Protein AF-0000000080401631 (afdb_homodimer)

InterPro domains:
  IPR004776 Membrane transport PIN-like [PF03547] (102-457)
  IPR045033 Protein PIN-LIKES 1/3/4/5/7 [PTHR31651] (100-464)

Solvent-accessible surface area (backbone atoms only — not comparable to full-atom values): 50718 Å² total; per-residue (Å²): 145,78,77,87,82,88,86,91,80,89,75,91,77,88,78,87,75,86,78,81,83,80,87,86,82,84,80,80,82,79,80,74,80,77,81,73,79,79,80,78,76,77,78,74,76,72,81,73,67,78,61,61,68,62,54,60,57,55,54,57,58,60,57,64,66,72,64,90,80,75,83,70,50,71,69,45,53,62,56,50,59,50,64,52,51,63,83,63,61,87,82,68,71,56,63,68,46,44,49,50,26,46,43,33,46,44,21,52,51,46,37,28,49,53,26,24,52,37,21,73,69,52,71,36,29,72,66,37,36,52,39,49,45,47,45,37,48,64,44,16,43,13,27,36,26,18,46,35,38,15,56,42,43,56,78,37,65,60,78,71,48,49,59,38,20,51,48,32,38,50,49,38,56,53,28,37,51,49,24,51,50,53,39,44,73,67,59,32,54,59,84,38,73,66,31,23,45,48,30,44,45,25,25,37,38,24,65,52,44,56,45,48,50,41,46,45,61,72,31,69,80,41,90,57,77,63,54,42,61,48,50,50,28,49,40,44,39,21,38,64,28,39,48,44,43,44,50,37,58,45,36,53,50,66,51,64,75,70,71,73,48,72,64,56,49,51,53,55,63,61,44,75,47,72,69,47,43,48,50,40,36,70,74,48,44,50,71,60,52,56,30,46,59,29,49,46,43,46,17,33,52,49,8,45,51,43,19,72,35,90,63,23,57,43,40,44,65,98,78,19,85,43,23,42,55,47,50,23,37,40,48,41,13,63,20,29,48,31,50,43,40,38,36,47,15,19,53,44,46,52,82,65,76,73,76,53,70,65,73,70,53,68,58,86,68,59,71,68,64,53,68,67,56,53,51,50,51,31,48,44,35,23,64,44,50,35,37,50,49,48,50,52,50,52,53,51,35,59,71,69,58,83,46,81,71,54,72,66,54,52,49,51,54,50,50,47,30,44,26,52,50,32,62,60,57,32,52,53,33,43,75,68,68,37,56,70,61,19,46,51,47,19,50,53,46,37,53,48,57,64,60,38,50,58,53,40,28,51,51,46,25,55,48,36,63,38,52,74,99,143,79,86,71,80,87,85,89,87,83,89,81,74,82,67,81,70,80,71,80,76,80,84,71,84,78,84,79,81,78,79,77,79,78,85,75,80,82,76,77,74,78,78,76,76,71,82,73,68,75,60,61,70,60,51,60,55,53,54,57,59,61,60,65,66,70,67,91,72,78,83,67,44,70,68,44,53,61,54,51,60,48,62,53,50,64,82,63,62,87,83,68,71,54,65,67,47,44,50,49,26,45,44,34,46,44,22,52,51,45,37,29,48,52,24,26,52,37,20,74,70,52,72,38,28,72,66,36,36,52,40,50,46,46,44,39,47,64,45,17,45,13,28,34,27,19,45,37,39,14,56,44,42,57,77,36,64,59,79,72,51,48,58,38,21,51,48,32,38,49,50,37,54,53,28,38,50,49,24,50,51,53,40,45,74,67,58,33,54,59,83,39,74,66,30,23,44,48,31,44,45,25,26,38,38,25,64,51,44,56,46,49,51,39,46,44,61,72,31,69,80,41,91,57,77,64,52,43,61,48,49,50,28,50,41,44,38,22,38,64,28,39,48,43,44,44,50,38,59,44,36,53,50,66,50,63,74,70,71,74,48,74,63,56,51,50,53,55,66,64,42,77,48,72,68,46,43,49,50,40,34,70,75,48,44,50,71,60,51,55,29,46,59,29,48,46,44,47,17,34,53,49,8,45,51,44,19,71,35,90,63,22,58,44,40,44,64,96,80,19,84,43,23,39,56,47,50,23,37,39,47,43,13,63,20,29,48,30,52,43,42,37,37,48,15,20,52,43,47,51,82,66,76,72,76,54,71,65,74,71,54,67,58,86,68,60,70,67,64,53,68,66,56,52,54,49,51,30,46,43,35,23,64,45,51,35,37,50,49,46,51,51,51,52,52,50,35,59,70,69,59,82,46,82,72,52,72,66,55,51,49,49,54,52,50,46,30,45,26,53,52,32,62,61,56,31,51,54,33,42,75,70,68,38,56,71,61,18,46,53,47,21,51,53,45,38,53,48,56,65,60,39,49,59,54,40,28,50,50,45,24,55,47,35,64,38,51,73,100

Structure (mmCIF, N/CA/C/O backbone):
data_AF-0000000080401631-model_v1
#
loop_
_entity.id
_entity.type
_entity.pdbx_description
1 polymer 'Auxin efflux carrier-like protein'
#
loop_
_atom_site.group_PDB
_atom_site.id
_atom_site.type_symbol
_atom_site.label_atom_id
_atom_site.label_alt_id
_atom_site.label_comp_id
_atom_site.label_asym_id
_atom_site.label_entity_id
_atom_site.label_seq_id
_atom_site.pdbx_PDB_ins_code
_atom_site.Cartn_x
_atom_site.Cartn_y
_atom_site.Cartn_z
_atom_site.occupancy
_atom_site.B_iso_or_equiv
_atom_site.auth_seq_id
_atom_site.auth_comp_id
_atom_site.auth_asym_id
_atom_site.auth_atom_id
_atom_site.pdbx_PDB_model_num
ATOM 1 N N . MET A 1 1 ? 54.406 -2.9 -3.012 1 14.17 1 MET A N 1
ATOM 2 C CA . MET A 1 1 ? 55.781 -2.402 -3.121 1 14.17 1 MET A CA 1
ATOM 3 C C . MET A 1 1 ? 55.938 -1.081 -2.377 1 14.17 1 MET A C 1
ATOM 5 O O . MET A 1 1 ? 54.938 -0.374 -2.141 1 14.17 1 MET A O 1
ATOM 9 N N . LEU A 1 2 ? 57.156 -0.406 -2.473 1 14.88 2 LEU A N 1
ATOM 10 C CA . LEU A 1 2 ? 58.25 0.467 -2.033 1 14.88 2 LEU A CA 1
ATOM 11 C C . LEU A 1 2 ? 57.812 1.933 -2.117 1 14.88 2 LEU A C 1
ATOM 13 O O . LEU A 1 2 ? 58.156 2.727 -1.235 1 14.88 2 LEU A O 1
ATOM 17 N N . LEU A 1 3 ? 57.75 2.568 -3.15 1 13.89 3 LEU A N 1
ATOM 18 C CA . LEU A 1 3 ? 58.75 3.604 -3.303 1 13.89 3 LEU A CA 1
ATOM 19 C C . LEU A 1 3 ? 58.406 4.84 -2.48 1 13.89 3 LEU A C 1
ATOM 21 O O . LEU A 1 3 ? 59.219 5.348 -1.727 1 13.89 3 LEU A O 1
ATOM 25 N N . PHE A 1 4 ? 58.062 5.984 -2.967 1 14.6 4 PHE A N 1
ATOM 26 C CA . PHE A 1 4 ? 58.969 7.121 -3.102 1 14.6 4 PHE A CA 1
ATOM 27 C C . PHE A 1 4 ? 58.812 8.078 -1.924 1 14.6 4 PHE A C 1
ATOM 29 O O . PHE A 1 4 ? 57.812 8.016 -1.189 1 14.6 4 PHE A O 1
ATOM 36 N N . TYR A 1 5 ? 58.719 9.422 -2.035 1 14.96 5 TYR A N 1
ATOM 37 C CA . TYR A 1 5 ? 59.812 10.383 -1.811 1 14.96 5 TYR A CA 1
ATOM 38 C C . TYR A 1 5 ? 59.656 11.062 -0.458 1 14.96 5 TYR A C 1
ATOM 40 O O . TYR A 1 5 ? 60.594 11.078 0.347 1 14.96 5 TYR A O 1
ATOM 48 N N . GLY A 1 6 ? 59.281 12.344 -0.439 1 15.34 6 GLY A N 1
ATOM 49 C CA . GLY A 1 6 ? 60.156 13.469 -0.134 1 15.34 6 GLY A CA 1
ATOM 50 C C . GLY A 1 6 ? 60.156 13.828 1.339 1 15.34 6 GLY A C 1
ATOM 51 O O . GLY A 1 6 ? 59.25 13.477 2.08 1 15.34 6 GLY A O 1
ATOM 52 N N . ILE A 1 7 ? 60.906 14.867 1.783 1 15.36 7 ILE A N 1
ATOM 53 C CA . ILE A 1 7 ? 62.031 15.227 2.666 1 15.36 7 ILE A CA 1
ATOM 54 C C . ILE A 1 7 ? 61.469 15.781 3.979 1 15.36 7 ILE A C 1
ATOM 56 O O . ILE A 1 7 ? 61.844 15.305 5.059 1 15.36 7 ILE A O 1
ATOM 60 N N . PHE A 1 8 ? 61.562 17.172 4.148 1 15.45 8 PHE A N 1
ATOM 61 C CA . PHE A 1 8 ? 62.469 17.922 5.008 1 15.45 8 PHE A CA 1
ATOM 62 C C . PHE A 1 8 ? 61.844 18.141 6.387 1 15.45 8 PHE A C 1
ATOM 64 O O . PHE A 1 8 ? 60.625 18.156 6.535 1 15.45 8 PHE A O 1
ATOM 71 N N . GLU A 1 9 ? 62.688 18.547 7.492 1 14.97 9 GLU A N 1
ATOM 72 C CA . GLU A 1 9 ? 63.062 18.328 8.883 1 14.97 9 GLU A CA 1
ATOM 73 C C . GLU A 1 9 ? 62.438 19.375 9.797 1 14.97 9 GLU A C 1
ATOM 75 O O . GLU A 1 9 ? 61.938 19.031 10.875 1 14.97 9 GLU A O 1
ATOM 80 N N . GLN A 1 10 ? 62.562 20.734 9.562 1 15.2 10 GLN A N 1
ATOM 81 C CA . GLN A 1 10 ? 63.281 21.453 10.594 1 15.2 10 GLN A CA 1
ATOM 82 C C . GLN A 1 10 ? 62.438 21.641 11.844 1 15.2 10 GLN A C 1
ATOM 84 O O . GLN A 1 10 ? 61.219 21.703 11.758 1 15.2 10 GLN A O 1
ATOM 89 N N . GLN A 1 11 ? 63.094 21.828 13.195 1 15.52 11 GLN A N 1
ATOM 90 C CA . GLN A 1 11 ? 63.062 21.609 14.641 1 15.52 11 GLN A CA 1
ATOM 91 C C . GLN A 1 11 ? 62.5 22.828 15.375 1 15.52 11 GLN A C 1
ATOM 93 O O . GLN A 1 11 ? 62.188 22.734 16.562 1 15.52 11 GLN A O 1
ATOM 98 N N . GLY A 1 12 ? 62.219 24 14.852 1 15.14 12 GLY A N 1
ATOM 99 C CA . GLY A 1 12 ? 62.688 25.078 15.711 1 15.14 12 GLY A CA 1
ATOM 100 C C . GLY A 1 12 ? 61.969 25.094 17.062 1 15.14 12 GLY A C 1
ATOM 101 O O . GLY A 1 12 ? 60.781 24.844 17.141 1 15.14 12 GLY A O 1
ATOM 102 N N . ARG A 1 13 ? 62.688 25.109 18.266 1 15.82 13 ARG A N 1
ATOM 103 C CA . ARG A 1 13 ? 62.656 24.859 19.703 1 15.82 13 ARG A CA 1
ATOM 104 C C . ARG A 1 13 ? 61.938 25.984 20.438 1 15.82 13 ARG A C 1
ATOM 106 O O . ARG A 1 13 ? 61.219 25.719 21.422 1 15.82 13 ARG A O 1
ATOM 113 N N . GLN A 1 14 ? 62.031 27.328 20.109 1 14.84 14 GLN A N 1
ATOM 114 C CA . GLN A 1 14 ? 62.5 28.172 21.203 1 14.84 14 GLN A CA 1
ATOM 115 C C . GLN A 1 14 ? 61.469 28.281 22.312 1 14.84 14 GLN A C 1
ATOM 117 O O . GLN A 1 14 ? 60.281 28.047 22.078 1 14.84 14 GLN A O 1
ATOM 122 N N . ASP A 1 15 ? 61.875 29 23.562 1 15.49 15 ASP A N 1
ATOM 123 C CA . ASP A 1 15 ? 62 29.031 25.016 1 15.49 15 ASP A CA 1
ATOM 124 C C . ASP A 1 15 ? 60.906 29.891 25.656 1 15.49 15 ASP A C 1
ATOM 126 O O . ASP A 1 15 ? 60.406 29.547 26.719 1 15.49 15 ASP A O 1
ATOM 130 N N . ALA A 1 16 ? 60.5 31.109 25.172 1 16.42 16 ALA A N 1
ATOM 131 C CA . ALA A 1 16 ? 60.656 32.219 26.109 1 16.42 16 ALA A CA 1
ATOM 132 C C . ALA A 1 16 ? 59.656 32.125 27.266 1 16.42 16 ALA A C 1
ATOM 134 O O . ALA A 1 16 ? 58.531 31.656 27.078 1 16.42 16 ALA A O 1
ATOM 135 N N . PRO A 1 17 ? 60.094 32.438 28.547 1 17.16 17 PRO A N 1
ATOM 136 C CA . PRO A 1 17 ? 59.812 32.219 29.953 1 17.16 17 PRO A CA 1
ATOM 137 C C . PRO A 1 17 ? 58.625 33.062 30.469 1 17.16 17 PRO A C 1
ATOM 139 O O . PRO A 1 17 ? 58.219 32.906 31.609 1 17.16 17 PRO A O 1
ATOM 142 N N . VAL A 1 18 ? 57.844 33.688 29.672 1 17.05 18 VAL A N 1
ATOM 143 C CA . VAL A 1 18 ? 57.344 34.938 30.188 1 17.05 18 VAL A CA 1
ATOM 144 C C . VAL A 1 18 ? 56.625 34.719 31.531 1 17.05 18 VAL A C 1
ATOM 146 O O . VAL A 1 18 ? 55.781 33.812 31.656 1 17.05 18 VAL A O 1
ATOM 149 N N . SER A 1 19 ? 57.125 35.438 32.562 1 15.94 19 SER A N 1
ATOM 150 C CA . SER A 1 19 ? 57.188 35.625 34 1 15.94 19 SER A CA 1
ATOM 151 C C . SER A 1 19 ? 55.812 35.938 34.562 1 15.94 19 SER A C 1
ATOM 153 O O . SER A 1 19 ? 54.938 36.5 33.875 1 15.94 19 SER A O 1
ATOM 155 N N . MET A 1 20 ? 55.469 35.469 35.844 1 16.62 20 MET A N 1
ATOM 156 C CA . MET A 1 20 ? 54.406 35.125 36.781 1 16.62 20 MET A CA 1
ATOM 157 C C . MET A 1 20 ? 53.938 36.375 37.531 1 16.62 20 MET A C 1
ATOM 159 O O . MET A 1 20 ? 53.062 36.281 38.406 1 16.62 20 MET A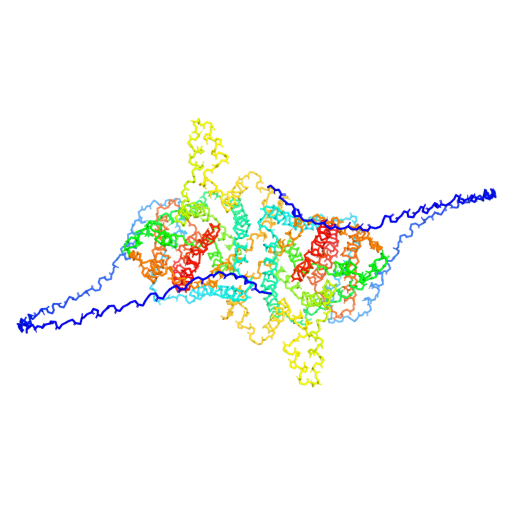 O 1
ATOM 163 N N . SER A 1 21 ? 54.375 37.656 37.125 1 15.45 21 SER A N 1
ATOM 164 C CA . SER A 1 21 ? 54.5 38.438 38.375 1 15.45 21 SER A CA 1
ATOM 165 C C . SER A 1 21 ? 53.188 38.469 39.125 1 15.45 21 SER A C 1
ATOM 167 O O . SER A 1 21 ? 52.125 38.25 38.562 1 15.45 21 SER A O 1
ATOM 169 N N . SER A 1 22 ? 53.219 39.125 40.469 1 16.55 22 SER A N 1
ATOM 170 C CA . SER A 1 22 ? 52.906 39.062 41.906 1 16.55 22 SER A CA 1
ATOM 171 C C . SER A 1 22 ? 51.625 39.844 42.25 1 16.55 22 SER A C 1
ATOM 173 O O . SER A 1 22 ? 51.031 39.594 43.281 1 16.55 22 SER A O 1
ATOM 175 N N . PHE A 1 23 ? 51.156 40.938 41.469 1 16.81 23 PHE A N 1
ATOM 176 C CA . PHE A 1 23 ? 50.875 42.094 42.281 1 16.81 23 PHE A CA 1
ATOM 177 C C . PHE A 1 23 ? 49.719 41.844 43.219 1 16.81 23 PHE A C 1
ATOM 179 O O . PHE A 1 23 ? 48.812 41.062 42.906 1 16.81 23 PHE A O 1
ATOM 186 N N . VAL A 1 24 ? 49.625 42.75 44.312 1 17.12 24 VAL A N 1
ATOM 187 C CA . VAL A 1 24 ? 49.406 42.875 45.75 1 17.12 24 VAL A CA 1
ATOM 188 C C . VAL A 1 24 ? 47.906 42.969 46.031 1 17.12 24 VAL A C 1
ATOM 190 O O . VAL A 1 24 ? 47.094 43.156 45.094 1 17.12 24 VAL A O 1
ATOM 193 N N . PRO A 1 25 ? 47.469 44.219 46.719 1 16.47 25 PRO A N 1
ATOM 194 C CA . PRO A 1 25 ? 47.062 44.219 48.125 1 16.47 25 PRO A CA 1
ATOM 195 C C . PRO A 1 25 ? 45.562 44.188 48.312 1 16.47 25 PRO A C 1
ATOM 197 O O . PRO A 1 25 ? 45.031 43.344 49.031 1 16.47 25 PRO A O 1
ATOM 200 N N . SER A 1 26 ? 44.75 45.438 48.031 1 17.72 26 SER A N 1
ATOM 201 C CA . SER A 1 26 ? 44.281 46.156 49.219 1 17.72 26 SER A CA 1
ATOM 202 C C . SER A 1 26 ? 42.875 45.656 49.625 1 17.72 26 SER A C 1
ATOM 204 O O . SER A 1 26 ? 42.156 45.094 48.812 1 17.72 26 SER A O 1
ATOM 206 N N . PRO A 1 27 ? 42.438 45.906 51 1 19.14 27 PRO A N 1
ATOM 207 C CA . PRO A 1 27 ? 41.531 45.312 51.969 1 19.14 27 PRO A CA 1
ATOM 208 C C . PRO A 1 27 ? 40.094 45.781 51.75 1 19.14 27 PRO A C 1
ATOM 210 O O . PRO A 1 27 ? 39.188 45.406 52.531 1 19.14 27 PRO A O 1
ATOM 213 N N . ALA A 1 28 ? 39.656 46.25 50.562 1 18.14 28 ALA A N 1
ATOM 214 C CA . ALA A 1 28 ? 38.656 47.281 50.75 1 18.14 28 ALA A CA 1
ATOM 215 C C . ALA A 1 28 ? 37.531 46.75 51.656 1 18.14 28 ALA A C 1
ATOM 217 O O . ALA A 1 28 ? 37.281 45.562 51.719 1 18.14 28 ALA A O 1
ATOM 218 N N . HIS A 1 29 ? 36.781 47.812 52.25 1 18.92 29 HIS A N 1
ATOM 219 C CA . HIS A 1 29 ? 35.969 48.188 53.406 1 18.92 29 HIS A CA 1
ATOM 220 C C . HIS A 1 29 ? 34.594 47.5 53.344 1 18.92 29 HIS A C 1
ATOM 222 O O . HIS A 1 29 ? 34.125 47.125 52.25 1 18.92 29 HIS A O 1
ATOM 228 N N . GLN A 1 30 ? 34.031 47.156 54.531 1 18.62 30 GLN A N 1
ATOM 229 C CA . GLN A 1 30 ? 33.094 46.281 55.188 1 18.62 30 GLN A CA 1
ATOM 230 C C . GLN A 1 30 ? 31.656 46.719 54.906 1 18.62 30 GLN A C 1
ATOM 232 O O . GLN A 1 30 ? 30.703 46 55.25 1 18.62 30 GLN A O 1
ATOM 237 N N . GLN A 1 31 ? 31.422 47.906 54.188 1 18.88 31 GLN A N 1
ATOM 238 C CA . GLN A 1 31 ? 30.312 48.625 54.844 1 18.88 31 GLN A CA 1
ATOM 239 C C . GLN A 1 31 ? 29.031 47.781 54.781 1 18.88 31 GLN A C 1
ATOM 241 O O . GLN A 1 31 ? 28.812 47.031 53.844 1 18.88 31 GLN A O 1
ATOM 246 N N . ARG A 1 32 ? 28.281 47.781 55.938 1 19.86 32 ARG A N 1
ATOM 247 C CA . ARG A 1 32 ? 27.234 47.062 56.656 1 19.86 32 ARG A CA 1
ATOM 248 C C . ARG A 1 32 ? 25.875 47.281 55.969 1 19.86 32 ARG A C 1
ATOM 250 O O . ARG A 1 32 ? 24.875 46.688 56.406 1 19.86 32 ARG A O 1
ATOM 257 N N . ILE A 1 33 ? 25.688 47.719 54.688 1 20.47 33 ILE A N 1
ATOM 258 C CA . ILE A 1 33 ? 24.453 48.469 54.625 1 20.47 33 ILE A CA 1
ATOM 259 C C . ILE A 1 33 ? 23.281 47.625 55.062 1 20.47 33 ILE A C 1
ATOM 261 O O . ILE A 1 33 ? 23.219 46.438 54.75 1 20.47 33 ILE A O 1
ATOM 265 N N . PRO A 1 34 ? 22.328 48.281 55.781 1 22.64 34 PRO A N 1
ATOM 266 C CA . PRO A 1 34 ? 21.188 47.938 56.625 1 22.64 34 PRO A CA 1
ATOM 267 C C . PRO A 1 34 ? 20.078 47.219 55.844 1 22.64 34 PRO A C 1
ATOM 269 O O . PRO A 1 34 ? 19.922 47.438 54.656 1 22.64 34 PRO A O 1
ATOM 272 N N . ARG A 1 35 ? 19.641 46.031 56.25 1 20.86 35 ARG A N 1
ATOM 273 C CA . ARG A 1 35 ? 18.703 45.031 55.719 1 20.86 35 ARG A CA 1
ATOM 274 C C . ARG A 1 35 ? 17.297 45.594 55.656 1 20.86 35 ARG A C 1
ATOM 276 O O . ARG A 1 35 ? 16.703 45.938 56.656 1 20.86 35 ARG A O 1
ATOM 283 N N . SER A 1 36 ? 17.125 46.656 54.719 1 19.95 36 SER A N 1
ATOM 284 C CA . SER A 1 36 ? 15.773 47.219 54.781 1 19.95 36 SER A CA 1
ATOM 285 C C . SER A 1 36 ? 14.711 46.125 54.719 1 19.95 36 SER A C 1
ATOM 287 O O . SER A 1 36 ? 14.898 45.094 54.094 1 19.95 36 SER A O 1
ATOM 289 N N . PRO A 1 37 ? 13.758 46.094 55.719 1 22.34 37 PRO A N 1
ATOM 290 C CA . PRO A 1 37 ? 12.711 45.125 56.031 1 22.34 37 PRO A CA 1
ATOM 291 C C . PRO A 1 37 ? 11.703 44.938 54.906 1 22.34 37 PRO A C 1
ATOM 293 O O . PRO A 1 37 ? 10.961 45.875 54.562 1 22.34 37 PRO A O 1
ATOM 296 N N . LEU A 1 38 ? 12.086 44.688 53.594 1 19.66 38 LEU A N 1
ATOM 297 C CA . LEU A 1 38 ? 11.047 44.844 52.594 1 19.66 38 LEU A CA 1
ATOM 298 C C . LEU A 1 38 ? 9.812 44.031 52.969 1 19.66 38 LEU A C 1
ATOM 300 O O . LEU A 1 38 ? 9.93 42.906 53.5 1 19.66 38 LEU A O 1
ATOM 304 N N . CYS A 1 39 ? 8.562 44.719 53 1 20.92 39 CYS A N 1
ATOM 305 C CA . CYS A 1 39 ? 7.137 44.562 53.25 1 20.92 39 CYS A CA 1
ATOM 306 C C . CYS A 1 39 ? 6.559 43.375 52.469 1 20.92 39 CYS A C 1
ATOM 308 O O . CYS A 1 39 ? 6.812 43.25 51.281 1 20.92 39 CYS A O 1
ATOM 310 N N . ARG A 1 40 ? 6.184 42.281 53.156 1 19.97 40 ARG A N 1
ATOM 311 C CA . ARG A 1 40 ? 5.602 40.969 52.844 1 19.97 40 ARG A CA 1
ATOM 312 C C . ARG A 1 40 ? 4.312 41.125 52.062 1 19.97 40 ARG A C 1
ATOM 314 O O . ARG A 1 40 ? 3.219 41 52.594 1 19.97 40 ARG A O 1
ATOM 321 N N . ASP A 1 41 ? 4.07 42.25 51.281 1 20.44 41 ASP A N 1
ATOM 322 C CA . ASP A 1 41 ? 2.67 42.344 50.875 1 20.44 41 ASP A CA 1
ATOM 323 C C . ASP A 1 41 ? 2.24 41.062 50.125 1 20.44 41 ASP A C 1
ATOM 325 O O . ASP A 1 41 ? 2.93 40.625 49.188 1 20.44 41 ASP A O 1
ATOM 329 N N . ARG A 1 42 ? 1.456 40.219 50.75 1 20.5 42 ARG A N 1
ATOM 330 C CA . ARG A 1 42 ? 0.794 38.969 50.406 1 20.5 42 ARG A CA 1
ATOM 331 C C . ARG A 1 42 ? -0.04 39.125 49.125 1 20.5 42 ARG A C 1
ATOM 333 O O . ARG A 1 42 ? -1.073 39.781 49.156 1 20.5 42 ARG A O 1
ATOM 340 N N . PHE A 1 43 ? 0.553 39.406 47.906 1 20.48 43 PHE A N 1
ATOM 341 C CA . PHE A 1 43 ? -0.297 39.469 46.719 1 20.48 43 PHE A CA 1
ATOM 342 C C . PHE A 1 43 ? -1.111 38.188 46.562 1 20.48 43 PHE A C 1
ATOM 344 O O . PHE A 1 43 ? -0.55 37.094 46.406 1 20.48 43 PHE A O 1
ATOM 351 N N . VAL A 1 44 ? -2.242 38.062 47.25 1 21.5 44 VAL A N 1
ATOM 352 C CA . VAL A 1 44 ? -3.289 37.062 47.062 1 21.5 44 VAL A CA 1
ATOM 353 C C . VAL A 1 44 ? -3.66 36.969 45.594 1 21.5 44 VAL A C 1
ATOM 355 O O . VAL A 1 44 ? -4.176 37.938 45.031 1 21.5 44 VAL A O 1
ATOM 358 N N . VAL A 1 45 ? -2.814 36.469 44.75 1 20.91 45 VAL A N 1
ATOM 359 C CA . VAL A 1 45 ? -3.178 36.25 43.344 1 20.91 45 VAL A CA 1
ATOM 360 C C . VAL A 1 45 ? -4.473 35.438 43.25 1 20.91 45 VAL A C 1
ATOM 362 O O . VAL A 1 45 ? -4.516 34.281 43.656 1 20.91 45 VAL A O 1
ATOM 365 N N . GLU A 1 46 ? -5.625 36.094 43.469 1 22.88 46 GLU A N 1
ATOM 366 C CA . GLU A 1 46 ? -6.945 35.562 43.125 1 22.88 46 GLU A CA 1
ATOM 367 C C . GLU A 1 46 ? -6.938 34.875 41.75 1 22.88 46 GLU A C 1
ATOM 369 O O . GLU A 1 46 ? -6.387 35.438 40.812 1 22.88 46 GLU A O 1
ATOM 374 N N . ASN A 1 47 ? -7.051 33.594 41.75 1 21.14 47 ASN A N 1
ATOM 375 C CA . ASN A 1 47 ? -7.16 32.625 40.688 1 21.14 47 ASN A CA 1
ATOM 376 C C . ASN A 1 47 ? -8.188 33.031 39.625 1 21.14 47 ASN A C 1
ATOM 378 O O . ASN A 1 47 ? -9.383 32.781 39.781 1 21.14 47 ASN A O 1
ATOM 382 N N . LYS A 1 48 ? -8.164 34.25 39.156 1 26.78 48 LYS A N 1
ATOM 383 C CA . LYS A 1 48 ? -9.062 34.688 38.062 1 26.78 48 LYS A CA 1
ATOM 384 C C . LYS A 1 48 ? -8.977 33.719 36.875 1 26.78 48 LYS A C 1
ATOM 386 O O . LYS A 1 48 ? -8.016 33.781 36.094 1 26.78 48 LYS A O 1
ATOM 391 N N . VAL A 1 49 ? -9.352 32.562 37.156 1 24.48 49 VAL A N 1
ATOM 392 C CA . VAL A 1 49 ? -9.586 31.641 36.062 1 24.48 49 VAL A CA 1
ATOM 393 C C . VAL A 1 49 ? -10.32 32.344 34.938 1 24.48 49 VAL A C 1
ATOM 395 O O . VAL A 1 49 ? -11.195 33.188 35.188 1 24.48 49 VAL A O 1
ATOM 398 N N . MET A 1 50 ? -9.789 32.375 33.812 1 25.67 50 MET A N 1
ATOM 399 C CA . MET A 1 50 ? -10.133 33.094 32.594 1 25.67 50 MET A CA 1
ATOM 400 C C . MET A 1 50 ? -11.594 32.875 32.219 1 25.67 50 MET A C 1
ATOM 402 O O . MET A 1 50 ? -12.031 31.734 32.062 1 25.67 50 MET A O 1
ATOM 406 N N . PRO A 1 51 ? -12.562 33.781 32.531 1 28.67 51 PRO A N 1
ATOM 407 C CA . PRO A 1 51 ? -13.977 33.906 32.188 1 28.67 51 PRO A CA 1
ATOM 408 C C . PRO A 1 51 ? -14.211 33.688 30.688 1 28.67 51 PRO A C 1
ATOM 410 O O . PRO A 1 51 ? -15.344 33.844 30.203 1 28.67 51 PRO A O 1
ATOM 413 N N . PHE A 1 52 ? -13.172 33.625 29.938 1 26.41 52 PHE A N 1
ATOM 414 C CA . PHE A 1 52 ? -13.438 33.781 28.516 1 26.41 52 PHE A CA 1
ATOM 415 C C . PHE A 1 52 ? -14.273 32.594 28 1 26.41 52 PHE A C 1
ATOM 417 O O . PHE A 1 52 ? -15.094 32.781 27.094 1 26.41 52 PHE A O 1
ATOM 424 N N . ALA A 1 53 ? -14.117 31.406 28.547 1 28.98 53 ALA A N 1
ATOM 425 C CA . ALA A 1 53 ? -14.883 30.297 27.938 1 28.98 53 ALA A CA 1
ATOM 426 C C . ALA A 1 53 ? -16.375 30.453 28.234 1 28.98 53 ALA A C 1
ATOM 428 O O . ALA A 1 53 ? -17.203 30.062 27.406 1 28.98 53 ALA A O 1
ATOM 429 N N . LYS A 1 54 ? -16.781 31 29.406 1 32.12 54 LYS A N 1
ATOM 430 C CA . LYS A 1 54 ? -18.188 31.172 29.75 1 32.12 54 LYS A CA 1
ATOM 431 C C . LYS A 1 54 ? -18.828 32.25 28.875 1 32.12 54 LYS A C 1
ATOM 433 O O . LYS A 1 54 ? -19.984 32.125 28.469 1 32.12 54 LYS A O 1
ATOM 438 N N . PHE A 1 55 ? -18.109 33.312 28.625 1 29.97 55 PHE A N 1
ATOM 439 C CA . PHE A 1 55 ? -18.703 34.438 27.922 1 29.97 55 PHE A CA 1
ATOM 440 C C . PHE A 1 55 ? -19.016 34.062 26.484 1 29.97 55 PHE A C 1
ATOM 442 O O . PHE A 1 55 ? -20.094 34.406 25.969 1 29.97 55 PHE A O 1
ATOM 449 N N . ALA A 1 56 ? -18.188 33.344 25.812 1 29.23 56 ALA A N 1
ATOM 450 C CA . ALA A 1 56 ? -18.453 33.031 24.422 1 29.23 56 ALA A CA 1
ATOM 451 C C . ALA A 1 56 ? -19.625 32.062 24.281 1 29.23 56 ALA A C 1
ATOM 453 O O . ALA A 1 56 ? -20.453 32.188 23.375 1 29.23 56 ALA A O 1
ATOM 454 N N . ALA A 1 57 ? -19.906 31.234 25.234 1 31.36 57 ALA A N 1
ATOM 455 C CA . ALA A 1 57 ? -21.062 30.328 25.172 1 31.36 57 ALA A CA 1
ATOM 456 C C . ALA A 1 57 ? -22.375 31.109 25.359 1 31.36 57 ALA A C 1
ATOM 458 O O . ALA A 1 57 ? -23.359 30.844 24.656 1 31.36 57 ALA A O 1
ATOM 459 N N . GLN A 1 58 ? -22.438 32.094 26.266 1 32.59 58 GLN A N 1
ATOM 460 C CA . GLN A 1 58 ? -23.703 32.781 26.531 1 32.59 58 GLN A CA 1
ATOM 461 C C . GLN A 1 58 ? -24.125 33.625 25.344 1 32.59 58 GLN A C 1
ATOM 463 O O . GLN A 1 58 ? -25.328 33.719 25.031 1 32.59 58 GLN A O 1
ATOM 468 N N . ARG A 1 59 ? -23.234 34.25 24.672 1 30.59 59 ARG A N 1
ATOM 469 C CA . ARG A 1 59 ? -23.672 35.156 23.609 1 30.59 59 ARG A CA 1
ATOM 470 C C . ARG A 1 59 ? -24.172 34.375 22.406 1 30.59 59 ARG A C 1
ATOM 472 O O . ARG A 1 59 ? -25 34.875 21.641 1 30.59 59 ARG A O 1
ATOM 479 N N . ILE A 1 60 ? -23.672 33.25 22.172 1 31.11 60 ILE A N 1
ATOM 480 C CA . ILE A 1 60 ? -24.156 32.5 21.016 1 31.11 60 ILE A CA 1
ATOM 481 C C . ILE A 1 60 ? -25.594 32.031 21.266 1 31.11 60 ILE A C 1
ATOM 483 O O . ILE A 1 60 ? -26.422 32.031 20.359 1 31.11 60 ILE A O 1
ATOM 487 N N . ILE A 1 61 ? -26 31.781 22.484 1 31.8 61 ILE A N 1
ATOM 488 C CA . ILE A 1 61 ? -27.375 31.406 22.766 1 31.8 61 ILE A CA 1
ATOM 489 C C . ILE A 1 61 ? -28.297 32.594 22.5 1 31.8 61 ILE A C 1
ATOM 491 O O . ILE A 1 61 ? -29.391 32.438 21.938 1 31.8 61 ILE A O 1
ATOM 495 N N . ASP A 1 62 ? -27.859 33.75 22.859 1 31.2 62 ASP A N 1
ATOM 496 C CA . ASP A 1 62 ? -28.797 34.875 22.797 1 31.2 62 ASP A CA 1
ATOM 497 C C . ASP A 1 62 ? -29.031 35.281 21.344 1 31.2 62 ASP A C 1
ATOM 499 O O . ASP A 1 62 ? -30.109 35.781 21.016 1 31.2 62 ASP A O 1
ATOM 503 N N . VAL A 1 63 ? -27.984 35.188 20.531 1 30.12 63 VAL A N 1
ATOM 504 C CA . VAL A 1 63 ? -28.219 35.75 19.203 1 30.12 63 VAL A CA 1
ATOM 505 C C . VAL A 1 63 ? -29.141 34.812 18.406 1 30.12 63 VAL A C 1
ATOM 507 O O . VAL A 1 63 ? -29.891 35.281 17.531 1 30.12 63 VAL A O 1
ATOM 510 N N . HIS A 1 64 ? -29.016 33.5 18.625 1 31.47 64 HIS A N 1
ATOM 511 C CA . HIS A 1 64 ? -29.828 32.656 17.766 1 31.47 64 HIS A CA 1
ATOM 512 C C . HIS A 1 64 ? -31.312 32.812 18.062 1 31.47 64 HIS A C 1
ATOM 514 O O . HIS A 1 64 ? -32.156 32.188 17.406 1 31.47 64 HIS A O 1
ATOM 520 N N . ALA A 1 65 ? -31.641 33.344 19.172 1 29.3 65 ALA A N 1
ATOM 521 C CA . ALA A 1 65 ? -33.094 33.406 19.422 1 29.3 65 ALA A CA 1
ATOM 522 C C . ALA A 1 65 ? -33.781 34.25 18.359 1 29.3 65 ALA A C 1
ATOM 524 O O . ALA A 1 65 ? -34.969 34.062 18.094 1 29.3 65 ALA A O 1
ATOM 525 N N . ARG A 1 66 ? -33.188 35.344 17.922 1 27.62 66 ARG A N 1
ATOM 526 C CA . ARG A 1 66 ? -34.094 36.281 17.234 1 27.62 66 ARG A CA 1
ATOM 527 C C . ARG A 1 66 ? -34.281 35.875 15.766 1 27.62 66 ARG A C 1
ATOM 529 O O . ARG A 1 66 ? -35.031 36.531 15.031 1 27.62 66 ARG A O 1
ATOM 536 N N . THR A 1 67 ? -33.281 35.156 15.148 1 27.38 67 THR A N 1
ATOM 537 C CA . THR A 1 67 ? -33.531 35.25 13.711 1 27.38 67 THR A CA 1
ATOM 538 C C . THR A 1 67 ? -34.719 34.375 13.305 1 27.38 67 THR A C 1
ATOM 540 O O . THR A 1 67 ? -35.125 33.469 14.039 1 27.38 67 THR A O 1
ATOM 543 N N . HIS A 1 68 ? -35.219 34.438 11.867 1 29.61 68 HIS A N 1
ATOM 544 C CA . HIS A 1 68 ? -36.469 34.25 11.141 1 29.61 68 HIS A CA 1
ATOM 545 C C . HIS A 1 68 ? -36.906 32.781 11.188 1 29.61 68 HIS A C 1
ATOM 547 O O . HIS A 1 68 ? -36.062 31.875 11.133 1 29.61 68 HIS A O 1
ATOM 553 N N . LEU A 1 69 ? -38.188 32.344 11.539 1 25.94 69 LEU A N 1
ATOM 554 C CA . LEU A 1 69 ? -39.094 31.25 11.789 1 25.94 69 LEU A CA 1
ATOM 555 C C . LEU A 1 69 ? -39.156 30.297 10.602 1 25.94 69 LEU A C 1
ATOM 557 O O . LEU A 1 69 ? -39.438 29.109 10.766 1 25.94 69 LEU A O 1
ATOM 561 N N . LYS A 1 70 ? -39.406 30.844 9.352 1 27.47 70 LYS A N 1
ATOM 562 C CA . LYS A 1 70 ? -40.25 30.047 8.477 1 27.47 70 LYS A CA 1
ATOM 563 C C . LYS A 1 70 ? -39.562 28.75 8.062 1 27.47 70 LYS A C 1
ATOM 565 O O . LYS A 1 70 ? -40.156 27.672 8.203 1 27.47 70 LYS A O 1
ATOM 570 N N . SER A 1 71 ? -39.219 28.609 6.73 1 30.25 71 SER A N 1
ATOM 571 C CA . SER A 1 71 ? -39.094 27.391 5.949 1 30.25 71 SER A CA 1
ATOM 572 C C . SER A 1 71 ? -37.844 26.594 6.379 1 30.25 71 SER A C 1
ATOM 574 O O . SER A 1 71 ? -37.688 25.438 5.973 1 30.25 71 SER A O 1
ATOM 576 N N . GLY A 1 72 ? -36.781 27.266 6.707 1 28.75 72 GLY A N 1
ATOM 577 C CA . GLY A 1 72 ? -35.469 26.703 6.879 1 28.75 72 GLY A CA 1
ATOM 578 C C . GLY A 1 72 ? -35.344 25.828 8.117 1 28.75 72 GLY A C 1
ATOM 579 O O . GLY A 1 72 ? -34.25 25.75 8.719 1 28.75 72 GLY A O 1
ATOM 580 N N . ILE A 1 73 ? -36.438 25.344 8.625 1 30.52 73 ILE A N 1
ATOM 581 C CA . ILE A 1 73 ? -36.531 24.672 9.922 1 30.52 73 ILE A CA 1
ATOM 582 C C . ILE A 1 73 ? -35.688 23.391 9.906 1 30.52 73 ILE A C 1
ATOM 584 O O . ILE A 1 73 ? -35 23.078 10.867 1 30.52 73 ILE A O 1
ATOM 588 N N . MET A 1 74 ? -35.906 22.641 8.75 1 31.3 74 MET A N 1
ATOM 589 C CA . MET A 1 74 ? -35.469 21.25 8.891 1 31.3 74 MET A CA 1
ATOM 590 C C . MET A 1 74 ? -33.938 21.172 8.977 1 31.3 74 MET A C 1
ATOM 592 O O . MET A 1 74 ? -33.406 20.328 9.68 1 31.3 74 MET A O 1
ATOM 596 N N . TYR A 1 75 ? -33.281 21.938 8.109 1 31.75 75 TYR A N 1
ATOM 597 C CA . TYR A 1 75 ? -31.812 21.828 8.102 1 31.75 75 TYR A CA 1
ATOM 598 C C . TYR A 1 75 ? -31.219 22.453 9.359 1 31.75 75 TYR A C 1
ATOM 600 O O . TYR A 1 75 ? -30.094 22.141 9.742 1 31.75 75 TYR A O 1
ATOM 608 N N . ALA A 1 76 ? -31.938 23.406 10.07 1 32.56 76 ALA A N 1
ATOM 609 C CA . ALA A 1 76 ? -31.484 24.109 11.266 1 32.56 76 ALA A CA 1
ATOM 610 C C . ALA A 1 76 ? -31.422 23.172 12.469 1 32.56 76 ALA A C 1
ATOM 612 O O . ALA A 1 76 ? -30.547 23.297 13.32 1 32.56 76 ALA A O 1
ATOM 613 N N . GLU A 1 77 ? -32.344 22.203 12.5 1 35.91 77 GLU A N 1
ATOM 614 C CA . GLU A 1 77 ? -32.375 21.297 13.648 1 35.91 77 GLU A CA 1
ATOM 615 C C . GLU A 1 77 ? -31.109 20.422 13.664 1 35.91 77 GLU A C 1
ATOM 617 O O . GLU A 1 77 ? -30.562 20.141 14.734 1 35.91 77 GLU A O 1
ATOM 622 N N . GLN A 1 78 ? -30.688 19.969 12.461 1 36.28 78 GLN A N 1
ATOM 623 C CA . GLN A 1 78 ? -29.516 19.094 12.453 1 36.28 78 GLN A CA 1
ATOM 624 C C . GLN A 1 78 ? -28.25 19.859 12.812 1 36.28 78 GLN A C 1
ATOM 626 O O . GLN A 1 78 ? -27.359 19.328 13.484 1 36.28 78 GLN A O 1
ATOM 631 N N . SER A 1 79 ? -28.172 21.109 12.375 1 37.22 79 SER A N 1
ATOM 632 C CA . SER A 1 79 ? -27.031 21.953 12.727 1 37.22 79 SER A CA 1
ATOM 633 C C . SER A 1 79 ? -27.047 22.312 14.211 1 37.22 79 SER A C 1
ATOM 635 O O . SER A 1 79 ? -26 22.406 14.844 1 37.22 79 SER A O 1
ATOM 637 N N . SER A 1 80 ? -28.297 22.594 14.758 1 37.94 80 SER A N 1
ATOM 638 C CA . SER A 1 80 ? -28.422 22.984 16.156 1 37.94 80 SER A CA 1
ATOM 639 C C . SER A 1 80 ? -28 21.844 17.094 1 37.94 80 SER A C 1
ATOM 641 O O . SER A 1 80 ? -27.453 22.094 18.172 1 37.94 80 SER A O 1
ATOM 643 N N . ALA A 1 81 ? -28.297 20.625 16.672 1 38.56 81 ALA A N 1
ATOM 644 C CA . ALA A 1 81 ? -27.938 19.5 17.531 1 38.56 81 ALA A CA 1
ATOM 645 C C . ALA A 1 81 ? -26.422 19.375 17.656 1 38.56 81 ALA A C 1
ATOM 647 O O . ALA A 1 81 ? -25.906 18.953 18.688 1 38.56 81 ALA A O 1
ATOM 648 N N . LEU A 1 82 ? -25.703 19.703 16.609 1 39.59 82 LEU A N 1
ATOM 649 C CA . LEU A 1 82 ? -24.25 19.656 16.656 1 39.59 82 LEU A CA 1
ATOM 650 C C . LEU A 1 82 ? -23.719 20.672 17.672 1 39.59 82 LEU A C 1
ATOM 652 O O . LEU A 1 82 ? -22.688 20.422 18.312 1 39.59 82 LEU A O 1
ATOM 656 N N . LEU A 1 83 ? -24.438 21.859 17.766 1 37.62 83 LEU A N 1
ATOM 657 C CA . LEU A 1 83 ? -23.938 22.906 18.641 1 37.62 83 LEU A CA 1
ATOM 658 C C . LEU A 1 83 ? -24.266 22.578 20.109 1 37.62 83 LEU A C 1
ATOM 660 O O . LEU A 1 83 ? -23.984 23.391 21 1 37.62 83 LEU A O 1
ATOM 664 N N . SER A 1 84 ? -25.156 21.641 20.359 1 37.28 84 SER A N 1
ATOM 665 C CA . SER A 1 84 ? -25.25 21.375 21.797 1 37.28 84 SER A CA 1
ATOM 666 C C . SER A 1 84 ? -23.922 20.891 22.359 1 37.28 84 SER A C 1
ATOM 668 O O . SER A 1 84 ? -23.656 19.688 22.375 1 37.28 84 SER A O 1
ATOM 670 N N . VAL A 1 85 ? -22.875 21.625 22.109 1 38.84 85 VAL A N 1
ATOM 671 C CA . VAL A 1 85 ? -21.672 21.391 22.906 1 38.84 85 VAL A CA 1
ATOM 672 C C . VAL A 1 85 ? -22.062 21.141 24.359 1 38.84 85 VAL A C 1
ATOM 674 O O . VAL A 1 85 ? -22.578 22.031 25.031 1 38.84 85 VAL A O 1
ATOM 677 N N . ARG A 1 86 ? -22.625 20.078 24.781 1 37.78 86 ARG A N 1
ATOM 678 C CA . ARG A 1 86 ? -22.766 19.859 26.219 1 37.78 86 ARG A CA 1
ATOM 679 C C . ARG A 1 86 ? -21.484 20.266 26.953 1 37.78 86 ARG A C 1
ATOM 681 O O . ARG A 1 86 ? -20.406 19.766 26.641 1 37.78 86 ARG A O 1
ATOM 688 N N . GLY A 1 87 ? -21.234 21.469 27.297 1 37.97 87 GLY A N 1
ATOM 689 C CA . GLY A 1 87 ? -20.234 21.812 28.297 1 37.97 87 GLY A CA 1
ATOM 690 C C . GLY A 1 87 ? -19.938 20.672 29.266 1 37.97 87 GLY A C 1
ATOM 691 O O . GLY A 1 87 ? -20.344 20.703 30.422 1 37.97 87 GLY A O 1
ATOM 692 N N . GLY A 1 88 ? -20.078 19.516 28.875 1 40.16 88 GLY A N 1
ATOM 693 C CA . GLY A 1 88 ? -19.797 18.484 29.875 1 40.16 88 GLY A CA 1
ATOM 694 C C . GLY A 1 88 ? -18.438 18.625 30.5 1 40.16 88 GLY A C 1
ATOM 695 O O . GLY A 1 88 ? -17.5 19.125 29.875 1 40.16 88 GLY A O 1
ATOM 696 N N . SER A 1 89 ? -18.266 18.844 31.812 1 41 89 SER A N 1
ATOM 697 C CA . SER A 1 89 ? -17.094 18.812 32.688 1 41 89 SER A CA 1
ATOM 698 C C . SER A 1 89 ? -16.047 17.828 32.156 1 41 89 SER A C 1
ATOM 700 O O . SER A 1 89 ? -16.391 16.734 31.703 1 41 89 SER A O 1
ATOM 702 N N . VAL A 1 90 ? -14.875 18.328 31.625 1 50.03 90 VAL A N 1
ATOM 703 C CA . VAL A 1 90 ? -13.648 17.562 31.469 1 50.03 90 VAL A CA 1
ATOM 704 C C . VAL A 1 90 ? -13.695 16.328 32.375 1 50.03 90 VAL A C 1
ATOM 706 O O . VAL A 1 90 ? -12.938 15.375 32.156 1 50.03 90 VAL A O 1
ATOM 709 N N . ALA A 1 91 ? -14.469 16.406 33.5 1 53.88 91 ALA A N 1
ATOM 710 C CA . ALA A 1 91 ? -14.391 15.398 34.562 1 53.88 91 ALA A CA 1
ATOM 711 C C . ALA A 1 91 ? -15.008 14.078 34.094 1 53.88 91 ALA A C 1
ATOM 713 O O . ALA A 1 91 ? -14.641 13.008 34.594 1 53.88 91 ALA A O 1
ATOM 714 N N . ASN A 1 92 ? -15.898 13.984 33.031 1 67 92 ASN A N 1
ATOM 715 C CA . ASN A 1 92 ? -16.484 12.672 32.781 1 67 92 ASN A CA 1
ATOM 716 C C . ASN A 1 92 ? -16.156 12.188 31.359 1 67 92 ASN A C 1
ATOM 718 O O . ASN A 1 92 ? -16.984 12.328 30.453 1 67 92 ASN A O 1
ATOM 722 N N . LEU A 1 93 ? -14.945 11.898 31.078 1 78.88 93 LEU A N 1
ATOM 723 C CA . LEU A 1 93 ? -14.531 11.352 29.781 1 78.88 93 LEU A CA 1
ATOM 724 C C . LEU A 1 93 ? -15.203 10.008 29.516 1 78.88 93 LEU A C 1
ATOM 726 O O . LEU A 1 93 ? -15.234 9.141 30.391 1 78.88 93 LEU A O 1
ATOM 730 N N . ASP A 1 94 ? -15.938 9.93 28.375 1 84.69 94 ASP A N 1
ATOM 731 C CA . ASP A 1 94 ? -16.5 8.656 27.922 1 84.69 94 ASP A CA 1
ATOM 732 C C . ASP A 1 94 ? -15.391 7.641 27.641 1 84.69 94 ASP A C 1
ATOM 734 O O . ASP A 1 94 ? -14.57 7.848 26.734 1 84.69 94 ASP A O 1
ATOM 738 N N . PRO A 1 95 ? -15.359 6.617 28.391 1 85.88 95 PRO A N 1
ATOM 739 C CA . PRO A 1 95 ? -14.281 5.629 28.25 1 85.88 95 PRO A CA 1
ATOM 740 C C . PRO A 1 95 ? -14.211 5.031 26.844 1 85.88 95 PRO A C 1
ATOM 742 O O . PRO A 1 95 ? -13.133 4.641 26.391 1 85.88 95 PRO A O 1
ATOM 745 N N . VAL A 1 96 ? -15.328 4.953 26.188 1 84.19 96 VAL A N 1
ATOM 746 C CA . VAL A 1 96 ? -15.367 4.387 24.844 1 84.19 96 VAL A CA 1
ATOM 747 C C . VAL A 1 96 ? -14.625 5.305 23.875 1 84.19 96 VAL A C 1
ATOM 749 O O . VAL A 1 96 ? -13.867 4.836 23.031 1 84.19 96 VAL A O 1
ATOM 752 N N . VAL A 1 97 ? -14.812 6.566 24.141 1 86.19 97 VAL A N 1
ATOM 753 C CA . VAL A 1 97 ? -14.195 7.547 23.25 1 86.19 97 VAL A CA 1
ATOM 754 C C . VAL A 1 97 ? -12.695 7.625 23.531 1 86.19 97 VAL A C 1
ATOM 756 O O . VAL A 1 97 ? -11.883 7.723 22.609 1 86.19 97 VAL A O 1
ATOM 759 N N . VAL A 1 98 ? -12.375 7.531 24.781 1 87.88 98 VAL A N 1
ATOM 760 C CA . VAL A 1 98 ? -10.977 7.543 25.172 1 87.88 98 VAL A CA 1
ATOM 761 C C . VAL A 1 98 ? -10.258 6.34 24.578 1 87.88 98 VAL A C 1
ATOM 763 O O . VAL A 1 98 ? -9.164 6.477 24.016 1 87.88 98 VAL A O 1
ATOM 766 N N . LYS A 1 99 ? -10.883 5.242 24.672 1 87.94 99 LYS A N 1
ATOM 767 C CA . LYS A 1 99 ? -10.289 4.023 24.141 1 87.94 99 LYS A CA 1
ATOM 768 C C . LYS A 1 99 ? -10.094 4.125 22.625 1 87.94 99 LYS A C 1
ATOM 770 O O . LYS A 1 99 ? -9.07 3.691 22.094 1 87.94 99 LYS A O 1
ATOM 775 N N . ALA A 1 100 ? -11.047 4.66 21.969 1 86.62 100 ALA A N 1
ATOM 776 C CA . ALA A 1 100 ? -10.953 4.824 20.531 1 86.62 100 ALA A CA 1
ATOM 777 C C . ALA A 1 100 ? -9.781 5.719 20.141 1 86.62 100 ALA A C 1
ATOM 779 O O . ALA A 1 100 ? -9.031 5.41 19.219 1 86.62 100 ALA A O 1
ATOM 780 N N . SER A 1 101 ? -9.633 6.797 20.875 1 88.31 101 SER A N 1
ATOM 781 C CA . SER A 1 101 ? -8.547 7.734 20.609 1 88.31 101 SER A CA 1
ATOM 782 C C . SER A 1 101 ? -7.188 7.105 20.875 1 88.31 101 SER A C 1
ATOM 784 O O . SER A 1 101 ? -6.246 7.273 20.109 1 88.31 101 SER A O 1
ATOM 786 N N . LEU A 1 102 ? -7.152 6.402 21.891 1 89.62 102 LEU A N 1
ATOM 787 C CA . LEU A 1 102 ? -5.91 5.73 22.25 1 89.62 102 LEU A CA 1
ATOM 788 C C . LEU A 1 102 ? -5.562 4.641 21.234 1 89.62 102 LEU A C 1
ATOM 790 O O . LEU A 1 102 ? -4.391 4.418 20.938 1 89.62 102 LEU A O 1
ATOM 794 N N . THR A 1 103 ? -6.551 4.004 20.75 1 90.38 103 THR A N 1
ATOM 795 C CA . THR A 1 103 ? -6.348 2.975 19.75 1 90.38 103 THR A CA 1
ATOM 796 C C . THR A 1 103 ? -5.773 3.576 18.469 1 90.38 103 THR A C 1
ATOM 798 O O . THR A 1 103 ? -4.844 3.023 17.875 1 90.38 103 THR A O 1
ATOM 801 N N . ALA A 1 104 ? -6.297 4.676 18.141 1 89.69 104 ALA A N 1
ATOM 802 C CA . ALA A 1 104 ? -5.832 5.336 16.922 1 89.69 104 ALA A CA 1
ATOM 803 C C . ALA A 1 104 ? -4.367 5.746 17.047 1 89.69 104 ALA A C 1
ATOM 805 O O . ALA A 1 104 ? -3.559 5.461 16.156 1 89.69 104 ALA A O 1
ATOM 806 N N . VAL A 1 105 ? -4.078 6.328 18.109 1 90.88 105 VAL A N 1
ATOM 807 C CA . VAL A 1 105 ? -2.707 6.762 18.359 1 90.88 105 VAL A CA 1
ATOM 808 C C . VAL A 1 105 ? -1.801 5.543 18.516 1 90.88 105 VAL A C 1
ATOM 810 O O . VAL A 1 105 ? -0.665 5.539 18.031 1 90.88 105 VAL A O 1
ATOM 813 N N . GLY A 1 106 ? -2.271 4.582 19.188 1 92.12 106 GLY A N 1
ATOM 814 C CA . GLY A 1 106 ? -1.511 3.357 19.391 1 92.12 106 GLY A CA 1
ATOM 815 C C . GLY A 1 106 ? -1.147 2.67 18.078 1 92.12 106 GLY A C 1
ATOM 816 O O . GLY A 1 106 ? -0.02 2.199 17.922 1 92.12 106 GLY A O 1
ATOM 817 N N . GLU A 1 107 ? -2.057 2.596 17.188 1 92.81 107 GLU A N 1
ATOM 818 C CA . GLU A 1 107 ? -1.794 1.952 15.906 1 92.81 107 GLU A CA 1
ATOM 819 C C . GLU A 1 107 ? -0.745 2.721 15.102 1 92.81 107 GLU A C 1
ATOM 821 O O . GLU A 1 107 ? 0.078 2.119 14.414 1 92.81 107 GLU A O 1
ATOM 826 N N . LEU A 1 108 ? -0.818 3.988 15.203 1 91.5 108 LEU A N 1
ATOM 827 C CA . LEU A 1 108 ? 0.214 4.797 14.562 1 91.5 108 LEU A CA 1
ATOM 828 C C . LEU A 1 108 ? 1.587 4.496 15.156 1 91.5 108 LEU A C 1
ATOM 830 O O . LEU A 1 108 ? 2.557 4.301 14.414 1 91.5 108 LEU A O 1
ATOM 834 N N . LEU A 1 109 ? 1.654 4.441 16.469 1 91.5 109 LEU A N 1
ATOM 835 C CA . LEU A 1 109 ? 2.918 4.203 17.156 1 91.5 109 LEU A CA 1
ATOM 836 C C . LEU A 1 109 ? 3.467 2.82 16.828 1 91.5 109 LEU A C 1
ATOM 838 O O . LEU A 1 109 ? 4.668 2.662 16.594 1 91.5 109 LEU A O 1
ATOM 842 N N . VAL A 1 110 ? 2.604 1.845 16.812 1 93.5 110 VAL A N 1
ATOM 843 C CA . VAL A 1 110 ? 3.031 0.484 16.5 1 93.5 110 VAL A CA 1
ATOM 844 C C . VAL A 1 110 ? 3.551 0.418 15.062 1 93.5 110 VAL A C 1
ATOM 846 O O . VAL A 1 110 ? 4.598 -0.181 14.805 1 93.5 110 VAL A O 1
ATOM 849 N N . ALA A 1 111 ? 2.83 0.998 14.172 1 93.38 111 ALA A N 1
ATOM 850 C CA . ALA A 1 111 ? 3.27 1.013 12.781 1 93.38 111 ALA A CA 1
ATOM 851 C C . ALA A 1 111 ? 4.633 1.684 12.641 1 93.38 111 ALA A C 1
ATOM 853 O O . ALA A 1 111 ? 5.5 1.195 11.914 1 93.38 111 ALA A O 1
ATOM 854 N N . CYS A 1 112 ? 4.781 2.783 13.344 1 91.38 112 CYS A N 1
ATOM 855 C CA . CYS A 1 112 ? 6.066 3.471 13.32 1 91.38 112 CYS A CA 1
ATOM 856 C C . CYS A 1 112 ? 7.16 2.602 13.938 1 91.38 112 CYS A C 1
ATOM 858 O O . CYS A 1 112 ? 8.297 2.605 13.469 1 91.38 112 CYS A O 1
ATOM 860 N N . GLY A 1 113 ? 6.812 1.915 14.984 1 93.69 113 GLY A N 1
ATOM 861 C CA . GLY A 1 113 ? 7.758 0.996 15.594 1 93.69 113 GLY A CA 1
ATOM 862 C C . GLY A 1 113 ? 8.219 -0.099 14.648 1 93.69 113 GLY A C 1
ATOM 863 O O . GLY A 1 113 ? 9.406 -0.42 14.594 1 93.69 113 GLY A O 1
ATOM 864 N N . ILE A 1 114 ? 7.301 -0.635 13.906 1 94.75 114 ILE A N 1
ATOM 865 C CA . ILE A 1 114 ? 7.617 -1.669 12.93 1 94.75 114 ILE A CA 1
ATOM 866 C C . ILE A 1 114 ? 8.539 -1.098 11.852 1 94.75 114 ILE A C 1
ATOM 868 O O . ILE A 1 114 ? 9.562 -1.705 11.516 1 94.75 114 ILE A O 1
ATOM 872 N N . GLY A 1 115 ? 8.188 0.044 11.32 1 93.88 115 GLY A N 1
ATOM 873 C CA . GLY A 1 115 ? 9.055 0.691 10.352 1 93.88 115 GLY A CA 1
ATOM 874 C C . GLY A 1 115 ? 10.445 0.979 10.883 1 93.88 115 GLY A C 1
ATOM 875 O O . GLY A 1 115 ? 11.438 0.779 10.188 1 93.88 115 GLY A O 1
ATOM 876 N N . ALA A 1 116 ? 10.484 1.429 12.125 1 92.44 116 ALA A N 1
ATOM 877 C CA . ALA A 1 116 ? 11.773 1.723 12.758 1 92.44 116 ALA A CA 1
ATOM 878 C C . ALA A 1 116 ? 12.617 0.459 12.898 1 92.44 116 ALA A C 1
ATOM 880 O O . ALA A 1 116 ? 13.828 0.492 12.695 1 92.44 116 ALA A O 1
ATOM 881 N N . TRP A 1 117 ? 11.992 -0.574 13.242 1 95.06 117 TRP A N 1
ATOM 882 C CA . TRP A 1 117 ? 12.688 -1.85 13.391 1 95.06 117 TRP A CA 1
ATOM 883 C C . TRP A 1 117 ? 13.344 -2.266 12.078 1 95.06 117 TRP A C 1
ATOM 885 O O . TRP A 1 117 ? 14.508 -2.674 12.062 1 95.06 117 TRP A O 1
ATOM 895 N N . PHE A 1 118 ? 12.688 -2.141 11.023 1 95.69 118 PHE A N 1
ATOM 896 C CA . PHE A 1 118 ? 13.219 -2.559 9.734 1 95.69 118 PHE A CA 1
ATOM 897 C C . PHE A 1 118 ? 14.242 -1.555 9.219 1 95.69 118 PHE A C 1
ATOM 899 O O . PHE A 1 118 ? 15.07 -1.887 8.367 1 95.69 118 PHE A O 1
ATOM 906 N N . THR A 1 119 ? 14.102 -0.33 9.641 1 92.31 119 THR A N 1
ATOM 907 C CA . THR A 1 119 ? 15.133 0.646 9.328 1 92.31 119 THR A CA 1
ATOM 908 C C . THR A 1 119 ? 16.453 0.273 10.008 1 92.31 119 THR A C 1
ATOM 910 O O . THR A 1 119 ? 17.516 0.328 9.383 1 92.31 119 THR A O 1
ATOM 913 N N . ARG A 1 120 ? 16.375 -0.146 11.203 1 91.38 120 ARG A N 1
ATOM 914 C CA . ARG A 1 120 ? 17.562 -0.533 11.961 1 91.38 120 ARG A CA 1
ATOM 915 C C . ARG A 1 120 ? 18.188 -1.803 11.398 1 91.38 120 ARG A C 1
ATOM 917 O O . ARG A 1 120 ? 19.391 -1.998 11.492 1 91.38 120 ARG A O 1
ATOM 924 N N . ARG A 1 121 ? 17.406 -2.596 10.75 1 92.62 121 ARG A N 1
ATOM 925 C CA . ARG A 1 121 ? 17.891 -3.84 10.156 1 92.62 121 ARG A CA 1
ATOM 926 C C . ARG A 1 121 ? 18.438 -3.607 8.75 1 92.62 121 ARG A C 1
ATOM 928 O O . ARG A 1 121 ? 18.875 -4.547 8.086 1 92.62 121 ARG A O 1
ATOM 935 N N . GLY A 1 122 ? 18.219 -2.443 8.273 1 91.5 122 GLY A N 1
ATOM 936 C CA . GLY A 1 122 ? 18.844 -2.078 7.016 1 91.5 122 GLY A CA 1
ATOM 937 C C . GLY A 1 122 ? 17.938 -2.273 5.816 1 91.5 122 GLY A C 1
ATOM 938 O O . GLY A 1 122 ? 18.297 -1.905 4.695 1 91.5 122 GLY A O 1
ATOM 939 N N . ILE A 1 123 ? 16.828 -2.809 6.035 1 91.94 123 ILE A N 1
ATOM 940 C CA . ILE A 1 123 ? 15.891 -3.021 4.938 1 91.94 123 ILE A CA 1
ATOM 941 C C . ILE A 1 123 ? 15.344 -1.681 4.453 1 91.94 123 ILE A C 1
ATOM 943 O O . ILE A 1 123 ? 15.227 -1.449 3.248 1 91.94 123 ILE A O 1
ATOM 947 N N . LEU A 1 124 ? 15.031 -0.813 5.402 1 93.31 124 LEU A N 1
ATOM 948 C CA . LEU A 1 124 ? 14.602 0.547 5.105 1 93.31 124 LEU A CA 1
ATOM 949 C C . LEU A 1 124 ? 15.734 1.541 5.324 1 93.31 124 LEU A C 1
ATOM 951 O O . LEU A 1 124 ? 15.609 2.467 6.129 1 93.31 124 LEU A O 1
ATOM 955 N N . GLY A 1 125 ? 16.75 1.352 4.562 1 90.19 125 GLY A N 1
ATOM 956 C CA . GLY A 1 125 ? 17.859 2.289 4.633 1 90.19 125 GLY A CA 1
ATOM 957 C C . GLY A 1 125 ? 17.562 3.607 3.939 1 90.19 125 GLY A C 1
ATOM 958 O O . GLY A 1 125 ? 16.469 3.82 3.436 1 90.19 125 GLY A O 1
ATOM 959 N N . ARG A 1 126 ? 18.562 4.438 3.906 1 85.94 126 ARG A N 1
ATOM 960 C CA . ARG A 1 126 ? 18.406 5.785 3.371 1 85.94 126 ARG A CA 1
ATOM 961 C C . ARG A 1 126 ? 17.953 5.75 1.918 1 85.94 126 ARG A C 1
ATOM 963 O O . ARG A 1 126 ? 17.047 6.496 1.53 1 85.94 126 ARG A O 1
ATOM 970 N N . GLU A 1 127 ? 18.562 4.879 1.185 1 88.19 127 GLU A N 1
ATOM 971 C CA . GLU A 1 127 ? 18.203 4.773 -0.227 1 88.19 127 GLU A CA 1
ATOM 972 C C . GLU A 1 127 ? 16.781 4.219 -0.4 1 88.19 127 GLU A C 1
ATOM 974 O O . GLU A 1 127 ? 16.031 4.688 -1.253 1 88.19 127 GLU A O 1
ATOM 979 N N . ALA A 1 128 ? 16.484 3.24 0.357 1 92.25 128 ALA A N 1
ATOM 980 C CA . ALA A 1 128 ? 15.141 2.648 0.294 1 92.25 128 ALA A CA 1
ATOM 981 C C . ALA A 1 128 ? 14.07 3.676 0.646 1 92.25 128 ALA A C 1
ATOM 983 O O . ALA A 1 128 ? 13.039 3.754 -0.02 1 92.25 128 ALA A O 1
ATOM 984 N N . ILE A 1 129 ? 14.32 4.449 1.646 1 89.38 129 ILE A N 1
ATOM 985 C CA . ILE A 1 129 ? 13.367 5.457 2.09 1 89.38 129 ILE A CA 1
ATOM 986 C C . ILE A 1 129 ? 13.234 6.547 1.03 1 89.38 129 ILE A C 1
ATOM 988 O O . ILE A 1 129 ? 12.133 7.02 0.75 1 89.38 129 ILE A O 1
ATOM 992 N N . ALA A 1 130 ? 14.336 6.957 0.481 1 87.06 130 ALA A N 1
ATOM 993 C CA . ALA A 1 130 ? 14.297 7.969 -0.574 1 87.06 130 ALA A CA 1
ATOM 994 C C . ALA A 1 130 ? 13.477 7.48 -1.769 1 87.06 130 ALA A C 1
ATOM 996 O O . ALA A 1 130 ? 12.648 8.219 -2.303 1 87.06 130 ALA A O 1
ATOM 997 N N . ASN A 1 131 ? 13.727 6.262 -2.162 1 90.81 131 ASN A N 1
ATOM 998 C CA . ASN A 1 131 ? 12.984 5.684 -3.277 1 90.81 131 ASN A CA 1
ATOM 999 C C . ASN A 1 131 ? 11.5 5.527 -2.945 1 90.81 131 ASN A C 1
ATOM 1001 O O . ASN A 1 131 ? 10.641 5.82 -3.773 1 90.81 131 ASN A O 1
ATOM 1005 N N . LEU A 1 132 ? 11.297 5.035 -1.788 1 92.75 132 LEU A N 1
ATOM 1006 C CA . LEU A 1 132 ? 9.914 4.863 -1.355 1 92.75 132 LEU A CA 1
ATOM 1007 C C . LEU A 1 132 ? 9.188 6.203 -1.303 1 92.75 132 LEU A C 1
ATOM 1009 O O . LEU A 1 132 ? 8.023 6.297 -1.69 1 92.75 132 LEU A O 1
ATOM 1013 N N . SER A 1 133 ? 9.867 7.246 -0.826 1 88.5 133 SER A N 1
ATOM 1014 C CA . SER A 1 133 ? 9.297 8.586 -0.775 1 88.5 133 SER A CA 1
ATOM 1015 C C . SER A 1 133 ? 8.953 9.094 -2.17 1 88.5 133 SER A C 1
ATOM 1017 O O . SER A 1 133 ? 7.914 9.734 -2.367 1 88.5 133 SER A O 1
ATOM 1019 N N . SER A 1 134 ? 9.797 8.797 -3.025 1 90.75 134 SER A N 1
ATOM 1020 C CA . SER A 1 134 ? 9.57 9.18 -4.414 1 90.75 134 SER A CA 1
ATOM 1021 C C . SER A 1 134 ? 8.344 8.477 -4.984 1 90.75 134 SER A C 1
ATOM 1023 O O . SER A 1 134 ? 7.531 9.094 -5.68 1 90.75 134 SER A O 1
ATOM 1025 N N . ILE A 1 135 ? 8.203 7.262 -4.711 1 94.44 135 ILE A N 1
ATOM 1026 C CA . ILE A 1 135 ? 7.074 6.473 -5.188 1 94.44 135 ILE A CA 1
ATOM 1027 C C . ILE A 1 135 ? 5.781 7 -4.574 1 94.44 135 ILE A C 1
ATOM 1029 O O . ILE A 1 135 ? 4.777 7.168 -5.27 1 94.44 135 ILE A O 1
ATOM 1033 N N . VAL A 1 136 ? 5.844 7.27 -3.303 1 93 136 VAL A N 1
ATOM 1034 C CA . VAL A 1 136 ? 4.68 7.793 -2.596 1 93 136 VAL A CA 1
ATOM 1035 C C . VAL A 1 136 ? 4.273 9.141 -3.191 1 93 136 VAL A C 1
ATOM 1037 O O . VAL A 1 136 ? 3.092 9.375 -3.451 1 93 136 VAL A O 1
ATOM 1040 N N . TYR A 1 137 ? 5.219 9.961 -3.482 1 87.88 137 TYR A N 1
ATOM 1041 C CA . TYR A 1 137 ? 4.977 11.32 -3.941 1 87.88 137 TYR A CA 1
ATOM 1042 C C . TYR A 1 137 ? 4.523 11.336 -5.398 1 87.88 137 TYR A C 1
ATOM 1044 O O . TYR A 1 137 ? 3.588 12.055 -5.754 1 87.88 137 TYR A O 1
ATOM 1052 N N . HIS A 1 138 ? 5.102 10.523 -6.219 1 92.62 138 HIS A N 1
ATOM 1053 C CA . HIS A 1 138 ? 4.883 10.625 -7.66 1 92.62 138 HIS A CA 1
ATOM 1054 C C . HIS A 1 138 ? 3.762 9.695 -8.109 1 92.62 138 HIS A C 1
ATOM 1056 O O . HIS A 1 138 ? 3.148 9.914 -9.156 1 92.62 138 HIS A O 1
ATOM 1062 N N . ILE A 1 139 ? 3.533 8.695 -7.316 1 96.44 139 ILE A N 1
ATOM 1063 C CA . ILE A 1 139 ? 2.639 7.672 -7.852 1 96.44 139 ILE A CA 1
ATOM 1064 C C . ILE A 1 139 ? 1.446 7.488 -6.914 1 96.44 139 ILE A C 1
ATOM 1066 O O . ILE A 1 139 ? 0.299 7.711 -7.309 1 96.44 139 ILE A O 1
ATOM 1070 N N . LEU A 1 140 ? 1.656 7.168 -5.66 1 96.06 140 LEU A N 1
ATOM 1071 C CA . LEU A 1 140 ? 0.602 6.703 -4.766 1 96.06 140 LEU A CA 1
ATOM 1072 C C . LEU A 1 140 ? -0.328 7.852 -4.379 1 96.06 140 LEU A C 1
ATOM 1074 O O . LEU A 1 140 ? -1.552 7.715 -4.461 1 96.06 140 LEU A O 1
ATOM 1078 N N . LEU A 1 141 ? 0.278 8.969 -3.977 1 92.81 141 LEU A N 1
ATOM 1079 C CA . LEU A 1 141 ? -0.533 10.094 -3.529 1 92.81 141 LEU A CA 1
ATOM 1080 C C . LEU A 1 141 ? -1.37 10.648 -4.676 1 92.81 141 LEU A C 1
ATOM 1082 O O . LEU A 1 141 ? -2.586 10.812 -4.539 1 92.81 141 LEU A O 1
ATOM 1086 N N . PRO A 1 142 ? -0.808 10.914 -5.828 1 94.31 142 PRO A N 1
ATOM 1087 C CA . PRO A 1 142 ? -1.642 11.375 -6.941 1 94.31 142 PRO A CA 1
ATOM 1088 C C . PRO A 1 142 ? -2.729 10.367 -7.32 1 94.31 142 PRO A C 1
ATOM 1090 O O . PRO A 1 142 ? -3.838 10.766 -7.688 1 94.31 142 PRO A O 1
ATOM 1093 N N . SER A 1 143 ? -2.404 9.078 -7.285 1 96.56 143 SER A N 1
ATOM 1094 C CA . SER A 1 143 ? -3.385 8.039 -7.605 1 96.56 143 SER A CA 1
ATOM 1095 C C . SER A 1 143 ? -4.551 8.062 -6.621 1 96.56 143 SER A C 1
ATOM 1097 O O . SER A 1 143 ? -5.707 7.93 -7.02 1 96.56 143 SER A O 1
ATOM 1099 N N . LEU A 1 144 ? -4.223 8.219 -5.395 1 94.06 144 LEU A N 1
ATOM 1100 C CA . LEU A 1 144 ? -5.254 8.305 -4.367 1 94.06 144 LEU A CA 1
ATOM 1101 C C . LEU A 1 144 ? -6.137 9.531 -4.586 1 94.06 144 LEU A C 1
ATOM 1103 O O . LEU A 1 144 ? -7.363 9.438 -4.523 1 94.06 144 LEU A O 1
ATOM 1107 N N . LEU A 1 145 ? -5.52 10.672 -4.82 1 93.12 145 LEU A N 1
ATOM 1108 C CA . LEU A 1 145 ? -6.23 11.945 -4.93 1 93.12 145 LEU A CA 1
ATOM 1109 C C . LEU A 1 145 ? -7.113 11.969 -6.172 1 93.12 145 LEU A C 1
ATOM 1111 O O . LEU A 1 145 ? -8.273 12.375 -6.105 1 93.12 145 LEU A O 1
ATOM 1115 N N . VAL A 1 146 ? -6.625 11.523 -7.32 1 96.06 146 VAL A N 1
ATOM 1116 C CA . VAL A 1 146 ? -7.387 11.594 -8.562 1 96.06 146 VAL A CA 1
ATOM 1117 C C . VAL A 1 146 ? -8.664 10.766 -8.43 1 96.06 146 VAL A C 1
ATOM 1119 O O . VAL A 1 146 ? -9.75 11.227 -8.805 1 96.06 146 VAL A O 1
ATOM 1122 N N . VAL A 1 147 ? -8.555 9.602 -7.855 1 95.56 147 VAL A N 1
ATOM 1123 C CA . VAL A 1 147 ? -9.703 8.703 -7.785 1 95.56 147 VAL A CA 1
ATOM 1124 C C . VAL A 1 147 ? -10.703 9.219 -6.762 1 95.56 147 VAL A C 1
ATOM 1126 O O . VAL A 1 147 ? -11.906 9.305 -7.047 1 95.56 147 VAL A O 1
ATOM 1129 N N . ASN A 1 148 ? -10.234 9.594 -5.586 1 92.44 148 ASN A N 1
ATOM 1130 C CA . ASN A 1 148 ? -11.141 10.039 -4.527 1 92.44 148 ASN A CA 1
ATOM 1131 C C . ASN A 1 148 ? -11.852 11.328 -4.902 1 92.44 148 ASN A C 1
ATOM 1133 O O . ASN A 1 148 ? -13.055 11.469 -4.668 1 92.44 148 ASN A O 1
ATOM 1137 N N . VAL A 1 149 ? -11.133 12.234 -5.465 1 92.44 149 VAL A N 1
ATOM 1138 C CA . VAL A 1 149 ? -11.734 13.5 -5.867 1 92.44 149 VAL A CA 1
ATOM 1139 C C . VAL A 1 149 ? -12.742 13.266 -6.992 1 92.44 149 VAL A C 1
ATOM 1141 O O . VAL A 1 149 ? -13.867 13.758 -6.938 1 92.44 149 VAL A O 1
ATOM 1144 N N . ALA A 1 150 ? -12.375 12.469 -7.969 1 95.38 150 ALA A N 1
ATOM 1145 C CA . ALA A 1 150 ? -13.258 12.188 -9.094 1 95.38 150 ALA A CA 1
ATOM 1146 C C . ALA A 1 150 ? -14.547 11.516 -8.625 1 95.38 150 ALA A C 1
ATOM 1148 O O . ALA A 1 150 ? -15.648 11.953 -8.977 1 95.38 150 ALA A O 1
ATOM 1149 N N . LYS A 1 151 ? -14.422 10.516 -7.832 1 93.19 151 LYS A N 1
ATOM 1150 C CA . LYS A 1 151 ? -15.586 9.766 -7.371 1 93.19 151 LYS A CA 1
ATOM 1151 C C . LYS A 1 151 ? -16.5 10.633 -6.52 1 93.19 151 LYS A C 1
ATOM 1153 O O . LYS A 1 151 ? -17.734 10.547 -6.625 1 93.19 151 LYS A O 1
ATOM 1158 N N . THR A 1 152 ? -15.914 11.477 -5.762 1 90.12 152 THR A N 1
ATOM 1159 C CA . THR A 1 152 ? -16.703 12.289 -4.836 1 90.12 152 THR A CA 1
ATOM 1160 C C . THR A 1 152 ? -17.453 13.383 -5.586 1 90.12 152 THR A C 1
ATOM 1162 O O . THR A 1 152 ? -18.656 13.586 -5.359 1 90.12 152 THR A O 1
ATOM 1165 N N . VAL A 1 153 ? -16.828 14.008 -6.469 1 92.44 153 VAL A N 1
ATOM 1166 C CA . VAL A 1 153 ? -17.484 15.086 -7.191 1 92.44 153 VAL A CA 1
ATOM 1167 C C . VAL A 1 153 ? -18.531 14.516 -8.148 1 92.44 153 VAL A C 1
ATOM 1169 O O . VAL A 1 153 ? -19.484 15.203 -8.516 1 92.44 153 VAL A O 1
ATOM 1172 N N . TYR A 1 154 ? -18.25 13.289 -8.539 1 92.31 154 TYR A N 1
ATOM 1173 C CA . TYR A 1 154 ? -19.203 12.609 -9.406 1 92.31 154 TYR A CA 1
ATOM 1174 C C . TYR A 1 154 ? -20.516 12.359 -8.688 1 92.31 154 TYR A C 1
ATOM 1176 O O . TYR A 1 154 ? -21.594 12.406 -9.297 1 92.31 154 TYR A O 1
ATOM 1184 N N . THR A 1 155 ? -20.516 12.141 -7.387 1 90 155 THR A N 1
ATOM 1185 C CA . THR A 1 155 ? -21.719 11.742 -6.648 1 90 155 THR A CA 1
ATOM 1186 C C . THR A 1 155 ? -22.203 12.883 -5.758 1 90 155 THR A C 1
ATOM 1188 O O . THR A 1 155 ? -23.344 12.852 -5.277 1 90 155 THR A O 1
ATOM 1191 N N . THR A 1 156 ? -21.344 13.875 -5.457 1 89.94 156 THR A N 1
ATOM 1192 C CA . THR A 1 156 ? -21.656 14.977 -4.547 1 89.94 156 THR A CA 1
ATOM 1193 C C . THR A 1 156 ? -21.422 16.328 -5.223 1 89.94 156 THR A C 1
ATOM 1195 O O . THR A 1 156 ? -20.375 16.547 -5.828 1 89.94 156 THR A O 1
ATOM 1198 N N . PRO A 1 157 ? -22.406 17.203 -5.066 1 90.56 157 PRO A N 1
ATOM 1199 C CA . PRO A 1 157 ? -22.219 18.531 -5.684 1 90.56 157 PRO A CA 1
ATOM 1200 C C . PRO A 1 157 ? -20.969 19.234 -5.188 1 90.56 157 PRO A C 1
ATOM 1202 O O . PRO A 1 157 ? -20.703 19.266 -3.982 1 90.56 157 PRO A O 1
ATOM 1205 N N . LEU A 1 158 ? -20.281 19.797 -6.129 1 89.75 158 LEU A N 1
ATOM 1206 C CA . LEU A 1 158 ? -19 20.453 -5.859 1 89.75 158 LEU A CA 1
ATOM 1207 C C . LEU A 1 158 ? -19.156 21.562 -4.82 1 89.75 158 LEU A C 1
ATOM 1209 O O . LEU A 1 158 ? -18.281 21.75 -3.979 1 89.75 158 LEU A O 1
ATOM 1213 N N . ARG A 1 159 ? -20.281 22.234 -4.812 1 88.94 159 ARG A N 1
ATOM 1214 C CA . ARG A 1 159 ? -20.531 23.344 -3.908 1 88.94 159 ARG A CA 1
ATOM 1215 C C . ARG A 1 159 ? -20.5 22.891 -2.453 1 88.94 159 ARG A C 1
ATOM 1217 O O . ARG A 1 159 ? -20.094 23.641 -1.568 1 88.94 159 ARG A O 1
ATOM 1224 N N . THR A 1 160 ? -20.891 21.672 -2.238 1 90.5 160 THR A N 1
ATOM 1225 C CA . THR A 1 160 ? -20.938 21.141 -0.877 1 90.5 160 THR A CA 1
ATOM 1226 C C . THR A 1 160 ? -19.547 20.719 -0.415 1 90.5 160 THR A C 1
ATOM 1228 O O . THR A 1 160 ? -19.312 20.562 0.784 1 90.5 160 THR A O 1
ATOM 1231 N N . LEU A 1 161 ? -18.641 20.609 -1.356 1 93.31 161 LEU A N 1
ATOM 1232 C CA . LEU A 1 161 ? -17.312 20.094 -1.034 1 93.31 161 LEU A CA 1
ATOM 1233 C C . LEU A 1 161 ? -16.297 21.234 -0.929 1 93.31 161 LEU A C 1
ATOM 1235 O O . LEU A 1 161 ? -15.211 21.062 -0.386 1 93.31 161 LEU A O 1
ATOM 1239 N N . LEU A 1 162 ? -16.625 22.406 -1.31 1 91.25 162 LEU A N 1
ATOM 1240 C CA . LEU A 1 162 ? -15.727 23.547 -1.447 1 91.25 162 LEU A CA 1
ATOM 1241 C C . LEU A 1 162 ? -15.227 24.016 -0.084 1 91.25 162 LEU A C 1
ATOM 1243 O O . LEU A 1 162 ? -14.117 24.531 0.03 1 91.25 162 LEU A O 1
ATOM 1247 N N . PRO A 1 163 ? -16.016 23.844 0.937 1 92.19 163 PRO A N 1
ATOM 1248 C CA . PRO A 1 163 ? -15.523 24.281 2.246 1 92.19 163 PRO A CA 1
ATOM 1249 C C . PRO A 1 163 ? -14.25 23.547 2.666 1 92.19 163 PRO A C 1
ATOM 1251 O O . PRO A 1 163 ? -13.414 24.109 3.383 1 92.19 163 PRO A O 1
ATOM 1254 N N . LEU A 1 164 ? -14.031 22.391 2.252 1 94.31 164 LEU A N 1
ATOM 1255 C CA . LEU A 1 164 ? -12.906 21.578 2.705 1 94.31 164 LEU A CA 1
ATOM 1256 C C . LEU A 1 164 ? -11.586 22.188 2.238 1 94.31 164 LEU A C 1
ATOM 1258 O O . LEU A 1 164 ? -10.727 22.516 3.057 1 94.31 164 LEU A O 1
ATOM 1262 N N . PRO A 1 165 ? -11.391 22.391 0.944 1 93.5 165 PRO A N 1
ATOM 1263 C CA . PRO A 1 165 ? -10.133 23.031 0.537 1 93.5 165 PRO A CA 1
ATOM 1264 C C . PRO A 1 165 ? -10.023 24.469 1.021 1 93.5 165 PRO A C 1
ATOM 1266 O O . PRO A 1 165 ? -8.922 24.953 1.297 1 93.5 165 PRO A O 1
ATOM 1269 N N . LEU A 1 166 ? -11.102 25.156 1.157 1 92.75 166 LEU A N 1
ATOM 1270 C CA . LEU A 1 166 ? -11.086 26.531 1.635 1 92.75 166 LEU A CA 1
ATOM 1271 C C . LEU A 1 166 ? -10.656 26.594 3.096 1 92.75 166 LEU A C 1
ATOM 1273 O O . LEU A 1 166 ? -9.828 27.438 3.465 1 92.75 166 LEU A O 1
ATOM 1277 N N . PHE A 1 167 ? -11.234 25.75 3.863 1 93.12 167 PHE A N 1
ATOM 1278 C CA . PHE A 1 167 ? -10.844 25.688 5.266 1 93.12 167 PHE A CA 1
ATOM 1279 C C . PHE A 1 167 ? -9.391 25.25 5.406 1 93.12 167 PHE A C 1
ATOM 1281 O O . PHE A 1 167 ? -8.672 25.75 6.273 1 93.12 167 PHE A O 1
ATOM 1288 N N . GLY A 1 168 ? -8.984 24.281 4.582 1 93.06 168 GLY A N 1
ATOM 1289 C CA . GLY A 1 168 ? -7.586 23.891 4.578 1 93.06 168 GLY A CA 1
ATOM 1290 C C . GLY A 1 168 ? -6.645 25.047 4.305 1 93.06 168 GLY A C 1
ATOM 1291 O O . GLY A 1 168 ? -5.656 25.234 5.016 1 93.06 168 GLY A O 1
ATOM 1292 N N . THR A 1 169 ? -6.988 25.812 3.326 1 93.75 169 THR A N 1
ATOM 1293 C CA . THR A 1 169 ? -6.191 26.984 2.961 1 93.75 169 THR A CA 1
ATOM 1294 C C . THR A 1 169 ? -6.176 28 4.098 1 93.75 169 THR A C 1
ATOM 1296 O O . THR A 1 169 ? -5.113 28.516 4.465 1 93.75 169 THR A O 1
ATOM 1299 N N . MET A 1 170 ? -7.301 28.25 4.652 1 93.31 170 MET A N 1
ATOM 1300 C CA . MET A 1 170 ? -7.422 29.219 5.734 1 93.31 170 MET A CA 1
ATOM 1301 C C . MET A 1 170 ? -6.625 28.766 6.957 1 93.31 170 MET A C 1
ATOM 1303 O O . MET A 1 170 ? -5.953 29.578 7.598 1 93.31 170 MET A O 1
ATOM 1307 N N . GLN A 1 171 ? -6.766 27.531 7.25 1 93.69 171 GLN A N 1
ATOM 1308 C CA . GLN A 1 171 ? -6.035 26.969 8.391 1 93.69 171 GLN A CA 1
ATOM 1309 C C . GLN A 1 171 ? -4.531 27.141 8.211 1 93.69 171 GLN A C 1
ATOM 1311 O O . GLN A 1 171 ? -3.83 27.531 9.148 1 93.69 171 GLN A O 1
ATOM 1316 N N . ILE A 1 172 ? -4.023 26.875 7.055 1 95.12 172 ILE A N 1
ATOM 1317 C CA . ILE A 1 172 ? -2.594 26.969 6.789 1 95.12 172 ILE A CA 1
ATOM 1318 C C . ILE A 1 172 ? -2.148 28.438 6.891 1 95.12 172 ILE A C 1
ATOM 1320 O O . ILE A 1 172 ? -1.115 28.734 7.492 1 95.12 172 ILE A O 1
ATOM 1324 N N . LEU A 1 173 ? -2.895 29.312 6.305 1 94.19 173 LEU A N 1
ATOM 1325 C CA . LEU A 1 173 ? -2.543 30.734 6.309 1 94.19 173 LEU A CA 1
ATOM 1326 C C . LEU A 1 173 ? -2.527 31.281 7.73 1 94.19 173 LEU A C 1
ATOM 1328 O O . LEU A 1 173 ? -1.578 31.969 8.125 1 94.19 173 LEU A O 1
ATOM 1332 N N . LEU A 1 174 ? -3.543 30.984 8.461 1 95 174 LEU A N 1
ATOM 1333 C CA . LEU A 1 174 ? -3.637 31.469 9.828 1 95 174 LEU A CA 1
ATOM 1334 C C . LEU A 1 174 ? -2.576 30.828 10.719 1 95 174 LEU A C 1
ATOM 1336 O O . LEU A 1 174 ? -1.967 31.5 11.555 1 95 174 LEU A O 1
ATOM 1340 N N . CYS A 1 175 ? -2.369 29.531 10.531 1 95.81 175 CYS A N 1
ATOM 1341 C CA . CYS A 1 175 ? -1.337 28.844 11.297 1 95.81 175 CYS A CA 1
ATOM 1342 C C . CYS A 1 175 ? 0.047 29.391 10.953 1 95.81 175 CYS A C 1
ATOM 1344 O O . CYS A 1 175 ? 0.928 29.438 11.812 1 95.81 175 CYS A O 1
ATOM 1346 N N . SER A 1 176 ? 0.236 29.703 9.703 1 96.56 176 SER A N 1
ATOM 1347 C CA . SER A 1 176 ? 1.503 30.312 9.297 1 96.56 176 SER A CA 1
ATOM 1348 C C . SER A 1 176 ? 1.748 31.625 10.016 1 96.56 176 SER A C 1
ATOM 1350 O O . SER A 1 176 ? 2.877 31.922 10.414 1 96.56 176 SER A O 1
ATOM 1352 N N . CYS A 1 177 ? 0.738 32.406 10.148 1 96.75 177 CYS A N 1
ATOM 1353 C CA . CYS A 1 177 ? 0.845 33.656 10.891 1 96.75 177 CYS A CA 1
ATOM 1354 C C . CYS A 1 177 ? 1.172 33.406 12.359 1 96.75 177 CYS A C 1
ATOM 1356 O O . CYS A 1 177 ? 2.049 34.062 12.93 1 96.75 177 CYS A O 1
ATOM 1358 N N . ILE A 1 178 ? 0.51 32.5 12.914 1 97.12 178 ILE A N 1
ATOM 1359 C CA . ILE A 1 178 ? 0.749 32.125 14.305 1 97.12 178 ILE A CA 1
ATOM 1360 C C . ILE A 1 178 ? 2.178 31.609 14.469 1 97.12 178 ILE A C 1
ATOM 1362 O O . ILE A 1 178 ? 2.863 31.953 15.43 1 97.12 178 ILE A O 1
ATOM 1366 N N . ALA A 1 179 ? 2.551 30.766 13.531 1 97.12 179 ALA A N 1
ATOM 1367 C CA . ALA A 1 179 ? 3.906 30.219 13.555 1 97.12 179 ALA A CA 1
ATOM 1368 C C . ALA A 1 179 ? 4.945 31.328 13.523 1 97.12 179 ALA A C 1
ATOM 1370 O O . ALA A 1 179 ? 5.945 31.281 14.242 1 97.12 179 ALA A O 1
ATOM 1371 N N . TRP A 1 180 ? 4.703 32.344 12.703 1 95.69 180 TRP A N 1
ATOM 1372 C CA . TRP A 1 180 ? 5.602 33.5 12.617 1 95.69 180 TRP A CA 1
ATOM 1373 C C . TRP A 1 180 ? 5.68 34.219 13.945 1 95.69 180 TRP A C 1
ATOM 1375 O O . TRP A 1 180 ? 6.77 34.562 14.422 1 95.69 180 TRP A O 1
ATOM 1385 N N . VAL A 1 181 ? 4.578 34.469 14.555 1 96.44 181 VAL A N 1
ATOM 1386 C CA . VAL A 1 181 ? 4.492 35.219 15.812 1 96.44 181 VAL A CA 1
ATOM 1387 C C . VAL A 1 181 ? 5.172 34.438 16.922 1 96.44 181 VAL A C 1
ATOM 1389 O O . VAL A 1 181 ? 5.949 34.969 17.703 1 96.44 181 VAL A O 1
ATOM 1392 N N . VAL A 1 182 ? 4.863 33.094 17.016 1 96.25 182 VAL A N 1
ATOM 1393 C CA . VAL A 1 182 ? 5.414 32.25 18.062 1 96.25 182 VAL A CA 1
ATOM 1394 C C . VAL A 1 182 ? 6.934 32.188 17.922 1 96.25 182 VAL A C 1
ATOM 1396 O O . VAL A 1 182 ? 7.668 32.25 18.906 1 96.25 182 VAL A O 1
ATOM 1399 N N . THR A 1 183 ? 7.395 31.984 16.719 1 94.31 183 THR A N 1
ATOM 1400 C CA . THR A 1 183 ? 8.828 31.906 16.453 1 94.31 183 THR A CA 1
ATOM 1401 C C . THR A 1 183 ? 9.5 33.25 16.812 1 94.31 183 THR A C 1
ATOM 1403 O O . THR A 1 183 ? 10.594 33.25 17.391 1 94.31 183 THR A O 1
ATOM 1406 N N . PHE A 1 184 ? 8.867 34.344 16.531 1 93 184 PHE A N 1
ATOM 1407 C CA . PHE A 1 184 ? 9.367 35.656 16.859 1 93 184 PHE A CA 1
ATOM 1408 C C . PHE A 1 184 ? 9.422 35.875 18.375 1 93 184 PHE A C 1
ATOM 1410 O O . PHE A 1 184 ? 10.422 36.375 18.906 1 93 184 PHE A O 1
ATOM 1417 N N . LEU A 1 185 ? 8.414 35.5 19.047 1 93.5 185 LEU A N 1
ATOM 1418 C CA . LEU A 1 185 ? 8.305 35.688 20.484 1 93.5 185 LEU A CA 1
ATOM 1419 C C . LEU A 1 185 ? 9.328 34.844 21.219 1 93.5 185 LEU A C 1
ATOM 1421 O O . LEU A 1 185 ? 9.742 35.188 22.328 1 93.5 185 LEU A O 1
ATOM 1425 N N . MET A 1 186 ? 9.703 33.75 20.625 1 90.56 186 MET A N 1
ATOM 1426 C CA . MET A 1 186 ? 10.695 32.875 21.234 1 90.56 186 MET A CA 1
ATOM 1427 C C . MET A 1 186 ? 12.102 33.438 21.078 1 90.56 186 MET A C 1
ATOM 1429 O O . MET A 1 186 ? 13.062 32.875 21.625 1 90.56 186 MET A O 1
ATOM 1433 N N . GLY A 1 187 ? 12.305 34.469 20.312 1 86.25 187 GLY A N 1
ATOM 1434 C CA . GLY A 1 187 ? 13.586 35.125 20.125 1 86.25 187 GLY A CA 1
ATOM 1435 C C . GLY A 1 187 ? 14.398 34.531 19 1 86.25 187 GLY A C 1
ATOM 1436 O O . GLY A 1 187 ? 15.602 34.781 18.891 1 86.25 187 GLY A O 1
ATOM 1437 N N . ALA A 1 188 ? 13.766 33.719 18.25 1 85.31 188 ALA A N 1
ATOM 1438 C CA . ALA A 1 188 ? 14.469 33.156 17.109 1 85.31 188 ALA A CA 1
ATOM 1439 C C . ALA A 1 188 ? 14.406 34.062 15.891 1 85.31 188 ALA A C 1
ATOM 1441 O O . ALA A 1 188 ? 13.453 34.812 15.727 1 85.31 188 ALA A O 1
ATOM 1442 N N . ASP A 1 189 ? 15.453 34 15.102 1 89.06 189 ASP A N 1
ATOM 1443 C CA . ASP A 1 189 ? 15.422 34.688 13.812 1 89.06 189 ASP A CA 1
ATOM 1444 C C . ASP A 1 189 ? 14.477 33.969 12.844 1 89.06 189 ASP A C 1
ATOM 1446 O O . ASP A 1 189 ? 14.797 32.906 12.328 1 89.06 189 ASP A O 1
ATOM 1450 N N . VAL A 1 190 ? 13.406 34.594 12.562 1 90.19 190 VAL A N 1
ATOM 1451 C CA . VAL A 1 190 ? 12.336 34.031 11.766 1 90.19 190 VAL A CA 1
ATOM 1452 C C . VAL A 1 190 ? 12.828 33.75 10.344 1 90.19 190 VAL A C 1
ATOM 1454 O O . VAL A 1 190 ? 12.273 32.906 9.641 1 90.19 190 VAL A O 1
ATOM 1457 N N . ASN A 1 191 ? 13.922 34.438 9.969 1 87.44 191 ASN A N 1
ATOM 1458 C CA . ASN A 1 191 ? 14.398 34.312 8.594 1 87.44 191 ASN A CA 1
ATOM 1459 C C . ASN A 1 191 ? 15.609 33.375 8.5 1 87.44 191 ASN A C 1
ATOM 1461 O O . ASN A 1 191 ? 16.062 33.062 7.402 1 87.44 191 ASN A O 1
ATOM 1465 N N . SER A 1 192 ? 16.078 32.969 9.617 1 86.75 192 SER A N 1
ATOM 1466 C CA . SER A 1 192 ? 17.172 32 9.617 1 86.75 192 SER A CA 1
ATOM 1467 C C . SER A 1 192 ? 16.703 30.625 9.117 1 86.75 192 SER A C 1
ATOM 1469 O O . SER A 1 192 ? 15.508 30.375 9.047 1 86.75 192 SER A O 1
ATOM 1471 N N . ALA A 1 193 ? 17.609 29.812 8.75 1 84.31 193 ALA A N 1
ATOM 1472 C CA . ALA A 1 193 ? 17.297 28.453 8.297 1 84.31 193 ALA A CA 1
ATOM 1473 C C . ALA A 1 193 ? 16.516 27.688 9.359 1 84.31 193 ALA A C 1
ATOM 1475 O O . ALA A 1 193 ? 15.523 27.016 9.055 1 84.31 193 ALA A O 1
ATOM 1476 N N . LYS A 1 194 ? 16.953 27.828 10.555 1 87.19 194 LYS A N 1
ATOM 1477 C CA . LYS A 1 194 ? 16.281 27.156 11.664 1 87.19 194 LYS A CA 1
ATOM 1478 C C . LYS A 1 194 ? 14.891 27.734 11.898 1 87.19 194 LYS A C 1
ATOM 1480 O O . LYS A 1 194 ? 13.938 27 12.164 1 87.19 194 LYS A O 1
ATOM 1485 N N . GLY A 1 195 ? 14.859 29.062 11.875 1 90.44 195 GLY A N 1
ATOM 1486 C CA . GLY A 1 195 ? 13.578 29.719 12.031 1 90.44 195 GLY A CA 1
ATOM 1487 C C . GLY A 1 195 ? 12.562 29.312 10.977 1 90.44 195 GLY A C 1
ATOM 1488 O O . GLY A 1 195 ? 11.391 29.094 11.281 1 90.44 195 GLY A O 1
ATOM 1489 N N . ARG A 1 196 ? 12.961 29.219 9.742 1 92.31 196 ARG A N 1
ATOM 1490 C CA . ARG A 1 196 ? 12.094 28.812 8.633 1 92.31 196 ARG A CA 1
ATOM 1491 C C . ARG A 1 196 ? 11.641 27.359 8.789 1 92.31 196 ARG A C 1
ATOM 1493 O O . ARG A 1 196 ? 10.492 27.031 8.492 1 92.31 196 ARG A O 1
ATOM 1500 N N . GLN A 1 197 ? 12.547 26.547 9.234 1 92.12 197 GLN A N 1
ATOM 1501 C CA . GLN A 1 197 ? 12.195 25.141 9.484 1 92.12 197 GLN A CA 1
ATOM 1502 C C . GLN A 1 197 ? 11.133 25.031 10.578 1 92.12 197 GLN A C 1
ATOM 1504 O O . GLN A 1 197 ? 10.18 24.266 10.438 1 92.12 197 GLN A O 1
ATOM 1509 N N . LEU A 1 198 ? 11.359 25.797 11.602 1 93.88 198 LEU A N 1
ATOM 1510 C CA . LEU A 1 198 ? 10.406 25.797 12.703 1 93.88 198 LEU A CA 1
ATOM 1511 C C . LEU A 1 198 ? 9.023 26.25 12.234 1 93.88 198 LEU A C 1
ATOM 1513 O O . LEU A 1 198 ? 8.016 25.641 12.594 1 93.88 198 LEU A O 1
ATOM 1517 N N . ARG A 1 199 ? 9.031 27.234 11.477 1 95.88 199 ARG A N 1
ATOM 1518 C CA . ARG A 1 199 ? 7.777 27.781 10.961 1 95.88 199 ARG A CA 1
ATOM 1519 C C . ARG A 1 199 ? 7.051 26.75 10.102 1 95.88 199 ARG A C 1
ATOM 1521 O O . ARG A 1 199 ? 5.824 26.625 10.164 1 95.88 199 ARG A O 1
ATOM 1528 N N . VAL A 1 200 ? 7.773 26.016 9.328 1 95.94 200 VAL A N 1
ATOM 1529 C CA . VAL A 1 200 ? 7.164 25 8.477 1 95.94 200 VAL A CA 1
ATOM 1530 C C . VAL A 1 200 ? 6.586 23.875 9.344 1 95.94 200 VAL A C 1
ATOM 1532 O O . VAL A 1 200 ? 5.469 23.422 9.102 1 95.94 200 VAL A O 1
ATOM 1535 N N . LEU A 1 201 ? 7.32 23.484 10.367 1 96.38 201 LEU A N 1
ATOM 1536 C CA . LEU A 1 201 ? 6.867 22.422 11.25 1 96.38 201 LEU A CA 1
ATOM 1537 C C . LEU A 1 201 ? 5.633 22.844 12.031 1 96.38 201 LEU A C 1
ATOM 1539 O O . LEU A 1 201 ? 4.781 22.016 12.367 1 96.38 201 LEU A O 1
ATOM 1543 N N . GLN A 1 202 ? 5.57 24.109 12.297 1 97.25 202 GLN A N 1
ATOM 1544 C CA . GLN A 1 202 ? 4.438 24.672 13.023 1 97.25 202 GLN A CA 1
ATOM 1545 C C . GLN A 1 202 ? 3.227 24.844 12.109 1 97.25 202 GLN A C 1
ATOM 1547 O O . GLN A 1 202 ? 2.09 24.609 12.523 1 97.25 202 GLN A O 1
ATOM 1552 N N . THR A 1 203 ? 3.439 25.219 10.938 1 97.38 203 THR A N 1
ATOM 1553 C CA . THR A 1 203 ? 2.395 25.641 10.008 1 97.38 203 THR A CA 1
ATOM 1554 C C . THR A 1 203 ? 1.705 24.422 9.391 1 97.38 203 THR A C 1
ATOM 1556 O O . THR A 1 203 ? 0.477 24.391 9.289 1 97.38 203 THR A O 1
ATOM 1559 N N . PHE A 1 204 ? 2.506 23.469 8.992 1 97.19 204 PHE A N 1
ATOM 1560 C CA . PHE A 1 204 ? 1.976 22.359 8.188 1 97.19 204 PHE A CA 1
ATOM 1561 C C . PHE A 1 204 ? 1.896 21.078 9.008 1 97.19 204 PHE A C 1
ATOM 1563 O O . PHE A 1 204 ? 2.918 20.562 9.461 1 97.19 204 PHE A O 1
ATOM 1570 N N . GLY A 1 205 ? 0.699 20.625 9.219 1 96.62 205 GLY A N 1
ATOM 1571 C CA . GLY A 1 205 ? 0.497 19.297 9.797 1 96.62 205 GLY A CA 1
ATOM 1572 C C . GLY A 1 205 ? 0.465 18.203 8.766 1 96.62 205 GLY A C 1
ATOM 1573 O O . GLY A 1 205 ? 0.323 18.453 7.57 1 96.62 205 GLY A O 1
ATOM 1574 N N . ASN A 1 206 ? 0.725 17 9.219 1 94.56 206 ASN A N 1
ATOM 1575 C CA . ASN A 1 206 ? 0.516 15.867 8.328 1 94.56 206 ASN A CA 1
ATOM 1576 C C . ASN A 1 206 ? -0.909 15.836 7.785 1 94.56 206 ASN A C 1
ATOM 1578 O O . ASN A 1 206 ? -1.865 15.672 8.547 1 94.56 206 ASN A O 1
ATOM 1582 N N . GLY A 1 207 ? -1.048 16 6.539 1 94.12 207 GLY A N 1
ATOM 1583 C CA . GLY A 1 207 ? -2.373 16.172 5.961 1 94.12 207 GLY A CA 1
ATOM 1584 C C . GLY A 1 207 ? -2.879 14.914 5.266 1 94.12 207 GLY A C 1
ATOM 1585 O O . GLY A 1 207 ? -4.047 14.844 4.879 1 94.12 207 GLY A O 1
ATOM 1586 N N . GLY A 1 208 ? -2.055 13.93 5.133 1 93.69 208 GLY A N 1
ATOM 1587 C CA . GLY A 1 208 ? -2.432 12.773 4.336 1 93.69 208 GLY A CA 1
ATOM 1588 C C . GLY A 1 208 ? -2.365 11.469 5.109 1 93.69 208 GLY A C 1
ATOM 1589 O O . GLY A 1 208 ? -3.379 11.008 5.637 1 93.69 208 GLY A O 1
ATOM 1590 N N . VAL A 1 209 ? -1.217 11.047 5.434 1 93.62 209 VAL A N 1
ATOM 1591 C CA . VAL A 1 209 ? -0.971 9.711 5.965 1 93.62 209 VAL A CA 1
ATOM 1592 C C . VAL A 1 209 ? -1.606 9.578 7.348 1 93.62 209 VAL A C 1
ATOM 1594 O O . VAL A 1 209 ? -2.4 8.664 7.59 1 93.62 209 VAL A O 1
ATOM 1597 N N . ALA A 1 210 ? -1.398 10.484 8.227 1 94.75 210 ALA A N 1
ATOM 1598 C CA . ALA A 1 210 ? -1.853 10.367 9.609 1 94.75 210 ALA A CA 1
ATOM 1599 C C . ALA A 1 210 ? -3.369 10.508 9.703 1 94.75 210 ALA A C 1
ATOM 1601 O O . ALA A 1 210 ? -4.043 9.664 10.289 1 94.75 210 ALA A O 1
ATOM 1602 N N . PRO A 1 211 ? -3.93 11.531 9.141 1 96.12 211 PRO A N 1
ATOM 1603 C CA . PRO A 1 211 ? -5.387 11.641 9.242 1 96.12 211 PRO A CA 1
ATOM 1604 C C . PRO A 1 211 ? -6.117 10.469 8.602 1 96.12 211 PRO A C 1
ATOM 1606 O O . PRO A 1 211 ? -7.18 10.055 9.078 1 96.12 211 PRO A O 1
ATOM 1609 N N . ILE A 1 212 ? -5.602 9.961 7.496 1 95.75 212 ILE A N 1
ATOM 1610 C CA . ILE A 1 212 ? -6.246 8.812 6.863 1 95.75 212 ILE A CA 1
ATOM 1611 C C . ILE A 1 212 ? -6.16 7.602 7.785 1 95.75 212 ILE A C 1
ATOM 1613 O O . ILE A 1 212 ? -7.129 6.852 7.93 1 95.75 212 ILE A O 1
ATOM 1617 N N . LEU A 1 213 ? -5.016 7.41 8.375 1 94.44 213 LEU A N 1
ATOM 1618 C CA . LEU A 1 213 ? -4.887 6.324 9.344 1 94.44 213 LEU A CA 1
ATOM 1619 C C . LEU A 1 213 ? -5.879 6.492 10.484 1 94.44 213 LEU A C 1
ATOM 1621 O O . LEU A 1 213 ? -6.578 5.547 10.852 1 94.44 213 LEU A O 1
ATOM 1625 N N . PHE A 1 214 ? -6 7.664 11.039 1 95.25 214 PHE A N 1
ATOM 1626 C CA . PHE A 1 214 ? -6.898 7.91 12.164 1 95.25 214 PHE A CA 1
ATOM 1627 C C . PHE A 1 214 ? -8.352 7.715 11.75 1 95.25 214 PHE A C 1
ATOM 1629 O O . PHE A 1 214 ? -9.133 7.109 12.484 1 95.25 214 PHE A O 1
ATOM 1636 N N . ALA A 1 215 ? -8.672 8.258 10.609 1 95.62 215 ALA A N 1
ATOM 1637 C CA . ALA A 1 215 ? -10.031 8.047 10.102 1 95.62 215 ALA A CA 1
ATOM 1638 C C . ALA A 1 215 ? -10.328 6.562 9.945 1 95.62 215 ALA A C 1
ATOM 1640 O O . ALA A 1 215 ? -11.422 6.109 10.297 1 95.62 215 ALA A O 1
ATOM 1641 N N . THR A 1 216 ? -9.359 5.848 9.438 1 93.19 216 THR A N 1
ATOM 1642 C CA . THR A 1 216 ? -9.539 4.414 9.234 1 93.19 216 THR A CA 1
ATOM 1643 C C . THR A 1 216 ? -9.758 3.703 10.562 1 93.19 216 THR A C 1
ATOM 1645 O O . THR A 1 216 ? -10.68 2.898 10.703 1 93.19 216 THR A O 1
ATOM 1648 N N . VAL A 1 217 ? -8.969 4.043 11.516 1 91.81 217 VAL A N 1
ATOM 1649 C CA . VAL A 1 217 ? -9.039 3.377 12.812 1 91.81 217 VAL A CA 1
ATOM 1650 C C . VAL A 1 217 ? -10.359 3.723 13.5 1 91.81 217 VAL A C 1
ATOM 1652 O O . VAL A 1 217 ? -11 2.854 14.094 1 91.81 217 VAL A O 1
ATOM 1655 N N . LEU A 1 218 ? -10.836 4.891 13.383 1 92.44 218 LEU A N 1
ATOM 1656 C CA . LEU A 1 218 ? -12 5.371 14.125 1 92.44 218 LEU A CA 1
ATOM 1657 C C . LEU A 1 218 ? -13.297 4.977 13.43 1 92.44 218 LEU A C 1
ATOM 1659 O O . LEU A 1 218 ? -14.328 4.812 14.078 1 92.44 218 LEU A O 1
ATOM 1663 N N . LEU A 1 219 ? -13.195 4.742 12.094 1 92.69 219 LEU A N 1
ATOM 1664 C CA . LEU A 1 219 ? -14.445 4.586 11.359 1 92.69 219 LEU A CA 1
ATOM 1665 C C . LEU A 1 219 ? -14.531 3.207 10.711 1 92.69 219 LEU A C 1
ATOM 1667 O O . LEU A 1 219 ? -15.531 2.877 10.07 1 92.69 219 LEU A O 1
ATOM 1671 N N . ARG A 1 220 ? -13.5 2.361 10.805 1 88.12 220 ARG A N 1
ATOM 1672 C CA . ARG A 1 220 ? -13.484 1.066 10.133 1 88.12 220 ARG A CA 1
ATOM 1673 C C . ARG A 1 220 ? -14.672 0.208 10.57 1 88.12 220 ARG A C 1
ATOM 1675 O O . ARG A 1 220 ? -15.172 -0.603 9.789 1 88.12 220 ARG A O 1
ATOM 1682 N N . ASN A 1 221 ? -15.18 0.364 11.781 1 84.94 221 ASN A N 1
ATOM 1683 C CA . ASN A 1 221 ? -16.281 -0.446 12.289 1 84.94 221 ASN A CA 1
ATOM 1684 C C . ASN A 1 221 ? -17.594 0.344 12.32 1 84.94 221 ASN A C 1
ATOM 1686 O O . ASN A 1 221 ? -18.531 -0.032 13.031 1 84.94 221 ASN A O 1
ATOM 1690 N N . HIS A 1 222 ? -17.609 1.422 11.586 1 89 222 HIS A N 1
ATOM 1691 C CA . HIS A 1 222 ? -18.859 2.168 11.5 1 89 222 HIS A CA 1
ATOM 1692 C C . HIS A 1 222 ? -19.953 1.328 10.859 1 89 222 HIS A C 1
ATOM 1694 O O . HIS A 1 222 ? -19.719 0.604 9.891 1 89 222 HIS A O 1
ATOM 1700 N N . PRO A 1 223 ? -21.156 1.358 11.367 1 86.75 223 PRO A N 1
ATOM 1701 C CA . PRO A 1 223 ? -22.25 0.549 10.82 1 86.75 223 PRO A CA 1
ATOM 1702 C C . PRO A 1 223 ? -22.516 0.829 9.344 1 86.75 223 PRO A C 1
ATOM 1704 O O . PRO A 1 223 ? -22.859 -0.084 8.586 1 86.75 223 PRO A O 1
ATOM 1707 N N . ASP A 1 224 ? -22.375 2.092 8.984 1 89.44 224 ASP A N 1
ATOM 1708 C CA . ASP A 1 224 ? -22.484 2.473 7.582 1 89.44 224 ASP A CA 1
ATOM 1709 C C . ASP A 1 224 ? -21.125 2.393 6.891 1 89.44 224 ASP A C 1
ATOM 1711 O O . ASP A 1 224 ? -20.25 3.225 7.137 1 89.44 224 ASP A O 1
ATOM 1715 N N . PRO A 1 225 ? -20.953 1.429 5.969 1 86 225 PRO A N 1
ATOM 1716 C CA . PRO A 1 225 ? -19.641 1.211 5.336 1 86 225 PRO A CA 1
ATOM 1717 C C . PRO A 1 225 ? -19.25 2.346 4.395 1 86 225 PRO A C 1
ATOM 1719 O O . PRO A 1 225 ? -18.094 2.428 3.971 1 86 225 PRO A O 1
ATOM 1722 N N . SER A 1 226 ? -20.172 3.27 4.129 1 86.5 226 SER A N 1
ATOM 1723 C CA . SER A 1 226 ? -19.875 4.348 3.189 1 86.5 226 SER A CA 1
ATOM 1724 C C . SER A 1 226 ? -19.203 5.523 3.885 1 86.5 226 SER A C 1
ATOM 1726 O O . SER A 1 226 ? -18.641 6.406 3.225 1 86.5 226 SER A O 1
ATOM 1728 N N . VAL A 1 227 ? -19.172 5.527 5.18 1 91.12 227 VAL A N 1
ATOM 1729 C CA . VAL A 1 227 ? -18.703 6.684 5.938 1 91.12 227 VAL A CA 1
ATOM 1730 C C . VAL A 1 227 ? -17.172 6.789 5.828 1 91.12 227 VAL A C 1
ATOM 1732 O O . VAL A 1 227 ? -16.641 7.879 5.641 1 91.12 227 VAL A O 1
ATOM 1735 N N . LEU A 1 228 ? -16.453 5.676 5.902 1 92.12 228 LEU A N 1
ATOM 1736 C CA . LEU A 1 228 ? -15 5.711 5.863 1 92.12 228 LEU A CA 1
ATOM 1737 C C . LEU A 1 228 ? -14.508 6.18 4.496 1 92.12 228 LEU A C 1
ATOM 1739 O O . LEU A 1 228 ? -13.703 7.109 4.41 1 92.12 228 LEU A O 1
ATOM 1743 N N . PRO A 1 229 ? -15.039 5.664 3.398 1 88.12 229 PRO A N 1
ATOM 1744 C CA . PRO A 1 229 ? -14.602 6.191 2.102 1 88.12 229 PRO A CA 1
ATOM 1745 C C . PRO A 1 229 ? -14.914 7.676 1.934 1 88.12 229 PRO A C 1
ATOM 1747 O O . PRO A 1 229 ? -14.133 8.406 1.323 1 88.12 229 PRO A O 1
ATOM 1750 N N . LEU A 1 230 ? -15.992 8.039 2.465 1 91.56 230 LEU A N 1
ATOM 1751 C CA . LEU A 1 230 ? -16.359 9.453 2.379 1 91.56 230 LEU A CA 1
ATOM 1752 C C . LEU A 1 230 ? -15.398 10.312 3.191 1 91.56 230 LEU A C 1
ATOM 1754 O O . LEU A 1 230 ? -15.023 11.406 2.762 1 91.56 230 LEU A O 1
ATOM 1758 N N . ALA A 1 231 ? -15.008 9.875 4.332 1 94.75 231 ALA A N 1
ATOM 1759 C CA . ALA A 1 231 ? -14.031 10.594 5.152 1 94.75 231 ALA A CA 1
ATOM 1760 C C . ALA A 1 231 ? -12.703 10.742 4.418 1 94.75 231 ALA A C 1
ATOM 1762 O O . ALA A 1 231 ? -12.094 11.812 4.441 1 94.75 231 ALA A O 1
ATOM 1763 N N . ILE A 1 232 ? -12.289 9.719 3.797 1 92.81 232 ILE A N 1
ATOM 1764 C CA . ILE A 1 232 ? -11.047 9.75 3.035 1 92.81 232 ILE A CA 1
ATOM 1765 C C . ILE A 1 232 ? -11.18 10.734 1.875 1 92.81 232 ILE A C 1
ATOM 1767 O O . ILE A 1 232 ? -10.234 11.469 1.565 1 92.81 232 ILE A O 1
ATOM 1771 N N . SER A 1 233 ? -12.328 10.742 1.31 1 92.19 233 SER A N 1
ATOM 1772 C CA . SER A 1 233 ? -12.594 11.711 0.25 1 92.19 233 SER A CA 1
ATOM 1773 C C . SER A 1 233 ? -12.508 13.141 0.772 1 92.19 233 SER A C 1
ATOM 1775 O O . SER A 1 233 ? -11.945 14.016 0.116 1 92.19 233 SER A O 1
ATOM 1777 N N . TYR A 1 234 ? -13.086 13.375 1.897 1 94.88 234 TYR A N 1
ATOM 1778 C CA . TYR A 1 234 ? -13.031 14.703 2.496 1 94.88 234 TYR A CA 1
ATOM 1779 C C . TYR A 1 234 ? -11.594 15.109 2.793 1 94.88 234 TYR A C 1
ATOM 1781 O O . TYR A 1 234 ? -11.211 16.266 2.586 1 94.88 234 TYR A O 1
ATOM 1789 N N . ILE A 1 235 ? -10.828 14.18 3.252 1 95.62 235 ILE A N 1
ATOM 1790 C CA . ILE A 1 235 ? -9.414 14.438 3.488 1 95.62 235 ILE A CA 1
ATOM 1791 C C . ILE A 1 235 ? -8.727 14.789 2.17 1 95.62 235 ILE A C 1
ATOM 1793 O O . ILE A 1 235 ? -7.918 15.719 2.111 1 95.62 235 ILE A O 1
ATOM 1797 N N . SER A 1 236 ? -9.07 14.078 1.128 1 92.56 236 SER A N 1
ATOM 1798 C CA . SER A 1 236 ? -8.508 14.328 -0.195 1 92.56 236 SER A CA 1
ATOM 1799 C C . SER A 1 236 ? -8.852 15.734 -0.681 1 92.56 236 SER A C 1
ATOM 1801 O O . SER A 1 236 ? -8.023 16.406 -1.294 1 92.56 236 SER A O 1
ATOM 1803 N N . PHE A 1 237 ? -10.039 16.172 -0.387 1 93.31 237 PHE A N 1
ATOM 1804 C CA . PHE A 1 237 ? -10.438 17.516 -0.781 1 93.31 237 PHE A CA 1
ATOM 1805 C C . PHE A 1 237 ? -9.703 18.562 0.044 1 93.31 237 PHE A C 1
ATOM 1807 O O . PHE A 1 237 ? -9.352 19.625 -0.467 1 93.31 237 PHE A O 1
ATOM 1814 N N . TYR A 1 238 ? -9.602 18.281 1.342 1 95.06 238 TYR A N 1
ATOM 1815 C CA . TYR A 1 238 ? -8.781 19.141 2.178 1 95.06 238 TYR A CA 1
ATOM 1816 C C . TYR A 1 238 ? -7.383 19.312 1.586 1 95.06 238 TYR A C 1
ATOM 1818 O O . TYR A 1 238 ? -6.832 20.406 1.572 1 95.06 238 TYR A O 1
ATOM 1826 N N . LEU A 1 239 ? -6.824 18.266 1.028 1 92.94 239 LEU A N 1
ATOM 1827 C CA . LEU A 1 239 ? -5.477 18.25 0.473 1 92.94 239 LEU A CA 1
ATOM 1828 C C . LEU A 1 239 ? -5.402 19.094 -0.794 1 92.94 239 LEU A C 1
ATOM 1830 O O . LEU A 1 239 ? -4.32 19.531 -1.191 1 92.94 239 LEU A O 1
ATOM 1834 N N . LEU A 1 240 ? -6.52 19.344 -1.386 1 89.25 240 LEU A N 1
ATOM 1835 C CA . LEU A 1 240 ? -6.551 20.219 -2.551 1 89.25 240 LEU A CA 1
ATOM 1836 C C . LEU A 1 240 ? -6.129 21.625 -2.18 1 89.25 240 LEU A C 1
ATOM 1838 O O . LEU A 1 240 ? -5.57 22.359 -3.008 1 89.25 240 LEU A O 1
ATOM 1842 N N . GLY A 1 241 ? -6.469 22 -1.031 1 90.69 241 GLY A N 1
ATOM 1843 C CA . GLY A 1 241 ? -6.016 23.297 -0.538 1 90.69 241 GLY A CA 1
ATOM 1844 C C . GLY A 1 241 ? -4.637 23.25 0.093 1 90.69 241 GLY A C 1
ATOM 1845 O O . GLY A 1 241 ? -3.82 24.141 -0.118 1 90.69 241 GLY A O 1
ATOM 1846 N N . TRP A 1 242 ? -4.375 22.188 0.753 1 93.62 242 TRP A N 1
ATOM 1847 C CA . TRP A 1 242 ? -3.176 22.016 1.564 1 93.62 242 TRP A CA 1
ATOM 1848 C C . TRP A 1 242 ? -1.951 21.797 0.685 1 93.62 242 TRP A C 1
ATOM 1850 O O . TRP A 1 242 ? -0.921 22.453 0.865 1 93.62 242 TRP A O 1
ATOM 1860 N N . THR A 1 243 ? -1.995 20.969 -0.346 1 88.44 243 THR A N 1
ATOM 1861 C CA . THR A 1 243 ? -0.858 20.453 -1.094 1 88.44 243 THR A CA 1
ATOM 1862 C C . THR A 1 243 ? -0.191 21.547 -1.909 1 88.44 243 THR A C 1
ATOM 1864 O O . THR A 1 243 ? 1.031 21.703 -1.867 1 88.44 243 THR A O 1
ATOM 1867 N N . PRO A 1 244 ? -0.969 22.359 -2.658 1 86.12 244 PRO A N 1
ATOM 1868 C CA . PRO A 1 244 ? -0.303 23.406 -3.432 1 86.12 244 PRO A CA 1
ATOM 1869 C C . PRO A 1 244 ? 0.449 24.406 -2.553 1 86.12 244 PRO A C 1
ATOM 1871 O O . PRO A 1 244 ? 1.524 24.875 -2.93 1 86.12 244 PRO A O 1
ATOM 1874 N N . ILE A 1 245 ? -0.054 24.672 -1.406 1 90.88 245 ILE A N 1
ATOM 1875 C CA . ILE A 1 245 ? 0.587 25.641 -0.519 1 90.88 245 ILE A CA 1
ATOM 1876 C C . ILE A 1 245 ? 1.844 25.016 0.092 1 90.88 245 ILE A C 1
ATOM 1878 O O . ILE A 1 245 ? 2.865 25.688 0.237 1 90.88 245 ILE A O 1
ATOM 1882 N N . PHE A 1 246 ? 1.796 23.797 0.412 1 91.19 246 PHE A N 1
ATOM 1883 C CA . PHE A 1 246 ? 2.945 23.109 0.988 1 91.19 246 PHE A CA 1
ATOM 1884 C C . PHE A 1 246 ? 4.102 23.062 -0.004 1 91.19 246 PHE A C 1
ATOM 1886 O O . PHE A 1 246 ? 5.242 23.375 0.347 1 91.19 246 PHE A O 1
ATOM 1893 N N . TRP A 1 247 ? 3.82 22.781 -1.203 1 81.44 247 TRP A N 1
ATOM 1894 C CA . TRP A 1 247 ? 4.875 22.547 -2.186 1 81.44 247 TRP A CA 1
ATOM 1895 C C . TRP A 1 247 ? 5.293 23.859 -2.854 1 81.44 247 TRP A C 1
ATOM 1897 O O . TRP A 1 247 ? 6.211 23.875 -3.676 1 81.44 247 TRP A O 1
ATOM 1907 N N . THR A 1 248 ? 4.621 24.938 -2.586 1 83.62 248 THR A N 1
ATOM 1908 C CA . THR A 1 248 ? 5.059 26.25 -3.039 1 83.62 248 THR A CA 1
ATOM 1909 C C . THR A 1 248 ? 5.59 27.078 -1.87 1 83.62 248 THR A C 1
ATOM 1911 O O . THR A 1 248 ? 6.801 27.141 -1.647 1 83.62 248 THR A O 1
ATOM 1914 N N . TYR A 1 249 ? 4.656 27.406 -1.006 1 88 249 TYR A N 1
ATOM 1915 C CA . TYR A 1 249 ? 5.02 28.219 0.14 1 88 249 TYR A CA 1
ATOM 1916 C C . TYR A 1 249 ? 5.922 27.469 1.102 1 88 249 TYR A C 1
ATOM 1918 O O . TYR A 1 249 ? 6.953 27.984 1.536 1 88 249 TYR A O 1
ATOM 1926 N N . GLY A 1 250 ? 5.582 26.25 1.47 1 90.25 250 GLY A N 1
ATOM 1927 C CA . GLY A 1 250 ? 6.422 25.438 2.332 1 90.25 250 GLY A CA 1
ATOM 1928 C C . GLY A 1 250 ? 7.805 25.188 1.761 1 90.25 250 GLY A C 1
ATOM 1929 O O . GLY A 1 250 ? 8.805 25.281 2.479 1 90.25 250 GLY A O 1
ATOM 1930 N N . TYR A 1 251 ? 7.809 24.938 0.511 1 84.94 251 TYR A N 1
ATOM 1931 C CA . TYR A 1 251 ? 9.078 24.719 -0.175 1 84.94 251 TYR A CA 1
ATOM 1932 C C . TYR A 1 251 ? 9.953 25.969 -0.123 1 84.94 251 TYR A C 1
ATOM 1934 O O . TYR A 1 251 ? 11.156 25.875 0.117 1 84.94 251 TYR A O 1
ATOM 1942 N N . SER A 1 252 ? 9.422 27.094 -0.404 1 85.5 252 SER A N 1
ATOM 1943 C CA . SER A 1 252 ? 10.164 28.359 -0.413 1 85.5 252 SER A CA 1
ATOM 1944 C C . SER A 1 252 ? 10.781 28.641 0.953 1 85.5 252 SER A C 1
ATOM 1946 O O . SER A 1 252 ? 11.844 29.25 1.045 1 85.5 252 SER A O 1
ATOM 1948 N N . LEU A 1 253 ? 10.148 28.234 1.966 1 89.06 253 LEU A N 1
ATOM 1949 C CA . LEU A 1 253 ? 10.656 28.438 3.316 1 89.06 253 LEU A CA 1
ATOM 1950 C C . LEU A 1 253 ? 11.805 27.469 3.609 1 89.06 253 LEU A C 1
ATOM 1952 O O . LEU A 1 253 ? 12.805 27.859 4.211 1 89.06 253 LEU A O 1
ATOM 1956 N N . LEU A 1 254 ? 11.695 26.266 3.166 1 88.62 254 LEU A N 1
ATOM 1957 C CA . LEU A 1 254 ? 12.641 25.219 3.543 1 88.62 254 LEU A CA 1
ATOM 1958 C C . LEU A 1 254 ? 13.859 25.234 2.625 1 88.62 254 LEU A C 1
ATOM 1960 O O . LEU A 1 254 ? 14.961 24.891 3.047 1 88.62 254 LEU A O 1
ATOM 1964 N N . VAL A 1 255 ? 13.578 25.406 1.346 1 81.06 255 VAL A N 1
ATOM 1965 C CA . VAL A 1 255 ? 14.641 25.359 0.347 1 81.06 255 VAL A CA 1
ATOM 1966 C C . VAL A 1 255 ? 14.875 26.75 -0.236 1 81.06 255 VAL A C 1
ATOM 1968 O O . VAL A 1 255 ? 14.156 27.172 -1.145 1 81.06 255 VAL A O 1
ATOM 1971 N N . PRO A 1 256 ? 15.727 27.469 0.442 1 68.56 256 PRO A N 1
ATOM 1972 C CA . PRO A 1 256 ? 15.969 28.828 -0.052 1 68.56 256 PRO A CA 1
ATOM 1973 C C . PRO A 1 256 ? 16.438 28.859 -1.503 1 68.56 256 PRO A C 1
ATOM 1975 O O . PRO A 1 256 ? 17.109 27.922 -1.955 1 68.56 256 PRO A O 1
ATOM 1978 N N . ALA A 1 257 ? 15.758 29.656 -2.252 1 60.16 257 ALA A N 1
ATOM 1979 C CA . ALA A 1 257 ? 16.031 29.844 -3.674 1 60.16 257 ALA A CA 1
ATOM 1980 C C . ALA A 1 257 ? 17.531 29.953 -3.938 1 60.16 257 ALA A C 1
ATOM 1982 O O . ALA A 1 257 ? 18.266 30.562 -3.158 1 60.16 257 ALA A O 1
ATOM 1983 N N . GLU A 1 258 ? 18.047 28.859 -4.457 1 54.16 258 GLU A N 1
ATOM 1984 C CA . GLU A 1 258 ? 19.422 29.031 -4.906 1 54.16 258 GLU A CA 1
ATOM 1985 C C . GLU A 1 258 ? 19.609 30.359 -5.629 1 54.16 258 GLU A C 1
ATOM 1987 O O . GLU A 1 258 ? 18.688 30.859 -6.281 1 54.16 258 GLU A O 1
ATOM 1992 N N . ALA A 1 259 ? 20.516 31.172 -5.188 1 49.5 259 ALA A N 1
ATOM 1993 C CA . ALA A 1 259 ? 20.922 32.375 -5.922 1 49.5 259 ALA A CA 1
ATOM 1994 C C . ALA A 1 259 ? 20.844 32.125 -7.43 1 49.5 259 ALA A C 1
ATOM 1996 O O . ALA A 1 259 ? 21.234 31.062 -7.918 1 49.5 259 ALA A O 1
ATOM 1997 N N . PRO A 1 260 ? 19.922 32.875 -8.047 1 49.66 260 PRO A N 1
ATOM 1998 C CA . PRO A 1 260 ? 19.922 32.719 -9.5 1 49.66 260 PRO A CA 1
ATOM 1999 C C . PRO A 1 260 ? 21.344 32.562 -10.07 1 49.66 260 PRO A C 1
ATOM 2001 O O . PRO A 1 260 ? 22.281 33.156 -9.547 1 49.66 260 PRO A O 1
ATOM 2004 N N . THR A 1 261 ? 21.5 31.391 -10.633 1 48.81 261 THR A N 1
ATOM 2005 C CA . THR A 1 261 ? 22.781 31.266 -11.305 1 48.81 261 THR A CA 1
ATOM 2006 C C . THR A 1 261 ? 22.984 32.375 -12.328 1 48.81 261 THR A C 1
ATOM 2008 O O . THR A 1 261 ? 22 32.938 -12.828 1 48.81 261 THR A O 1
ATOM 2011 N N . ALA A 1 262 ? 24.234 32.844 -12.578 1 51.62 262 ALA A N 1
ATOM 2012 C CA . ALA A 1 262 ? 24.609 33.812 -13.594 1 51.62 262 ALA A CA 1
ATOM 2013 C C . ALA A 1 262 ? 23.875 33.562 -14.906 1 51.62 262 ALA A C 1
ATOM 2015 O O . ALA A 1 262 ? 23.469 34.5 -15.594 1 51.62 262 ALA A O 1
ATOM 2016 N N . GLN A 1 263 ? 23.672 32.312 -15.141 1 51.59 263 GLN A N 1
ATOM 2017 C CA . GLN A 1 263 ? 23.047 31.938 -16.406 1 51.59 263 GLN A CA 1
ATOM 2018 C C . GLN A 1 263 ? 21.547 32.25 -16.406 1 51.59 263 GLN A C 1
ATOM 2020 O O . GLN A 1 263 ? 21 32.719 -17.391 1 51.59 263 GLN A O 1
ATOM 2025 N N . SER A 1 264 ? 20.891 32.031 -15.305 1 54.53 264 SER A N 1
ATOM 2026 C CA . SER A 1 264 ? 19.469 32.312 -15.219 1 54.53 264 SER A CA 1
ATOM 2027 C C . SER A 1 264 ? 19.203 33.812 -15.211 1 54.53 264 SER A C 1
ATOM 2029 O O . SER A 1 264 ? 18.203 34.281 -15.773 1 54.53 264 SER A O 1
ATOM 2031 N N . ILE A 1 265 ? 20.094 34.531 -14.586 1 52.59 265 ILE A N 1
ATOM 2032 C CA . ILE A 1 265 ? 20.047 35.969 -14.609 1 52.59 265 ILE A CA 1
ATOM 2033 C C . ILE A 1 265 ? 20.234 36.469 -16.047 1 52.59 265 ILE A C 1
ATOM 2035 O O . ILE A 1 265 ? 19.531 37.375 -16.484 1 52.59 265 ILE A O 1
ATOM 2039 N N . ALA A 1 266 ? 21.234 35.938 -16.703 1 56.66 266 ALA A N 1
ATOM 2040 C CA . ALA A 1 266 ? 21.531 36.312 -18.078 1 56.66 266 ALA A CA 1
ATOM 2041 C C . ALA A 1 266 ? 20.359 36 -19 1 56.66 266 ALA A C 1
ATOM 2043 O O . ALA A 1 266 ? 20.031 36.781 -19.906 1 56.66 266 ALA A O 1
ATOM 2044 N N . GLU A 1 267 ? 19.734 34.844 -18.797 1 57.28 267 GLU A N 1
ATOM 2045 C CA . GLU A 1 267 ? 18.625 34.438 -19.656 1 57.28 267 GLU A CA 1
ATOM 2046 C C . GLU A 1 267 ? 17.391 35.312 -19.422 1 57.28 267 GLU A C 1
ATOM 2048 O O . GLU A 1 267 ? 16.656 35.625 -20.344 1 57.28 267 GLU A O 1
ATOM 2053 N N . LYS A 1 268 ? 17.172 35.719 -18.156 1 57.22 268 LYS A N 1
ATOM 2054 C CA . LYS A 1 268 ? 16.094 36.656 -17.828 1 57.22 268 LYS A CA 1
ATOM 2055 C C . LYS A 1 268 ? 16.328 38.031 -18.422 1 57.22 268 LYS A C 1
ATOM 2057 O O . LYS A 1 268 ? 15.383 38.719 -18.844 1 57.22 268 LYS A O 1
ATOM 2062 N N . GLU A 1 269 ? 17.562 38.312 -18.344 1 57.12 269 GLU A N 1
ATOM 2063 C CA . GLU A 1 269 ? 17.922 39.625 -18.891 1 57.12 269 GLU A CA 1
ATOM 2064 C C . GLU A 1 269 ? 17.766 39.656 -20.406 1 57.12 269 GLU A C 1
ATOM 2066 O O . GLU A 1 269 ? 17.547 40.719 -21 1 57.12 269 GLU A O 1
ATOM 2071 N N . SER A 1 270 ? 17.859 38.406 -20.922 1 55.19 270 SER A N 1
ATOM 2072 C CA . SER A 1 270 ? 17.75 38.406 -22.375 1 55.19 270 SER A CA 1
ATOM 2073 C C . SER A 1 270 ? 16.281 38.406 -22.812 1 55.19 270 SER A C 1
ATOM 2075 O O . SER A 1 270 ? 15.992 38.406 -24.016 1 55.19 270 SER A O 1
ATOM 2077 N N . VAL A 1 271 ? 15.43 38.156 -21.891 1 54.75 271 VAL A N 1
ATOM 2078 C CA . VAL A 1 271 ? 14 38.156 -22.203 1 54.75 271 VAL A CA 1
ATOM 2079 C C . VAL A 1 271 ? 13.531 39.594 -22.422 1 54.75 271 VAL A C 1
ATOM 2081 O O . VAL A 1 271 ? 13.336 40.344 -21.453 1 54.75 271 VAL A O 1
ATOM 2084 N N . VAL A 1 272 ? 13.703 40.188 -23.594 1 55.62 272 VAL A N 1
ATOM 2085 C CA . VAL A 1 272 ? 13.445 41.594 -23.984 1 55.62 272 VAL A CA 1
ATOM 2086 C C . VAL A 1 272 ? 11.984 41.719 -24.406 1 55.62 272 VAL A C 1
ATOM 2088 O O . VAL A 1 272 ? 11.32 42.719 -24.047 1 55.62 272 VAL A O 1
ATOM 2091 N N . THR A 1 273 ? 11.516 40.781 -25.188 1 58.69 273 THR A N 1
ATOM 2092 C CA . THR A 1 273 ? 10.18 41.031 -25.719 1 58.69 273 THR A CA 1
ATOM 2093 C C . THR A 1 273 ? 9.133 40.219 -24.953 1 58.69 273 THR A C 1
ATOM 2095 O O . THR A 1 273 ? 9.469 39.219 -24.297 1 58.69 273 THR A O 1
ATOM 2098 N N . LEU A 1 274 ? 7.953 40.688 -24.875 1 59.47 274 LEU A N 1
ATOM 2099 C CA . LEU A 1 274 ? 6.82 40.031 -24.219 1 59.47 274 LEU A CA 1
ATOM 2100 C C . LEU A 1 274 ? 6.664 38.594 -24.688 1 59.47 274 LEU A C 1
ATOM 2102 O O . LEU A 1 274 ? 6.379 37.688 -23.891 1 59.47 274 LEU A O 1
ATOM 2106 N N . ALA A 1 275 ? 6.797 38.375 -25.984 1 60.5 275 ALA A N 1
ATOM 2107 C CA . ALA A 1 275 ? 6.691 37.062 -26.578 1 60.5 275 ALA A CA 1
ATOM 2108 C C . ALA A 1 275 ? 7.77 36.125 -26.047 1 60.5 275 ALA A C 1
ATOM 2110 O O . ALA A 1 275 ? 7.504 34.938 -25.766 1 60.5 275 ALA A O 1
ATOM 2111 N N . ASP A 1 276 ? 8.891 36.594 -25.844 1 58.38 276 ASP A N 1
ATOM 2112 C CA . ASP A 1 276 ? 10.008 35.812 -25.312 1 58.38 276 ASP A CA 1
ATOM 2113 C C . ASP A 1 276 ? 9.766 35.406 -23.859 1 58.38 276 ASP A C 1
ATOM 2115 O O . ASP A 1 276 ? 10.141 34.312 -23.438 1 58.38 276 ASP A O 1
ATOM 2119 N N . ARG A 1 277 ? 9.109 36.344 -23.219 1 58.94 277 ARG A N 1
ATOM 2120 C CA . ARG A 1 277 ? 8.797 36.094 -21.812 1 58.94 277 ARG A CA 1
ATOM 2121 C C . ARG A 1 277 ? 7.797 34.969 -21.656 1 58.94 277 ARG A C 1
ATOM 2123 O O . ARG A 1 277 ? 7.938 34.125 -20.766 1 58.94 277 ARG A O 1
ATOM 2130 N N . ILE A 1 278 ? 6.871 35.062 -22.578 1 58.62 278 ILE A N 1
ATOM 2131 C CA . ILE A 1 278 ? 5.844 34.031 -22.531 1 58.62 278 ILE A CA 1
ATOM 2132 C C . ILE A 1 278 ? 6.457 32.656 -22.906 1 58.62 278 ILE A C 1
ATOM 2134 O O . ILE A 1 278 ? 6.195 31.672 -22.234 1 58.62 278 ILE A O 1
ATOM 2138 N N . LYS A 1 279 ? 7.176 32.719 -23.969 1 58.28 279 LYS A N 1
ATOM 2139 C CA . LYS A 1 279 ? 7.852 31.5 -24.406 1 58.28 279 LYS A CA 1
ATOM 2140 C C . LYS A 1 279 ? 8.781 30.984 -23.312 1 58.28 279 LYS A C 1
ATOM 2142 O O . LYS A 1 279 ? 8.867 29.766 -23.094 1 58.28 279 LYS A O 1
ATOM 2147 N N . TYR A 1 280 ? 9.43 31.891 -22.75 1 56.28 280 TYR A N 1
ATOM 2148 C CA . TYR A 1 280 ? 10.32 31.516 -21.656 1 56.28 280 TYR A CA 1
ATOM 2149 C C . TYR A 1 280 ? 9.539 30.938 -20.484 1 56.28 280 TYR A C 1
ATOM 2151 O O . TYR A 1 280 ? 9.938 29.938 -19.891 1 56.28 280 TYR A O 1
ATOM 2159 N N . PHE A 1 281 ? 8.477 31.594 -20.281 1 56.88 281 PHE A N 1
ATOM 2160 C CA . PHE A 1 281 ? 7.621 31.156 -19.188 1 56.88 281 PHE A CA 1
ATOM 2161 C C . PHE A 1 281 ? 7.059 29.766 -19.453 1 56.88 281 PHE A C 1
ATOM 2163 O O . PHE A 1 281 ? 6.961 28.953 -18.531 1 56.88 281 PHE A O 1
ATOM 2170 N N . ILE A 1 282 ? 6.664 29.625 -20.703 1 55.56 282 ILE A N 1
ATOM 2171 C CA . ILE A 1 282 ? 6.102 28.328 -21.094 1 55.56 282 ILE A CA 1
ATOM 2172 C C . ILE A 1 282 ? 7.188 27.266 -21.062 1 55.56 282 ILE A C 1
ATOM 2174 O O . ILE A 1 282 ? 6.949 26.141 -20.625 1 55.56 282 ILE A O 1
ATOM 2178 N N . ARG A 1 283 ? 8.367 27.75 -21.609 1 54.62 283 ARG A N 1
ATOM 2179 C CA . ARG A 1 283 ? 9.461 26.797 -21.734 1 54.62 283 ARG A CA 1
ATOM 2180 C C . ARG A 1 283 ? 10.148 26.562 -20.391 1 54.62 283 ARG A C 1
ATOM 2182 O O . ARG A 1 283 ? 10.695 25.5 -20.156 1 54.62 283 ARG A O 1
ATOM 2189 N N . HIS A 1 284 ? 10.102 27.688 -19.734 1 53.94 284 HIS A N 1
ATOM 2190 C CA . HIS A 1 284 ? 10.727 27.641 -18.406 1 53.94 284 HIS A CA 1
ATOM 2191 C C . HIS A 1 284 ? 9.766 28.109 -17.328 1 53.94 284 HIS A C 1
ATOM 2193 O O . HIS A 1 284 ? 9.945 29.172 -16.75 1 53.94 284 HIS A O 1
ATOM 2199 N N . PRO A 1 285 ? 8.719 27.422 -17.359 1 54.78 285 PRO A N 1
ATOM 2200 C CA . PRO A 1 285 ? 7.793 27.891 -16.328 1 54.78 285 PRO A CA 1
ATOM 2201 C C . PRO A 1 285 ? 8.492 28.156 -14.992 1 54.78 285 PRO A C 1
ATOM 2203 O O . PRO A 1 285 ? 9.438 27.453 -14.633 1 54.78 285 PRO A O 1
ATOM 2206 N N . PRO A 1 286 ? 8.195 29.391 -14.461 1 57.53 286 PRO A N 1
ATOM 2207 C CA . PRO A 1 286 ? 8.797 29.703 -13.156 1 57.53 286 PRO A CA 1
ATOM 2208 C C . PRO A 1 286 ? 8.75 28.516 -12.195 1 57.53 286 PRO A C 1
ATOM 2210 O O . PRO A 1 286 ? 7.836 27.688 -12.273 1 57.53 286 PRO A O 1
ATOM 2213 N N . ALA A 1 287 ? 9.883 28.297 -11.609 1 60.91 287 ALA A N 1
ATOM 2214 C CA . ALA A 1 287 ? 10.016 27.25 -10.609 1 60.91 287 ALA A CA 1
ATOM 2215 C C . ALA A 1 287 ? 8.75 27.125 -9.766 1 60.91 287 ALA A C 1
ATOM 2217 O O . ALA A 1 287 ? 8.391 26.031 -9.336 1 60.91 287 ALA A O 1
ATOM 2218 N N . THR A 1 288 ? 8.07 28.25 -9.781 1 61.38 288 THR A N 1
ATOM 2219 C CA . THR A 1 288 ? 6.855 28.297 -8.984 1 61.38 288 THR A CA 1
ATOM 2220 C C . THR A 1 288 ? 5.738 27.5 -9.656 1 61.38 288 THR A C 1
ATOM 2222 O O . THR A 1 288 ? 5.008 26.766 -8.984 1 61.38 288 THR A O 1
ATOM 2225 N N . ILE A 1 289 ? 5.672 27.609 -10.906 1 62.38 289 ILE A N 1
ATOM 2226 C CA . ILE A 1 289 ? 4.613 26.922 -11.633 1 62.38 289 ILE A CA 1
ATOM 2227 C C . ILE A 1 289 ? 4.887 25.422 -11.625 1 62.38 289 ILE A C 1
ATOM 2229 O O . ILE A 1 289 ? 3.969 24.609 -11.469 1 62.38 289 ILE A O 1
ATOM 2233 N N . LYS A 1 290 ? 6.086 25.125 -11.805 1 64.25 290 LYS A N 1
ATOM 2234 C CA . LYS A 1 290 ? 6.461 23.703 -11.758 1 64.25 290 LYS A CA 1
ATOM 2235 C C . LYS A 1 290 ? 6.148 23.094 -10.398 1 64.25 290 LYS A C 1
ATOM 2237 O O . LYS A 1 290 ? 5.73 21.938 -10.312 1 64.25 290 LYS A O 1
ATOM 2242 N N . ARG A 1 291 ? 6.281 23.984 -9.508 1 66.62 291 ARG A N 1
ATOM 2243 C CA . ARG A 1 291 ? 6.008 23.516 -8.156 1 66.62 291 ARG A CA 1
ATOM 2244 C C . ARG A 1 291 ? 4.508 23.422 -7.902 1 66.62 291 ARG A C 1
ATOM 2246 O O . ARG A 1 291 ? 4.043 22.531 -7.191 1 66.62 291 ARG A O 1
ATOM 2253 N N . ILE A 1 292 ? 3.842 24.312 -8.531 1 67.38 292 ILE A N 1
ATOM 2254 C CA . ILE A 1 292 ? 2.391 24.297 -8.398 1 67.38 292 ILE A CA 1
ATOM 2255 C C . ILE A 1 292 ? 1.825 23.062 -9.094 1 67.38 292 ILE A C 1
ATOM 2257 O O . ILE A 1 292 ? 0.865 22.453 -8.617 1 67.38 292 ILE A O 1
ATOM 2261 N N . LEU A 1 293 ? 2.514 22.656 -10.133 1 79.56 293 LEU A N 1
ATOM 2262 C CA . LEU A 1 293 ? 2.029 21.469 -10.844 1 79.56 293 LEU A CA 1
ATOM 2263 C C . LEU A 1 293 ? 2.701 20.203 -10.32 1 79.56 293 LEU A C 1
ATOM 2265 O O . LEU A 1 293 ? 3.113 19.359 -11.102 1 79.56 293 LEU A O 1
ATOM 2269 N N . SER A 1 294 ? 2.789 20.203 -9.055 1 80.56 294 SER A N 1
ATOM 2270 C CA . SER A 1 294 ? 3.32 19.016 -8.406 1 80.56 294 SER A CA 1
ATOM 2271 C C . SER A 1 294 ? 2.416 17.812 -8.648 1 80.56 294 SER A C 1
ATOM 2273 O O . SER A 1 294 ? 1.228 17.969 -8.938 1 80.56 294 SER A O 1
ATOM 2275 N N . PRO A 1 295 ? 2.961 16.578 -8.602 1 87.75 295 PRO A N 1
ATOM 2276 C CA . PRO A 1 295 ? 2.191 15.375 -8.898 1 87.75 295 PRO A CA 1
ATOM 2277 C C . PRO A 1 295 ? 0.897 15.289 -8.086 1 87.75 295 PRO A C 1
ATOM 2279 O O . PRO A 1 295 ? -0.165 15.008 -8.648 1 87.75 295 PRO A O 1
ATOM 2282 N N . PRO A 1 296 ? 0.925 15.586 -6.805 1 84.12 296 PRO A N 1
ATOM 2283 C CA . PRO A 1 296 ? -0.335 15.531 -6.062 1 84.12 296 PRO A CA 1
ATOM 2284 C C . PRO A 1 296 ? -1.369 16.531 -6.578 1 84.12 296 PRO A C 1
ATOM 2286 O O . PRO A 1 296 ? -2.564 16.219 -6.605 1 84.12 296 PRO A O 1
ATOM 2289 N N . ILE A 1 297 ? -0.937 17.703 -6.938 1 84.31 297 ILE A N 1
ATOM 2290 C CA . ILE A 1 297 ? -1.851 18.719 -7.461 1 84.31 297 ILE A CA 1
ATOM 2291 C C . ILE A 1 297 ? -2.42 18.25 -8.797 1 84.31 297 ILE A C 1
ATOM 2293 O O . ILE A 1 297 ? -3.623 18.375 -9.047 1 84.31 297 ILE A O 1
ATOM 2297 N N . VAL A 1 298 ? -1.574 17.719 -9.609 1 90.25 298 VAL A N 1
ATOM 2298 C CA . VAL A 1 298 ? -2.012 17.188 -10.898 1 90.25 298 VAL A CA 1
ATOM 2299 C C . VAL A 1 298 ? -3.023 16.062 -10.68 1 90.25 298 VAL A C 1
ATOM 2301 O O . VAL A 1 298 ? -4.012 15.961 -11.414 1 90.25 298 VAL A O 1
ATOM 2304 N N . GLY A 1 299 ? -2.75 15.211 -9.727 1 91.81 299 GLY A N 1
ATOM 2305 C CA . GLY A 1 299 ? -3.699 14.164 -9.391 1 91.81 299 GLY A CA 1
ATOM 2306 C C . GLY A 1 299 ? -5.059 14.695 -8.977 1 91.81 299 GLY A C 1
ATOM 2307 O O . GLY A 1 299 ? -6.09 14.258 -9.484 1 91.81 299 GLY A O 1
ATOM 2308 N N . SER A 1 300 ? -5.051 15.688 -8.148 1 88.19 300 SER A N 1
ATOM 2309 C CA . SER A 1 300 ? -6.293 16.266 -7.637 1 88.19 300 SER A CA 1
ATOM 2310 C C . SER A 1 300 ? -7.055 17 -8.734 1 88.19 300 SER A C 1
ATOM 2312 O O . SER A 1 300 ? -8.266 16.844 -8.867 1 88.19 300 SER A O 1
ATOM 2314 N N . LEU A 1 301 ? -6.34 17.812 -9.422 1 88.12 301 LEU A N 1
ATOM 2315 C CA . LEU A 1 301 ? -6.973 18.562 -10.508 1 88.12 301 LEU A CA 1
ATOM 2316 C C . LEU A 1 301 ? -7.48 17.609 -11.586 1 88.12 301 LEU A C 1
ATOM 2318 O O . LEU A 1 301 ? -8.547 17.828 -12.164 1 88.12 301 LEU A O 1
ATOM 2322 N N . GLY A 1 302 ? -6.668 16.594 -11.883 1 93.62 302 GLY A N 1
ATOM 2323 C CA . GLY A 1 302 ? -7.141 15.578 -12.805 1 93.62 302 GLY A CA 1
ATOM 2324 C C . GLY A 1 302 ? -8.422 14.914 -12.359 1 93.62 302 GLY A C 1
ATOM 2325 O O . GLY A 1 302 ? -9.336 14.703 -13.164 1 93.62 302 GLY A O 1
ATOM 2326 N N . GLY A 1 303 ? -8.453 14.539 -11.07 1 94.75 303 GLY A N 1
ATOM 2327 C CA . GLY A 1 303 ? -9.68 13.977 -10.516 1 94.75 303 GLY A CA 1
ATOM 2328 C C . GLY A 1 303 ? -10.867 14.906 -10.633 1 94.75 303 GLY A C 1
ATOM 2329 O O . GLY A 1 303 ? -11.969 14.477 -10.977 1 94.75 303 GLY A O 1
ATOM 2330 N N . LEU A 1 304 ? -10.625 16.203 -10.375 1 91.94 304 LEU A N 1
ATOM 2331 C CA . LEU A 1 304 ? -11.68 17.203 -10.492 1 91.94 304 LEU A CA 1
ATOM 2332 C C . LEU A 1 304 ? -12.18 17.297 -11.93 1 91.94 304 LEU A C 1
ATOM 2334 O O . LEU A 1 304 ? -13.391 17.328 -12.172 1 91.94 304 LEU A O 1
ATOM 2338 N N . CYS A 1 305 ? -11.312 17.297 -12.852 1 94.75 305 CYS A N 1
ATOM 2339 C CA . CYS A 1 305 ? -11.656 17.391 -14.266 1 94.75 305 CYS A CA 1
ATOM 2340 C C . CYS A 1 305 ? -12.477 16.188 -14.711 1 94.75 305 CYS A C 1
ATOM 2342 O O . CYS A 1 305 ? -13.5 16.328 -15.383 1 94.75 305 CYS A O 1
ATOM 2344 N N . VAL A 1 306 ? -12.07 15.047 -14.32 1 95.31 306 VAL A N 1
ATOM 2345 C CA . VAL A 1 306 ? -12.758 13.82 -14.703 1 95.31 306 VAL A CA 1
ATOM 2346 C C . VAL A 1 306 ? -14.141 13.773 -14.055 1 95.31 306 VAL A C 1
ATOM 2348 O O . VAL A 1 306 ? -15.133 13.461 -14.711 1 95.31 306 VAL A O 1
ATOM 2351 N N . GLY A 1 307 ? -14.18 14.094 -12.805 1 94.12 307 GLY A N 1
ATOM 2352 C CA . GLY A 1 307 ? -15.406 13.977 -12.039 1 94.12 307 GLY A CA 1
ATOM 2353 C C . GLY A 1 307 ? -16.484 14.953 -12.477 1 94.12 307 GLY A C 1
ATOM 2354 O O . GLY A 1 307 ? -17.672 14.633 -12.445 1 94.12 307 GLY A O 1
ATOM 2355 N N . VAL A 1 308 ? -16.078 16.172 -12.93 1 92.94 308 VAL A N 1
ATOM 2356 C CA . VAL A 1 308 ? -17.047 17.203 -13.297 1 92.94 308 VAL A CA 1
ATOM 2357 C C . VAL A 1 308 ? -17.344 17.109 -14.789 1 92.94 308 VAL A C 1
ATOM 2359 O O . VAL A 1 308 ? -18.328 17.688 -15.266 1 92.94 308 VAL A O 1
ATOM 2362 N N . SER A 1 309 ? -16.578 16.406 -15.523 1 93.19 309 SER A N 1
ATOM 2363 C CA . SER A 1 309 ? -16.734 16.312 -16.969 1 93.19 309 SER A CA 1
ATOM 2364 C C . SER A 1 309 ? -17.922 15.453 -17.359 1 93.19 309 SER A C 1
ATOM 2366 O O . SER A 1 309 ? -18.312 14.547 -16.609 1 93.19 309 SER A O 1
ATOM 2368 N N . PRO A 1 310 ? -18.516 15.758 -18.5 1 91.12 310 PRO A N 1
ATOM 2369 C CA . PRO A 1 310 ? -19.594 14.906 -19.016 1 91.12 310 PRO A CA 1
ATOM 2370 C C . PRO A 1 310 ? -19.125 13.492 -19.328 1 91.12 310 PRO A C 1
ATOM 2372 O O . PRO A 1 310 ? -19.938 12.57 -19.422 1 91.12 310 PRO A O 1
ATOM 2375 N N . LEU A 1 311 ? -17.844 13.344 -19.406 1 92.56 311 LEU A N 1
ATOM 2376 C CA . LEU A 1 311 ? -17.281 12.039 -19.719 1 92.56 311 LEU A CA 1
ATOM 2377 C C . LEU A 1 311 ? -17.078 11.211 -18.453 1 92.56 311 LEU A C 1
ATOM 2379 O O . LEU A 1 311 ? -16.578 10.086 -18.5 1 92.56 311 LEU A O 1
ATOM 2383 N N . ALA A 1 312 ? -17.516 11.688 -17.391 1 94.25 312 ALA A N 1
ATOM 2384 C CA . ALA A 1 312 ? -17.312 11.031 -16.094 1 94.25 312 ALA A CA 1
ATOM 2385 C C . ALA A 1 312 ? -17.938 9.633 -16.094 1 94.25 312 ALA A C 1
ATOM 2387 O O . ALA A 1 312 ? -17.391 8.711 -15.484 1 94.25 312 ALA A O 1
ATOM 2388 N N . LYS A 1 313 ? -18.969 9.469 -16.812 1 92.69 313 LYS A N 1
ATOM 2389 C CA . LYS A 1 313 ? -19.703 8.203 -16.828 1 92.69 313 LYS A CA 1
ATOM 2390 C C . LYS A 1 313 ? -18.875 7.105 -17.5 1 92.69 313 LYS A C 1
ATOM 2392 O O . LYS A 1 313 ? -19.125 5.918 -17.266 1 92.69 313 LYS A O 1
ATOM 2397 N N . LEU A 1 314 ? -17.953 7.543 -18.281 1 94.06 314 LEU A N 1
ATOM 2398 C CA . LEU A 1 314 ? -17.094 6.574 -18.953 1 94.06 314 LEU A CA 1
ATOM 2399 C C . LEU A 1 314 ? -16.109 5.961 -17.969 1 94.06 314 LEU A C 1
ATOM 2401 O O . LEU A 1 314 ? -15.656 4.824 -18.141 1 94.06 314 LEU A O 1
ATOM 2405 N N . PHE A 1 315 ? -15.797 6.672 -16.891 1 95.25 315 PHE A N 1
ATOM 2406 C CA . PHE A 1 315 ? -14.703 6.277 -16 1 95.25 315 PHE A CA 1
ATOM 2407 C C . PHE A 1 315 ? -15.234 5.906 -14.625 1 95.25 315 PHE A C 1
ATOM 2409 O O . PHE A 1 315 ? -14.586 5.156 -13.891 1 95.25 315 PHE A O 1
ATOM 2416 N N . LEU A 1 316 ? -16.328 6.492 -14.375 1 93.88 316 LEU A N 1
ATOM 2417 C CA . LEU A 1 316 ? -16.828 6.391 -13 1 93.88 316 LEU A CA 1
ATOM 2418 C C . LEU A 1 316 ? -18.172 5.68 -12.961 1 93.88 316 LEU A C 1
ATOM 2420 O O . LEU A 1 316 ? -18.969 5.809 -13.891 1 93.88 316 LEU A O 1
ATOM 2424 N N . GLY A 1 317 ? -18.406 4.82 -11.914 1 87.25 317 GLY A N 1
ATOM 2425 C CA . GLY A 1 317 ? -19.641 4.086 -11.766 1 87.25 317 GLY A CA 1
ATOM 2426 C C . GLY A 1 317 ? -19.469 2.58 -11.828 1 87.25 317 GLY A C 1
ATOM 2427 O O . GLY A 1 317 ? -18.406 2.094 -12.234 1 87.25 317 GLY A O 1
ATOM 2428 N N . PRO A 1 318 ? -20.469 1.824 -11.438 1 78.38 318 PRO A N 1
ATOM 2429 C CA . PRO A 1 318 ? -20.359 0.365 -11.359 1 78.38 318 PRO A CA 1
ATOM 2430 C C . PRO A 1 318 ? -20.281 -0.3 -12.727 1 78.38 318 PRO A C 1
ATOM 2432 O O . PRO A 1 318 ? -19.719 -1.388 -12.859 1 78.38 318 PRO A O 1
ATOM 2435 N N . ARG A 1 319 ? -20.781 0.361 -13.805 1 82.12 319 ARG A N 1
ATOM 2436 C CA . ARG A 1 319 ? -20.797 -0.241 -15.141 1 82.12 319 ARG A CA 1
ATOM 2437 C C . ARG A 1 319 ? -20.031 0.61 -16.141 1 82.12 319 ARG A C 1
ATOM 2439 O O . ARG A 1 319 ? -20.297 0.571 -17.344 1 82.12 319 ARG A O 1
ATOM 2446 N N . ALA A 1 320 ? -19.156 1.371 -15.617 1 91.19 320 ALA A N 1
ATOM 2447 C CA . ALA A 1 320 ? -18.391 2.252 -16.5 1 91.19 320 ALA A CA 1
ATOM 2448 C C . ALA A 1 320 ? -17.516 1.446 -17.453 1 91.19 320 ALA A C 1
ATOM 2450 O O . ALA A 1 320 ? -16.75 0.578 -17.031 1 91.19 320 ALA A O 1
ATOM 2451 N N . PRO A 1 321 ? -17.609 1.717 -18.75 1 90.12 321 PRO A N 1
ATOM 2452 C CA . PRO A 1 321 ? -16.828 0.96 -19.734 1 90.12 321 PRO A CA 1
ATOM 2453 C C . PRO A 1 321 ? -15.328 1.081 -19.516 1 90.12 321 PRO A C 1
ATOM 2455 O O . PRO A 1 321 ? -14.578 0.136 -19.797 1 90.12 321 PRO A O 1
ATOM 2458 N N . LEU A 1 322 ? -14.898 2.217 -19.031 1 93.81 322 LEU A N 1
ATOM 2459 C CA . LEU A 1 322 ? -13.477 2.412 -18.781 1 93.81 322 LEU A CA 1
ATOM 2460 C C . LEU A 1 322 ? -13.18 2.385 -17.281 1 93.81 322 LEU A C 1
ATOM 2462 O O . LEU A 1 322 ? -12.211 2.994 -16.828 1 93.81 322 LEU A O 1
ATOM 2466 N N . GLY A 1 323 ? -14.062 1.673 -16.578 1 94.12 323 GLY A N 1
ATOM 2467 C CA . GLY A 1 323 ? -13.898 1.54 -15.148 1 94.12 323 GLY A CA 1
ATOM 2468 C C . GLY A 1 323 ? -12.609 0.841 -14.75 1 94.12 323 GLY A C 1
ATOM 2469 O O . GLY A 1 323 ? -12.102 1.045 -13.648 1 94.12 323 GLY A O 1
ATOM 2470 N N . ILE A 1 324 ? -12.039 0.086 -15.695 1 93.94 324 ILE A N 1
ATOM 2471 C CA . ILE A 1 324 ? -10.812 -0.661 -15.438 1 93.94 324 ILE A CA 1
ATOM 2472 C C . ILE A 1 324 ? -9.68 0.309 -15.125 1 93.94 324 ILE A C 1
ATOM 2474 O O . ILE A 1 324 ? -8.797 0.004 -14.32 1 93.94 324 ILE A O 1
ATOM 2478 N N . LEU A 1 325 ? -9.688 1.46 -15.727 1 95.69 325 LEU A N 1
ATOM 2479 C CA . LEU A 1 325 ? -8.656 2.465 -15.484 1 95.69 325 LEU A CA 1
ATOM 2480 C C . LEU A 1 325 ? -8.766 3.031 -14.07 1 95.69 325 LEU A C 1
ATOM 2482 O O . LEU A 1 325 ? -7.777 3.088 -13.336 1 95.69 325 LEU A O 1
ATOM 2486 N N . THR A 1 326 ? -10.016 3.408 -13.711 1 95.81 326 THR A N 1
ATOM 2487 C CA . THR A 1 326 ? -10.266 3.973 -12.391 1 95.81 326 THR A CA 1
ATOM 2488 C C . THR A 1 326 ? -9.938 2.961 -11.297 1 95.81 326 THR A C 1
ATOM 2490 O O . THR A 1 326 ? -9.297 3.301 -10.297 1 95.81 326 THR A O 1
ATOM 2493 N N . ASN A 1 327 ? -10.312 1.755 -11.539 1 95.25 327 ASN A N 1
ATOM 2494 C CA . ASN A 1 327 ? -10.109 0.713 -10.539 1 95.25 327 ASN A CA 1
ATOM 2495 C C . ASN A 1 327 ? -8.625 0.371 -10.383 1 95.25 327 ASN A C 1
ATOM 2497 O O . ASN A 1 327 ? -8.156 0.11 -9.273 1 95.25 327 ASN A O 1
ATOM 2501 N N . ALA A 1 328 ? -7.926 0.335 -11.438 1 95.5 328 ALA A N 1
ATOM 2502 C CA . ALA A 1 328 ? -6.492 0.07 -11.383 1 95.5 328 ALA A CA 1
ATOM 2503 C C . ALA A 1 328 ? -5.762 1.17 -10.617 1 95.5 328 ALA A C 1
ATOM 2505 O O . ALA A 1 328 ? -4.914 0.887 -9.766 1 95.5 328 ALA A O 1
ATOM 2506 N N . VAL A 1 329 ? -6.098 2.412 -10.898 1 96.88 329 VAL A N 1
ATOM 2507 C CA . VAL A 1 329 ? -5.477 3.547 -10.219 1 96.88 329 VAL A CA 1
ATOM 2508 C C . VAL A 1 329 ? -5.848 3.533 -8.742 1 96.88 329 VAL A C 1
ATOM 2510 O O . VAL A 1 329 ? -5.023 3.861 -7.883 1 96.88 329 VAL A O 1
ATOM 2513 N N . GLN A 1 330 ? -7.062 3.148 -8.5 1 95.31 330 GLN A N 1
ATOM 2514 C CA . GLN A 1 330 ? -7.512 3.027 -7.117 1 95.31 330 GLN A CA 1
ATOM 2515 C C . GLN A 1 330 ? -6.703 1.973 -6.367 1 95.31 330 GLN A C 1
ATOM 2517 O O . GLN A 1 330 ? -6.324 2.178 -5.211 1 95.31 330 GLN A O 1
ATOM 2522 N N . THR A 1 331 ? -6.469 0.905 -7.023 1 94.44 331 THR A N 1
ATOM 2523 C CA . THR A 1 331 ? -5.676 -0.161 -6.422 1 94.44 331 THR A CA 1
ATOM 2524 C C . THR A 1 331 ? -4.27 0.331 -6.098 1 94.44 331 THR A C 1
ATOM 2526 O O . THR A 1 331 ? -3.764 0.103 -4.996 1 94.44 331 THR A O 1
ATOM 2529 N N . ILE A 1 332 ? -3.703 0.996 -6.969 1 96.81 332 ILE A N 1
ATOM 2530 C CA . ILE A 1 332 ? -2.357 1.523 -6.77 1 96.81 332 ILE A CA 1
ATOM 2531 C C . ILE A 1 332 ? -2.367 2.537 -5.625 1 96.81 332 ILE A C 1
ATOM 2533 O O . ILE A 1 332 ? -1.533 2.469 -4.719 1 96.81 332 ILE A O 1
ATOM 2537 N N . GLY A 1 333 ? -3.295 3.434 -5.598 1 96.25 333 GLY A N 1
ATOM 2538 C CA . GLY A 1 333 ? -3.375 4.492 -4.602 1 96.25 333 GLY A CA 1
ATOM 2539 C C . GLY A 1 333 ? -3.674 3.977 -3.207 1 96.25 333 GLY A C 1
ATOM 2540 O O . GLY A 1 333 ? -3.422 4.668 -2.217 1 96.25 333 GLY A O 1
ATOM 2541 N N . SER A 1 334 ? -4.211 2.781 -3.125 1 94.94 334 SER A N 1
ATOM 2542 C CA . SER A 1 334 ? -4.617 2.229 -1.838 1 94.94 334 SER A CA 1
ATOM 2543 C C . SER A 1 334 ? -3.412 1.956 -0.946 1 94.94 334 SER A C 1
ATOM 2545 O O . SER A 1 334 ? -3.557 1.768 0.263 1 94.94 334 SER A O 1
ATOM 2547 N N . ALA A 1 335 ? -2.25 1.953 -1.533 1 97.19 335 ALA A N 1
ATOM 2548 C CA . ALA A 1 335 ? -1.034 1.684 -0.771 1 97.19 335 ALA A CA 1
ATOM 2549 C C . ALA A 1 335 ? -0.493 2.959 -0.131 1 97.19 335 ALA A C 1
ATOM 2551 O O . ALA A 1 335 ? 0.465 2.914 0.644 1 97.19 335 ALA A O 1
ATOM 2552 N N . TYR A 1 336 ? -1.064 4.051 -0.39 1 95.38 336 TYR A N 1
ATOM 2553 C CA . TYR A 1 336 ? -0.544 5.344 0.038 1 95.38 336 TYR A CA 1
ATOM 2554 C C . TYR A 1 336 ? -0.332 5.375 1.547 1 95.38 336 TYR A C 1
ATOM 2556 O O . TYR A 1 336 ? 0.748 5.738 2.02 1 95.38 336 TYR A O 1
ATOM 2564 N N . THR A 1 337 ? -1.306 4.973 2.299 1 93.94 337 THR A N 1
ATOM 2565 C CA . THR A 1 337 ? -1.239 5.082 3.752 1 93.94 337 THR A CA 1
ATOM 2566 C C . THR A 1 337 ? -0.141 4.184 4.312 1 93.94 337 THR A C 1
ATOM 2568 O O . THR A 1 337 ? 0.69 4.629 5.105 1 93.94 337 THR A O 1
ATOM 2571 N N . SER A 1 338 ? -0.085 2.969 3.869 1 96.25 338 SER A N 1
ATOM 2572 C CA . SER A 1 338 ? 0.89 2.002 4.363 1 96.25 338 SER A CA 1
ATOM 2573 C C . SER A 1 338 ? 2.314 2.436 4.031 1 96.25 338 SER A C 1
ATOM 2575 O O . SER A 1 338 ? 3.188 2.434 4.902 1 96.25 338 SER A O 1
ATOM 2577 N N . MET A 1 339 ? 2.461 2.795 2.854 1 95.94 339 MET A N 1
ATOM 2578 C CA . MET A 1 339 ? 3.805 3.176 2.43 1 95.94 339 MET A CA 1
ATOM 2579 C C . MET A 1 339 ? 4.207 4.516 3.037 1 95.94 339 MET A C 1
ATOM 2581 O O . MET A 1 339 ? 5.375 4.723 3.373 1 95.94 339 MET A O 1
ATOM 2585 N N . GLY A 1 340 ? 3.209 5.43 3.115 1 93.12 340 GLY A N 1
ATOM 2586 C CA . GLY A 1 340 ? 3.477 6.68 3.807 1 93.12 340 GLY A CA 1
ATOM 2587 C C . GLY A 1 340 ? 3.922 6.48 5.246 1 93.12 340 GLY A C 1
ATOM 2588 O O . GLY A 1 340 ? 4.801 7.195 5.73 1 93.12 340 GLY A O 1
ATOM 2589 N N . LEU A 1 341 ? 3.357 5.543 5.902 1 92.75 341 LEU A N 1
ATOM 2590 C CA . LEU A 1 341 ? 3.723 5.227 7.281 1 92.75 341 LEU A CA 1
ATOM 2591 C C . LEU A 1 341 ? 5.148 4.688 7.355 1 92.75 341 LEU A C 1
ATOM 2593 O O . LEU A 1 341 ? 5.895 5.023 8.273 1 92.75 341 LEU A O 1
ATOM 2597 N N . LEU A 1 342 ? 5.473 3.857 6.414 1 94.31 342 LEU A N 1
ATOM 2598 C CA . LEU A 1 342 ? 6.824 3.311 6.41 1 94.31 342 LEU A CA 1
ATOM 2599 C C . LEU A 1 342 ? 7.852 4.402 6.137 1 94.31 342 LEU A C 1
ATOM 2601 O O . LEU A 1 342 ? 8.938 4.398 6.719 1 94.31 342 LEU A O 1
ATOM 2605 N N . VAL A 1 343 ? 7.516 5.293 5.234 1 90.69 343 VAL A N 1
ATOM 2606 C CA . VAL A 1 343 ? 8.398 6.422 4.969 1 90.69 343 VAL A CA 1
ATOM 2607 C C . VAL A 1 343 ? 8.547 7.27 6.23 1 90.69 343 VAL A C 1
ATOM 2609 O O . VAL A 1 343 ? 9.656 7.68 6.582 1 90.69 343 VAL A O 1
ATOM 2612 N N . LEU A 1 344 ? 7.402 7.539 6.844 1 88.44 344 LEU A N 1
ATOM 2613 C CA . LEU A 1 344 ? 7.418 8.305 8.086 1 88.44 344 LEU A CA 1
ATOM 2614 C C . LEU A 1 344 ? 8.289 7.625 9.133 1 88.44 344 LEU A C 1
ATOM 2616 O O . LEU A 1 344 ? 9.195 8.242 9.695 1 88.44 344 LEU A O 1
ATOM 2620 N N . ALA A 1 345 ? 8.086 6.371 9.344 1 91.31 345 ALA A N 1
ATOM 2621 C CA . ALA A 1 345 ? 8.82 5.605 10.352 1 91.31 345 ALA A CA 1
ATOM 2622 C C . ALA A 1 345 ? 10.312 5.555 10.016 1 91.31 345 ALA A C 1
ATOM 2624 O O . ALA A 1 345 ? 11.156 5.762 10.891 1 91.31 345 ALA A O 1
ATOM 2625 N N . GLY A 1 346 ? 10.594 5.242 8.781 1 89.38 346 GLY A N 1
ATOM 2626 C CA . GLY A 1 346 ? 11.984 5.168 8.359 1 89.38 346 GLY A CA 1
ATOM 2627 C C . GLY A 1 346 ? 12.719 6.488 8.5 1 89.38 346 GLY A C 1
ATOM 2628 O O . GLY A 1 346 ? 13.875 6.523 8.922 1 89.38 346 GLY A O 1
ATOM 2629 N N . SER A 1 347 ? 12.023 7.551 8.125 1 83.94 347 SER A N 1
ATOM 2630 C CA . SER A 1 347 ? 12.633 8.875 8.203 1 83.94 347 SER A CA 1
ATOM 2631 C C . SER A 1 347 ? 12.953 9.242 9.648 1 83.94 347 SER A C 1
ATOM 2633 O O . SER A 1 347 ? 13.938 9.938 9.914 1 83.94 347 SER A O 1
ATOM 2635 N N . LEU A 1 348 ? 12.125 8.797 10.531 1 84.31 348 LEU A N 1
ATOM 2636 C CA . LEU A 1 348 ? 12.312 9.102 11.945 1 84.31 348 LEU A CA 1
ATOM 2637 C C . LEU A 1 348 ? 13.391 8.219 12.555 1 84.31 348 LEU A C 1
ATOM 2639 O O . LEU A 1 348 ? 14.078 8.625 13.492 1 84.31 348 LEU A O 1
ATOM 2643 N N . ALA A 1 349 ? 13.586 7.043 11.992 1 86.81 349 ALA A N 1
ATOM 2644 C CA . ALA A 1 349 ? 14.438 6.047 12.633 1 86.81 349 ALA A CA 1
ATOM 2645 C C . ALA A 1 349 ? 15.836 6.055 12.031 1 86.81 349 ALA A C 1
ATOM 2647 O O . ALA A 1 349 ? 16.75 5.398 12.547 1 86.81 349 ALA A O 1
ATOM 2648 N N . LEU A 1 350 ? 16 6.719 10.938 1 82.75 350 LEU A N 1
ATOM 2649 C CA . LEU A 1 350 ? 17.328 6.773 10.32 1 82.75 350 LEU A CA 1
ATOM 2650 C C . LEU A 1 350 ? 18.359 7.344 11.297 1 82.75 350 LEU A C 1
ATOM 2652 O O . LEU A 1 350 ? 18.062 8.289 12.031 1 82.75 350 LEU A O 1
ATOM 2656 N N . PRO A 1 351 ? 19.547 6.648 11.32 1 75.19 351 PRO A N 1
ATOM 2657 C CA . PRO A 1 351 ? 20.578 7.148 12.234 1 75.19 351 PRO A CA 1
ATOM 2658 C C . PRO A 1 351 ? 21.016 8.578 11.906 1 75.19 351 PRO A C 1
ATOM 2660 O O . PRO A 1 351 ? 21.094 8.953 10.734 1 75.19 351 PRO A O 1
ATOM 2663 N N . LEU A 1 352 ? 21.016 9.398 12.914 1 63.69 352 LEU A N 1
ATOM 2664 C CA . LEU A 1 352 ? 21.438 10.789 12.789 1 63.69 352 LEU A CA 1
ATOM 2665 C C . LEU A 1 352 ? 22.969 10.891 12.727 1 63.69 352 LEU A C 1
ATOM 2667 O O . LEU A 1 352 ? 23.672 10.156 13.43 1 63.69 352 LEU A O 1
ATOM 2671 N N . PRO A 1 353 ? 23.438 11.391 11.555 1 56.12 353 PRO A N 1
ATOM 2672 C CA . PRO A 1 353 ? 24.891 11.539 11.586 1 56.12 353 PRO A CA 1
ATOM 2673 C C . PRO A 1 353 ? 25.391 12.203 12.867 1 56.12 353 PRO A C 1
ATOM 2675 O O . PRO A 1 353 ? 24.688 13 13.469 1 56.12 353 PRO A O 1
ATOM 2678 N N . THR A 1 354 ? 26.391 11.586 13.539 1 51.19 354 THR A N 1
ATOM 2679 C CA . THR A 1 354 ? 27.062 12.234 14.664 1 51.19 354 THR A CA 1
ATOM 2680 C C . THR A 1 354 ? 27.391 13.688 14.328 1 51.19 354 THR A C 1
ATOM 2682 O O . THR A 1 354 ? 27.812 13.992 13.219 1 51.19 354 THR A O 1
ATOM 2685 N N . PRO A 1 355 ? 26.797 14.586 15.008 1 46.47 355 PRO A N 1
ATOM 2686 C CA . PRO A 1 355 ? 27.141 15.984 14.742 1 46.47 355 PRO A CA 1
ATOM 2687 C C . PRO A 1 355 ? 28.609 16.188 14.43 1 46.47 355 PRO A C 1
ATOM 2689 O O . PRO A 1 355 ? 29.469 15.539 15.047 1 46.47 355 PRO A O 1
ATOM 2692 N N . SER A 1 356 ? 28.984 16.344 13.266 1 43.03 356 SER A N 1
ATOM 2693 C CA . SER A 1 356 ? 30.375 16.719 13.039 1 43.03 356 SER A CA 1
ATOM 2694 C C . SER A 1 356 ? 30.828 17.797 14.023 1 43.03 356 SER A C 1
ATOM 2696 O O . SER A 1 356 ? 30.047 18.672 14.406 1 43.03 356 SER A O 1
ATOM 2698 N N . PRO A 1 357 ? 31.938 17.531 14.75 1 38.69 357 PRO A N 1
ATOM 2699 C CA . PRO A 1 357 ? 32.5 18.547 15.648 1 38.69 357 PRO A CA 1
ATOM 2700 C C . PRO A 1 357 ? 32.438 19.953 15.055 1 38.69 357 PRO A C 1
ATOM 2702 O O . PRO A 1 357 ? 32.406 20.938 15.797 1 38.69 357 PRO A O 1
ATOM 2705 N N . LEU A 1 358 ? 32.75 20.047 13.828 1 40.09 358 LEU A N 1
ATOM 2706 C CA . LEU A 1 358 ? 32.875 21.375 13.242 1 40.09 358 LEU A CA 1
ATOM 2707 C C . LEU A 1 358 ? 31.531 22.109 13.258 1 40.09 358 LEU A C 1
ATOM 2709 O O . LEU A 1 358 ? 31.484 23.328 13.164 1 40.09 358 LEU A O 1
ATOM 2713 N N . GLU A 1 359 ? 30.469 21.422 13.078 1 42.81 359 GLU A N 1
ATOM 2714 C CA . GLU A 1 359 ? 29.156 22.062 13.039 1 42.81 359 GLU A CA 1
ATOM 2715 C C . GLU A 1 359 ? 28.766 22.609 14.414 1 42.81 359 GLU A C 1
ATOM 2717 O O . GLU A 1 359 ? 27.906 23.484 14.516 1 42.81 359 GLU A O 1
ATOM 2722 N N . GLU A 1 360 ? 29.266 21.969 15.461 1 39.56 360 GLU A N 1
ATOM 2723 C CA . GLU A 1 360 ? 29.125 22.547 16.797 1 39.56 360 GLU A CA 1
ATOM 2724 C C . GLU A 1 360 ? 29.891 23.859 16.906 1 39.56 360 GLU A C 1
ATOM 2726 O O . GLU A 1 360 ? 29.578 24.703 17.734 1 39.56 360 GLU A O 1
ATOM 2731 N N . VAL A 1 361 ? 31.172 23.922 16.312 1 35.56 361 VAL A N 1
ATOM 2732 C CA . VAL A 1 361 ? 32.094 25.016 16.562 1 35.56 361 VAL A CA 1
ATOM 2733 C C . VAL A 1 361 ? 31.625 26.281 15.828 1 35.56 361 VAL A C 1
ATOM 2735 O O . VAL A 1 361 ? 32.188 27.359 16.016 1 35.56 361 VAL A O 1
ATOM 2738 N N . SER A 1 362 ? 31.281 26.156 14.578 1 36.16 362 SER A N 1
ATOM 2739 C CA . SER A 1 362 ? 31.062 27.531 14.109 1 36.16 362 SER A CA 1
ATOM 2740 C C . SER A 1 362 ? 30.172 28.312 15.062 1 36.16 362 SER A C 1
ATOM 2742 O O . SER A 1 362 ? 29.031 27.891 15.328 1 36.16 362 SER A O 1
ATOM 2744 N N . GLY A 1 363 ? 30.578 28.906 16.062 1 35.5 363 GLY A N 1
ATOM 2745 C CA . GLY A 1 363 ? 30.359 29.891 17.109 1 35.5 363 GLY A CA 1
ATOM 2746 C C . GLY A 1 363 ? 29.281 30.906 16.781 1 35.5 363 GLY A C 1
ATOM 2747 O O . GLY A 1 363 ? 29.125 31.906 17.469 1 35.5 363 GLY A O 1
ATOM 2748 N N . ALA A 1 364 ? 29.344 31.516 15.578 1 36.47 364 ALA A N 1
ATOM 2749 C CA . ALA A 1 364 ? 28.391 32.625 15.609 1 36.47 364 ALA A CA 1
ATOM 2750 C C . ALA A 1 364 ? 27.078 32.188 16.281 1 36.47 364 ALA A C 1
ATOM 2752 O O . ALA A 1 364 ? 26.359 31.328 15.758 1 36.47 364 ALA A O 1
ATOM 2753 N N . GLU A 1 365 ? 27.078 32 17.594 1 40.88 365 GLU A N 1
ATOM 2754 C CA . GLU A 1 365 ? 26.125 31.984 18.703 1 40.88 365 GLU A CA 1
ATOM 2755 C C . GLU A 1 365 ? 24.797 32.594 18.281 1 40.88 365 GLU A C 1
ATOM 2757 O O . GLU A 1 365 ? 24.531 33.781 18.562 1 40.88 365 GLU A O 1
ATOM 2762 N N . SER A 1 366 ? 24.578 32.938 17.125 1 41.5 366 SER A N 1
ATOM 2763 C CA . SER A 1 366 ? 23.25 33.5 17.109 1 41.5 366 SER A CA 1
ATOM 2764 C C . SER A 1 366 ? 22.312 32.781 18.062 1 41.5 366 SER A C 1
ATOM 2766 O O . SER A 1 366 ? 22.5 31.594 18.344 1 41.5 366 SER A O 1
ATOM 2768 N N . LYS A 1 367 ? 21.578 33.469 18.875 1 50.75 367 LYS A N 1
ATOM 2769 C CA . LYS A 1 367 ? 20.547 33.156 19.875 1 50.75 367 LYS A CA 1
ATOM 2770 C C . LYS A 1 367 ? 19.781 31.891 19.484 1 50.75 367 LYS A C 1
ATOM 2772 O O . LYS A 1 367 ? 18.703 31.969 18.906 1 50.75 367 LYS A O 1
ATOM 2777 N N . SER A 1 368 ? 20.469 30.781 19.125 1 61.53 368 SER A N 1
ATOM 2778 C CA . SER A 1 368 ? 19.812 29.547 18.703 1 61.53 368 SER A CA 1
ATOM 2779 C C . SER A 1 368 ? 18.922 29 19.812 1 61.53 368 SER A C 1
ATOM 2781 O O . SER A 1 368 ? 19.328 28.938 20.969 1 61.53 368 SER A O 1
ATOM 2783 N N . ILE A 1 369 ? 17.781 29.141 19.656 1 72.5 369 ILE A N 1
ATOM 2784 C CA . ILE A 1 369 ? 16.781 28.625 20.578 1 72.5 369 ILE A CA 1
ATOM 2785 C C . ILE A 1 369 ? 17.078 27.156 20.906 1 72.5 369 ILE A C 1
ATOM 2787 O O . ILE A 1 369 ? 17.453 26.391 20.016 1 72.5 369 ILE A O 1
ATOM 2791 N N . HIS A 1 370 ? 17.203 26.906 22.266 1 81.06 370 HIS A N 1
ATOM 2792 C CA . HIS A 1 370 ? 17.406 25.547 22.75 1 81.06 370 HIS A CA 1
ATOM 2793 C C . HIS A 1 370 ? 16.5 24.562 22.047 1 81.06 370 HIS A C 1
ATOM 2795 O O . HIS A 1 370 ? 15.336 24.859 21.766 1 81.06 370 HIS A O 1
ATOM 2801 N N . PRO A 1 371 ? 16.984 23.438 21.656 1 82.75 371 PRO A N 1
ATOM 2802 C CA . PRO A 1 371 ? 16.203 22.438 20.938 1 82.75 371 PRO A CA 1
ATOM 2803 C C . PRO A 1 371 ? 14.891 22.094 21.641 1 82.75 371 PRO A C 1
ATOM 2805 O O . PRO A 1 371 ? 13.867 21.891 20.969 1 82.75 371 PRO A O 1
ATOM 2808 N N . TYR A 1 372 ? 14.914 22.078 22.938 1 87.69 372 TYR A N 1
ATOM 2809 C CA . TYR A 1 372 ? 13.695 21.75 23.672 1 87.69 372 TYR A CA 1
ATOM 2810 C C . TYR A 1 372 ? 12.633 22.828 23.484 1 87.69 372 TYR A C 1
ATOM 2812 O O . TYR A 1 372 ? 11.438 22.531 23.422 1 87.69 372 TYR A O 1
ATOM 2820 N N . LEU A 1 373 ? 13.156 24.047 23.422 1 90.81 373 LEU A N 1
ATOM 2821 C CA . LEU A 1 373 ? 12.219 25.141 23.219 1 90.81 373 LEU A CA 1
ATOM 2822 C C . LEU A 1 373 ? 11.641 25.109 21.797 1 90.81 373 LEU A C 1
ATOM 2824 O O . LEU A 1 373 ? 10.484 25.484 21.594 1 90.81 373 LEU A O 1
ATOM 2828 N N . GLN A 1 374 ? 12.414 24.688 20.875 1 92.44 374 GLN A N 1
ATOM 2829 C CA . GLN A 1 374 ? 11.938 24.531 19.516 1 92.44 374 GLN A CA 1
ATOM 2830 C C . GLN A 1 374 ? 10.82 23.484 19.438 1 92.44 374 GLN A C 1
ATOM 2832 O O . GLN A 1 374 ? 9.766 23.75 18.844 1 92.44 374 GLN A O 1
ATOM 2837 N N . ILE A 1 375 ? 11.07 22.375 20.078 1 94 375 ILE A N 1
ATOM 2838 C CA . ILE A 1 375 ? 10.086 21.297 20.078 1 94 375 ILE A CA 1
ATOM 2839 C C . ILE A 1 375 ? 8.82 21.75 20.797 1 94 375 ILE A C 1
ATOM 2841 O O . ILE A 1 375 ? 7.707 21.516 20.312 1 94 375 ILE A O 1
ATOM 2845 N N . ALA A 1 376 ? 9.016 22.391 21.906 1 94.5 376 ALA A N 1
ATOM 2846 C CA . ALA A 1 376 ? 7.875 22.875 22.688 1 94.5 376 ALA A CA 1
ATOM 2847 C C . ALA A 1 376 ? 7.039 23.859 21.875 1 94.5 376 ALA A C 1
ATOM 2849 O O . ALA A 1 376 ? 5.809 23.875 21.984 1 94.5 376 ALA A O 1
ATOM 2850 N N . SER A 1 377 ? 7.691 24.734 21.172 1 95.75 377 SER A N 1
ATOM 2851 C CA . SER A 1 377 ? 6.977 25.734 20.375 1 95.75 377 SER A CA 1
ATOM 2852 C C . SER A 1 377 ? 6.152 25.062 19.281 1 95.75 377 SER A C 1
ATOM 2854 O O . SER A 1 377 ? 5.027 25.484 19 1 95.75 377 SER A O 1
ATOM 2856 N N . VAL A 1 378 ? 6.703 24.047 18.641 1 96.75 378 VAL A N 1
ATOM 2857 C CA . VAL A 1 378 ? 5.973 23.328 17.594 1 96.75 378 VAL A CA 1
ATOM 2858 C C . VAL A 1 378 ? 4.77 22.625 18.219 1 96.75 378 VAL A C 1
ATOM 2860 O O . VAL A 1 378 ? 3.666 22.672 17.672 1 96.75 378 VAL A O 1
ATOM 2863 N N . CYS A 1 379 ? 4.973 22.016 19.344 1 96.75 379 CYS A N 1
ATOM 2864 C CA . CYS A 1 379 ? 3.893 21.312 20.031 1 96.75 379 CYS A CA 1
ATOM 2865 C C . CYS A 1 379 ? 2.793 22.281 20.453 1 96.75 379 CYS A C 1
ATOM 2867 O O . CYS A 1 379 ? 1.607 21.969 20.344 1 96.75 379 CYS A O 1
ATOM 2869 N N . LEU A 1 380 ? 3.227 23.406 20.906 1 96.75 380 LEU A N 1
ATOM 2870 C CA . LEU A 1 380 ? 2.258 24.422 21.312 1 96.75 380 LEU A CA 1
ATOM 2871 C C . LEU A 1 380 ? 1.383 24.828 20.141 1 96.75 380 LEU A C 1
ATOM 2873 O O . LEU A 1 380 ? 0.16 24.922 20.266 1 96.75 380 LEU A O 1
ATOM 2877 N N . VAL A 1 381 ? 1.975 25.094 19.047 1 97.44 381 VAL A N 1
ATOM 2878 C CA . VAL A 1 381 ? 1.236 25.562 17.875 1 97.44 381 VAL A CA 1
ATOM 2879 C C . VAL A 1 381 ? 0.374 24.422 17.328 1 97.44 381 VAL A C 1
ATOM 2881 O O . VAL A 1 381 ? -0.82 24.609 17.078 1 97.44 381 VAL A O 1
ATOM 2884 N N . ARG A 1 382 ? 0.873 23.203 17.219 1 97 382 ARG A N 1
ATOM 2885 C CA . ARG A 1 382 ? 0.218 22.094 16.531 1 97 382 ARG A CA 1
ATOM 2886 C C . ARG A 1 382 ? -0.87 21.484 17.406 1 97 382 ARG A C 1
ATOM 2888 O O . ARG A 1 382 ? -1.89 21.016 16.906 1 97 382 ARG A O 1
ATOM 2895 N N . PHE A 1 383 ? -0.645 21.484 18.75 1 97.12 383 PHE A N 1
ATOM 2896 C CA . PHE A 1 383 ? -1.552 20.688 19.578 1 97.12 383 PHE A CA 1
ATOM 2897 C C . PHE A 1 383 ? -2.4 21.594 20.453 1 97.12 383 PHE A C 1
ATOM 2899 O O . PHE A 1 383 ? -3.283 21.125 21.172 1 97.12 383 PHE A O 1
ATOM 2906 N N . CYS A 1 384 ? -2.188 22.891 20.375 1 96.5 384 CYS A N 1
ATOM 2907 C CA . CYS A 1 384 ? -3.008 23.812 21.156 1 96.5 384 CYS A CA 1
ATOM 2908 C C . CYS A 1 384 ? -3.58 24.906 20.281 1 96.5 384 CYS A C 1
ATOM 2910 O O . CYS A 1 384 ? -4.797 25.016 20.125 1 96.5 384 CYS A O 1
ATOM 2912 N N . LEU A 1 385 ? -2.746 25.672 19.656 1 97.5 385 LEU A N 1
ATOM 2913 C CA . LEU A 1 385 ? -3.182 26.875 18.969 1 97.5 385 LEU A CA 1
ATOM 2914 C C . LEU A 1 385 ? -3.918 26.531 17.672 1 97.5 385 LEU A C 1
ATOM 2916 O O . LEU A 1 385 ? -4.953 27.125 17.359 1 97.5 385 LEU A O 1
ATOM 2920 N N . CYS A 1 386 ? -3.414 25.562 16.938 1 96.62 386 CYS A N 1
ATOM 2921 C CA . CYS A 1 386 ? -4.027 25.203 15.656 1 96.62 386 CYS A CA 1
ATOM 2922 C C . CYS A 1 386 ? -5.402 24.578 15.867 1 96.62 386 CYS A C 1
ATOM 2924 O O . CYS A 1 386 ? -6.379 25 15.234 1 96.62 386 CYS A O 1
ATOM 2926 N N . PRO A 1 387 ? -5.543 23.578 16.734 1 96 387 PRO A N 1
ATOM 2927 C CA . PRO A 1 387 ? -6.879 23.047 16.984 1 96 387 PRO A CA 1
ATOM 2928 C C . PRO A 1 387 ? -7.852 24.094 17.516 1 96 387 PRO A C 1
ATOM 2930 O O . PRO A 1 387 ? -9.031 24.094 17.156 1 96 387 PRO A O 1
ATOM 2933 N N . ALA A 1 388 ? -7.336 25 18.344 1 95.31 388 ALA A N 1
ATOM 2934 C CA . ALA A 1 388 ? -8.18 26.062 18.859 1 95.31 388 ALA A CA 1
ATOM 2935 C C . ALA A 1 388 ? -8.648 27 17.734 1 95.31 388 ALA A C 1
ATOM 2937 O O . ALA A 1 388 ? -9.812 27.406 17.703 1 95.31 388 ALA A O 1
ATOM 2938 N N . LEU A 1 389 ? -7.766 27.328 16.922 1 94.88 389 LEU A N 1
ATOM 2939 C CA . LEU A 1 389 ? -8.086 28.156 15.773 1 94.88 389 LEU A CA 1
ATOM 2940 C C . LEU A 1 389 ? -9.117 27.484 14.883 1 94.88 389 LEU A C 1
ATOM 2942 O O . LEU A 1 389 ? -10.062 28.125 14.422 1 94.88 389 LEU A O 1
ATOM 2946 N N . CYS A 1 390 ? -8.891 26.219 14.602 1 92.5 390 CYS A N 1
ATOM 2947 C CA . CYS A 1 390 ? -9.812 25.453 13.758 1 92.5 390 CYS A CA 1
ATOM 2948 C C . CYS A 1 390 ? -11.211 25.438 14.367 1 92.5 390 CYS A C 1
ATOM 2950 O O . CYS A 1 390 ? -12.195 25.656 13.672 1 92.5 390 CYS A O 1
ATOM 2952 N N . LEU A 1 391 ? -11.234 25.172 15.625 1 90.62 391 LEU A N 1
ATOM 2953 C CA . LEU A 1 391 ? -12.516 25.141 16.312 1 90.62 391 LEU A CA 1
ATOM 2954 C C . LEU A 1 391 ? -13.211 26.5 16.219 1 90.62 391 LEU A C 1
ATOM 2956 O O . LEU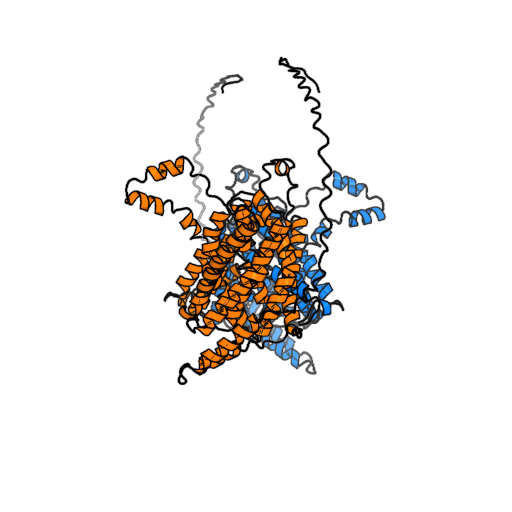 A 1 391 ? -14.43 26.562 16.016 1 90.62 391 LEU A O 1
ATOM 2960 N N . SER A 1 392 ? -12.445 27.531 16.359 1 91.19 392 SER A N 1
ATOM 2961 C CA . SER A 1 392 ? -13.008 28.875 16.266 1 91.19 392 SER A CA 1
ATOM 2962 C C . SER A 1 392 ? -13.586 29.141 14.883 1 91.19 392 SER A C 1
ATOM 2964 O O . SER A 1 392 ? -14.664 29.719 14.75 1 91.19 392 SER A O 1
ATOM 2966 N N . ILE A 1 393 ? -12.914 28.703 13.883 1 89.38 393 ILE A N 1
ATOM 2967 C CA . ILE A 1 393 ? -13.352 28.906 12.508 1 89.38 393 ILE A CA 1
ATOM 2968 C C . ILE A 1 393 ? -14.617 28.094 12.242 1 89.38 393 ILE A C 1
ATOM 2970 O O . ILE A 1 393 ? -15.562 28.594 11.617 1 89.38 393 ILE A O 1
ATOM 2974 N N . ILE A 1 394 ? -14.617 26.875 12.695 1 88.12 394 ILE A N 1
ATOM 2975 C CA . ILE A 1 394 ? -15.758 25.984 12.492 1 88.12 394 ILE A CA 1
ATOM 2976 C C . ILE A 1 394 ? -16.984 26.562 13.195 1 88.12 394 ILE A C 1
ATOM 2978 O O . ILE A 1 394 ? -18.062 26.625 12.602 1 88.12 394 ILE A O 1
ATOM 2982 N N . LEU A 1 395 ? -16.812 27 14.406 1 85.81 395 LEU A N 1
ATOM 2983 C CA . LEU A 1 395 ? -17.922 27.531 15.18 1 85.81 395 LEU A CA 1
ATOM 2984 C C . LEU A 1 395 ? -18.453 28.812 14.555 1 85.81 395 LEU A C 1
ATOM 2986 O O . LEU A 1 395 ? -19.672 29.031 14.5 1 85.81 395 LEU A O 1
ATOM 2990 N N . ARG A 1 396 ? -17.578 29.641 14.086 1 87.12 396 ARG A N 1
ATOM 2991 C CA . ARG A 1 396 ? -18 30.859 13.422 1 87.12 396 ARG A CA 1
ATOM 2992 C C . ARG A 1 396 ? -18.734 30.562 12.117 1 87.12 396 ARG A C 1
ATOM 2994 O O . ARG A 1 396 ? -19.719 31.219 11.781 1 87.12 396 ARG A O 1
ATOM 3001 N N . ALA A 1 397 ? -18.25 29.609 11.375 1 86.25 397 ALA A N 1
ATOM 3002 C CA . ALA A 1 397 ? -18.875 29.219 10.125 1 86.25 397 ALA A CA 1
ATOM 3003 C C . ALA A 1 397 ? -20.281 28.656 10.367 1 86.25 397 ALA A C 1
ATOM 3005 O O . ALA A 1 397 ? -21.219 28.969 9.625 1 86.25 397 ALA A O 1
ATOM 3006 N N . MET A 1 398 ? -20.375 27.875 11.344 1 82.12 398 MET A N 1
ATOM 3007 C CA . MET A 1 398 ? -21.656 27.266 11.68 1 82.12 398 MET A CA 1
ATOM 3008 C C . MET A 1 398 ? -22.641 28.312 12.18 1 82.12 398 MET A C 1
ATOM 3010 O O . MET A 1 398 ? -23.844 28.219 11.906 1 82.12 398 MET A O 1
ATOM 3014 N N . SER A 1 399 ? -22.172 29.281 12.859 1 85.38 399 SER A N 1
ATOM 3015 C CA . SER A 1 399 ? -23.031 30.312 13.43 1 85.38 399 SER A CA 1
ATOM 3016 C C . SER A 1 399 ? -23.516 31.281 12.359 1 85.38 399 SER A C 1
ATOM 3018 O O . SER A 1 399 ? -24.641 31.781 12.438 1 85.38 399 SER A O 1
ATOM 3020 N N . THR A 1 400 ? -22.734 31.594 11.406 1 84.38 400 THR A N 1
ATOM 3021 C CA . THR A 1 400 ? -23.109 32.562 10.375 1 84.38 400 THR A CA 1
ATOM 3022 C C . THR A 1 400 ? -23.938 31.875 9.281 1 84.38 400 THR A C 1
ATOM 3024 O O . THR A 1 400 ? -24.609 32.562 8.5 1 84.38 400 THR A O 1
ATOM 3027 N N . GLY A 1 401 ? -23.969 30.562 9.18 1 77.5 401 GLY A N 1
ATOM 3028 C CA . GLY A 1 401 ? -24.734 29.812 8.188 1 77.5 401 GLY A CA 1
ATOM 3029 C C . GLY A 1 401 ? -24.172 29.938 6.785 1 77.5 401 GLY A C 1
ATOM 3030 O O . GLY A 1 401 ? -24.797 29.484 5.82 1 77.5 401 GLY A O 1
ATOM 3031 N N . TRP A 1 402 ? -23.125 30.594 6.59 1 74.69 402 TRP A N 1
ATOM 3032 C CA . TRP A 1 402 ? -22.547 30.812 5.27 1 74.69 402 TRP A CA 1
ATOM 3033 C C . TRP A 1 402 ? -22.078 29.5 4.656 1 74.69 402 TRP A C 1
ATOM 3035 O O . TRP A 1 402 ? -22.188 29.297 3.443 1 74.69 402 TRP A O 1
ATOM 3045 N N . VAL A 1 403 ? -21.641 28.625 5.559 1 82 403 VAL A N 1
ATOM 3046 C CA . VAL A 1 403 ? -21.109 27.344 5.07 1 82 403 VAL A CA 1
ATOM 3047 C C . VAL A 1 403 ? -21.797 26.188 5.785 1 82 403 VAL A C 1
ATOM 3049 O O . VAL A 1 403 ? -21.906 26.188 7.016 1 82 403 VAL A O 1
ATOM 3052 N N . LYS A 1 404 ? -22.422 25.406 4.938 1 84.25 404 LYS A N 1
ATOM 3053 C CA . LYS A 1 404 ? -23.031 24.203 5.508 1 84.25 404 LYS A CA 1
ATOM 3054 C C . LYS A 1 404 ? -22 23.094 5.68 1 84.25 404 LYS A C 1
ATOM 3056 O O . LYS A 1 404 ? -21.406 22.641 4.699 1 84.25 404 LYS A O 1
ATOM 3061 N N . LEU A 1 405 ? -21.75 22.781 6.91 1 89.19 405 LEU A N 1
ATOM 3062 C CA . LEU A 1 405 ? -20.828 21.703 7.238 1 89.19 405 LEU A CA 1
ATOM 3063 C C . LEU A 1 405 ? -21.578 20.516 7.828 1 89.19 405 LEU A C 1
ATOM 3065 O O . LEU A 1 405 ? -22.391 20.688 8.75 1 89.19 405 LEU A O 1
ATOM 3069 N N . ASP A 1 406 ? -21.406 19.375 7.211 1 89.31 406 ASP A N 1
ATOM 3070 C CA . ASP A 1 406 ? -21.984 18.188 7.844 1 89.31 406 ASP A CA 1
ATOM 3071 C C . ASP A 1 406 ? -21.062 17.656 8.938 1 89.31 406 ASP A C 1
ATOM 3073 O O . ASP A 1 406 ? -19.938 18.125 9.094 1 89.31 406 ASP A O 1
ATOM 3077 N N . ARG A 1 407 ? -21.516 16.719 9.711 1 89.88 407 ARG A N 1
ATOM 3078 C CA . ARG A 1 407 ? -20.812 16.203 10.883 1 89.88 407 ARG A CA 1
ATOM 3079 C C . ARG A 1 407 ? -19.484 15.578 10.492 1 89.88 407 ARG A C 1
ATOM 3081 O O . ARG A 1 407 ? -18.5 15.711 11.211 1 89.88 407 ARG A O 1
ATOM 3088 N N . LEU A 1 408 ? -19.5 14.922 9.406 1 93.25 408 LEU A N 1
ATOM 3089 C CA . LEU A 1 408 ? -18.281 14.25 8.961 1 93.25 408 LEU A CA 1
ATOM 3090 C C . LEU A 1 408 ? -17.234 15.266 8.508 1 93.25 408 LEU A C 1
ATOM 3092 O O . LEU A 1 408 ? -16.031 15.062 8.727 1 93.25 408 LEU A O 1
ATOM 3096 N N . MET A 1 409 ? -17.719 16.359 7.879 1 94.25 409 MET A N 1
ATOM 3097 C CA . MET A 1 409 ? -16.797 17.422 7.48 1 94.25 409 MET A CA 1
ATOM 3098 C C . MET A 1 409 ? -16.141 18.062 8.695 1 94.25 409 MET A C 1
ATOM 3100 O O . MET A 1 409 ? -14.945 18.312 8.703 1 94.25 409 MET A O 1
ATOM 3104 N N . VAL A 1 410 ? -16.953 18.297 9.664 1 93.38 410 VAL A N 1
ATOM 3105 C CA . VAL A 1 410 ? -16.453 18.875 10.906 1 93.38 410 VAL A CA 1
ATOM 3106 C C . VAL A 1 410 ? -15.406 17.953 11.523 1 93.38 410 VAL A C 1
ATOM 3108 O O . VAL A 1 410 ? -14.359 18.406 11.977 1 93.38 410 VAL A O 1
ATOM 3111 N N . PHE A 1 411 ? -15.695 16.703 11.531 1 94.44 411 PHE A N 1
ATOM 3112 C CA . PHE A 1 411 ? -14.766 15.703 12.047 1 94.44 411 PHE A CA 1
ATOM 3113 C C . PHE A 1 411 ? -13.438 15.766 11.297 1 94.44 411 PHE A C 1
ATOM 3115 O O . PHE A 1 411 ? -12.375 15.812 11.922 1 94.44 411 PHE A O 1
ATOM 3122 N N . VAL A 1 412 ? -13.461 15.766 9.969 1 96.19 412 VAL A N 1
ATOM 3123 C CA . VAL A 1 412 ? -12.258 15.727 9.141 1 96.19 412 VAL A CA 1
ATOM 3124 C C . VAL A 1 412 ? -11.453 17.016 9.344 1 96.19 412 VAL A C 1
ATOM 3126 O O . VAL A 1 412 ? -10.227 16.969 9.453 1 96.19 412 VAL A O 1
ATOM 3129 N N . LEU A 1 413 ? -12.156 18.141 9.406 1 95.31 413 LEU A N 1
ATOM 3130 C CA . LEU A 1 413 ? -11.477 19.406 9.594 1 95.31 413 LEU A CA 1
ATOM 3131 C C . LEU A 1 413 ? -10.773 19.469 10.945 1 95.31 413 LEU A C 1
ATOM 3133 O O . LEU A 1 413 ? -9.633 19.922 11.047 1 95.31 413 LEU A O 1
ATOM 3137 N N . PHE A 1 414 ? -11.438 19.047 11.93 1 94.56 414 PHE A N 1
ATOM 3138 C CA . PHE A 1 414 ? -10.828 19.016 13.25 1 94.56 414 PHE A CA 1
ATOM 3139 C C . PHE A 1 414 ? -9.656 18.031 13.281 1 94.56 414 PHE A C 1
ATOM 3141 O O . PHE A 1 414 ? -8.602 18.328 13.844 1 94.56 414 PHE A O 1
ATOM 3148 N N . LEU A 1 415 ? -9.891 16.875 12.727 1 95.5 415 LEU A N 1
ATOM 3149 C CA . LEU A 1 415 ? -8.844 15.859 12.648 1 95.5 415 LEU A CA 1
ATOM 3150 C C . LEU A 1 415 ? -7.582 16.438 12.008 1 95.5 415 LEU A C 1
ATOM 3152 O O . LEU A 1 415 ? -6.473 16.203 12.492 1 95.5 415 LEU A O 1
ATOM 3156 N N . GLN A 1 416 ? -7.758 17.188 10.945 1 96.75 416 GLN A N 1
ATOM 3157 C CA . GLN A 1 416 ? -6.648 17.781 10.219 1 96.75 416 GLN A CA 1
ATOM 3158 C C . GLN A 1 416 ? -5.91 18.797 11.086 1 96.75 416 GLN A C 1
ATOM 3160 O O . GLN A 1 416 ? -4.699 18.984 10.938 1 96.75 416 GLN A O 1
ATOM 3165 N N . SER A 1 417 ? -6.59 19.422 11.992 1 95.69 417 SER A N 1
ATOM 3166 C CA . SER A 1 417 ? -6.016 20.5 12.781 1 95.69 417 SER A CA 1
ATOM 3167 C C . SER A 1 417 ? -5.145 19.969 13.914 1 95.69 417 SER A C 1
ATOM 3169 O O . SER A 1 417 ? -4.309 20.688 14.461 1 95.69 417 SER A O 1
ATOM 3171 N N . CYS A 1 418 ? -5.285 18.703 14.281 1 95.19 418 CYS A N 1
ATOM 3172 C CA . CYS A 1 418 ? -4.574 18.188 15.453 1 95.19 418 CYS A CA 1
ATOM 3173 C C . CYS A 1 418 ? -3.455 17.25 15.039 1 95.19 418 CYS A C 1
ATOM 3175 O O . CYS A 1 418 ? -2.896 16.531 15.883 1 95.19 418 CYS A O 1
ATOM 3177 N N . MET A 1 419 ? -3.127 17.156 13.789 1 96.44 419 MET A N 1
ATOM 3178 C CA . MET A 1 419 ? -2.068 16.281 13.305 1 96.44 419 MET A CA 1
ATOM 3179 C C . MET A 1 419 ? -0.693 16.844 13.633 1 96.44 419 MET A C 1
ATOM 3181 O O . MET A 1 419 ? -0.523 18.062 13.711 1 96.44 419 MET A O 1
ATOM 3185 N N . PRO A 1 420 ? 0.273 15.953 13.883 1 95.44 420 PRO A N 1
ATOM 3186 C CA . PRO A 1 420 ? 1.643 16.453 14.016 1 95.44 420 PRO A CA 1
ATOM 3187 C C . PRO A 1 420 ? 2.189 17.047 12.719 1 95.44 420 PRO A C 1
ATOM 3189 O O . PRO A 1 420 ? 1.502 17.031 11.695 1 95.44 420 PRO A O 1
ATOM 3192 N N . SER A 1 421 ? 3.342 17.547 12.828 1 96.38 421 SER A N 1
ATOM 3193 C CA . SER A 1 421 ? 3.977 18.234 11.703 1 96.38 421 SER A CA 1
ATOM 3194 C C . SER A 1 421 ? 4.062 17.328 10.484 1 96.38 421 SER A C 1
ATOM 3196 O O . SER A 1 421 ? 4.145 16.094 10.617 1 96.38 421 SER A O 1
ATOM 3198 N N . ALA A 1 422 ? 4.09 17.859 9.352 1 94.06 422 ALA A N 1
ATOM 3199 C CA . ALA A 1 422 ? 4.102 17.141 8.07 1 94.06 422 ALA A CA 1
ATOM 3200 C C . ALA A 1 422 ? 5.426 16.422 7.859 1 94.06 422 ALA A C 1
ATOM 3202 O O . ALA A 1 422 ? 6.477 17.047 7.746 1 94.06 422 ALA A O 1
ATOM 3203 N N . GLN A 1 423 ? 5.359 15.18 7.742 1 86.81 423 GLN A N 1
ATOM 3204 C CA . GLN A 1 423 ? 6.562 14.391 7.5 1 86.81 423 GLN A CA 1
ATOM 3205 C C . GLN A 1 423 ? 7.133 14.664 6.113 1 86.81 423 GLN A C 1
ATOM 3207 O O . GLN A 1 423 ? 8.32 14.453 5.871 1 86.81 423 GLN A O 1
ATOM 3212 N N . ASN A 1 424 ? 6.328 15.141 5.195 1 85.12 424 ASN A N 1
ATOM 3213 C CA . ASN A 1 424 ? 6.758 15.461 3.838 1 85.12 424 ASN A CA 1
ATOM 3214 C C . ASN A 1 424 ? 7.828 16.547 3.828 1 85.12 424 ASN A C 1
ATOM 3216 O O . ASN A 1 424 ? 8.508 16.75 2.818 1 85.12 424 ASN A O 1
ATOM 3220 N N . SER A 1 425 ? 7.926 17.266 4.914 1 90 425 SER A N 1
ATOM 3221 C CA . SER A 1 425 ? 8.969 18.281 5.008 1 90 425 SER A CA 1
ATOM 3222 C C . SER A 1 425 ? 10.352 17.656 4.867 1 90 425 SER A C 1
ATOM 3224 O O . SER A 1 425 ? 11.234 18.234 4.219 1 90 425 SER A O 1
ATOM 3226 N N . VAL A 1 426 ? 10.5 16.5 5.496 1 84.19 426 VAL A N 1
ATOM 3227 C CA . VAL A 1 426 ? 11.773 15.805 5.398 1 84.19 426 VAL A CA 1
ATOM 3228 C C . VAL A 1 426 ? 12.008 15.359 3.955 1 84.19 426 VAL A C 1
ATOM 3230 O O . VAL A 1 426 ? 13.117 15.5 3.428 1 84.19 426 VAL A O 1
ATOM 3233 N N . LEU A 1 427 ? 10.992 14.844 3.41 1 75.5 427 LEU A N 1
ATOM 3234 C CA . LEU A 1 427 ? 11.07 14.391 2.025 1 75.5 427 LEU A CA 1
ATOM 3235 C C . LEU A 1 427 ? 11.445 15.539 1.098 1 75.5 427 LEU A C 1
ATOM 3237 O O . LEU A 1 427 ? 12.266 15.367 0.194 1 75.5 427 LEU A O 1
ATOM 3241 N N . MET A 1 428 ? 10.82 16.609 1.286 1 82 428 MET A N 1
ATOM 3242 C CA . MET A 1 428 ? 11.055 17.797 0.464 1 82 428 MET A CA 1
ATOM 3243 C C . MET A 1 428 ? 12.516 18.219 0.529 1 82 428 MET A C 1
ATOM 3245 O O . MET A 1 428 ? 13.125 18.516 -0.5 1 82 428 MET A O 1
ATOM 3249 N N . VAL A 1 429 ? 13.047 18.219 1.687 1 82.69 429 VAL A N 1
ATOM 3250 C CA . VAL A 1 429 ? 14.43 18.641 1.887 1 82.69 429 VAL A CA 1
ATOM 3251 C C . VAL A 1 429 ? 15.375 17.578 1.341 1 82.69 429 VAL A C 1
ATOM 3253 O O . VAL A 1 429 ? 16.406 17.891 0.758 1 82.69 429 VAL A O 1
ATOM 3256 N N . GLN A 1 430 ? 14.961 16.328 1.497 1 74.56 430 GLN A N 1
ATOM 3257 C CA . GLN A 1 430 ? 15.766 15.234 0.958 1 74.56 430 GLN A CA 1
ATOM 3258 C C . GLN A 1 430 ? 15.836 15.305 -0.565 1 74.56 430 GLN A C 1
ATOM 3260 O O . GLN A 1 430 ? 16.891 15.094 -1.153 1 74.56 430 GLN A O 1
ATOM 3265 N N . LEU A 1 431 ? 14.781 15.555 -1.143 1 72 431 LEU A N 1
ATOM 3266 C CA . LEU A 1 431 ? 14.703 15.625 -2.598 1 72 431 LEU A CA 1
ATOM 3267 C C . LEU A 1 431 ? 15.508 16.812 -3.133 1 72 431 LEU A C 1
ATOM 3269 O O . LEU A 1 431 ? 15.891 16.828 -4.301 1 72 431 LEU A O 1
ATOM 3273 N N . SER A 1 432 ? 15.75 17.797 -2.309 1 75.81 432 SER A N 1
ATOM 3274 C CA . SER A 1 432 ? 16.516 18.969 -2.707 1 75.81 432 SER A CA 1
ATOM 3275 C C . SER A 1 432 ? 18.016 18.75 -2.512 1 75.81 432 SER A C 1
ATOM 3277 O O . SER A 1 432 ? 18.828 19.641 -2.756 1 75.81 432 SER A O 1
ATOM 3279 N N . GLY A 1 433 ? 18.391 17.609 -1.992 1 73.25 433 GLY A N 1
ATOM 3280 C CA . GLY A 1 433 ? 19.797 17.25 -1.869 1 73.25 433 GLY A CA 1
ATOM 3281 C C . GLY A 1 433 ? 20.438 17.734 -0.582 1 73.25 433 GLY A C 1
ATOM 3282 O O . GLY A 1 433 ? 21.656 17.719 -0.439 1 73.25 433 GLY A O 1
ATOM 3283 N N . ARG A 1 434 ? 19.672 18.266 0.283 1 79.62 434 ARG A N 1
ATOM 3284 C CA . ARG A 1 434 ? 20.172 18.781 1.548 1 79.62 434 ARG A CA 1
ATOM 3285 C C . ARG A 1 434 ? 20.031 17.75 2.662 1 79.62 434 ARG A C 1
ATOM 3287 O O . ARG A 1 434 ? 19.203 17.922 3.561 1 79.62 434 ARG A O 1
ATOM 3294 N N . GLN A 1 435 ? 20.906 16.859 2.738 1 75.31 435 GLN A N 1
ATOM 3295 C CA . GLN A 1 435 ? 20.781 15.688 3.592 1 75.31 435 GLN A CA 1
ATOM 3296 C C . GLN A 1 435 ? 20.922 16.062 5.066 1 75.31 435 GLN A C 1
ATOM 3298 O O . GLN A 1 435 ? 20.219 15.508 5.918 1 75.31 435 GLN A O 1
ATOM 3303 N N . ALA A 1 436 ? 21.828 17 5.328 1 75.44 436 ALA A N 1
ATOM 3304 C CA . ALA A 1 436 ? 22.047 17.391 6.719 1 75.44 436 ALA A CA 1
ATOM 3305 C C . ALA A 1 436 ? 20.781 18.031 7.301 1 75.44 436 ALA A C 1
ATOM 3307 O O . ALA A 1 436 ? 20.391 17.719 8.422 1 75.44 436 ALA A O 1
ATOM 3308 N N . ASP A 1 437 ? 20.141 18.859 6.516 1 82.56 437 ASP A N 1
ATOM 3309 C CA . ASP A 1 437 ? 18.906 19.516 6.945 1 82.56 437 ASP A CA 1
ATOM 3310 C C . ASP A 1 437 ? 17.781 18.5 7.102 1 82.56 437 ASP A C 1
ATOM 3312 O O . ASP A 1 437 ? 16.969 18.594 8.023 1 82.56 437 ASP A O 1
ATOM 3316 N N . ALA A 1 438 ? 17.75 17.547 6.223 1 82.5 438 ALA A N 1
ATOM 3317 C CA . ALA A 1 438 ? 16.734 16.516 6.273 1 82.5 438 ALA A CA 1
ATOM 3318 C C . ALA A 1 438 ? 16.859 15.68 7.547 1 82.5 438 ALA A C 1
ATOM 3320 O O . ALA A 1 438 ? 15.852 15.344 8.18 1 82.5 438 ALA A O 1
ATOM 3321 N N . THR A 1 439 ? 18.078 15.461 7.875 1 78.38 439 THR A N 1
ATOM 3322 C CA . THR A 1 439 ? 18.344 14.664 9.07 1 78.38 439 THR A CA 1
ATOM 3323 C C . THR A 1 439 ? 17.906 15.43 10.32 1 78.38 439 THR A C 1
ATOM 3325 O O . THR A 1 439 ? 17.328 14.844 11.242 1 78.38 439 THR A O 1
ATOM 3328 N N . ARG A 1 440 ? 18.234 16.656 10.336 1 82 440 ARG A N 1
ATOM 3329 C CA . ARG A 1 440 ? 17.828 17.484 11.469 1 82 440 ARG A CA 1
ATOM 3330 C C . ARG A 1 440 ? 16.312 17.562 11.594 1 82 440 ARG A C 1
ATOM 3332 O O . ARG A 1 440 ? 15.773 17.438 12.695 1 82 440 ARG A O 1
ATOM 3339 N N . LEU A 1 441 ? 15.688 17.766 10.531 1 88.31 441 LEU A N 1
ATOM 3340 C CA . LEU A 1 441 ? 14.234 17.828 10.508 1 88.31 441 LEU A CA 1
ATOM 3341 C C . LEU A 1 441 ? 13.617 16.516 10.969 1 88.31 441 LEU A C 1
ATOM 3343 O O . LEU A 1 441 ? 12.625 16.5 11.695 1 88.31 441 LEU A O 1
ATOM 3347 N N . ALA A 1 442 ? 14.211 15.469 10.547 1 84.44 442 ALA A N 1
ATOM 3348 C CA . ALA A 1 442 ? 13.719 14.148 10.922 1 84.44 442 ALA A CA 1
ATOM 3349 C C . ALA A 1 442 ? 13.812 13.93 12.43 1 84.44 442 ALA A C 1
ATOM 3351 O O . ALA A 1 442 ? 12.922 13.328 13.031 1 84.44 442 ALA A O 1
ATOM 3352 N N . ARG A 1 443 ? 14.852 14.414 12.977 1 84.19 443 ARG A N 1
ATOM 3353 C CA . ARG A 1 443 ? 15.023 14.305 14.422 1 84.19 443 ARG A CA 1
ATOM 3354 C C . ARG A 1 443 ? 13.953 15.086 15.172 1 84.19 443 ARG A C 1
ATOM 3356 O O . ARG A 1 443 ? 13.406 14.602 16.156 1 84.19 443 ARG A O 1
ATOM 3363 N N . MET A 1 444 ? 13.758 16.266 14.711 1 89.31 444 MET A N 1
ATOM 3364 C CA . MET A 1 444 ? 12.711 17.078 15.328 1 89.31 444 MET A CA 1
ATOM 3365 C C . MET A 1 444 ? 11.352 16.391 15.219 1 89.31 444 MET A C 1
ATOM 3367 O O . MET A 1 444 ? 10.586 16.359 16.188 1 89.31 444 MET A O 1
ATOM 3371 N N . LEU A 1 445 ? 11.102 15.797 14.086 1 90.75 445 LEU A N 1
ATOM 3372 C CA . LEU A 1 445 ? 9.836 15.117 13.852 1 90.75 445 LEU A CA 1
ATOM 3373 C C . LEU A 1 445 ? 9.688 13.906 14.758 1 90.75 445 LEU A C 1
ATOM 3375 O O . LEU A 1 445 ? 8.586 13.602 15.227 1 90.75 445 LEU A O 1
ATOM 3379 N N . LEU A 1 446 ? 10.812 13.258 14.953 1 86.06 446 LEU A N 1
ATOM 3380 C CA . LEU A 1 446 ? 10.773 12.109 15.852 1 86.06 446 LEU A CA 1
ATOM 3381 C C . LEU A 1 446 ? 10.273 12.516 17.234 1 86.06 446 LEU A C 1
ATOM 3383 O O . LEU A 1 446 ? 9.414 11.844 17.812 1 86.06 446 LEU A O 1
ATOM 3387 N N . TYR A 1 447 ? 10.805 13.602 17.719 1 88.81 447 TYR A N 1
ATOM 3388 C CA . TYR A 1 447 ? 10.383 14.094 19.031 1 88.81 447 TYR A CA 1
ATOM 3389 C C . TYR A 1 447 ? 8.93 14.539 19 1 88.81 447 TYR A C 1
ATOM 3391 O O . TYR A 1 447 ? 8.156 14.234 19.922 1 88.81 447 TYR A O 1
ATOM 3399 N N . ILE A 1 448 ? 8.562 15.203 18.016 1 93.12 448 ILE A N 1
ATOM 3400 C CA . ILE A 1 448 ? 7.215 15.742 17.891 1 93.12 448 ILE A CA 1
ATOM 3401 C C . ILE A 1 448 ? 6.207 14.594 17.828 1 93.12 448 ILE A C 1
ATOM 3403 O O . ILE A 1 448 ? 5.191 14.609 18.516 1 93.12 448 ILE A O 1
ATOM 3407 N N . TYR A 1 449 ? 6.453 13.555 17.016 1 90.31 449 TYR A N 1
ATOM 3408 C CA . TYR A 1 449 ? 5.547 12.422 16.859 1 90.31 449 TYR A CA 1
ATOM 3409 C C . TYR A 1 449 ? 5.488 11.602 18.141 1 90.31 449 TYR A C 1
ATOM 3411 O O . TYR A 1 449 ? 4.43 11.102 18.516 1 90.31 449 TYR A O 1
ATOM 3419 N N . SER A 1 450 ? 6.629 11.539 18.812 1 88 450 SER A N 1
ATOM 3420 C CA . SER A 1 450 ? 6.641 10.82 20.094 1 88 450 SER A CA 1
ATOM 3421 C C . SER A 1 450 ? 5.812 11.547 21.141 1 88 450 SER A C 1
ATOM 3423 O O . SER A 1 450 ? 5.066 10.914 21.891 1 88 450 SER A O 1
ATOM 3425 N N . LEU A 1 451 ? 5.871 12.82 21.172 1 91.38 451 LEU A N 1
ATOM 3426 C CA . LEU A 1 451 ? 5.176 13.625 22.172 1 91.38 451 LEU A CA 1
ATOM 3427 C C . LEU A 1 451 ? 3.713 13.812 21.781 1 91.38 451 LEU A C 1
ATOM 3429 O O . LEU A 1 451 ? 2.883 14.141 22.641 1 91.38 451 LEU A O 1
ATOM 3433 N N . SER A 1 452 ? 3.424 13.656 20.547 1 93 452 SER A N 1
ATOM 3434 C CA . SER A 1 452 ? 2.1 13.969 20.016 1 93 452 SER A CA 1
ATOM 3435 C C . SER A 1 452 ? 1.057 12.977 20.516 1 93 452 SER A C 1
ATOM 3437 O O . SER A 1 452 ? -0.145 13.25 20.453 1 93 452 SER A O 1
ATOM 3439 N N . CYS A 1 453 ? 1.445 11.875 21.016 1 89.56 453 CYS A N 1
ATOM 3440 C CA . CYS A 1 453 ? 0.535 10.805 21.422 1 89.56 453 CYS A CA 1
ATOM 3441 C C . CYS A 1 453 ? -0.461 11.297 22.453 1 89.56 453 CYS A C 1
ATOM 3443 O O . CYS A 1 453 ? -1.665 11.062 22.328 1 89.56 453 CYS A O 1
ATOM 3445 N N . ILE A 1 454 ? -0.055 12.008 23.375 1 91.19 454 ILE A N 1
ATOM 3446 C CA . ILE A 1 454 ? -0.889 12.422 24.5 1 91.19 454 ILE A CA 1
ATOM 3447 C C . ILE A 1 454 ? -1.823 13.547 24.062 1 91.19 454 ILE A C 1
ATOM 3449 O O . ILE A 1 454 ? -3.045 13.43 24.172 1 91.19 454 ILE A O 1
ATOM 3453 N N . PRO A 1 455 ? -1.309 14.578 23.531 1 94.38 455 PRO A N 1
ATOM 3454 C CA . PRO A 1 455 ? -2.219 15.672 23.172 1 94.38 455 PRO A CA 1
ATOM 3455 C C . PRO A 1 455 ? -3.217 15.266 22.094 1 94.38 455 PRO A C 1
ATOM 3457 O O . PRO A 1 455 ? -4.375 15.695 22.125 1 94.38 455 PRO A O 1
ATOM 3460 N N . ILE A 1 456 ? -2.824 14.484 21.141 1 94.62 456 ILE A N 1
ATOM 3461 C CA . ILE A 1 456 ? -3.744 14.07 20.078 1 94.62 456 ILE A CA 1
ATOM 3462 C C . ILE A 1 456 ? -4.867 13.227 20.672 1 94.62 456 ILE A C 1
ATOM 3464 O O . ILE A 1 456 ? -6.035 13.391 20.328 1 94.62 456 ILE A O 1
ATOM 3468 N N . SER A 1 457 ? -4.492 12.305 21.594 1 92.69 457 SER A N 1
ATOM 3469 C CA . SER A 1 457 ? -5.504 11.477 22.234 1 92.69 457 SER A CA 1
ATOM 3470 C C . SER A 1 457 ? -6.496 12.328 23.016 1 92.69 457 SER A C 1
ATOM 3472 O O . SER A 1 457 ? -7.703 12.086 22.969 1 92.69 457 SER A O 1
ATOM 3474 N N . ILE A 1 458 ? -6.008 13.305 23.688 1 92.94 458 ILE A N 1
ATOM 3475 C CA . ILE A 1 458 ? -6.852 14.188 24.484 1 92.94 458 ILE A CA 1
ATOM 3476 C C . ILE A 1 458 ? -7.754 15.008 23.562 1 92.94 458 ILE A C 1
ATOM 3478 O O . ILE A 1 458 ? -8.961 15.086 23.781 1 92.94 458 ILE A O 1
ATOM 3482 N N . LEU A 1 459 ? -7.227 15.594 22.578 1 94.25 459 LEU A N 1
ATOM 3483 C CA . LEU A 1 459 ? -7.973 16.438 21.656 1 94.25 459 LEU A CA 1
ATOM 3484 C C . LEU A 1 459 ? -9.047 15.625 20.938 1 94.25 459 LEU A C 1
ATOM 3486 O O . LEU A 1 459 ? -10.188 16.078 20.797 1 94.25 459 LEU A O 1
ATOM 3490 N N . LEU A 1 460 ? -8.641 14.414 20.453 1 91.94 460 LEU A N 1
ATOM 3491 C CA . LEU A 1 460 ? -9.602 13.562 19.766 1 91.94 460 LEU A CA 1
ATOM 3492 C C . LEU A 1 460 ? -10.742 13.156 20.688 1 91.94 460 LEU A C 1
ATOM 3494 O O . LEU A 1 460 ? -11.906 13.156 20.297 1 91.94 460 LEU A O 1
ATOM 3498 N N . THR A 1 461 ? -10.398 12.852 21.906 1 90.5 461 THR A N 1
ATOM 3499 C CA . THR A 1 461 ? -11.414 12.461 22.891 1 90.5 461 THR A CA 1
ATOM 3500 C C . THR A 1 461 ? -12.383 13.617 23.141 1 90.5 461 THR A C 1
ATOM 3502 O O . THR A 1 461 ? -13.602 13.43 23.094 1 90.5 461 THR A O 1
ATOM 3505 N N . LEU A 1 462 ? -11.859 14.773 23.328 1 88.44 462 LEU A N 1
ATOM 3506 C CA . LEU A 1 462 ? -12.672 15.953 23.625 1 88.44 462 LEU A CA 1
ATOM 3507 C C . LEU A 1 462 ? -13.57 16.312 22.438 1 88.44 462 LEU A C 1
ATOM 3509 O O . LEU A 1 462 ? -14.742 16.641 22.625 1 88.44 462 LEU A O 1
ATOM 3513 N N . PHE A 1 463 ? -13.023 16.172 21.359 1 87.31 463 PHE A N 1
ATOM 3514 C CA . PHE A 1 463 ? -13.781 16.547 20.156 1 87.31 463 PHE A CA 1
ATOM 3515 C C . PHE A 1 463 ? -14.859 15.516 19.859 1 87.31 463 PHE A C 1
ATOM 3517 O O . PHE A 1 463 ? -16.016 15.875 19.594 1 87.31 463 PHE A O 1
ATOM 3524 N N . LEU A 1 464 ? -14.477 14.234 19.844 1 86.62 464 LEU A N 1
ATOM 3525 C CA . LEU A 1 464 ? -15.43 13.18 19.547 1 86.62 464 LEU A CA 1
ATOM 3526 C C . LEU A 1 464 ? -16.578 13.164 20.547 1 86.62 464 LEU A C 1
ATOM 3528 O O . LEU A 1 464 ? -17.734 12.938 20.172 1 86.62 464 LEU A O 1
ATOM 3532 N N . GLN A 1 465 ? -16.266 13.391 21.734 1 84.19 465 GLN A N 1
ATOM 3533 C CA . GLN A 1 465 ? -17.281 13.398 22.781 1 84.19 465 GLN A CA 1
ATOM 3534 C C . GLN A 1 465 ? -18.203 14.609 22.641 1 84.19 465 GLN A C 1
ATOM 3536 O O . GLN A 1 465 ? -19.422 14.492 22.797 1 84.19 465 GLN A O 1
ATOM 3541 N N . ASN A 1 466 ? -17.703 15.727 22.297 1 78.44 466 ASN A N 1
ATOM 3542 C CA . ASN A 1 466 ? -18.469 16.969 22.266 1 78.44 466 ASN A CA 1
ATOM 3543 C C . ASN A 1 466 ? -19.281 17.094 20.984 1 78.44 466 ASN A C 1
ATOM 3545 O O . ASN A 1 466 ? -20.312 17.766 20.953 1 78.44 466 ASN A O 1
ATOM 3549 N N . PHE A 1 467 ? -18.844 16.453 19.953 1 73.56 467 PHE A N 1
ATOM 3550 C CA . PHE A 1 467 ? -19.578 16.578 18.688 1 73.56 467 PHE A CA 1
ATOM 3551 C C . PHE A 1 467 ? -20.359 15.312 18.406 1 73.56 467 PHE A C 1
ATOM 3553 O O . PHE A 1 467 ? -20.969 15.18 17.344 1 73.56 467 PHE A O 1
ATOM 3560 N N . SER A 1 468 ? -20.547 14.484 19.344 1 65.5 468 SER A N 1
ATOM 3561 C CA . SER A 1 468 ? -21.359 13.266 19.297 1 65.5 468 SER A CA 1
ATOM 3562 C C . SER A 1 468 ? -21.062 12.445 18.047 1 65.5 468 SER A C 1
ATOM 3564 O O . SER A 1 468 ? -21.984 12.055 17.328 1 65.5 468 SER A O 1
ATOM 3566 N N . LEU A 1 469 ? -19.859 12.43 17.828 1 68.38 469 LEU A N 1
ATOM 3567 C CA . LEU A 1 469 ? -19.438 11.641 16.688 1 68.38 469 LEU A CA 1
ATOM 3568 C C . LEU A 1 469 ? -19.031 10.234 17.109 1 68.38 469 LEU A C 1
ATOM 3570 O O . LEU A 1 469 ? -18.547 10.039 18.219 1 68.38 469 LEU A O 1
ATOM 3574 N N . MET B 1 1 ? 48.469 15.578 -26.172 1 14.17 1 MET B N 1
ATOM 3575 C CA . MET B 1 1 ? 49.562 15.367 -27.109 1 14.17 1 MET B CA 1
ATOM 3576 C C . MET B 1 1 ? 50.094 13.938 -27.016 1 14.17 1 MET B C 1
ATOM 3578 O O . MET B 1 1 ? 49.812 13.234 -26.047 1 14.17 1 MET B O 1
ATOM 3582 N N . LEU B 1 2 ? 51.406 13.773 -27.078 1 14.54 2 LEU B N 1
ATOM 3583 C CA . LEU B 1 2 ? 52.438 13.148 -27.891 1 14.54 2 LEU B CA 1
ATOM 3584 C C . LEU B 1 2 ? 52.875 11.805 -27.312 1 14.54 2 LEU B C 1
ATOM 3586 O O . LEU B 1 2 ? 52.938 10.805 -28.031 1 14.54 2 LEU B O 1
ATOM 3590 N N . LEU B 1 3 ? 53.656 11.773 -26.344 1 15.16 3 LEU B N 1
ATOM 3591 C CA . LEU B 1 3 ? 54.969 11.258 -26.672 1 15.16 3 LEU B CA 1
ATOM 3592 C C . LEU B 1 3 ? 55 9.734 -26.578 1 15.16 3 LEU B C 1
ATOM 3594 O O . LEU B 1 3 ? 54.188 9.133 -25.906 1 15.16 3 LEU B O 1
ATOM 3598 N N . PHE B 1 4 ? 56.125 9.031 -26.641 1 14.41 4 PHE B N 1
ATOM 3599 C CA . PHE B 1 4 ? 57.062 8.258 -27.422 1 14.41 4 PHE B CA 1
ATOM 3600 C C . PHE B 1 4 ? 57.312 6.891 -26.797 1 14.41 4 PHE B C 1
ATOM 3602 O O . PHE B 1 4 ? 58.156 6.129 -27.266 1 14.41 4 PHE B O 1
ATOM 3609 N N . TYR B 1 5 ? 57.031 6.73 -25.562 1 14.84 5 TYR B N 1
ATOM 3610 C CA . TYR B 1 5 ? 58.125 5.805 -25.312 1 14.84 5 TYR B CA 1
ATOM 3611 C C . TYR B 1 5 ? 58.031 4.59 -26.219 1 14.84 5 TYR B C 1
ATOM 3613 O O . TYR B 1 5 ? 56.938 4.293 -26.766 1 14.84 5 TYR B O 1
ATOM 3621 N N . GLY B 1 6 ? 58.469 3.402 -25.906 1 15.31 6 GLY B N 1
ATOM 3622 C CA . GLY B 1 6 ? 59.562 2.543 -26.344 1 15.31 6 GLY B CA 1
ATOM 3623 C C . GLY B 1 6 ? 59.125 1.479 -27.328 1 15.31 6 GLY B C 1
ATOM 3624 O O . GLY B 1 6 ? 57.938 1.31 -27.578 1 15.31 6 GLY B O 1
ATOM 3625 N N . ILE B 1 7 ? 59.5 0.166 -27.25 1 14.98 7 ILE B N 1
ATOM 3626 C CA . ILE B 1 7 ? 60.406 -0.684 -28.031 1 14.98 7 ILE B CA 1
ATOM 3627 C C . ILE B 1 7 ? 59.594 -1.648 -28.891 1 14.98 7 ILE B C 1
ATOM 3629 O O . ILE B 1 7 ? 59.844 -1.762 -30.094 1 14.98 7 ILE B O 1
ATOM 3633 N N . PHE B 1 8 ? 59 -2.877 -28.469 1 15.09 8 PHE B N 1
ATOM 3634 C CA . PHE B 1 8 ? 59.688 -4.156 -28.672 1 15.09 8 PHE B CA 1
ATOM 3635 C C . PHE B 1 8 ? 59.094 -4.883 -29.891 1 15.09 8 PHE B C 1
ATOM 3637 O O . PHE B 1 8 ? 57.969 -4.594 -30.297 1 15.09 8 PHE B O 1
ATOM 3644 N N . GLU B 1 9 ? 59.469 -6.223 -30.125 1 14.84 9 GLU B N 1
ATOM 3645 C CA . GLU B 1 9 ? 60.094 -7.039 -31.156 1 14.84 9 GLU B CA 1
ATOM 3646 C C . GLU B 1 9 ? 59.094 -7.66 -32.094 1 14.84 9 GLU B C 1
ATOM 3648 O O . GLU B 1 9 ? 59.156 -7.48 -33.312 1 14.84 9 GLU B O 1
ATOM 3653 N N . GLN B 1 10 ? 58.844 -9.055 -32 1 14.34 10 GLN B N 1
ATOM 3654 C CA . GLN B 1 10 ? 59.375 -10.094 -32.875 1 14.34 10 GLN B CA 1
ATOM 3655 C C . GLN B 1 10 ? 58.344 -10.594 -33.875 1 14.34 10 GLN B C 1
ATOM 3657 O O . GLN B 1 10 ? 58.562 -10.641 -35.062 1 14.34 10 GLN B O 1
ATOM 3662 N N . GLN B 1 11 ? 57.562 -11.773 -33.562 1 14.97 11 GLN B N 1
ATOM 3663 C CA . GLN B 1 11 ? 57.781 -13.055 -34.219 1 14.97 11 GLN B CA 1
ATOM 3664 C C . GLN B 1 11 ? 56.875 -13.211 -35.438 1 14.97 11 GLN B C 1
ATOM 3666 O O . GLN B 1 11 ? 55.875 -12.508 -35.562 1 14.97 11 GLN B O 1
ATOM 3671 N N . GLY B 1 12 ? 56.781 -14.594 -36 1 15.06 12 GLY B N 1
ATOM 3672 C CA . GLY B 1 12 ? 56.969 -15.359 -37.219 1 15.06 12 GLY B CA 1
ATOM 3673 C C . GLY B 1 12 ? 55.688 -15.516 -38.031 1 15.06 12 GLY B C 1
ATOM 3674 O O . GLY B 1 12 ? 54.594 -15.625 -37.469 1 15.06 12 GLY B O 1
ATOM 3675 N N . ARG B 1 13 ? 55.625 -15.078 -39.125 1 16.44 13 ARG B N 1
ATOM 3676 C CA . ARG B 1 13 ? 54.688 -14.969 -40.25 1 16.44 13 ARG B CA 1
ATOM 3677 C C . ARG B 1 13 ? 54.312 -16.344 -40.781 1 16.44 13 ARG B C 1
ATOM 3679 O O . ARG B 1 13 ? 54.375 -16.594 -41.969 1 16.44 13 ARG B O 1
ATOM 3686 N N . GLN B 1 14 ? 54.25 -17.344 -39.906 1 15.22 14 GLN B N 1
ATOM 3687 C CA . GLN B 1 14 ? 54.344 -18.547 -40.719 1 15.22 14 GLN B CA 1
ATOM 3688 C C . GLN B 1 14 ? 53.219 -18.625 -41.719 1 15.22 14 GLN B C 1
ATOM 3690 O O . GLN B 1 14 ? 52.062 -18.281 -41.406 1 15.22 14 GLN B O 1
ATOM 3695 N N . ASP B 1 15 ? 53.531 -18.812 -42.969 1 16.11 15 ASP B N 1
ATOM 3696 C CA . ASP B 1 15 ? 53.031 -18.781 -44.344 1 16.11 15 ASP B CA 1
ATOM 3697 C C . ASP B 1 15 ? 52.062 -19.938 -44.594 1 16.11 15 ASP B C 1
ATOM 3699 O O . ASP B 1 15 ? 51.469 -20.016 -45.688 1 16.11 15 ASP B O 1
ATOM 3703 N N . ALA B 1 16 ? 51.75 -20.906 -43.75 1 17.08 16 ALA B N 1
ATOM 3704 C CA . ALA B 1 16 ? 51.719 -22.172 -44.5 1 17.08 16 ALA B CA 1
ATOM 3705 C C . ALA B 1 16 ? 50.625 -22.188 -45.531 1 17.08 16 ALA B C 1
ATOM 3707 O O . ALA B 1 16 ? 49.5 -21.672 -45.281 1 17.08 16 ALA B O 1
ATOM 3708 N N . PRO B 1 17 ?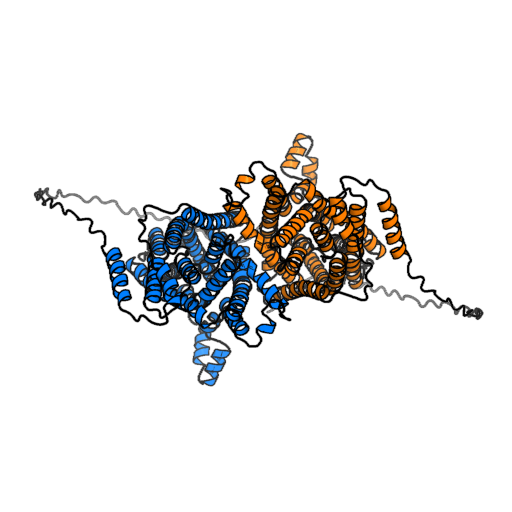 50.969 -22.422 -46.75 1 18 17 PRO B N 1
ATOM 3709 C CA . PRO B 1 17 ? 50.312 -22.312 -48.031 1 18 17 PRO B CA 1
ATOM 3710 C C . PRO B 1 17 ? 49.156 -23.312 -48.219 1 18 17 PRO B C 1
ATOM 3712 O O . PRO B 1 17 ? 48.469 -23.312 -49.219 1 18 17 PRO B O 1
ATOM 3715 N N . VAL B 1 18 ? 48.594 -23.938 -47.188 1 17.11 18 VAL B N 1
ATOM 3716 C CA . VAL B 1 18 ? 48.219 -25.297 -47.469 1 17.11 18 VAL B CA 1
ATOM 3717 C C . VAL B 1 18 ? 47.125 -25.297 -48.562 1 17.11 18 VAL B C 1
ATOM 3719 O O . VAL B 1 18 ? 46.062 -24.688 -48.375 1 17.11 18 VAL B O 1
ATOM 3722 N N . SER B 1 19 ? 47.531 -25.516 -49.75 1 17.14 19 SER B N 1
ATOM 3723 C CA . SER B 1 19 ? 46.906 -25.531 -51.062 1 17.14 19 SER B CA 1
ATOM 3724 C C . SER B 1 19 ? 45.844 -26.625 -51.156 1 17.14 19 SER B C 1
ATOM 3726 O O . SER B 1 19 ? 46.156 -27.812 -51.031 1 17.14 19 SER B O 1
ATOM 3728 N N . MET B 1 20 ? 44.812 -26.531 -50.406 1 16.98 20 MET B N 1
ATOM 3729 C CA . MET B 1 20 ? 43.875 -27.656 -50.344 1 16.98 20 MET B CA 1
ATOM 3730 C C . MET B 1 20 ? 43.406 -28.047 -51.719 1 16.98 20 MET B C 1
ATOM 3732 O O . MET B 1 20 ? 42.875 -27.219 -52.469 1 16.98 20 MET B O 1
ATOM 3736 N N . SER B 1 21 ? 44.031 -29.125 -52.281 1 16.39 21 SER B N 1
ATOM 3737 C CA . SER B 1 21 ? 43.906 -29.688 -53.625 1 16.39 21 SER B CA 1
ATOM 3738 C C . SER B 1 21 ? 42.469 -30.078 -53.938 1 16.39 21 SER B C 1
ATOM 3740 O O . SER B 1 21 ? 41.688 -30.281 -53.031 1 16.39 21 SER B O 1
ATOM 3742 N N . SER B 1 22 ? 42.156 -30.281 -55.219 1 17.77 22 SER B N 1
ATOM 3743 C CA . SER B 1 22 ? 41.156 -30.203 -56.281 1 17.77 22 SER B CA 1
ATOM 3744 C C . SER B 1 22 ? 40.312 -31.484 -56.344 1 17.77 22 SER B C 1
ATOM 3746 O O . SER B 1 22 ? 39.5 -31.641 -57.219 1 17.77 22 SER B O 1
ATOM 3748 N N . PHE B 1 23 ? 40.156 -32.375 -55.219 1 17.08 23 PHE B N 1
ATOM 3749 C CA . PHE B 1 23 ? 39.875 -33.719 -55.688 1 17.08 23 PHE B CA 1
ATOM 3750 C C . PHE B 1 23 ? 38.562 -33.75 -56.469 1 17.08 23 PHE B C 1
ATOM 3752 O O . PHE B 1 23 ? 37.594 -33.031 -56.094 1 17.08 23 PHE B O 1
ATOM 3759 N N . VAL B 1 24 ? 38.5 -34.531 -57.562 1 18.52 24 VAL B N 1
ATOM 3760 C CA . VAL B 1 24 ? 37.875 -34.688 -58.875 1 18.52 24 VAL B CA 1
ATOM 3761 C C . VAL B 1 24 ? 36.625 -35.531 -58.719 1 18.52 24 VAL B C 1
ATOM 3763 O O . VAL B 1 24 ? 35.812 -35.625 -59.656 1 18.52 24 VAL B O 1
ATOM 3766 N N . PRO B 1 25 ? 36 -35.844 -57.5 1 17.58 25 PRO B N 1
ATOM 3767 C CA . PRO B 1 25 ? 35.438 -37.188 -57.719 1 17.58 25 PRO B CA 1
ATOM 3768 C C . PRO B 1 25 ? 34.375 -37.188 -58.812 1 17.58 25 PRO B C 1
ATOM 3770 O O . PRO B 1 25 ? 33.781 -36.156 -59.094 1 17.58 25 PRO B O 1
ATOM 3773 N N . SER B 1 26 ? 34.156 -38.406 -59.438 1 18.98 26 SER B N 1
ATOM 3774 C CA . SER B 1 26 ? 33.594 -39.031 -60.625 1 18.98 26 SER B CA 1
ATOM 3775 C C . SER B 1 26 ? 32.062 -39.031 -60.594 1 18.98 26 SER B C 1
ATOM 3777 O O . SER B 1 26 ? 31.469 -39.031 -59.531 1 18.98 26 SER B O 1
ATOM 3779 N N . PRO B 1 27 ? 31.359 -39 -61.75 1 20.42 27 PRO B N 1
ATOM 3780 C CA . PRO B 1 27 ? 30.031 -38.594 -62.188 1 20.42 27 PRO B CA 1
ATOM 3781 C C . PRO B 1 27 ? 28.969 -39.656 -61.906 1 20.42 27 PRO B C 1
ATOM 3783 O O . PRO B 1 27 ? 27.828 -39.531 -62.344 1 20.42 27 PRO B O 1
ATOM 3786 N N . ALA B 1 28 ? 28.906 -40.281 -60.594 1 18.56 28 ALA B N 1
ATOM 3787 C CA . ALA B 1 28 ? 28.172 -41.531 -60.625 1 18.56 28 ALA B CA 1
ATOM 3788 C C . ALA B 1 28 ? 26.812 -41.375 -61.312 1 18.56 28 ALA B C 1
ATOM 3790 O O . ALA B 1 28 ? 26.281 -40.25 -61.375 1 18.56 28 ALA B O 1
ATOM 3791 N N . HIS B 1 29 ? 26.203 -42.531 -61.656 1 19.81 29 HIS B N 1
ATOM 3792 C CA . HIS B 1 29 ? 25.281 -43.25 -62.531 1 19.81 29 HIS B CA 1
ATOM 3793 C C . HIS B 1 29 ? 23.828 -43 -62.156 1 19.81 29 HIS B C 1
ATOM 3795 O O . HIS B 1 29 ? 23.5 -42.875 -60.969 1 19.81 29 HIS B O 1
ATOM 3801 N N . GLN B 1 30 ? 22.984 -42.531 -63.031 1 19.7 30 GLN B N 1
ATOM 3802 C CA . GLN B 1 30 ? 21.672 -41.938 -63.219 1 19.7 30 GLN B CA 1
ATOM 3803 C C . GLN B 1 30 ? 20.547 -42.906 -62.906 1 19.7 30 GLN B C 1
ATOM 3805 O O . GLN B 1 30 ? 19.547 -42.969 -63.625 1 19.7 30 GLN B O 1
ATOM 3810 N N . GLN B 1 31 ? 20.781 -43.938 -61.969 1 19.69 31 GLN B N 1
ATOM 3811 C CA . GLN B 1 31 ? 19.797 -45.031 -62.125 1 19.69 31 GLN B CA 1
ATOM 3812 C C . GLN B 1 31 ? 18.391 -44.5 -61.938 1 19.69 31 GLN B C 1
ATOM 3814 O O . GLN B 1 31 ? 18.125 -43.688 -61.062 1 19.69 31 GLN B O 1
ATOM 3819 N N . ARG B 1 32 ? 17.469 -44.719 -62.906 1 21.23 32 ARG B N 1
ATOM 3820 C CA . ARG B 1 32 ? 16.141 -44.25 -63.312 1 21.23 32 ARG B CA 1
ATOM 3821 C C . ARG B 1 32 ? 15.062 -44.781 -62.375 1 21.23 32 ARG B C 1
ATOM 3823 O O . ARG B 1 32 ? 14.742 -45.969 -62.406 1 21.23 32 ARG B O 1
ATOM 3830 N N . ILE B 1 33 ? 15.117 -44.625 -61.031 1 20.12 33 ILE B N 1
ATOM 3831 C CA . ILE B 1 33 ? 14.188 -45.438 -60.281 1 20.12 33 ILE B CA 1
ATOM 3832 C C . ILE B 1 33 ? 12.758 -45.156 -60.719 1 20.12 33 ILE B C 1
ATOM 3834 O O . ILE B 1 33 ? 12.391 -44 -60.969 1 20.12 33 ILE B O 1
ATOM 3838 N N . PRO B 1 34 ? 11.961 -46.219 -60.875 1 23.42 34 PRO B N 1
ATOM 3839 C CA . PRO B 1 34 ? 10.648 -46.469 -61.438 1 23.42 34 PRO B CA 1
ATOM 3840 C C . PRO B 1 34 ? 9.523 -45.75 -60.719 1 23.42 34 PRO B C 1
ATOM 3842 O O . PRO B 1 34 ? 9.656 -45.438 -59.531 1 23.42 34 PRO B O 1
ATOM 3845 N N . ARG B 1 35 ? 8.508 -45.156 -61.375 1 21.56 35 ARG B N 1
ATOM 3846 C CA . ARG B 1 35 ? 7.414 -44.219 -61.156 1 21.56 35 ARG B CA 1
ATOM 3847 C C . ARG B 1 35 ? 6.301 -44.844 -60.312 1 21.56 35 ARG B C 1
ATOM 3849 O O . ARG B 1 35 ? 5.609 -45.75 -60.781 1 21.56 35 ARG B O 1
ATOM 3856 N N . SER B 1 36 ? 6.625 -45.406 -59.062 1 20.27 36 SER B N 1
ATOM 3857 C CA . SER B 1 36 ? 5.539 -46.188 -58.5 1 20.27 36 SER B CA 1
ATOM 3858 C C . SER B 1 36 ? 4.27 -45.344 -58.344 1 20.27 36 SER B C 1
ATOM 3860 O O . SER B 1 36 ? 4.336 -44.156 -58.094 1 20.27 36 SER B O 1
ATOM 3862 N N . PRO B 1 37 ? 3.08 -45.812 -58.906 1 24.02 37 PRO B N 1
ATOM 3863 C CA . PRO B 1 37 ? 1.762 -45.188 -59.031 1 24.02 37 PRO B CA 1
ATOM 3864 C C . PRO B 1 37 ? 1.124 -44.844 -57.688 1 24.02 37 PRO B C 1
ATOM 3866 O O . PRO B 1 37 ? 1.169 -45.656 -56.75 1 24.02 37 PRO B O 1
ATOM 3869 N N . LEU B 1 38 ? 1.255 -43.594 -57.125 1 20.58 38 LEU B N 1
ATOM 3870 C CA . LEU B 1 38 ? 0.736 -43.062 -55.875 1 20.58 38 LEU B CA 1
ATOM 3871 C C . LEU B 1 38 ? -0.775 -43.25 -55.781 1 20.58 38 LEU B C 1
ATOM 3873 O O . LEU B 1 38 ? -1.519 -42.719 -56.625 1 20.58 38 LEU B O 1
ATOM 3877 N N . CYS B 1 39 ? -1.225 -44.531 -55.344 1 21.42 39 CYS B N 1
ATOM 3878 C CA . CYS B 1 39 ? -2.607 -44.875 -55.062 1 21.42 39 CYS B CA 1
ATOM 3879 C C . CYS B 1 39 ? -3.27 -43.844 -54.156 1 21.42 39 CYS B C 1
ATOM 3881 O O . CYS B 1 39 ? -2.697 -43.438 -53.156 1 21.42 39 CYS B O 1
ATOM 3883 N N . ARG B 1 40 ? -4.219 -43.062 -54.625 1 21.22 40 ARG B N 1
ATOM 3884 C CA . ARG B 1 40 ? -5.066 -41.969 -54.188 1 21.22 40 ARG B CA 1
ATOM 3885 C C . ARG B 1 40 ? -5.871 -42.344 -52.938 1 21.22 40 ARG B C 1
ATOM 3887 O O . ARG B 1 40 ? -7.074 -42.625 -53.031 1 21.22 40 ARG B O 1
ATOM 3894 N N . ASP B 1 41 ? -5.469 -43.375 -52.125 1 20.91 41 ASP B N 1
ATOM 3895 C CA . ASP B 1 41 ? -6.539 -43.812 -51.25 1 20.91 41 ASP B CA 1
ATOM 3896 C C . ASP B 1 41 ? -6.98 -42.656 -50.344 1 20.91 41 ASP B C 1
ATOM 3898 O O . ASP B 1 41 ? -6.148 -41.969 -49.75 1 20.91 41 ASP B O 1
ATOM 3902 N N . ARG B 1 42 ? -8.156 -42.094 -50.562 1 21.84 42 ARG B N 1
ATOM 3903 C CA . ARG B 1 42 ? -8.953 -41.062 -49.906 1 21.84 42 ARG B CA 1
ATOM 3904 C C . ARG B 1 42 ? -9.156 -41.344 -48.438 1 21.84 42 ARG B C 1
ATOM 3906 O O . ARG B 1 42 ? -9.828 -42.312 -48.062 1 21.84 42 ARG B O 1
ATOM 3913 N N . PHE B 1 43 ? -8.094 -41.219 -47.562 1 21.14 43 PHE B N 1
ATOM 3914 C CA . PHE B 1 43 ? -8.281 -41.406 -46.125 1 21.14 43 PHE B CA 1
ATOM 3915 C C . PHE B 1 43 ? -9.359 -40.469 -45.594 1 21.14 43 PHE B C 1
ATOM 3917 O O . PHE B 1 43 ? -9.203 -39.25 -45.594 1 21.14 43 PHE B O 1
ATOM 3924 N N . VAL B 1 44 ? -10.648 -40.812 -45.781 1 22.23 44 VAL B N 1
ATOM 3925 C CA . VAL B 1 44 ? -11.773 -40.156 -45.125 1 22.23 44 VAL B CA 1
ATOM 3926 C C . VAL B 1 44 ? -11.523 -40.125 -43.594 1 22.23 44 VAL B C 1
ATOM 3928 O O . VAL B 1 44 ? -11.422 -41.156 -42.969 1 22.23 44 VAL B O 1
ATOM 3931 N N . VAL B 1 45 ? -10.688 -39.219 -43.125 1 21.27 45 VAL B N 1
ATOM 3932 C CA . VAL B 1 45 ? -10.445 -38.969 -41.719 1 21.27 45 VAL B CA 1
ATOM 3933 C C . VAL B 1 45 ? -11.773 -38.719 -41 1 21.27 45 VAL B C 1
ATOM 3935 O O . VAL B 1 45 ? -12.438 -37.719 -41.281 1 21.27 45 VAL B O 1
ATOM 3938 N N . GLU B 1 46 ? -12.57 -39.75 -40.812 1 23.25 46 GLU B N 1
ATOM 3939 C CA . GLU B 1 46 ? -13.711 -39.656 -39.906 1 23.25 46 GLU B CA 1
ATOM 3940 C C . GLU B 1 46 ? -13.32 -38.969 -38.594 1 23.25 46 GLU B C 1
ATOM 3942 O O . GLU B 1 46 ? -12.273 -39.25 -38.031 1 23.25 46 GLU B O 1
ATOM 3947 N N . ASN B 1 47 ? -13.812 -37.75 -38.406 1 21.81 47 ASN B N 1
ATOM 3948 C CA . ASN B 1 47 ? -13.742 -36.812 -37.312 1 21.81 47 ASN B CA 1
ATOM 3949 C C . ASN B 1 47 ? -14.008 -37.5 -35.969 1 21.81 47 ASN B C 1
ATOM 3951 O O . ASN B 1 47 ? -15.156 -37.688 -35.562 1 21.81 47 ASN B O 1
ATOM 3955 N N . LYS B 1 48 ? -13.328 -38.562 -35.688 1 26.8 48 LYS B N 1
ATOM 3956 C CA . LYS B 1 48 ? -13.469 -39.219 -34.375 1 26.8 48 LYS B CA 1
ATOM 3957 C C . LYS B 1 48 ? -13.203 -38.219 -33.25 1 26.8 48 LYS B C 1
ATOM 3959 O O . LYS B 1 48 ? -12.055 -37.906 -32.969 1 26.8 48 LYS B O 1
ATOM 3964 N N . VAL B 1 49 ? -14.047 -37.281 -33.219 1 24.86 49 VAL B N 1
ATOM 3965 C CA . VAL B 1 49 ? -14.117 -36.438 -32.031 1 24.86 49 VAL B CA 1
ATOM 3966 C C . VAL B 1 49 ? -13.969 -37.281 -30.781 1 24.86 49 VAL B C 1
ATOM 3968 O O . VAL B 1 49 ? -14.547 -38.344 -30.672 1 24.86 49 VAL B O 1
ATOM 3971 N N . MET B 1 50 ? -12.953 -37.062 -30.062 1 25.69 50 MET B N 1
ATOM 3972 C CA . MET B 1 50 ? -12.445 -37.812 -28.922 1 25.69 50 MET B CA 1
ATOM 3973 C C . MET B 1 50 ? -13.539 -38.031 -27.875 1 25.69 50 MET B C 1
ATOM 3975 O O . MET B 1 50 ? -14.18 -37.062 -27.438 1 25.69 50 MET B O 1
ATOM 3979 N N . PRO B 1 51 ? -14.211 -39.188 -27.781 1 28.83 51 PRO B N 1
ATOM 3980 C CA . PRO B 1 51 ? -15.18 -39.719 -26.812 1 28.83 51 PRO B CA 1
ATOM 3981 C C . PRO B 1 51 ? -14.758 -39.469 -25.359 1 28.83 51 PRO B C 1
ATOM 3983 O O . PRO B 1 51 ? -15.445 -39.906 -24.438 1 28.83 51 PRO B O 1
ATOM 3986 N N . PHE B 1 52 ? -13.562 -39.031 -25.203 1 26.36 52 PHE B N 1
ATOM 3987 C CA . PHE B 1 52 ? -13.094 -39.125 -23.828 1 26.36 52 PHE B CA 1
ATOM 3988 C C . PHE B 1 52 ? -13.898 -38.188 -22.922 1 26.36 52 PHE B C 1
ATOM 3990 O O . PHE B 1 52 ? -14.148 -38.5 -21.766 1 26.36 52 PHE B O 1
ATOM 3997 N N . ALA B 1 53 ? -14.336 -37.031 -23.391 1 28.88 53 ALA B N 1
ATOM 3998 C CA . ALA B 1 53 ? -15.055 -36.156 -22.469 1 28.88 53 ALA B CA 1
ATOM 3999 C C . ALA B 1 53 ? -16.391 -36.781 -22.062 1 28.88 53 ALA B C 1
ATOM 4001 O O . ALA B 1 53 ? -16.875 -36.562 -20.953 1 28.88 53 ALA B O 1
ATOM 4002 N N . LYS B 1 54 ? -17.062 -37.5 -22.984 1 32.78 54 LYS B N 1
ATOM 4003 C CA . LYS B 1 54 ? -18.344 -38.125 -22.703 1 32.78 54 LYS B CA 1
ATOM 4004 C C . LYS B 1 54 ? -18.188 -39.281 -21.719 1 32.78 54 LYS B C 1
ATOM 4006 O O . LYS B 1 54 ? -19.031 -39.469 -20.844 1 32.78 54 LYS B O 1
ATOM 4011 N N . PHE B 1 55 ? -17.109 -40.031 -21.859 1 30.41 55 PHE B N 1
ATOM 4012 C CA . PHE B 1 55 ? -16.938 -41.219 -21.031 1 30.41 55 PHE B CA 1
ATOM 4013 C C . PHE B 1 55 ? -16.703 -40.844 -19.578 1 30.41 55 PHE B C 1
ATOM 4015 O O . PHE B 1 55 ? -17.281 -41.438 -18.672 1 30.41 55 PHE B O 1
ATOM 4022 N N . ALA B 1 56 ? -15.922 -39.844 -19.312 1 29.16 56 ALA B N 1
ATOM 4023 C CA . ALA B 1 56 ? -15.641 -39.469 -17.922 1 29.16 56 ALA B CA 1
ATOM 4024 C C . ALA B 1 56 ? -16.875 -38.906 -17.25 1 29.16 56 ALA B C 1
ATOM 4026 O O . ALA B 1 56 ? -17.141 -39.188 -16.078 1 29.16 56 ALA B O 1
ATOM 4027 N N . ALA B 1 57 ? -17.766 -38.281 -17.938 1 31.11 57 ALA B N 1
ATOM 4028 C CA . ALA B 1 57 ? -19.016 -37.812 -17.344 1 31.11 57 ALA B CA 1
ATOM 4029 C C . ALA B 1 57 ? -19.938 -38.969 -16.984 1 31.11 57 ALA B C 1
ATOM 4031 O O . ALA B 1 57 ? -20.578 -38.938 -15.938 1 31.11 57 ALA B O 1
ATOM 4032 N N . GLN B 1 58 ? -20.047 -40 -17.844 1 32.91 58 GLN B N 1
ATOM 4033 C CA . GLN B 1 58 ? -20.984 -41.062 -17.594 1 32.91 58 GLN B CA 1
ATOM 4034 C C . GLN B 1 58 ? -20.578 -41.906 -16.375 1 32.91 58 GLN B C 1
ATOM 4036 O O . GLN B 1 58 ? -21.438 -42.344 -15.602 1 32.91 58 GLN B O 1
ATOM 4041 N N . ARG B 1 59 ? -19.312 -42.094 -16.203 1 30.72 59 ARG B N 1
ATOM 4042 C CA . ARG B 1 59 ? -18.953 -43 -15.102 1 30.72 59 ARG B CA 1
ATOM 4043 C C . ARG B 1 59 ? -19.141 -42.281 -13.758 1 30.72 59 ARG B C 1
ATOM 4045 O O . ARG B 1 59 ? -19.359 -42.969 -12.734 1 30.72 59 ARG B O 1
ATOM 4052 N N . ILE B 1 60 ? -18.969 -41.062 -13.68 1 31.05 60 ILE B N 1
ATOM 4053 C CA . ILE B 1 60 ? -19.141 -40.375 -12.398 1 31.05 60 ILE B CA 1
ATOM 4054 C C . ILE B 1 60 ? -20.609 -40.438 -11.992 1 31.05 60 ILE B C 1
ATOM 4056 O O . ILE B 1 60 ? -20.938 -40.625 -10.812 1 31.05 60 ILE B O 1
ATOM 4060 N N . ILE B 1 61 ? -21.531 -40.438 -12.906 1 31.77 61 ILE B N 1
ATOM 4061 C CA . ILE B 1 61 ? -22.938 -40.562 -12.562 1 31.77 61 ILE B CA 1
ATOM 4062 C C . ILE B 1 61 ? -23.219 -41.938 -11.984 1 31.77 61 ILE B C 1
ATOM 4064 O O . ILE B 1 61 ? -23.969 -42.062 -11.016 1 31.77 61 ILE B O 1
ATOM 4068 N N . ASP B 1 62 ? -22.609 -42.906 -12.539 1 31.36 62 ASP B N 1
ATOM 4069 C CA . ASP B 1 62 ? -23.016 -44.25 -12.133 1 31.36 62 ASP B CA 1
ATOM 4070 C C . ASP B 1 62 ? -22.5 -44.594 -10.734 1 31.36 62 ASP B C 1
ATOM 4072 O O . ASP B 1 62 ? -23.125 -45.375 -10 1 31.36 62 ASP B O 1
ATOM 4076 N N . VAL B 1 63 ? -21.344 -44.031 -10.391 1 30.27 63 VAL B N 1
ATOM 4077 C CA . VAL B 1 63 ? -20.812 -44.531 -9.125 1 30.27 63 VAL B CA 1
ATOM 4078 C C . VAL B 1 63 ? -21.578 -43.906 -7.965 1 30.27 63 VAL B C 1
ATOM 4080 O O . VAL B 1 63 ? -21.719 -44.5 -6.902 1 30.27 63 VAL B O 1
ATOM 4083 N N . HIS B 1 64 ? -22 -42.625 -8.109 1 31.38 64 HIS B N 1
ATOM 4084 C CA . HIS B 1 64 ? -22.609 -42 -6.938 1 31.38 64 HIS B CA 1
ATOM 4085 C C . HIS B 1 64 ? -23.953 -42.656 -6.617 1 31.38 64 HIS B C 1
ATOM 4087 O O . HIS B 1 64 ? -24.609 -42.25 -5.645 1 31.38 64 HIS B O 1
ATOM 4093 N N . ALA B 1 65 ? -24.5 -43.406 -7.484 1 29.94 65 ALA B N 1
ATOM 4094 C CA . ALA B 1 65 ? -25.828 -43.906 -7.121 1 29.94 65 ALA B CA 1
ATOM 4095 C C . ALA B 1 65 ? -25.734 -44.812 -5.895 1 29.94 65 ALA B C 1
ATOM 4097 O O . ALA B 1 65 ? -26.734 -45.031 -5.203 1 29.94 65 ALA B O 1
ATOM 4098 N N . ARG B 1 66 ? -24.672 -45.531 -5.738 1 28.73 66 ARG B N 1
ATOM 4099 C CA . ARG B 1 66 ? -24.859 -46.625 -4.773 1 28.73 66 ARG B CA 1
ATOM 4100 C C . ARG B 1 66 ? -24.594 -46.125 -3.352 1 28.73 66 ARG B C 1
ATOM 4102 O O . ARG B 1 66 ? -24.734 -46.906 -2.396 1 28.73 66 ARG B O 1
ATOM 4109 N N . THR B 1 67 ? -23.781 -45.094 -3.143 1 28.12 67 THR B N 1
ATOM 4110 C CA . THR B 1 67 ? -23.406 -45.062 -1.732 1 28.12 67 THR B CA 1
ATOM 4111 C C . THR B 1 67 ? -24.562 -44.531 -0.884 1 28.12 67 THR B C 1
ATOM 4113 O O . THR B 1 67 ? -25.469 -43.875 -1.393 1 28.12 67 THR B O 1
ATOM 4116 N N . HIS B 1 68 ? -24.5 -44.688 0.641 1 29.92 68 HIS B N 1
ATOM 4117 C CA . HIS B 1 68 ? -25.391 -44.75 1.792 1 29.92 68 HIS B CA 1
ATOM 4118 C C . HIS B 1 68 ? -26.109 -43.406 1.99 1 29.92 68 HIS B C 1
ATOM 4120 O O . HIS B 1 68 ? -25.531 -42.344 1.748 1 29.92 68 HIS B O 1
ATOM 4126 N N . LEU B 1 69 ? -27.484 -43.344 2.217 1 23.22 69 LEU B N 1
ATOM 4127 C CA . LEU B 1 69 ? -28.688 -42.5 2.324 1 23.22 69 LEU B CA 1
ATOM 4128 C C . LEU B 1 69 ? -28.547 -41.5 3.455 1 23.22 69 LEU B C 1
ATOM 4130 O O . LEU B 1 69 ? -29 -40.344 3.336 1 23.22 69 LEU B O 1
ATOM 4134 N N . LYS B 1 70 ? -28.312 -41.969 4.77 1 27.12 70 LYS B N 1
ATOM 4135 C CA . LYS B 1 70 ? -29.016 -41.219 5.801 1 27.12 70 LYS B CA 1
ATOM 4136 C C . LYS B 1 70 ? -28.453 -39.781 5.914 1 27.12 70 LYS B C 1
ATOM 4138 O O . LYS B 1 70 ? -29.203 -38.812 5.949 1 27.12 70 LYS B O 1
ATOM 4143 N N . SER B 1 71 ? -27.578 -39.656 6.961 1 29.75 71 SER B N 1
ATOM 4144 C CA . SER B 1 71 ? -27.25 -38.406 7.648 1 29.75 71 SER B CA 1
ATOM 4145 C C . SER B 1 71 ? -26.531 -37.438 6.715 1 29.75 71 SER B C 1
ATOM 4147 O O . SER B 1 71 ? -26.422 -36.25 7.016 1 29.75 71 SER B O 1
ATOM 4149 N N . GLY B 1 72 ? -25.656 -37.938 5.91 1 28.95 72 GLY B N 1
ATOM 4150 C CA . GLY B 1 72 ? -24.703 -37.219 5.098 1 28.95 72 GLY B CA 1
ATOM 4151 C C . GLY B 1 72 ? -25.344 -36.438 3.961 1 28.95 72 GLY B C 1
ATOM 4152 O O . GLY B 1 72 ? -24.656 -36.031 3.02 1 28.95 72 GLY B O 1
ATOM 4153 N N . ILE B 1 73 ? -26.641 -36.375 3.949 1 31.03 73 ILE B N 1
ATOM 4154 C CA . ILE B 1 73 ? -27.422 -35.875 2.832 1 31.03 73 ILE B CA 1
ATOM 4155 C C . ILE B 1 73 ? -27.172 -34.375 2.658 1 31.03 73 ILE B C 1
ATOM 4157 O O . ILE B 1 73 ? -27.031 -33.875 1.534 1 31.03 73 ILE B O 1
ATOM 4161 N N . MET B 1 74 ? -27.203 -33.688 3.896 1 31.88 74 MET B N 1
ATOM 4162 C CA . MET B 1 74 ? -27.281 -32.219 3.709 1 31.88 74 MET B CA 1
ATOM 4163 C C . MET B 1 74 ? -26 -31.688 3.074 1 31.88 74 MET B C 1
ATOM 4165 O O . MET B 1 74 ? -26.047 -30.75 2.285 1 31.88 74 MET B O 1
ATOM 4169 N N . TYR B 1 75 ? -24.844 -32.219 3.547 1 32 75 TYR B N 1
ATOM 4170 C CA . TYR B 1 75 ? -23.609 -31.672 2.992 1 32 75 TYR B CA 1
ATOM 4171 C C . TYR B 1 75 ? -23.391 -32.156 1.563 1 32 75 TYR B C 1
ATOM 4173 O O . TYR B 1 75 ? -22.703 -31.516 0.773 1 32 75 TYR B O 1
ATOM 4181 N N . ALA B 1 76 ? -23.984 -33.312 1.153 1 33.16 76 ALA B N 1
ATOM 4182 C CA . ALA B 1 76 ? -23.859 -33.938 -0.168 1 33.16 76 ALA B CA 1
ATOM 4183 C C . ALA B 1 76 ? -24.609 -33.125 -1.224 1 33.16 76 ALA B C 1
ATOM 4185 O O . ALA B 1 76 ? -24.156 -33 -2.367 1 33.16 76 ALA B O 1
ATOM 4186 N N . GLU B 1 77 ? -25.75 -32.562 -0.823 1 35.97 77 GLU B N 1
ATOM 4187 C CA . GLU B 1 77 ? -26.5 -31.781 -1.804 1 35.97 77 GLU B CA 1
ATOM 4188 C C . GLU B 1 77 ? -25.734 -30.547 -2.242 1 35.97 77 GLU B C 1
ATOM 4190 O O . GLU B 1 77 ? -25.766 -30.156 -3.414 1 35.97 77 GLU B O 1
ATOM 4195 N N . GLN B 1 78 ? -25.016 -29.906 -1.271 1 36.62 78 GLN B N 1
ATOM 4196 C CA . GLN B 1 78 ? -24.297 -28.703 -1.648 1 36.62 78 GLN B CA 1
ATOM 4197 C C . GLN B 1 78 ? -23.094 -29.031 -2.529 1 36.62 78 GLN B C 1
ATOM 4199 O O . GLN B 1 78 ? -22.766 -28.297 -3.457 1 36.62 78 GLN B O 1
ATOM 4204 N N . SER B 1 79 ? -22.469 -30.188 -2.252 1 37.16 79 SER B N 1
ATOM 4205 C CA . SER B 1 79 ? -21.359 -30.625 -3.088 1 37.16 79 SER B CA 1
ATOM 4206 C C . SER B 1 79 ? -21.844 -31.078 -4.465 1 37.16 79 SER B C 1
ATOM 4208 O O . SER B 1 79 ? -21.156 -30.875 -5.469 1 37.16 79 SER B O 1
ATOM 4210 N N . SER B 1 80 ? -23.031 -31.812 -4.508 1 38.12 80 SER B N 1
ATOM 4211 C CA . SER B 1 80 ? -23.562 -32.312 -5.77 1 38.12 80 SER B CA 1
ATOM 4212 C C . SER B 1 80 ? -23.922 -31.156 -6.707 1 38.12 80 SER B C 1
ATOM 4214 O O . SER B 1 80 ? -23.797 -31.281 -7.93 1 38.12 80 SER B O 1
ATOM 4216 N N . ALA B 1 81 ? -24.422 -30.078 -6.109 1 38.69 81 ALA B N 1
ATOM 4217 C CA . ALA B 1 81 ? -24.797 -28.953 -6.961 1 38.69 81 ALA B CA 1
ATOM 4218 C C . ALA B 1 81 ? -23.578 -28.359 -7.641 1 38.69 81 ALA B C 1
ATOM 4220 O O . ALA B 1 81 ? -23.656 -27.844 -8.766 1 38.69 81 ALA B O 1
ATOM 4221 N N . LEU B 1 82 ? -22.438 -28.391 -6.98 1 40.06 82 LEU B N 1
ATOM 4222 C CA . LEU B 1 82 ? -21.219 -27.891 -7.586 1 40.06 82 LEU B CA 1
ATOM 4223 C C . LEU B 1 82 ? -20.828 -28.734 -8.805 1 40.06 82 LEU B C 1
ATOM 4225 O O . LEU B 1 82 ? -20.25 -28.203 -9.758 1 40.06 82 LEU B O 1
ATOM 4229 N N . LEU B 1 83 ? -21.125 -30.094 -8.672 1 37.88 83 LEU B N 1
ATOM 4230 C CA . LEU B 1 83 ? -20.703 -30.969 -9.758 1 37.88 83 LEU B CA 1
ATOM 4231 C C . LEU B 1 83 ? -21.656 -30.891 -10.938 1 37.88 83 LEU B C 1
ATOM 4233 O O . LEU B 1 83 ? -21.5 -31.609 -11.93 1 37.88 83 LEU B O 1
ATOM 4237 N N . SER B 1 84 ? -22.828 -30.297 -10.781 1 37.25 84 SER B N 1
ATOM 4238 C CA . SER B 1 84 ? -23.578 -30.172 -12.031 1 37.25 84 SER B CA 1
ATOM 4239 C C . SER B 1 84 ? -22.797 -29.344 -13.055 1 37.25 84 SER B C 1
ATOM 4241 O O . SER B 1 84 ? -22.938 -28.109 -13.086 1 37.25 84 SER B O 1
ATOM 4243 N N . VAL B 1 85 ? -21.578 -29.719 -13.266 1 39 85 VAL B N 1
ATOM 4244 C CA . VAL B 1 85 ? -20.922 -29.172 -14.453 1 39 85 VAL B CA 1
ATOM 4245 C C . VAL B 1 85 ? -21.906 -29.156 -15.617 1 39 85 VAL B C 1
ATOM 4247 O O . VAL B 1 85 ? -22.344 -30.203 -16.094 1 39 85 VAL B O 1
ATOM 4250 N N . ARG B 1 86 ? -22.891 -28.375 -15.734 1 38.06 86 ARG B N 1
ATOM 4251 C CA . ARG B 1 86 ? -23.656 -28.297 -16.984 1 38.06 86 ARG B CA 1
ATOM 4252 C C . ARG B 1 86 ? -22.719 -28.344 -18.188 1 38.06 86 ARG B C 1
ATOM 4254 O O . ARG B 1 86 ? -21.797 -27.516 -18.297 1 38.06 86 ARG B O 1
ATOM 4261 N N . GLY B 1 87 ? -22.266 -29.422 -18.703 1 38.44 87 GLY B N 1
ATOM 4262 C CA . GLY B 1 87 ? -21.672 -29.5 -20.031 1 38.44 87 GLY B CA 1
ATOM 4263 C C . GLY B 1 87 ? -22.125 -28.375 -20.938 1 38.44 87 GLY B C 1
ATOM 4264 O O . GLY B 1 87 ? -22.953 -28.594 -21.828 1 38.44 87 GLY B O 1
ATOM 4265 N N . GLY B 1 88 ? -22.453 -27.297 -20.453 1 40.16 88 GLY B N 1
ATOM 4266 C CA . GLY B 1 88 ? -22.906 -26.281 -21.391 1 40.16 88 GLY B CA 1
ATOM 4267 C C . GLY B 1 88 ? -21.938 -26.031 -22.531 1 40.16 88 GLY B C 1
ATOM 4268 O O . GLY B 1 88 ? -20.719 -26.172 -22.359 1 40.16 88 GLY B O 1
ATOM 4269 N N . SER B 1 89 ? -22.219 -26.281 -23.812 1 40.88 89 SER B N 1
ATOM 4270 C CA . SER B 1 89 ? -21.578 -25.938 -25.062 1 40.88 89 SER B CA 1
ATOM 4271 C C . SER B 1 89 ? -20.781 -24.641 -24.953 1 40.88 89 SER B C 1
ATOM 4273 O O . SER B 1 89 ? -21.234 -23.688 -24.312 1 40.88 89 SER B O 1
ATOM 4275 N N . VAL B 1 90 ? -19.391 -24.688 -24.953 1 50.09 90 VAL B N 1
ATOM 4276 C CA . VAL B 1 90 ? -18.516 -23.547 -25.234 1 50.09 90 VAL B CA 1
ATOM 4277 C C . VAL B 1 90 ? -19.312 -22.469 -25.953 1 50.09 90 VAL B C 1
ATOM 4279 O O . VAL B 1 90 ? -18.891 -21.312 -26.031 1 50.09 90 VAL B O 1
ATOM 4282 N N . ALA B 1 91 ? -20.406 -22.859 -26.734 1 54 91 ALA B N 1
ATOM 4283 C CA . ALA B 1 91 ? -21.078 -21.969 -27.656 1 54 91 ALA B CA 1
ATOM 4284 C C . ALA B 1 91 ? -21.844 -20.875 -26.906 1 54 91 ALA B C 1
ATOM 4286 O O . ALA B 1 91 ? -22.094 -19.797 -27.438 1 54 91 ALA B O 1
ATOM 4287 N N . ASN B 1 92 ? -22.203 -21 -25.578 1 67.19 92 ASN B N 1
ATOM 4288 C CA . ASN B 1 92 ? -23.016 -19.938 -25 1 67.19 92 ASN B CA 1
ATOM 4289 C C . ASN B 1 92 ? -22.359 -19.297 -23.797 1 67.19 92 ASN B C 1
ATOM 4291 O O . ASN B 1 92 ? -22.688 -19.625 -22.656 1 67.19 92 ASN B O 1
ATOM 4295 N N . LEU B 1 93 ? -21.266 -18.609 -23.984 1 78.94 93 LEU B N 1
ATOM 4296 C CA . LEU B 1 93 ? -20.594 -17.891 -22.906 1 78.94 93 LEU B CA 1
ATOM 4297 C C . LEU B 1 93 ? -21.5 -16.828 -22.312 1 78.94 93 LEU B C 1
ATOM 4299 O O . LEU B 1 93 ? -22.125 -16.062 -23.047 1 78.94 93 LEU B O 1
ATOM 4303 N N . ASP B 1 94 ? -21.703 -16.906 -20.969 1 84.56 94 ASP B N 1
ATOM 4304 C CA . ASP B 1 94 ? -22.422 -15.859 -20.25 1 84.56 94 ASP B CA 1
ATOM 4305 C C . ASP B 1 94 ? -21.672 -14.531 -20.344 1 84.56 94 ASP B C 1
ATOM 4307 O O . ASP B 1 94 ? -20.547 -14.406 -19.859 1 84.56 94 ASP B O 1
ATOM 4311 N N . PRO B 1 95 ? -22.266 -13.594 -20.984 1 85.69 95 PRO B N 1
ATOM 4312 C CA . PRO B 1 95 ? -21.594 -12.305 -21.203 1 85.69 95 PRO B CA 1
ATOM 4313 C C . PRO B 1 95 ? -21.172 -11.633 -19.906 1 85.69 95 PRO B C 1
ATOM 4315 O O . PRO B 1 95 ? -20.188 -10.891 -19.875 1 85.69 95 PRO B O 1
ATOM 4318 N N . VAL B 1 96 ? -21.906 -11.875 -18.875 1 83.88 96 VAL B N 1
ATOM 4319 C CA . VAL B 1 96 ? -21.594 -11.266 -17.578 1 83.88 96 VAL B CA 1
ATOM 4320 C C . VAL B 1 96 ? -20.281 -11.836 -17.047 1 83.88 96 VAL B C 1
ATOM 4322 O O . VAL B 1 96 ? -19.438 -11.102 -16.531 1 83.88 96 VAL B O 1
ATOM 4325 N N . VAL B 1 97 ? -20.141 -13.109 -17.281 1 86.06 97 VAL B N 1
ATOM 4326 C CA . VAL B 1 97 ? -18.953 -13.789 -16.781 1 86.06 97 VAL B CA 1
ATOM 4327 C C . VAL B 1 97 ? -17.75 -13.406 -17.625 1 86.06 97 VAL B C 1
ATOM 4329 O O . VAL B 1 97 ? -16.656 -13.18 -17.109 1 86.06 97 VAL B O 1
ATOM 4332 N N . VAL B 1 98 ? -17.984 -13.289 -18.891 1 87.69 98 VAL B N 1
ATOM 4333 C CA . VAL B 1 98 ? -16.922 -12.883 -19.797 1 87.69 98 VAL B CA 1
ATOM 4334 C C . VAL B 1 98 ? -16.438 -11.477 -19.453 1 87.69 98 VAL B C 1
ATOM 4336 O O . VAL B 1 98 ? -15.234 -11.227 -19.375 1 87.69 98 VAL B O 1
ATOM 4339 N N . LYS B 1 99 ? -17.375 -10.641 -19.219 1 87.75 99 LYS B N 1
ATOM 4340 C CA . LYS B 1 99 ? -17.031 -9.266 -18.875 1 87.75 99 LYS B CA 1
ATOM 4341 C C . LYS B 1 99 ? -16.25 -9.203 -17.562 1 87.75 99 LYS B C 1
ATOM 4343 O O . LYS B 1 99 ? -15.289 -8.43 -17.438 1 87.75 99 LYS B O 1
ATOM 4348 N N . ALA B 1 100 ? -16.641 -9.977 -16.641 1 86.56 100 ALA B N 1
ATOM 4349 C CA . ALA B 1 100 ? -15.945 -10.008 -15.352 1 86.56 100 ALA B CA 1
ATOM 4350 C C . ALA B 1 100 ? -14.5 -10.461 -15.523 1 86.56 100 ALA B C 1
ATOM 4352 O O . ALA B 1 100 ? -13.586 -9.867 -14.938 1 86.56 100 ALA B O 1
ATOM 4353 N N . SER B 1 101 ? -14.312 -11.477 -16.312 1 88.19 101 SER B N 1
ATOM 4354 C CA . SER B 1 101 ? -12.969 -12 -16.562 1 88.19 101 SER B CA 1
ATOM 4355 C C . SER B 1 101 ? -12.109 -10.992 -17.312 1 88.19 101 SER B C 1
ATOM 4357 O O . SER B 1 101 ? -10.938 -10.805 -16.969 1 88.19 101 SER B O 1
ATOM 4359 N N . LEU B 1 102 ? -12.695 -10.383 -18.203 1 89.62 102 LEU B N 1
ATOM 4360 C CA . LEU B 1 102 ? -11.977 -9.375 -18.969 1 89.62 102 LEU B CA 1
ATOM 4361 C C . LEU B 1 102 ? -11.625 -8.172 -18.109 1 89.62 102 LEU B C 1
ATOM 4363 O O . LEU B 1 102 ? -10.57 -7.562 -18.266 1 89.62 102 LEU B O 1
ATOM 4367 N N . THR B 1 103 ? -12.492 -7.852 -17.219 1 90.19 103 THR B N 1
ATOM 4368 C CA . THR B 1 103 ? -12.242 -6.746 -16.297 1 90.19 103 THR B CA 1
ATOM 4369 C C . THR B 1 103 ? -11.055 -7.047 -15.398 1 90.19 103 THR B C 1
ATOM 4371 O O . THR B 1 103 ? -10.203 -6.188 -15.18 1 90.19 103 THR B O 1
ATOM 4374 N N . ALA B 1 104 ? -11.031 -8.242 -14.961 1 89.62 104 ALA B N 1
ATOM 4375 C CA . ALA B 1 104 ? -9.945 -8.641 -14.07 1 89.62 104 ALA B CA 1
ATOM 4376 C C . ALA B 1 104 ? -8.602 -8.57 -14.789 1 89.62 104 ALA B C 1
ATOM 4378 O O . ALA B 1 104 ? -7.645 -7.98 -14.273 1 89.62 104 ALA B O 1
ATOM 4379 N N . VAL B 1 105 ? -8.586 -9.086 -15.922 1 90.81 105 VAL B N 1
ATOM 4380 C CA . VAL B 1 105 ? -7.359 -9.078 -16.719 1 90.81 105 VAL B CA 1
ATOM 4381 C C . VAL B 1 105 ? -7.023 -7.648 -17.141 1 90.81 105 VAL B C 1
ATOM 4383 O O . VAL B 1 105 ? -5.855 -7.254 -17.141 1 90.81 105 VAL B O 1
ATOM 4386 N N . GLY B 1 106 ? -8 -6.93 -17.5 1 92.19 106 GLY B N 1
ATOM 4387 C CA . GLY B 1 106 ? -7.809 -5.543 -17.891 1 92.19 106 GLY B CA 1
ATOM 4388 C C . GLY B 1 106 ? -7.203 -4.691 -16.797 1 92.19 106 GLY B C 1
ATOM 4389 O O . GLY B 1 106 ? -6.316 -3.877 -17.047 1 92.19 106 GLY B O 1
ATOM 4390 N N . GLU B 1 107 ? -7.656 -4.859 -15.609 1 92.75 107 GLU B N 1
ATOM 4391 C CA . GLU B 1 107 ? -7.133 -4.078 -14.492 1 92.75 107 GLU B CA 1
ATOM 4392 C C . GLU B 1 107 ? -5.668 -4.418 -14.227 1 92.75 107 GLU B C 1
ATOM 4394 O O . GLU B 1 107 ? -4.875 -3.543 -13.875 1 92.75 107 GLU B O 1
ATOM 4399 N N . LEU B 1 108 ? -5.363 -5.648 -14.375 1 91.56 108 LEU B N 1
ATOM 4400 C CA . LEU B 1 108 ? -3.967 -6.043 -14.242 1 91.56 108 LEU B CA 1
ATOM 4401 C C . LEU B 1 108 ? -3.109 -5.363 -15.305 1 91.56 108 LEU B C 1
ATOM 4403 O O . LEU B 1 108 ? -2.043 -4.824 -15 1 91.56 108 LEU B O 1
ATOM 4407 N N . LEU B 1 109 ? -3.58 -5.379 -16.531 1 91.44 109 LEU B N 1
ATOM 4408 C CA . LEU B 1 109 ? -2.834 -4.801 -17.641 1 91.44 109 LEU B CA 1
ATOM 4409 C C . LEU B 1 109 ? -2.668 -3.297 -17.469 1 91.44 109 LEU B C 1
ATOM 4411 O O . LEU B 1 109 ? -1.591 -2.752 -17.719 1 91.44 109 LEU B O 1
ATOM 4415 N N . VAL B 1 110 ? -3.721 -2.643 -17.047 1 93.62 110 VAL B N 1
ATOM 4416 C CA . VAL B 1 110 ? -3.662 -1.2 -16.844 1 93.62 110 VAL B CA 1
ATOM 4417 C C . VAL B 1 110 ? -2.674 -0.876 -15.727 1 93.62 110 VAL B C 1
ATOM 4419 O O . VAL B 1 110 ? -1.856 0.039 -15.852 1 93.62 110 VAL B O 1
ATOM 4422 N N . ALA B 1 111 ? -2.758 -1.607 -14.656 1 93.44 111 ALA B N 1
ATOM 4423 C CA . ALA B 1 111 ? -1.83 -1.391 -13.547 1 93.44 111 ALA B CA 1
ATOM 4424 C C . ALA B 1 111 ? -0.385 -1.585 -13.992 1 93.44 111 ALA B C 1
ATOM 4426 O O . ALA B 1 111 ? 0.495 -0.799 -13.633 1 93.44 111 ALA B O 1
ATOM 4427 N N . CYS B 1 112 ? -0.18 -2.617 -14.773 1 91.38 112 CYS B N 1
ATOM 4428 C CA . CYS B 1 112 ? 1.156 -2.859 -15.305 1 91.38 112 CYS B CA 1
ATOM 4429 C C . CYS B 1 112 ? 1.586 -1.73 -16.234 1 91.38 112 CYS B C 1
ATOM 4431 O O . CYS B 1 112 ? 2.756 -1.341 -16.25 1 91.38 112 CYS B O 1
ATOM 4433 N N . GLY B 1 113 ? 0.663 -1.258 -17.016 1 93.62 113 GLY B N 1
ATOM 4434 C CA . GLY B 1 113 ? 0.952 -0.127 -17.875 1 93.62 113 GLY B CA 1
ATOM 4435 C C . GLY B 1 113 ? 1.373 1.116 -17.125 1 93.62 113 GLY B C 1
ATOM 4436 O O . GLY B 1 113 ? 2.32 1.8 -17.516 1 93.62 113 GLY B O 1
ATOM 4437 N N . ILE B 1 114 ? 0.699 1.378 -16.047 1 94.81 114 ILE B N 1
ATOM 4438 C CA . ILE B 1 114 ? 1.028 2.523 -15.203 1 94.81 114 ILE B CA 1
ATOM 4439 C C . ILE B 1 114 ? 2.426 2.344 -14.609 1 94.81 114 ILE B C 1
ATOM 4441 O O . ILE B 1 114 ? 3.246 3.264 -14.656 1 94.81 114 ILE B O 1
ATOM 4445 N N . GLY B 1 115 ? 2.688 1.187 -14.062 1 93.94 115 GLY B N 1
ATOM 4446 C CA . GLY B 1 115 ? 4.02 0.912 -13.547 1 93.94 115 GLY B CA 1
ATOM 4447 C C . GLY B 1 115 ? 5.102 1.043 -14.602 1 93.94 115 GLY B C 1
ATOM 4448 O O . GLY B 1 115 ? 6.172 1.596 -14.336 1 93.94 115 GLY B O 1
ATOM 4449 N N . ALA B 1 116 ? 4.801 0.55 -15.781 1 92.44 116 ALA B N 1
ATOM 4450 C CA . ALA B 1 116 ? 5.758 0.635 -16.891 1 92.44 116 ALA B CA 1
ATOM 4451 C C . ALA B 1 116 ? 6.031 2.088 -17.266 1 92.44 116 ALA B C 1
ATOM 4453 O O . ALA B 1 116 ? 7.172 2.455 -17.547 1 92.44 116 ALA B O 1
ATOM 4454 N N . TRP B 1 117 ? 5.027 2.848 -17.281 1 95.06 117 TRP B N 1
ATOM 4455 C CA . TRP B 1 117 ? 5.172 4.266 -17.594 1 95.06 117 TRP B CA 1
ATOM 4456 C C . TRP B 1 117 ? 6.113 4.953 -16.609 1 95.06 117 TRP B C 1
ATOM 4458 O O . TRP B 1 117 ? 7 5.707 -17.031 1 95.06 117 TRP B O 1
ATOM 4468 N N . PHE B 1 118 ? 6.004 4.691 -15.406 1 95.69 118 PHE B N 1
ATOM 4469 C CA . PHE B 1 118 ? 6.832 5.344 -14.398 1 95.69 118 PHE B CA 1
ATOM 4470 C C . PHE B 1 118 ? 8.234 4.75 -14.391 1 95.69 118 PHE B C 1
ATOM 4472 O O . PHE B 1 118 ? 9.18 5.387 -13.922 1 95.69 118 PHE B O 1
ATOM 4479 N N . THR B 1 119 ? 8.336 3.518 -14.805 1 92.31 119 THR B N 1
ATOM 4480 C CA . THR B 1 119 ? 9.664 2.943 -14.984 1 92.31 119 THR B CA 1
ATOM 4481 C C . THR B 1 119 ? 10.414 3.668 -16.094 1 92.31 119 THR B C 1
ATOM 4483 O O . THR B 1 119 ? 11.594 3.99 -15.945 1 92.31 119 THR B O 1
ATOM 4486 N N . ARG B 1 120 ? 9.758 3.959 -17.141 1 91.38 120 ARG B N 1
ATOM 4487 C CA . ARG B 1 120 ? 10.359 4.648 -18.266 1 91.38 120 ARG B CA 1
ATOM 4488 C C . ARG B 1 120 ? 10.719 6.086 -17.906 1 91.38 120 ARG B C 1
ATOM 4490 O O . ARG B 1 120 ? 11.68 6.648 -18.453 1 91.38 120 ARG B O 1
ATOM 4497 N N . ARG B 1 121 ? 10.055 6.645 -16.969 1 92.56 121 ARG B N 1
ATOM 4498 C CA . ARG B 1 121 ? 10.32 8.016 -16.531 1 92.56 121 ARG B CA 1
ATOM 4499 C C . ARG B 1 121 ? 11.406 8.055 -15.461 1 92.56 121 ARG B C 1
ATOM 4501 O O . ARG B 1 121 ? 11.75 9.125 -14.961 1 92.56 121 ARG B O 1
ATOM 4508 N N . GLY B 1 122 ? 11.773 6.91 -15.023 1 91.38 122 GLY B N 1
ATOM 4509 C CA . GLY B 1 122 ? 12.922 6.848 -14.133 1 91.38 122 GLY B CA 1
ATOM 4510 C C . GLY B 1 122 ? 12.539 6.824 -12.664 1 91.38 122 GLY B C 1
ATOM 4511 O O . GLY B 1 122 ? 13.398 6.668 -11.797 1 91.38 122 GLY B O 1
ATOM 4512 N N . ILE B 1 123 ? 11.328 6.953 -12.398 1 91.88 123 ILE B N 1
ATOM 4513 C CA . ILE B 1 123 ? 10.875 6.934 -11.008 1 91.88 123 ILE B CA 1
ATOM 4514 C C . ILE B 1 123 ? 11.023 5.523 -10.445 1 91.88 123 ILE B C 1
ATOM 4516 O O . ILE B 1 123 ? 11.461 5.344 -9.305 1 91.88 123 ILE B O 1
ATOM 4520 N N . LEU B 1 124 ? 10.656 4.539 -11.25 1 93.25 124 LEU B N 1
ATOM 4521 C CA . LEU B 1 124 ? 10.828 3.135 -10.898 1 93.25 124 LEU B CA 1
ATOM 4522 C C . LEU B 1 124 ? 12.039 2.541 -11.609 1 93.25 124 LEU B C 1
ATOM 4524 O O . LEU B 1 124 ? 11.906 1.58 -12.367 1 93.25 124 LEU B O 1
ATOM 4528 N N . GLY B 1 125 ? 13.148 3.096 -11.273 1 90.12 125 GLY B N 1
ATOM 4529 C CA . GLY B 1 125 ? 14.383 2.555 -11.828 1 90.12 125 GLY B CA 1
ATOM 4530 C C . GLY B 1 125 ? 14.812 1.257 -11.172 1 90.12 125 GLY B C 1
ATOM 4531 O O . GLY B 1 125 ? 14.117 0.737 -10.297 1 90.12 125 GLY B O 1
ATOM 4532 N N . ARG B 1 126 ? 15.945 0.771 -11.594 1 85.88 126 ARG B N 1
ATOM 4533 C CA . ARG B 1 126 ? 16.453 -0.519 -11.133 1 85.88 126 ARG B CA 1
ATOM 4534 C C . ARG B 1 126 ? 16.609 -0.537 -9.617 1 85.88 126 ARG B C 1
ATOM 4536 O O . ARG B 1 126 ? 16.203 -1.501 -8.953 1 85.88 126 ARG B O 1
ATOM 4543 N N . GLU B 1 127 ? 17.141 0.524 -9.125 1 87.94 127 GLU B N 1
ATOM 4544 C CA . GLU B 1 127 ? 17.344 0.604 -7.684 1 87.94 127 GLU B CA 1
ATOM 4545 C C . GLU B 1 127 ? 16.031 0.697 -6.934 1 87.94 127 GLU B C 1
ATOM 4547 O O . GLU B 1 127 ? 15.852 0.07 -5.887 1 87.94 127 GLU B O 1
ATOM 4552 N N . ALA B 1 128 ? 15.156 1.484 -7.445 1 92.12 128 ALA B N 1
ATOM 4553 C CA . ALA B 1 128 ? 13.844 1.631 -6.824 1 92.12 128 ALA B CA 1
ATOM 4554 C C . ALA B 1 128 ? 13.094 0.299 -6.797 1 92.12 128 ALA B C 1
ATOM 4556 O O . ALA B 1 128 ? 12.484 -0.056 -5.785 1 92.12 128 ALA B O 1
ATOM 4557 N N . ILE B 1 129 ? 13.164 -0.419 -7.859 1 89.31 129 ILE B N 1
ATOM 4558 C CA . ILE B 1 129 ? 12.477 -1.7 -7.957 1 89.31 129 ILE B CA 1
ATOM 4559 C C . ILE B 1 129 ? 13.117 -2.707 -7.004 1 89.31 129 ILE B C 1
ATOM 4561 O O . ILE B 1 129 ? 12.414 -3.482 -6.352 1 89.31 129 ILE B O 1
ATOM 4565 N N . ALA B 1 130 ? 14.414 -2.725 -6.957 1 87 130 ALA B N 1
ATOM 4566 C CA . ALA B 1 130 ? 15.109 -3.623 -6.039 1 87 130 ALA B CA 1
ATOM 4567 C C . ALA B 1 130 ? 14.711 -3.338 -4.594 1 87 130 ALA B C 1
ATOM 4569 O O . ALA B 1 130 ? 14.43 -4.262 -3.824 1 87 130 ALA B O 1
ATOM 4570 N N . ASN B 1 131 ? 14.695 -2.072 -4.25 1 90.81 131 ASN B N 1
ATOM 4571 C CA . ASN B 1 131 ? 14.305 -1.683 -2.9 1 90.81 131 ASN B CA 1
ATOM 4572 C C . ASN B 1 131 ? 12.852 -2.023 -2.619 1 90.81 131 ASN B C 1
ATOM 4574 O O . ASN B 1 131 ? 12.516 -2.516 -1.539 1 90.81 131 ASN B O 1
ATOM 4578 N N . LEU B 1 132 ? 12.055 -1.703 -3.57 1 92.62 132 LEU B N 1
ATOM 4579 C CA . LEU B 1 132 ? 10.641 -2.006 -3.418 1 92.62 132 LEU B CA 1
ATOM 4580 C C . LEU B 1 132 ? 10.414 -3.506 -3.27 1 92.62 132 LEU B C 1
ATOM 4582 O O . LEU B 1 132 ? 9.586 -3.939 -2.465 1 92.62 132 LEU B O 1
ATOM 4586 N N . SER B 1 133 ? 11.141 -4.309 -4.031 1 88.38 133 SER B N 1
ATOM 4587 C CA . SER B 1 133 ? 11.055 -5.762 -3.943 1 88.38 133 SER B CA 1
ATOM 4588 C C . SER B 1 133 ? 11.461 -6.258 -2.561 1 88.38 133 SER B C 1
ATOM 4590 O O . SER B 1 133 ? 10.844 -7.172 -2.014 1 88.38 133 SER B O 1
ATOM 4592 N N . SER B 1 134 ? 12.438 -5.648 -2.094 1 90.69 134 SER B N 1
ATOM 4593 C CA . SER B 1 134 ? 12.906 -5.996 -0.754 1 90.69 134 SER B CA 1
ATOM 4594 C C . SER B 1 134 ? 11.844 -5.676 0.297 1 90.69 134 SER B C 1
ATOM 4596 O O . SER B 1 134 ? 11.609 -6.469 1.211 1 90.69 134 SER B O 1
ATOM 4598 N N . ILE B 1 135 ? 11.242 -4.586 0.176 1 94.44 135 ILE B N 1
ATOM 4599 C CA . ILE B 1 135 ? 10.203 -4.168 1.108 1 94.44 135 ILE B CA 1
ATOM 4600 C C . ILE B 1 135 ? 9.008 -5.117 1.016 1 94.44 135 ILE B C 1
ATOM 4602 O O . ILE B 1 135 ? 8.469 -5.539 2.037 1 94.44 135 ILE B O 1
ATOM 4606 N N . VAL B 1 136 ? 8.648 -5.441 -0.196 1 92.94 136 VAL B N 1
ATOM 4607 C CA . VAL B 1 136 ? 7.535 -6.352 -0.422 1 92.94 136 VAL B CA 1
ATOM 4608 C C . VAL B 1 136 ? 7.84 -7.711 0.199 1 92.94 136 VAL B C 1
ATOM 4610 O O . VAL B 1 136 ? 6.996 -8.289 0.889 1 92.94 136 VAL B O 1
ATOM 4613 N N . TYR B 1 137 ? 9.023 -8.172 0.031 1 87.88 137 TYR B N 1
ATOM 4614 C CA . TYR B 1 137 ? 9.43 -9.508 0.461 1 87.88 137 TYR B CA 1
ATOM 4615 C C . TYR B 1 137 ? 9.602 -9.562 1.974 1 87.88 137 TYR B C 1
ATOM 4617 O O . TYR B 1 137 ? 9.156 -10.508 2.623 1 87.88 137 TYR B O 1
ATOM 4625 N N . HIS B 1 138 ? 10.172 -8.562 2.562 1 92.56 138 HIS B N 1
ATOM 4626 C CA . HIS B 1 138 ? 10.578 -8.625 3.963 1 92.56 138 HIS B CA 1
ATOM 4627 C C . HIS B 1 138 ? 9.484 -8.07 4.875 1 92.56 138 HIS B C 1
ATOM 4629 O O . HIS B 1 138 ? 9.43 -8.406 6.059 1 92.56 138 HIS B O 1
ATOM 4635 N N . ILE B 1 139 ? 8.664 -7.238 4.305 1 96.44 139 ILE B N 1
ATOM 4636 C CA . ILE B 1 139 ? 7.777 -6.52 5.211 1 96.44 139 ILE B CA 1
ATOM 4637 C C . ILE B 1 139 ? 6.32 -6.785 4.828 1 96.44 139 ILE B C 1
ATOM 4639 O O . ILE B 1 139 ? 5.555 -7.332 5.621 1 96.44 139 ILE B O 1
ATOM 4643 N N . LEU B 1 140 ? 5.906 -6.496 3.611 1 96.12 140 LEU B N 1
ATOM 4644 C CA . LEU B 1 140 ? 4.5 -6.453 3.232 1 96.12 140 LEU B CA 1
ATOM 4645 C C . LEU B 1 140 ? 3.91 -7.855 3.168 1 96.12 140 LEU B C 1
ATOM 4647 O O . LEU B 1 140 ? 2.84 -8.109 3.727 1 96.12 140 LEU B O 1
ATOM 4651 N N . LEU B 1 141 ? 4.633 -8.75 2.48 1 92.88 141 LEU B N 1
ATOM 4652 C CA . LEU B 1 141 ? 4.113 -10.102 2.312 1 92.88 141 LEU B CA 1
ATOM 4653 C C . LEU B 1 141 ? 4.012 -10.82 3.656 1 92.88 141 LEU B C 1
ATOM 4655 O O . LEU B 1 141 ? 2.961 -11.359 3.996 1 92.88 141 LEU B O 1
ATOM 4659 N N . PRO B 1 142 ? 5.031 -10.805 4.477 1 94.38 142 PRO B N 1
ATOM 4660 C CA . PRO B 1 142 ? 4.895 -11.43 5.793 1 94.38 142 PRO B CA 1
ATOM 4661 C C . PRO B 1 142 ? 3.783 -10.805 6.633 1 94.38 142 PRO B C 1
ATOM 4663 O O . PRO B 1 142 ? 3.094 -11.508 7.375 1 94.38 142 PRO B O 1
ATOM 4666 N N . SER B 1 143 ? 3.645 -9.477 6.562 1 96.69 143 SER B N 1
ATOM 4667 C CA . SER B 1 143 ? 2.594 -8.789 7.305 1 96.69 143 SER B CA 1
ATOM 4668 C C . SER B 1 143 ? 1.211 -9.242 6.852 1 96.69 143 SER B C 1
ATOM 4670 O O . SER B 1 143 ? 0.321 -9.453 7.676 1 96.69 143 SER B O 1
ATOM 4672 N N . LEU B 1 144 ? 1.062 -9.367 5.598 1 94.19 144 LEU B N 1
ATOM 4673 C CA . LEU B 1 144 ? -0.202 -9.844 5.047 1 94.19 144 LEU B CA 1
ATOM 4674 C C . LEU B 1 144 ? -0.491 -11.266 5.508 1 94.19 144 LEU B C 1
ATOM 4676 O O . LEU B 1 144 ? -1.607 -11.57 5.938 1 94.19 144 LEU B O 1
ATOM 4680 N N . LEU B 1 145 ? 0.49 -12.141 5.406 1 93.19 145 LEU B N 1
ATOM 4681 C CA . LEU B 1 145 ? 0.318 -13.555 5.699 1 93.19 145 LEU B CA 1
ATOM 4682 C C . LEU B 1 145 ? 0.045 -13.781 7.184 1 93.19 145 LEU B C 1
ATOM 4684 O O . LEU B 1 145 ? -0.858 -14.531 7.551 1 93.19 145 LEU B O 1
ATOM 4688 N N . VAL B 1 146 ? 0.783 -13.125 8.07 1 96.12 146 VAL B N 1
ATOM 4689 C CA . VAL B 1 146 ? 0.63 -13.352 9.508 1 96.12 146 VAL B CA 1
ATOM 4690 C C . VAL B 1 146 ? -0.787 -12.977 9.938 1 96.12 146 VAL B C 1
ATOM 4692 O O . VAL B 1 146 ? -1.434 -13.727 10.672 1 96.12 146 VAL B O 1
ATOM 4695 N N . VAL B 1 147 ? -1.289 -11.883 9.453 1 95.62 147 VAL B N 1
ATOM 4696 C CA . VAL B 1 147 ? -2.59 -11.398 9.891 1 95.62 147 VAL B CA 1
ATOM 4697 C C . VAL B 1 147 ? -3.697 -12.273 9.312 1 95.62 147 VAL B C 1
ATOM 4699 O O . VAL B 1 147 ? -4.594 -12.711 10.031 1 95.62 147 VAL B O 1
ATOM 4702 N N . ASN B 1 148 ? -3.635 -12.562 8.023 1 92.5 148 ASN B N 1
ATOM 4703 C CA . ASN B 1 148 ? -4.688 -13.328 7.371 1 92.5 148 ASN B CA 1
ATOM 4704 C C . ASN B 1 148 ? -4.746 -14.758 7.902 1 92.5 148 ASN B C 1
ATOM 4706 O O . ASN B 1 148 ? -5.828 -15.289 8.148 1 92.5 148 ASN B O 1
ATOM 4710 N N . VAL B 1 149 ? -3.615 -15.352 8.078 1 92.44 149 VAL B N 1
ATOM 4711 C CA . VAL B 1 149 ? -3.576 -16.719 8.594 1 92.44 149 VAL B CA 1
ATOM 4712 C C . VAL B 1 149 ? -4.082 -16.734 10.039 1 92.44 149 VAL B C 1
ATOM 4714 O O . VAL B 1 149 ? -4.918 -17.578 10.398 1 92.44 149 VAL B O 1
ATOM 4717 N N . ALA B 1 150 ? -3.635 -15.805 10.844 1 95.5 150 ALA B N 1
ATOM 4718 C CA . ALA B 1 150 ? -4.051 -15.742 12.242 1 95.5 150 ALA B CA 1
ATOM 4719 C C . ALA B 1 150 ? -5.559 -15.547 12.359 1 95.5 150 ALA B C 1
ATOM 4721 O O . ALA B 1 150 ? -6.23 -16.281 13.086 1 95.5 150 ALA B O 1
ATOM 4722 N N . LYS B 1 151 ? -6.082 -14.609 11.648 1 93.31 151 LYS B N 1
ATOM 4723 C CA . LYS B 1 151 ? -7.504 -14.305 11.734 1 93.31 151 LYS B CA 1
ATOM 4724 C C . LYS B 1 151 ? -8.352 -15.477 11.25 1 93.31 151 LYS B C 1
ATOM 4726 O O . LYS B 1 151 ? -9.398 -15.773 11.828 1 93.31 151 LYS B O 1
ATOM 4731 N N . THR B 1 152 ? -7.871 -16.125 10.258 1 90.44 152 THR B N 1
ATOM 4732 C CA . THR B 1 152 ? -8.648 -17.219 9.664 1 90.44 152 THR B CA 1
ATOM 4733 C C . THR B 1 152 ? -8.664 -18.438 10.578 1 90.44 152 THR B C 1
ATOM 4735 O O . THR B 1 152 ? -9.719 -19.031 10.82 1 90.44 152 THR B O 1
ATOM 4738 N N . VAL B 1 153 ? -7.574 -18.766 11.094 1 92.56 153 VAL B N 1
ATOM 4739 C CA . VAL B 1 153 ? -7.516 -19.953 11.945 1 92.56 153 VAL B CA 1
ATOM 4740 C C . VAL B 1 153 ? -8.227 -19.672 13.266 1 92.56 153 VAL B C 1
ATOM 4742 O O . VAL B 1 153 ? -8.695 -20.609 13.93 1 92.56 153 VAL B O 1
ATOM 4745 N N . TYR B 1 154 ? -8.227 -18.406 13.602 1 92.5 154 TYR B N 1
ATOM 4746 C CA . TYR B 1 154 ? -8.93 -18 14.82 1 92.5 154 TYR B CA 1
ATOM 4747 C C . TYR B 1 154 ? -10.43 -18.234 14.688 1 92.5 154 TYR B C 1
ATOM 4749 O O . TYR B 1 154 ? -11.102 -18.578 15.664 1 92.5 154 TYR B O 1
ATOM 4757 N N . THR B 1 155 ? -11.008 -18.109 13.508 1 89.94 155 THR B N 1
ATOM 4758 C CA . THR B 1 155 ? -12.453 -18.172 13.312 1 89.94 155 THR B CA 1
ATOM 4759 C C . THR B 1 155 ? -12.859 -19.469 12.617 1 89.94 155 THR B C 1
ATOM 4761 O O . THR B 1 155 ? -14.031 -19.844 12.625 1 89.94 155 THR B O 1
ATOM 4764 N N . THR B 1 156 ? -11.914 -20.141 11.922 1 90.06 156 THR B N 1
ATOM 4765 C CA . THR B 1 156 ? -12.188 -21.344 11.141 1 90.06 156 THR B CA 1
ATOM 4766 C C . THR B 1 156 ? -11.297 -22.5 11.586 1 90.06 156 THR B C 1
ATOM 4768 O O . THR B 1 156 ? -10.078 -22.328 11.719 1 90.06 156 THR B O 1
ATOM 4771 N N . PRO B 1 157 ? -11.922 -23.672 11.781 1 90.56 157 PRO B N 1
ATOM 4772 C CA . PRO B 1 157 ? -11.102 -24.812 12.188 1 90.56 157 PRO B CA 1
ATOM 4773 C C . PRO B 1 157 ? -9.977 -25.109 11.195 1 90.56 157 PRO B C 1
ATOM 4775 O O . PRO B 1 157 ? -10.219 -25.156 9.984 1 90.56 157 PRO B O 1
ATOM 4778 N N . LEU B 1 158 ? -8.852 -25.375 11.75 1 89.94 158 LEU B N 1
ATOM 4779 C CA . LEU B 1 158 ? -7.645 -25.609 10.961 1 89.94 158 LEU B CA 1
ATOM 4780 C C . LEU B 1 158 ? -7.832 -26.781 10 1 89.94 158 LEU B C 1
ATOM 4782 O O . LEU B 1 158 ? -7.34 -26.75 8.867 1 89.94 158 LEU B O 1
ATOM 4786 N N . ARG B 1 159 ? -8.578 -27.766 10.391 1 89.06 159 ARG B N 1
ATOM 4787 C CA . ARG B 1 159 ? -8.797 -28.969 9.586 1 89.06 159 ARG B CA 1
ATOM 4788 C C . ARG B 1 159 ? -9.484 -28.625 8.266 1 89.06 159 ARG B C 1
ATOM 4790 O O . ARG B 1 159 ? -9.242 -29.266 7.242 1 89.06 159 ARG B O 1
ATOM 4797 N N . THR B 1 160 ? -10.297 -27.609 8.297 1 90.56 160 THR B N 1
ATOM 4798 C CA . THR B 1 160 ? -11.031 -27.219 7.102 1 90.56 160 THR B CA 1
ATOM 4799 C C . THR B 1 160 ? -10.141 -26.406 6.16 1 90.56 160 THR B C 1
ATOM 4801 O O . THR B 1 160 ? -10.453 -26.266 4.977 1 90.56 160 THR B O 1
ATOM 4804 N N . LEU B 1 161 ? -9.031 -25.938 6.684 1 93.38 161 LEU B N 1
ATOM 4805 C CA . LEU B 1 161 ? -8.164 -25.062 5.906 1 93.38 161 LEU B CA 1
ATOM 4806 C C . LEU B 1 161 ? -6.977 -25.828 5.344 1 93.38 161 LEU B C 1
ATOM 4808 O O . LEU B 1 161 ? -6.293 -25.344 4.434 1 93.38 161 LEU B O 1
ATOM 4812 N N . LEU B 1 162 ? -6.738 -27 5.742 1 91.31 162 LEU B N 1
ATOM 4813 C CA . LEU B 1 162 ? -5.543 -27.781 5.445 1 91.31 162 LEU B CA 1
ATOM 4814 C C . LEU B 1 162 ? -5.492 -28.156 3.969 1 91.31 162 LEU B C 1
ATOM 4816 O O . LEU B 1 162 ? -4.41 -28.312 3.396 1 91.31 162 LEU B O 1
ATOM 4820 N N . PRO B 1 163 ? -6.625 -28.328 3.344 1 92.31 163 PRO B N 1
ATOM 4821 C CA . PRO B 1 163 ? -6.57 -28.672 1.92 1 92.31 163 PRO B CA 1
ATOM 4822 C C . PRO B 1 163 ? -5.863 -27.609 1.086 1 92.31 163 PRO B C 1
ATOM 4824 O O . PRO B 1 163 ? -5.242 -27.922 0.067 1 92.31 163 PRO B O 1
ATOM 4827 N N . LEU B 1 164 ? -5.883 -26.406 1.461 1 94.31 164 LEU B N 1
ATOM 4828 C CA . LEU B 1 164 ? -5.348 -25.312 0.656 1 94.31 164 LEU B CA 1
ATOM 4829 C C . LEU B 1 164 ? -3.832 -25.438 0.525 1 94.31 164 LEU B C 1
ATOM 4831 O O . LEU B 1 164 ? -3.307 -25.547 -0.585 1 94.31 164 LEU B O 1
ATOM 4835 N N . PRO B 1 165 ? -3.084 -25.5 1.616 1 93.56 165 PRO B N 1
ATOM 4836 C CA . PRO B 1 165 ? -1.64 -25.672 1.454 1 93.56 165 PRO B CA 1
ATOM 4837 C C . PRO B 1 165 ? -1.275 -27.031 0.871 1 93.56 165 PRO B C 1
ATOM 4839 O O . PRO B 1 165 ? -0.279 -27.156 0.153 1 93.56 165 PRO B O 1
ATOM 4842 N N . LEU B 1 166 ? -2.045 -28.031 1.128 1 92.69 166 LEU B N 1
ATOM 4843 C CA . LEU B 1 166 ? -1.782 -29.359 0.591 1 92.69 166 LEU B CA 1
ATOM 4844 C C . LEU B 1 166 ? -1.961 -29.375 -0.924 1 92.69 166 LEU B C 1
ATOM 4846 O O . LEU B 1 166 ? -1.126 -29.938 -1.645 1 92.69 166 LEU B O 1
ATOM 4850 N N . PHE B 1 167 ? -3.035 -28.797 -1.349 1 93.06 167 PHE B N 1
ATOM 4851 C CA . PHE B 1 167 ? -3.271 -28.719 -2.785 1 93.06 167 PHE B CA 1
ATOM 4852 C C . PHE B 1 167 ? -2.203 -27.859 -3.455 1 93.06 167 PHE B C 1
ATOM 4854 O O . PHE B 1 167 ? -1.762 -28.156 -4.566 1 93.06 167 PHE B O 1
ATOM 4861 N N . GLY B 1 168 ? -1.84 -26.75 -2.787 1 92.94 168 GLY B N 1
ATOM 4862 C CA . GLY B 1 168 ? -0.753 -25.938 -3.307 1 92.94 168 GLY B CA 1
ATOM 4863 C C . GLY B 1 168 ? 0.536 -26.719 -3.498 1 92.94 168 GLY B C 1
ATOM 4864 O O . GLY B 1 168 ? 1.17 -26.625 -4.551 1 92.94 168 GLY B O 1
ATOM 4865 N N . THR B 1 169 ? 0.868 -27.5 -2.529 1 93.75 169 THR B N 1
ATOM 4866 C CA . THR B 1 169 ? 2.068 -28.328 -2.586 1 93.75 169 THR B CA 1
ATOM 4867 C C . THR B 1 169 ? 1.961 -29.359 -3.701 1 93.75 169 THR B C 1
ATOM 4869 O O . THR B 1 169 ? 2.898 -29.531 -4.48 1 93.75 169 THR B O 1
ATOM 4872 N N . MET B 1 170 ? 0.835 -29.969 -3.781 1 93.25 170 MET B N 1
ATOM 4873 C CA . MET B 1 170 ? 0.614 -31 -4.797 1 93.25 170 MET B CA 1
ATOM 4874 C C . MET B 1 170 ? 0.683 -30.406 -6.199 1 93.25 170 MET B C 1
ATOM 4876 O O . MET B 1 170 ? 1.268 -31 -7.105 1 93.25 170 MET B O 1
ATOM 4880 N N . GLN B 1 171 ? 0.049 -29.297 -6.324 1 93.69 171 GLN B N 1
ATOM 4881 C CA . GLN B 1 171 ? 0.065 -28.609 -7.613 1 93.69 171 GLN B CA 1
ATOM 4882 C C . GLN B 1 171 ? 1.492 -2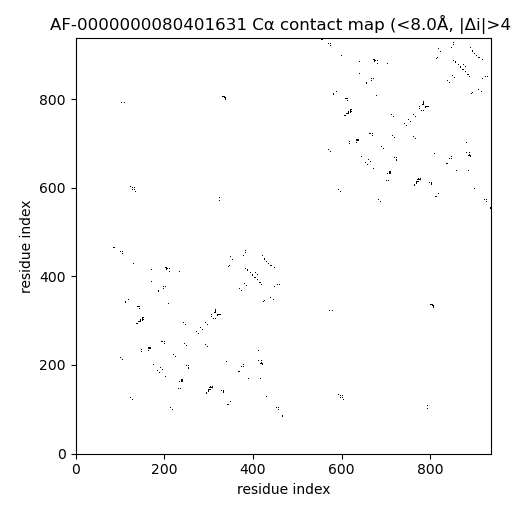8.297 -8.047 1 93.69 171 GLN B C 1
ATOM 4884 O O . GLN B 1 171 ? 1.855 -28.5 -9.211 1 93.69 171 GLN B O 1
ATOM 4889 N N . ILE B 1 172 ? 2.307 -27.797 -7.168 1 95.12 172 ILE B N 1
ATOM 4890 C CA . ILE B 1 172 ? 3.678 -27.422 -7.484 1 95.12 172 ILE B CA 1
ATOM 4891 C C . ILE B 1 172 ? 4.484 -28.672 -7.852 1 95.12 172 ILE B C 1
ATOM 4893 O O . ILE B 1 172 ? 5.238 -28.656 -8.828 1 95.12 172 ILE B O 1
ATOM 4897 N N . LEU B 1 173 ? 4.348 -29.703 -7.09 1 94.12 173 LEU B N 1
ATOM 4898 C CA . LEU B 1 173 ? 5.098 -30.938 -7.324 1 94.12 173 LEU B CA 1
ATOM 4899 C C . LEU B 1 173 ? 4.73 -31.547 -8.672 1 94.12 173 LEU B C 1
ATOM 4901 O O . LEU B 1 173 ? 5.613 -31.906 -9.453 1 94.12 173 LEU B O 1
ATOM 4905 N N . LEU B 1 174 ? 3.461 -31.625 -8.922 1 94.94 174 LEU B N 1
ATOM 4906 C CA . LEU B 1 174 ? 3.002 -32.219 -10.18 1 94.94 174 LEU B CA 1
ATOM 4907 C C . LEU B 1 174 ? 3.367 -31.328 -11.359 1 94.94 174 LEU B C 1
ATOM 4909 O O . LEU B 1 174 ? 3.775 -31.828 -12.414 1 94.94 174 LEU B O 1
ATOM 4913 N N . CYS B 1 175 ? 3.217 -30.031 -11.18 1 95.75 175 CYS B N 1
ATOM 4914 C CA . CYS B 1 175 ? 3.59 -29.109 -12.25 1 95.75 175 CYS B CA 1
ATOM 4915 C C . CYS B 1 175 ? 5.09 -29.156 -12.508 1 95.75 175 CYS B C 1
ATOM 4917 O O . CYS B 1 175 ? 5.531 -28.969 -13.648 1 95.75 175 CYS B O 1
ATOM 4919 N N . SER B 1 176 ? 5.848 -29.312 -11.461 1 96.5 176 SER B N 1
ATOM 4920 C CA . SER B 1 176 ? 7.293 -29.453 -11.625 1 96.5 176 SER B CA 1
ATOM 4921 C C . SER B 1 176 ? 7.637 -30.672 -12.469 1 96.5 176 SER B C 1
ATOM 4923 O O . SER B 1 176 ? 8.547 -30.625 -13.297 1 96.5 176 SER B O 1
ATOM 4925 N N . CYS B 1 177 ? 6.953 -31.75 -12.25 1 96.62 177 CYS B N 1
ATOM 4926 C CA . CYS B 1 177 ? 7.148 -32.938 -13.055 1 96.62 177 CYS B CA 1
ATOM 4927 C C . CYS B 1 177 ? 6.777 -32.688 -14.508 1 96.62 177 CYS B C 1
ATOM 4929 O O . CYS B 1 177 ? 7.52 -33.062 -15.414 1 96.62 177 CYS B O 1
ATOM 4931 N N . ILE B 1 178 ? 5.691 -32.094 -14.703 1 97.12 178 ILE B N 1
ATOM 4932 C CA . ILE B 1 178 ? 5.238 -31.75 -16.047 1 97.12 178 ILE B CA 1
ATOM 4933 C C . ILE B 1 178 ? 6.25 -30.828 -16.719 1 97.12 178 ILE B C 1
ATOM 4935 O O . ILE B 1 178 ? 6.574 -31 -17.906 1 97.12 178 ILE B O 1
ATOM 4939 N N . ALA B 1 179 ? 6.672 -29.828 -15.953 1 97.12 179 ALA B N 1
ATOM 4940 C CA . ALA B 1 179 ? 7.664 -28.891 -16.469 1 97.12 179 ALA B CA 1
ATOM 4941 C C . ALA B 1 179 ? 8.922 -29.625 -16.922 1 97.12 179 ALA B C 1
ATOM 4943 O O . ALA B 1 179 ? 9.492 -29.297 -17.969 1 97.12 179 ALA B O 1
ATOM 4944 N N . TRP B 1 180 ? 9.352 -30.594 -16.141 1 95.62 180 TRP B N 1
ATOM 4945 C CA . TRP B 1 180 ? 10.531 -31.391 -16.484 1 95.62 180 TRP B CA 1
ATOM 4946 C C . TRP B 1 180 ? 10.305 -32.156 -17.781 1 95.62 180 TRP B C 1
ATOM 4948 O O . TRP B 1 180 ? 11.164 -32.156 -18.672 1 95.62 180 TRP B O 1
ATOM 4958 N N . VAL B 1 181 ? 9.188 -32.781 -17.938 1 96.38 181 VAL B N 1
ATOM 4959 C CA . VAL B 1 181 ? 8.859 -33.594 -19.109 1 96.38 181 VAL B CA 1
ATOM 4960 C C . VAL B 1 181 ? 8.758 -32.688 -20.344 1 96.38 181 VAL B C 1
ATOM 4962 O O . VAL B 1 181 ? 9.297 -33.031 -21.391 1 96.38 181 VAL B O 1
ATOM 4965 N N . VAL B 1 182 ? 8.031 -31.562 -20.203 1 96.19 182 VAL B N 1
ATOM 4966 C CA . VAL B 1 182 ? 7.832 -30.656 -21.344 1 96.19 182 VAL B CA 1
ATOM 4967 C C . VAL B 1 182 ? 9.172 -30.078 -21.781 1 96.19 182 VAL B C 1
ATOM 4969 O O . VAL B 1 182 ? 9.453 -30 -22.984 1 96.19 182 VAL B O 1
ATOM 4972 N N . THR B 1 183 ? 9.992 -29.672 -20.859 1 94.25 183 THR B N 1
ATOM 4973 C CA . THR B 1 183 ? 11.312 -29.141 -21.172 1 94.25 183 THR B CA 1
ATOM 4974 C C . THR B 1 183 ? 12.172 -30.203 -21.859 1 94.25 183 THR B C 1
ATOM 4976 O O . THR B 1 183 ? 12.891 -29.906 -22.812 1 94.25 183 THR B O 1
ATOM 4979 N N . PHE B 1 184 ? 12.078 -31.422 -21.422 1 92.75 184 PHE B N 1
ATOM 4980 C CA . PHE B 1 184 ? 12.805 -32.531 -22.016 1 92.75 184 PHE B CA 1
ATOM 4981 C C . PHE B 1 184 ? 12.328 -32.812 -23.438 1 92.75 184 PHE B C 1
ATOM 4983 O O . PHE B 1 184 ? 13.133 -33 -24.344 1 92.75 184 PHE B O 1
ATOM 4990 N N . LEU B 1 185 ? 11.062 -32.844 -23.625 1 93.38 185 LEU B N 1
ATOM 4991 C CA . LEU B 1 185 ? 10.469 -33.156 -24.922 1 93.38 185 LEU B CA 1
ATOM 4992 C C . LEU B 1 185 ? 10.797 -32.062 -25.938 1 93.38 185 LEU B C 1
ATOM 4994 O O . LEU B 1 185 ? 10.828 -32.344 -27.141 1 93.38 185 LEU B O 1
ATOM 4998 N N . MET B 1 186 ? 11.016 -30.859 -25.469 1 90.44 186 MET B N 1
ATOM 4999 C CA . MET B 1 186 ? 11.359 -29.75 -26.359 1 90.44 186 MET B CA 1
ATOM 5000 C C . MET B 1 186 ? 12.82 -29.844 -26.797 1 90.44 186 MET B C 1
ATOM 5002 O O . MET B 1 186 ? 13.266 -29.062 -27.641 1 90.44 186 MET B O 1
ATOM 5006 N N . GLY B 1 187 ? 13.594 -30.703 -26.25 1 86.19 187 GLY B N 1
ATOM 5007 C CA . GLY B 1 187 ? 14.984 -30.906 -26.625 1 86.19 187 GLY B CA 1
ATOM 5008 C C . GLY B 1 187 ? 15.953 -30.031 -25.859 1 86.19 187 GLY B C 1
ATOM 5009 O O . GLY B 1 187 ? 17.109 -29.875 -26.25 1 86.19 187 GLY B O 1
ATOM 5010 N N . ALA B 1 188 ? 15.453 -29.422 -24.859 1 85.19 188 ALA B N 1
ATOM 5011 C CA . ALA B 1 188 ? 16.312 -28.562 -24.062 1 85.19 188 ALA B CA 1
ATOM 5012 C C . ALA B 1 188 ? 17.031 -29.375 -22.984 1 85.19 188 ALA B C 1
ATOM 5014 O O . ALA B 1 188 ? 16.516 -30.391 -22.516 1 85.19 188 ALA B O 1
ATOM 5015 N N . ASP B 1 189 ? 18.219 -28.922 -22.672 1 88.88 189 ASP B N 1
ATOM 5016 C CA . ASP B 1 189 ? 18.922 -29.5 -21.516 1 88.88 189 ASP B CA 1
ATOM 5017 C C . ASP B 1 189 ? 18.266 -29.062 -20.203 1 88.88 189 ASP B C 1
ATOM 5019 O O . ASP B 1 189 ? 18.406 -27.922 -19.797 1 88.88 189 ASP B O 1
ATOM 5023 N N . VAL B 1 190 ? 17.656 -30 -19.578 1 90.06 190 VAL B N 1
ATOM 5024 C CA . VAL B 1 190 ? 16.859 -29.734 -18.391 1 90.06 190 VAL B CA 1
ATOM 5025 C C . VAL B 1 190 ? 17.75 -29.234 -17.266 1 90.06 190 VAL B C 1
ATOM 5027 O O . VAL B 1 190 ? 17.281 -28.562 -16.328 1 90.06 190 VAL B O 1
ATOM 5030 N N . ASN B 1 191 ? 19.062 -29.484 -17.391 1 87.25 191 ASN B N 1
ATOM 5031 C CA . ASN B 1 191 ? 19.984 -29.141 -16.312 1 87.25 191 ASN B CA 1
ATOM 5032 C C . ASN B 1 191 ? 20.781 -27.875 -16.641 1 87.25 191 ASN B C 1
ATOM 5034 O O . ASN B 1 191 ? 21.484 -27.344 -15.781 1 87.25 191 ASN B O 1
ATOM 5038 N N . SER B 1 192 ? 20.609 -27.391 -17.812 1 86.62 192 SER B N 1
ATOM 5039 C CA . SER B 1 192 ? 21.25 -26.125 -18.172 1 86.62 192 SER B CA 1
ATOM 5040 C C . SER B 1 192 ? 20.609 -24.953 -17.453 1 86.62 192 SER B C 1
ATOM 5042 O O . SER B 1 192 ? 19.516 -25.078 -16.891 1 86.62 192 SER B O 1
ATOM 5044 N N . ALA B 1 193 ? 21.266 -23.859 -17.406 1 84.31 193 ALA B N 1
ATOM 5045 C CA . ALA B 1 193 ? 20.75 -22.656 -16.781 1 84.31 193 ALA B CA 1
ATOM 5046 C C . ALA B 1 193 ? 19.406 -22.25 -17.391 1 84.31 193 ALA B C 1
ATOM 5048 O O . ALA B 1 193 ? 18.469 -21.906 -16.688 1 84.31 193 ALA B O 1
ATOM 5049 N N . LYS B 1 194 ? 19.359 -22.312 -18.672 1 87.12 194 LYS B N 1
ATOM 5050 C CA . LYS B 1 194 ? 18.125 -21.953 -19.375 1 87.12 194 LYS B CA 1
ATOM 5051 C C . LYS B 1 194 ? 17.016 -22.969 -19.094 1 87.12 194 LYS B C 1
ATOM 5053 O O . LYS B 1 194 ? 15.859 -22.578 -18.906 1 87.12 194 LYS B O 1
ATOM 5058 N N . GLY B 1 195 ? 17.438 -24.234 -19.141 1 90.31 195 GLY B N 1
ATOM 5059 C CA . GLY B 1 195 ? 16.469 -25.281 -18.812 1 90.31 195 GLY B CA 1
ATOM 5060 C C . GLY B 1 195 ? 15.883 -25.141 -17.422 1 90.31 195 GLY B C 1
ATOM 5061 O O . GLY B 1 195 ? 14.672 -25.312 -17.234 1 90.31 195 GLY B O 1
ATOM 5062 N N . ARG B 1 196 ? 16.672 -24.828 -16.438 1 92.31 196 ARG B N 1
ATOM 5063 C CA . ARG B 1 196 ? 16.234 -24.656 -15.062 1 92.31 196 ARG B CA 1
ATOM 5064 C C . ARG B 1 196 ? 15.32 -23.438 -14.93 1 92.31 196 ARG B C 1
ATOM 5066 O O . ARG B 1 196 ? 14.344 -23.469 -14.18 1 92.31 196 ARG B O 1
ATOM 5073 N N . GLN B 1 197 ? 15.664 -22.391 -15.648 1 92.19 197 GLN B N 1
ATOM 5074 C CA . GLN B 1 197 ? 14.828 -21.203 -15.648 1 92.19 197 GLN B CA 1
ATOM 5075 C C . GLN B 1 197 ? 13.445 -21.5 -16.219 1 92.19 197 GLN B C 1
ATOM 5077 O O . GLN B 1 197 ? 12.43 -21.062 -15.672 1 92.19 197 GLN B O 1
ATOM 5082 N N . LEU B 1 198 ? 13.477 -22.219 -17.297 1 93.88 198 LEU B N 1
ATOM 5083 C CA . LEU B 1 198 ? 12.219 -22.594 -17.938 1 93.88 198 LEU B CA 1
ATOM 5084 C C . LEU B 1 198 ? 11.352 -23.422 -16.984 1 93.88 198 LEU B C 1
ATOM 5086 O O . LEU B 1 198 ? 10.148 -23.203 -16.891 1 93.88 198 LEU B O 1
ATOM 5090 N N . ARG B 1 199 ? 11.977 -24.312 -16.359 1 95.81 199 ARG B N 1
ATOM 5091 C CA . ARG B 1 199 ? 11.25 -25.188 -15.438 1 95.81 199 ARG B CA 1
ATOM 5092 C C . ARG B 1 199 ? 10.641 -24.391 -14.297 1 95.81 199 ARG B C 1
ATOM 5094 O O . ARG B 1 199 ? 9.516 -24.656 -13.867 1 95.81 199 ARG B O 1
ATOM 5101 N N . VAL B 1 200 ? 11.336 -23.406 -13.82 1 95.88 200 VAL B N 1
ATOM 5102 C CA . VAL B 1 200 ? 10.828 -22.594 -12.727 1 95.88 200 VAL B CA 1
ATOM 5103 C C . VAL B 1 200 ? 9.633 -21.766 -13.219 1 95.88 200 VAL B C 1
ATOM 5105 O O . VAL B 1 200 ? 8.617 -21.672 -12.531 1 95.88 200 VAL B O 1
ATOM 5108 N N . LEU B 1 201 ? 9.742 -21.219 -14.414 1 96.31 201 LEU B N 1
ATOM 5109 C CA . LEU B 1 201 ? 8.672 -20.422 -14.977 1 96.31 201 LEU B CA 1
ATOM 5110 C C . LEU B 1 201 ? 7.434 -21.266 -15.25 1 96.31 201 LEU B C 1
ATOM 5112 O O . LEU B 1 201 ? 6.305 -20.766 -15.164 1 96.31 201 LEU B O 1
ATOM 5116 N N . GLN B 1 202 ? 7.668 -22.5 -15.555 1 97.25 202 GLN B N 1
ATOM 5117 C CA . GLN B 1 202 ? 6.578 -23.438 -15.812 1 97.25 202 GLN B CA 1
ATOM 5118 C C . GLN B 1 202 ? 5.945 -23.922 -14.508 1 97.25 202 GLN B C 1
ATOM 5120 O O . GLN B 1 202 ? 4.727 -24.078 -14.43 1 97.25 202 GLN B O 1
ATOM 5125 N N . THR B 1 203 ? 6.707 -24.141 -13.539 1 97.38 203 THR B N 1
ATOM 5126 C CA . THR B 1 203 ? 6.297 -24.797 -12.305 1 97.38 203 THR B CA 1
ATOM 5127 C C . THR B 1 203 ? 5.562 -23.828 -11.391 1 97.38 203 THR B C 1
ATOM 5129 O O . THR B 1 203 ? 4.527 -24.172 -10.812 1 97.38 203 THR B O 1
ATOM 5132 N N . PHE B 1 204 ? 6.109 -22.625 -11.273 1 97.12 204 PHE B N 1
ATOM 5133 C CA . PHE B 1 204 ? 5.621 -21.703 -10.258 1 97.12 204 PHE B CA 1
ATOM 5134 C C . PHE B 1 204 ? 4.828 -20.578 -10.898 1 97.12 204 PHE B C 1
ATOM 5136 O O . PHE B 1 204 ? 5.371 -19.797 -11.68 1 97.12 204 PHE B O 1
ATOM 5143 N N . GLY B 1 205 ? 3.562 -20.516 -10.586 1 96.56 205 GLY B N 1
ATOM 5144 C CA . GLY B 1 205 ? 2.746 -19.375 -10.953 1 96.56 205 GLY B CA 1
ATOM 5145 C C . GLY B 1 205 ? 2.773 -18.266 -9.914 1 96.56 205 GLY B C 1
ATOM 5146 O O . GLY B 1 205 ? 3.207 -18.484 -8.781 1 96.56 205 GLY B O 1
ATOM 5147 N N . ASN B 1 206 ? 2.439 -17.094 -10.352 1 94.56 206 ASN B N 1
ATOM 5148 C CA . ASN B 1 206 ? 2.248 -16.031 -9.383 1 94.56 206 ASN B CA 1
ATOM 5149 C C . ASN B 1 206 ? 1.219 -16.406 -8.32 1 94.56 206 ASN B C 1
ATOM 5151 O O . ASN B 1 206 ? 0.042 -16.594 -8.633 1 94.56 206 ASN B O 1
ATOM 5155 N N . GLY B 1 207 ? 1.633 -16.547 -7.133 1 94.31 207 GLY B N 1
ATOM 5156 C CA . GLY B 1 207 ? 0.766 -17.078 -6.098 1 94.31 207 GLY B CA 1
ATOM 5157 C C . GLY B 1 207 ? 0.205 -16.016 -5.176 1 94.31 207 GLY B C 1
ATOM 5158 O O . GLY B 1 207 ? -0.67 -16.281 -4.355 1 94.31 207 GLY B O 1
ATOM 5159 N N . GLY B 1 208 ? 0.661 -14.805 -5.312 1 93.75 208 GLY B N 1
ATOM 5160 C CA . GLY B 1 208 ? 0.284 -13.781 -4.352 1 93.75 208 GLY B CA 1
ATOM 5161 C C . GLY B 1 208 ? -0.379 -12.578 -4.996 1 93.75 208 GLY B C 1
ATOM 5162 O O . GLY B 1 208 ? -1.607 -12.492 -5.051 1 93.75 208 GLY B O 1
ATOM 5163 N N . VAL B 1 209 ? 0.346 -11.82 -5.719 1 93.56 209 VAL B N 1
ATOM 5164 C CA . VAL B 1 209 ? -0.077 -10.516 -6.211 1 93.56 209 VAL B CA 1
ATOM 5165 C C . VAL B 1 209 ? -1.205 -10.688 -7.227 1 93.56 209 VAL B C 1
ATOM 5167 O O . VAL B 1 209 ? -2.277 -10.094 -7.078 1 93.56 209 VAL B O 1
ATOM 5170 N N . ALA B 1 210 ? -1.076 -11.531 -8.172 1 94.75 210 ALA B N 1
ATOM 5171 C CA . ALA B 1 210 ? -2.043 -11.656 -9.258 1 94.75 210 ALA B CA 1
ATOM 5172 C C . ALA B 1 210 ? -3.346 -12.281 -8.758 1 94.75 210 ALA B C 1
ATOM 5174 O O . ALA B 1 210 ? -4.426 -11.727 -8.977 1 94.75 210 ALA B O 1
ATOM 5175 N N . PRO B 1 211 ? -3.289 -13.391 -8.094 1 96.12 211 PRO B N 1
ATOM 5176 C CA . PRO B 1 211 ? -4.555 -13.961 -7.629 1 96.12 211 PRO B CA 1
ATOM 5177 C C . PRO B 1 211 ? -5.309 -13.039 -6.672 1 96.12 211 PRO B C 1
ATOM 5179 O O . PRO B 1 211 ? -6.543 -13.023 -6.668 1 96.12 211 PRO B O 1
ATOM 5182 N N . ILE B 1 212 ? -4.586 -12.32 -5.828 1 95.69 212 ILE B N 1
ATOM 5183 C CA . ILE B 1 212 ? -5.258 -11.398 -4.922 1 95.69 212 ILE B CA 1
ATOM 5184 C C . ILE B 1 212 ? -5.93 -10.281 -5.719 1 95.69 212 ILE B C 1
ATOM 5186 O O . ILE B 1 212 ? -7.062 -9.891 -5.426 1 95.69 212 ILE B O 1
ATOM 5190 N N . LEU B 1 213 ? -5.238 -9.789 -6.695 1 94.5 213 LEU B N 1
ATOM 5191 C CA . LEU B 1 213 ? -5.848 -8.781 -7.555 1 94.5 213 LEU B CA 1
ATOM 5192 C C . LEU B 1 213 ? -7.098 -9.328 -8.234 1 94.5 213 LEU B C 1
ATOM 5194 O O . LEU B 1 213 ? -8.148 -8.672 -8.227 1 94.5 213 LEU B O 1
ATOM 5198 N N . PHE B 1 214 ? -7.051 -10.5 -8.773 1 95.25 214 PHE B N 1
ATOM 5199 C CA . PHE B 1 214 ? -8.188 -11.086 -9.477 1 95.25 214 PHE B CA 1
ATOM 5200 C C . PHE B 1 214 ? -9.344 -11.344 -8.516 1 95.25 214 PHE B C 1
ATOM 5202 O O . PHE B 1 214 ? -10.5 -11.062 -8.836 1 95.25 214 PHE B O 1
ATOM 5209 N N . ALA B 1 215 ? -9 -11.891 -7.387 1 95.62 215 ALA B N 1
ATOM 5210 C CA . ALA B 1 215 ? -10.039 -12.086 -6.379 1 95.62 215 ALA B CA 1
ATOM 5211 C C . ALA B 1 215 ? -10.711 -10.766 -6.016 1 95.62 215 ALA B C 1
ATOM 5213 O O . ALA B 1 215 ? -11.938 -10.711 -5.871 1 95.62 215 ALA B O 1
ATOM 5214 N N . THR B 1 216 ? -9.906 -9.742 -5.871 1 93.19 216 THR B N 1
ATOM 5215 C CA . THR B 1 216 ? -10.438 -8.43 -5.516 1 93.19 216 THR B CA 1
ATOM 5216 C C . THR B 1 216 ? -11.367 -7.914 -6.605 1 93.19 216 THR B C 1
ATOM 5218 O O . THR B 1 216 ? -12.477 -7.457 -6.316 1 93.19 216 THR B O 1
ATOM 5221 N N . VAL B 1 217 ? -10.953 -8.047 -7.797 1 91.69 217 VAL B N 1
ATOM 5222 C CA . VAL B 1 217 ? -11.734 -7.523 -8.914 1 91.69 217 VAL B CA 1
ATOM 5223 C C . VAL B 1 217 ? -13.031 -8.312 -9.062 1 91.69 217 VAL B C 1
ATOM 5225 O O . VAL B 1 217 ? -14.094 -7.734 -9.289 1 91.69 217 VAL B O 1
ATOM 5228 N N . LEU B 1 218 ? -13.031 -9.57 -8.844 1 92.25 218 LEU B N 1
ATOM 5229 C CA . LEU B 1 218 ? -14.172 -10.438 -9.102 1 92.25 218 LEU B CA 1
ATOM 5230 C C . LEU B 1 218 ? -15.141 -10.43 -7.93 1 92.25 218 LEU B C 1
ATOM 5232 O O . LEU B 1 218 ? -16.344 -10.641 -8.109 1 92.25 218 LEU B O 1
ATOM 5236 N N . LEU B 1 219 ? -14.609 -10.086 -6.73 1 92.62 219 LEU B N 1
ATOM 5237 C CA . LEU B 1 219 ? -15.445 -10.289 -5.551 1 92.62 219 LEU B CA 1
ATOM 5238 C C . LEU B 1 219 ? -15.703 -8.969 -4.836 1 92.62 219 LEU B C 1
ATOM 5240 O O . LEU B 1 219 ? -16.422 -8.93 -3.836 1 92.62 219 LEU B O 1
ATOM 5244 N N . ARG B 1 220 ? -15.117 -7.848 -5.266 1 88.19 220 ARG B N 1
ATOM 5245 C CA . ARG B 1 220 ? -15.25 -6.574 -4.566 1 88.19 220 ARG B CA 1
ATOM 5246 C C . ARG B 1 220 ? -16.719 -6.164 -4.445 1 88.19 220 ARG B C 1
ATOM 5248 O O . ARG B 1 220 ? -17.094 -5.504 -3.48 1 88.19 220 ARG B O 1
ATOM 5255 N N . ASN B 1 221 ? -17.594 -6.547 -5.375 1 84.94 221 ASN B N 1
ATOM 5256 C CA . ASN B 1 221 ? -19 -6.164 -5.352 1 84.94 221 ASN B CA 1
ATOM 5257 C C . ASN B 1 221 ? -19.891 -7.328 -4.93 1 84.94 221 ASN B C 1
ATOM 5259 O O . ASN B 1 221 ? -21.094 -7.312 -5.18 1 84.94 221 ASN B O 1
ATOM 5263 N N . HIS B 1 222 ? -19.266 -8.305 -4.309 1 88.94 222 HIS B N 1
ATOM 5264 C CA . HIS B 1 222 ? -20.078 -9.398 -3.791 1 88.94 222 HIS B CA 1
ATOM 5265 C C . HIS B 1 222 ? -21.047 -8.914 -2.717 1 88.94 222 HIS B C 1
ATOM 5267 O O . HIS B 1 222 ? -20.688 -8.086 -1.877 1 88.94 222 HIS B O 1
ATOM 5273 N N . PRO B 1 223 ? -22.281 -9.359 -2.711 1 86.69 223 PRO B N 1
ATOM 5274 C CA . PRO B 1 223 ? -23.266 -8.906 -1.728 1 86.69 223 PRO B CA 1
ATOM 5275 C C . PRO B 1 223 ? -22.828 -9.164 -0.288 1 86.69 223 PRO B C 1
ATOM 5277 O O . PRO B 1 223 ? -23.125 -8.359 0.604 1 86.69 223 PRO B O 1
ATOM 5280 N N . ASP B 1 224 ? -22.156 -10.289 -0.102 1 89.5 224 ASP B N 1
ATOM 5281 C CA . ASP B 1 224 ? -21.578 -10.594 1.2 1 89.5 224 ASP B CA 1
ATOM 5282 C C . ASP B 1 224 ? -20.156 -10.039 1.312 1 89.5 224 ASP B C 1
ATOM 5284 O O . ASP B 1 224 ? -19.234 -10.555 0.685 1 89.5 224 ASP B O 1
ATOM 5288 N N . PRO B 1 225 ? -19.969 -9.016 2.148 1 85.94 225 PRO B N 1
ATOM 5289 C CA . PRO B 1 225 ? -18.656 -8.352 2.238 1 85.94 225 PRO B CA 1
ATOM 5290 C C . PRO B 1 225 ? -17.594 -9.234 2.871 1 85.94 225 PRO B C 1
ATOM 5292 O O . PRO B 1 225 ? -16.406 -8.914 2.803 1 85.94 225 PRO B O 1
ATOM 5295 N N . SER B 1 226 ? -17.969 -10.383 3.408 1 86.44 226 SER B N 1
ATOM 5296 C CA . SER B 1 226 ? -17.016 -11.25 4.082 1 86.44 226 SER B CA 1
ATOM 5297 C C . SER B 1 226 ? -16.328 -12.188 3.096 1 86.44 226 SER B C 1
ATOM 5299 O O . SER B 1 226 ? -15.312 -12.805 3.424 1 86.44 226 SER B O 1
ATOM 5301 N N . VAL B 1 227 ? -16.812 -12.273 1.899 1 91.12 227 VAL B N 1
ATOM 5302 C CA . VAL B 1 227 ? -16.328 -13.266 0.939 1 91.12 227 VAL B CA 1
ATOM 5303 C C . VAL B 1 227 ? -14.945 -12.875 0.439 1 91.12 227 VAL B C 1
ATOM 5305 O O . VAL B 1 227 ? -14.055 -13.727 0.326 1 91.12 227 VAL B O 1
ATOM 5308 N N . LEU B 1 228 ? -14.703 -11.594 0.168 1 92.12 228 LEU B N 1
ATOM 5309 C CA . LEU B 1 228 ? -13.414 -11.164 -0.366 1 92.12 228 LEU B CA 1
ATOM 5310 C C . LEU B 1 228 ? -12.305 -11.367 0.662 1 92.12 228 LEU B C 1
ATOM 5312 O O . LEU B 1 228 ? -11.281 -11.984 0.363 1 92.12 228 LEU B O 1
ATOM 5316 N N . PRO B 1 229 ? -12.5 -10.969 1.912 1 88.19 229 PRO B N 1
ATOM 5317 C CA . PRO B 1 229 ? -11.453 -11.25 2.896 1 88.19 229 PRO B CA 1
ATOM 5318 C C . PRO B 1 229 ? -11.188 -12.742 3.07 1 88.19 229 PRO B C 1
ATOM 5320 O O . PRO B 1 229 ? -10.039 -13.156 3.275 1 88.19 229 PRO B O 1
ATOM 5323 N N . LEU B 1 230 ? -12.203 -13.469 2.977 1 91.62 230 LEU B N 1
ATOM 5324 C CA . LEU B 1 230 ? -12.039 -14.914 3.104 1 91.62 230 LEU B CA 1
ATOM 5325 C C . LEU B 1 230 ? -11.258 -15.477 1.923 1 91.62 230 LEU B C 1
ATOM 5327 O O . LEU B 1 230 ? -10.414 -16.359 2.098 1 91.62 230 LEU B O 1
ATOM 5331 N N . ALA B 1 231 ? -11.508 -15.008 0.761 1 94.81 231 ALA B N 1
ATOM 5332 C CA . ALA B 1 231 ? -10.758 -15.43 -0.42 1 94.81 231 ALA B CA 1
ATOM 5333 C C . ALA B 1 231 ? -9.273 -15.109 -0.272 1 94.81 231 ALA B C 1
ATOM 5335 O O . ALA B 1 231 ? -8.414 -15.93 -0.605 1 94.81 231 ALA B O 1
ATOM 5336 N N . ILE B 1 232 ? -8.984 -13.969 0.197 1 92.88 232 ILE B N 1
ATOM 5337 C CA . ILE B 1 232 ? -7.602 -13.555 0.408 1 92.88 232 ILE B CA 1
ATOM 5338 C C . ILE B 1 232 ? -6.949 -14.445 1.457 1 92.88 232 ILE B C 1
ATOM 5340 O O . ILE B 1 232 ? -5.781 -14.82 1.324 1 92.88 232 ILE B O 1
ATOM 5344 N N . SER B 1 233 ? -7.723 -14.781 2.424 1 92.19 233 SER B N 1
ATOM 5345 C CA . SER B 1 233 ? -7.23 -15.711 3.438 1 92.19 233 SER B CA 1
ATOM 5346 C C . SER B 1 233 ? -6.918 -17.078 2.83 1 92.19 233 SER B C 1
ATOM 5348 O O . SER B 1 233 ? -5.895 -17.688 3.156 1 92.19 233 SER B O 1
ATOM 5350 N N . TYR B 1 234 ? -7.781 -17.547 2.006 1 94.94 234 TYR B N 1
ATOM 5351 C CA . TYR B 1 234 ? -7.547 -18.828 1.348 1 94.94 234 TYR B CA 1
ATOM 5352 C C . TYR B 1 234 ? -6.289 -18.781 0.487 1 94.94 234 TYR B C 1
ATOM 5354 O O . TYR B 1 234 ? -5.516 -19.734 0.45 1 94.94 234 TYR B O 1
ATOM 5362 N N . ILE B 1 235 ? -6.105 -17.688 -0.166 1 95.69 235 ILE B N 1
ATOM 5363 C CA . ILE B 1 235 ? -4.891 -17.5 -0.951 1 95.69 235 ILE B CA 1
ATOM 5364 C C . ILE B 1 235 ? -3.674 -17.531 -0.032 1 95.69 235 ILE B C 1
ATOM 5366 O O . ILE B 1 235 ? -2.656 -18.156 -0.357 1 95.69 235 ILE B O 1
ATOM 5370 N N . SER B 1 236 ? -3.781 -16.891 1.103 1 92.69 236 SER B N 1
ATOM 5371 C CA . SER B 1 236 ? -2.699 -16.859 2.08 1 92.69 236 SER B CA 1
ATOM 5372 C C . SER B 1 236 ? -2.365 -18.266 2.566 1 92.69 236 SER B C 1
ATOM 5374 O O . SER B 1 236 ? -1.193 -18.609 2.758 1 92.69 236 SER B O 1
ATOM 5376 N N . PHE B 1 237 ? -3.369 -19.078 2.734 1 93.38 237 PHE B N 1
ATOM 5377 C CA . PHE B 1 237 ? -3.139 -20.453 3.162 1 93.38 237 PHE B CA 1
ATOM 5378 C C . PHE B 1 237 ? -2.492 -21.266 2.045 1 93.38 237 PHE B C 1
ATOM 5380 O O . PHE B 1 237 ? -1.652 -22.125 2.307 1 93.38 237 PHE B O 1
ATOM 5387 N N . TYR B 1 238 ? -3.002 -21.062 0.838 1 95.12 238 TYR B N 1
ATOM 5388 C CA . TYR B 1 238 ? -2.342 -21.672 -0.308 1 95.12 238 TYR B CA 1
ATOM 5389 C C . TYR B 1 238 ? -0.854 -21.344 -0.32 1 95.12 238 TYR B C 1
ATOM 5391 O O . TYR B 1 238 ? -0.022 -22.203 -0.594 1 95.12 238 TYR B O 1
ATOM 5399 N N . LEU B 1 239 ? -0.474 -20.141 0.033 1 93 239 LEU B N 1
ATOM 5400 C CA . LEU B 1 239 ? 0.904 -19.656 0.019 1 93 239 LEU B CA 1
ATOM 5401 C C . LEU B 1 239 ? 1.731 -20.359 1.093 1 93 239 LEU B C 1
ATOM 5403 O O . LEU B 1 239 ? 2.961 -20.406 1.001 1 93 239 LEU B O 1
ATOM 5407 N N . LEU B 1 240 ? 1.076 -20.906 2.059 1 89.31 240 LEU B N 1
ATOM 5408 C CA . LEU B 1 240 ? 1.779 -21.656 3.084 1 89.31 240 LEU B CA 1
ATOM 5409 C C . LEU B 1 240 ? 2.451 -22.891 2.482 1 89.31 240 LEU B C 1
ATOM 5411 O O . LEU B 1 240 ? 3.49 -23.344 2.971 1 89.31 240 LEU B O 1
ATOM 5415 N N . GLY B 1 241 ? 1.819 -23.438 1.53 1 90.75 241 GLY B N 1
ATOM 5416 C CA . GLY B 1 241 ? 2.426 -24.547 0.815 1 90.75 241 GLY B CA 1
ATOM 5417 C C . GLY B 1 241 ? 3.355 -24.094 -0.298 1 90.75 241 GLY B C 1
ATOM 5418 O O . GLY B 1 241 ? 4.43 -24.672 -0.483 1 90.75 241 GLY B O 1
ATOM 5419 N N . TRP B 1 242 ? 2.992 -23.062 -0.936 1 93.62 242 TRP B N 1
ATOM 5420 C CA . TRP B 1 242 ? 3.656 -22.578 -2.139 1 93.62 242 TRP B CA 1
ATOM 5421 C C . TRP B 1 242 ? 4.988 -21.906 -1.793 1 93.62 242 TRP B C 1
ATOM 5423 O O . TRP B 1 242 ? 6.016 -22.219 -2.406 1 93.62 242 TRP B O 1
ATOM 5433 N N . THR B 1 243 ? 5.098 -21.078 -0.772 1 88.5 243 THR B N 1
ATOM 5434 C CA . THR B 1 243 ? 6.203 -20.172 -0.493 1 88.5 243 THR B CA 1
ATOM 5435 C C . THR B 1 243 ? 7.449 -20.953 -0.08 1 88.5 243 THR B C 1
ATOM 5437 O O . THR B 1 243 ? 8.539 -20.719 -0.607 1 88.5 243 THR B O 1
ATOM 5440 N N . PRO B 1 244 ? 7.332 -21.922 0.857 1 86.25 244 PRO B N 1
ATOM 5441 C CA . PRO B 1 244 ? 8.539 -22.641 1.235 1 86.25 244 PRO B CA 1
ATOM 5442 C C . PRO B 1 244 ? 9.164 -23.406 0.065 1 86.25 244 PRO B C 1
ATOM 5444 O O . PRO B 1 244 ? 10.391 -23.484 -0.042 1 86.25 244 PRO B O 1
ATOM 5447 N N . ILE B 1 245 ? 8.359 -23.906 -0.807 1 90.81 245 ILE B N 1
ATOM 5448 C CA . ILE B 1 245 ? 8.867 -24.672 -1.938 1 90.81 245 ILE B CA 1
ATOM 5449 C C . ILE B 1 245 ? 9.516 -23.719 -2.949 1 90.81 245 ILE B C 1
ATOM 5451 O O . ILE B 1 245 ? 10.555 -24.047 -3.531 1 90.81 245 ILE B O 1
ATOM 5455 N N . PHE B 1 246 ? 8.969 -22.609 -3.146 1 91.12 246 PHE B N 1
ATOM 5456 C CA . PHE B 1 246 ? 9.516 -21.625 -4.078 1 91.12 246 PHE B CA 1
ATOM 5457 C C . PHE B 1 246 ? 10.891 -21.156 -3.617 1 91.12 246 PHE B C 1
ATOM 5459 O O . PHE B 1 246 ? 11.836 -21.109 -4.406 1 91.12 246 PHE B O 1
ATOM 5466 N N . TRP B 1 247 ? 11.039 -20.906 -2.377 1 81.5 247 TRP B N 1
ATOM 5467 C CA . TRP B 1 247 ? 12.266 -20.297 -1.877 1 81.5 247 TRP B CA 1
ATOM 5468 C C . TRP B 1 247 ? 13.297 -21.359 -1.519 1 81.5 247 TRP B C 1
ATOM 5470 O O . TRP B 1 247 ? 14.422 -21.016 -1.131 1 81.5 247 TRP B O 1
ATOM 5480 N N . THR B 1 248 ? 12.938 -22.594 -1.564 1 83.69 248 THR B N 1
ATOM 5481 C CA . THR B 1 248 ? 13.914 -23.672 -1.409 1 83.69 248 THR B CA 1
ATOM 5482 C C . THR B 1 248 ? 14.172 -24.359 -2.744 1 83.69 248 THR B C 1
ATOM 5484 O O . THR B 1 248 ? 15.148 -24.062 -3.428 1 83.69 248 THR B O 1
ATOM 5487 N N . TYR B 1 249 ? 13.133 -25.031 -3.195 1 88 249 TYR B N 1
ATOM 5488 C CA . TYR B 1 249 ? 13.258 -25.781 -4.445 1 88 249 TYR B CA 1
ATOM 5489 C C . TYR B 1 249 ? 13.422 -24.828 -5.629 1 88 249 TYR B C 1
ATOM 5491 O O . TYR B 1 249 ? 14.305 -25.031 -6.469 1 88 249 TYR B O 1
ATOM 5499 N N . GLY B 1 250 ? 12.594 -23.828 -5.758 1 90.12 250 GLY B N 1
ATOM 5500 C CA . GLY B 1 250 ? 12.727 -22.844 -6.824 1 90.12 250 GLY B CA 1
ATOM 5501 C C . GLY B 1 250 ? 14.07 -22.141 -6.828 1 90.12 250 GLY B C 1
ATOM 5502 O O . GLY B 1 250 ? 14.672 -21.953 -7.887 1 90.12 250 GLY B O 1
ATOM 5503 N N . TYR B 1 251 ? 14.492 -21.812 -5.668 1 84.94 251 TYR B N 1
ATOM 5504 C CA . TYR B 1 251 ? 15.781 -21.156 -5.523 1 84.94 251 TYR B CA 1
ATOM 5505 C C . TYR B 1 251 ? 16.906 -22.062 -5.996 1 84.94 251 TYR B C 1
ATOM 5507 O O . TYR B 1 251 ? 17.828 -21.625 -6.684 1 84.94 251 TYR B O 1
ATOM 5515 N N . SER B 1 252 ? 16.922 -23.297 -5.598 1 85.56 252 SER B N 1
ATOM 5516 C CA . SER B 1 252 ? 17.953 -24.25 -5.965 1 85.56 252 SER B CA 1
ATOM 5517 C C . SER B 1 252 ? 18.047 -24.422 -7.48 1 85.56 252 SER B C 1
ATOM 5519 O O . SER B 1 252 ? 19.125 -24.672 -8.023 1 85.56 252 SER B O 1
ATOM 5521 N N . LEU B 1 253 ? 16.969 -24.297 -8.133 1 89 253 LEU B N 1
ATOM 5522 C CA . LEU B 1 253 ? 16.938 -24.406 -9.586 1 89 253 LEU B CA 1
ATOM 5523 C C . LEU B 1 253 ? 17.516 -23.156 -10.242 1 89 253 LEU B C 1
ATOM 5525 O O . LEU B 1 253 ? 18.266 -23.25 -11.203 1 89 253 LEU B O 1
ATOM 5529 N N . LEU B 1 254 ? 17.219 -22.016 -9.711 1 88.62 254 LEU B N 1
ATOM 5530 C CA . LEU B 1 254 ? 17.562 -20.75 -10.359 1 88.62 254 LEU B CA 1
ATOM 5531 C C . LEU B 1 254 ? 18.984 -20.328 -9.992 1 88.62 254 LEU B C 1
ATOM 5533 O O . LEU B 1 254 ? 19.672 -19.688 -10.797 1 88.62 254 LEU B O 1
ATOM 5537 N N . VAL B 1 255 ? 19.297 -20.5 -8.727 1 81.06 255 VAL B N 1
ATOM 5538 C CA . VAL B 1 255 ? 20.594 -20.062 -8.227 1 81.06 255 VAL B CA 1
ATOM 5539 C C . VAL B 1 255 ? 21.453 -21.266 -7.867 1 81.06 255 VAL B C 1
ATOM 5541 O O . VAL B 1 255 ? 21.344 -21.828 -6.77 1 81.06 255 VAL B O 1
ATOM 5544 N N . PRO B 1 256 ? 22.156 -21.75 -8.867 1 68.69 256 PRO B N 1
ATOM 5545 C CA . PRO B 1 256 ? 22.969 -22.938 -8.586 1 68.69 256 PRO B CA 1
ATOM 5546 C C . PRO B 1 256 ? 23.969 -22.703 -7.453 1 68.69 256 PRO B C 1
ATOM 5548 O O . PRO B 1 256 ? 24.438 -21.594 -7.25 1 68.69 256 PRO B O 1
ATOM 5551 N N . ALA B 1 257 ? 23.922 -23.609 -6.547 1 60.34 257 ALA B N 1
ATOM 5552 C CA . ALA B 1 257 ? 24.781 -23.609 -5.367 1 60.34 257 ALA B CA 1
ATOM 5553 C C . ALA B 1 257 ? 26.219 -23.25 -5.727 1 60.34 257 ALA B C 1
ATOM 5555 O O . ALA B 1 257 ? 26.734 -23.656 -6.77 1 60.34 257 ALA B O 1
ATOM 5556 N N . GLU B 1 258 ? 26.531 -22 -5.391 1 54.41 258 GLU B N 1
ATOM 5557 C CA . GLU B 1 258 ? 27.953 -21.719 -5.539 1 54.41 258 GLU B CA 1
ATOM 5558 C C . GLU B 1 258 ? 28.812 -22.875 -5.027 1 54.41 258 GLU B C 1
ATOM 5560 O O . GLU B 1 258 ? 28.422 -23.562 -4.094 1 54.41 258 GLU B O 1
ATOM 5565 N N . ALA B 1 259 ? 29.688 -23.391 -5.836 1 49.56 259 ALA B N 1
ATOM 5566 C CA . ALA B 1 259 ? 30.688 -24.344 -5.387 1 49.56 259 ALA B CA 1
ATOM 5567 C C . ALA B 1 259 ? 31.141 -24.031 -3.963 1 49.56 259 ALA B C 1
ATOM 5569 O O . ALA B 1 259 ? 31.359 -22.875 -3.609 1 49.56 259 ALA B O 1
ATOM 5570 N N . PRO B 1 260 ? 30.781 -24.984 -3.086 1 49.81 260 PRO B N 1
ATOM 5571 C CA . PRO B 1 260 ? 31.312 -24.734 -1.742 1 49.81 260 PRO B CA 1
ATOM 5572 C C . PRO B 1 260 ? 32.719 -24.109 -1.762 1 49.81 260 PRO B C 1
ATOM 5574 O O . PRO B 1 260 ? 33.5 -24.422 -2.639 1 49.81 260 PRO B O 1
ATOM 5577 N N . THR B 1 261 ? 32.719 -22.906 -1.238 1 48.97 261 THR B N 1
ATOM 5578 C CA . THR B 1 261 ? 34.031 -22.344 -1.116 1 48.97 261 THR B CA 1
ATOM 5579 C C . THR B 1 261 ? 34.969 -23.266 -0.318 1 48.97 261 THR B C 1
ATOM 5581 O O . THR B 1 261 ? 34.469 -24.094 0.476 1 48.97 261 THR B O 1
ATOM 5584 N N . ALA B 1 262 ? 36.281 -23.297 -0.609 1 51.28 262 ALA B N 1
ATOM 5585 C CA . ALA B 1 262 ? 37.312 -24.047 0.118 1 51.28 262 ALA B CA 1
ATOM 5586 C C . ALA B 1 262 ? 37.094 -23.938 1.625 1 51.28 262 ALA B C 1
ATOM 5588 O O . ALA B 1 262 ? 37.281 -24.906 2.359 1 51.28 262 ALA B O 1
ATOM 5589 N N . GLN B 1 263 ? 36.594 -22.797 2.023 1 51.91 263 GLN B N 1
ATOM 5590 C CA . GLN B 1 263 ? 36.438 -22.562 3.453 1 51.91 263 GLN B CA 1
ATOM 5591 C C . GLN B 1 263 ? 35.219 -23.312 4 1 51.91 263 GLN B C 1
ATOM 5593 O O . GLN B 1 263 ? 35.281 -23.859 5.105 1 51.91 263 GLN B O 1
ATOM 5598 N N . SER B 1 264 ? 34.188 -23.375 3.256 1 54.44 264 SER B N 1
ATOM 5599 C CA . SER B 1 264 ? 32.969 -24.094 3.717 1 54.44 264 SER B CA 1
ATOM 5600 C C . SER B 1 264 ? 33.219 -25.594 3.734 1 54.44 264 SER B C 1
ATOM 5602 O O . SER B 1 264 ? 32.688 -26.297 4.613 1 54.44 264 SER B O 1
ATOM 5604 N N . ILE B 1 265 ? 33.969 -26.047 2.777 1 52.22 265 ILE B N 1
ATOM 5605 C CA . ILE B 1 265 ? 34.375 -27.438 2.74 1 52.22 265 ILE B CA 1
ATOM 5606 C C . ILE B 1 265 ? 35.25 -27.75 3.953 1 52.22 265 ILE B C 1
ATOM 5608 O O . ILE B 1 265 ? 35.094 -28.797 4.586 1 52.22 265 ILE B O 1
ATOM 5612 N N . ALA B 1 266 ? 36.219 -26.891 4.199 1 56.72 266 ALA B N 1
ATOM 5613 C CA . ALA B 1 266 ? 37.125 -27.062 5.328 1 56.72 266 ALA B CA 1
ATOM 5614 C C . ALA B 1 266 ? 36.344 -27.062 6.648 1 56.72 266 ALA B C 1
ATOM 5616 O O . ALA B 1 266 ? 36.656 -27.828 7.559 1 56.72 266 ALA B O 1
ATOM 5617 N N . GLU B 1 267 ? 35.375 -26.156 6.77 1 57.31 267 GLU B N 1
ATOM 5618 C CA . GLU B 1 267 ? 34.625 -26.047 8.016 1 57.31 267 GLU B CA 1
ATOM 5619 C C . GLU B 1 267 ? 33.719 -27.266 8.219 1 57.31 267 GLU B C 1
ATOM 5621 O O . GLU B 1 267 ? 33.562 -27.734 9.352 1 57.31 267 GLU B O 1
ATOM 5626 N N . LYS B 1 268 ? 33.188 -27.828 7.133 1 57.34 268 LYS B N 1
ATOM 5627 C CA . LYS B 1 268 ? 32.375 -29.047 7.199 1 57.34 268 LYS B CA 1
ATOM 5628 C C . LYS B 1 268 ? 33.25 -30.25 7.57 1 57.34 268 LYS B C 1
ATOM 5630 O O . LYS B 1 268 ? 32.812 -31.156 8.281 1 57.34 268 LYS B O 1
ATOM 5635 N N . GLU B 1 269 ? 34.406 -30.156 6.969 1 57.19 269 GLU B N 1
ATOM 5636 C CA . GLU B 1 269 ? 35.312 -31.25 7.254 1 57.19 269 GLU B CA 1
ATOM 5637 C C . GLU B 1 269 ? 35.781 -31.203 8.703 1 57.19 269 GLU B C 1
ATOM 5639 O O . GLU B 1 269 ? 36.156 -32.219 9.266 1 57.19 269 GLU B O 1
ATOM 5644 N N . SER B 1 270 ? 35.719 -29.969 9.227 1 55.69 270 SER B N 1
ATOM 5645 C CA . SER B 1 270 ? 36.188 -29.891 10.609 1 55.69 270 SER B CA 1
ATOM 5646 C C . SER B 1 270 ? 35.062 -30.297 11.586 1 55.69 270 SER B C 1
ATOM 5648 O O . SER B 1 270 ? 35.281 -30.297 12.797 1 55.69 270 SER B O 1
ATOM 5650 N N . VAL B 1 271 ? 33.906 -30.406 11.07 1 55.03 271 VAL B N 1
ATOM 5651 C CA . VAL B 1 271 ? 32.781 -30.828 11.922 1 55.03 271 VAL B CA 1
ATOM 5652 C C . VAL B 1 271 ? 32.906 -32.312 12.211 1 55.03 271 VAL B C 1
ATOM 5654 O O . VAL B 1 271 ? 32.594 -33.156 11.359 1 55.03 271 VAL B O 1
ATOM 5657 N N . VAL B 1 272 ? 33.719 -32.781 13.18 1 55.41 272 VAL B N 1
ATOM 5658 C CA . VAL B 1 272 ? 34.062 -34.156 13.555 1 55.41 272 VAL B CA 1
ATOM 5659 C C . VAL B 1 272 ? 33 -34.719 14.508 1 55.41 272 VAL B C 1
ATOM 5661 O O . VAL B 1 272 ? 32.594 -35.875 14.375 1 55.41 272 VAL B O 1
ATOM 5664 N N . THR B 1 273 ? 32.625 -33.906 15.461 1 59.06 273 THR B N 1
ATOM 5665 C CA . THR B 1 273 ? 31.766 -34.5 16.469 1 59.06 273 THR B CA 1
ATOM 5666 C C . THR B 1 273 ? 30.312 -34.125 16.234 1 59.06 273 THR B C 1
ATOM 5668 O O . THR B 1 273 ? 30.031 -33.125 15.547 1 59.06 273 THR B O 1
ATOM 5671 N N . LEU B 1 274 ? 29.391 -34.906 16.609 1 59.41 274 LEU B N 1
ATOM 5672 C CA . LEU B 1 274 ? 27.953 -34.688 16.484 1 59.41 274 LEU B CA 1
ATOM 5673 C C . LEU B 1 274 ? 27.547 -33.344 17.078 1 59.41 274 LEU B C 1
ATOM 5675 O O . LEU B 1 274 ? 26.703 -32.656 16.516 1 59.41 274 LEU B O 1
ATOM 5679 N N . ALA B 1 275 ? 28.125 -33 18.203 1 60.41 275 ALA B N 1
ATOM 5680 C CA . ALA B 1 275 ? 27.859 -31.734 18.859 1 60.41 275 ALA B CA 1
ATOM 5681 C C . ALA B 1 275 ? 28.281 -30.562 18 1 60.41 275 ALA B C 1
ATOM 5683 O O . ALA B 1 275 ? 27.578 -29.547 17.922 1 60.41 275 ALA B O 1
ATOM 5684 N N . ASP B 1 276 ? 29.312 -30.672 17.328 1 58.66 276 ASP B N 1
ATOM 5685 C CA . ASP B 1 276 ? 29.828 -29.625 16.453 1 58.66 276 ASP B CA 1
ATOM 5686 C C . ASP B 1 276 ? 28.922 -29.422 15.242 1 58.66 276 ASP B C 1
ATOM 5688 O O . ASP B 1 276 ? 28.734 -28.297 14.773 1 58.66 276 ASP B O 1
ATOM 5692 N N . ARG B 1 277 ? 28.406 -30.562 14.859 1 59.03 277 ARG B N 1
ATOM 5693 C CA . ARG B 1 277 ? 27.516 -30.531 13.711 1 59.03 277 ARG B CA 1
ATOM 5694 C C . ARG B 1 277 ? 26.234 -29.766 14.031 1 59.03 277 ARG B C 1
ATOM 5696 O O . ARG B 1 277 ? 25.734 -29 13.211 1 59.03 277 ARG B O 1
ATOM 5703 N N . ILE B 1 278 ? 25.812 -30.078 15.242 1 58.72 278 ILE B N 1
ATOM 5704 C CA . ILE B 1 278 ? 24.578 -29.406 15.672 1 58.72 278 ILE B CA 1
ATOM 5705 C C . ILE B 1 278 ? 24.844 -27.922 15.852 1 58.72 278 ILE B C 1
ATOM 5707 O O . ILE B 1 278 ? 24.047 -27.094 15.406 1 58.72 278 ILE B O 1
ATOM 5711 N N . LYS B 1 279 ? 25.891 -27.672 16.547 1 58.34 279 LYS B N 1
ATOM 5712 C CA . LYS B 1 279 ? 26.266 -26.281 16.75 1 58.34 279 LYS B CA 1
ATOM 5713 C C . LYS B 1 279 ? 26.484 -25.562 15.414 1 58.34 279 LYS B C 1
ATOM 5715 O O . LYS B 1 279 ? 26.078 -24.406 15.25 1 58.34 279 LYS B O 1
ATOM 5720 N N . TYR B 1 280 ? 27.109 -26.266 14.594 1 56.53 280 TYR B N 1
ATOM 5721 C CA . TYR B 1 280 ? 27.344 -25.703 13.266 1 56.53 280 TYR B CA 1
ATOM 5722 C C . TYR B 1 280 ? 26.016 -25.484 12.531 1 56.53 280 TYR B C 1
ATOM 5724 O O . TYR B 1 280 ? 25.812 -24.453 11.898 1 56.53 280 TYR B O 1
ATOM 5732 N N . PHE B 1 281 ? 25.234 -26.453 12.734 1 56.88 281 PHE B N 1
ATOM 5733 C CA . PHE B 1 281 ? 23.938 -26.391 12.094 1 56.88 281 PHE B CA 1
ATOM 5734 C C . PHE B 1 281 ? 23.109 -25.219 12.641 1 56.88 281 PHE B C 1
ATOM 5736 O O . PHE B 1 281 ? 22.422 -24.531 11.891 1 56.88 281 PHE B O 1
ATOM 5743 N N . ILE B 1 282 ? 23.219 -25.125 13.961 1 55.66 282 ILE B N 1
ATOM 5744 C CA . ILE B 1 282 ? 22.484 -24.047 14.617 1 55.66 282 ILE B CA 1
ATOM 5745 C C . ILE B 1 282 ? 23.078 -22.703 14.227 1 55.66 282 ILE B C 1
ATOM 5747 O O . ILE B 1 282 ? 22.344 -21.734 13.992 1 55.66 282 ILE B O 1
ATOM 5751 N N . ARG B 1 283 ? 24.438 -22.734 14.242 1 54.72 283 ARG B N 1
ATOM 5752 C CA . ARG B 1 283 ? 25.141 -21.484 13.992 1 54.72 283 ARG B CA 1
ATOM 5753 C C . ARG B 1 283 ? 25.125 -21.141 12.5 1 54.72 283 ARG B C 1
ATOM 5755 O O . ARG B 1 283 ? 25.172 -19.969 12.133 1 54.72 283 ARG B O 1
ATOM 5762 N N . HIS B 1 284 ? 25.188 -22.266 11.844 1 53.62 284 HIS B N 1
ATOM 5763 C CA . HIS B 1 284 ? 25.203 -22.109 10.398 1 53.62 284 HIS B CA 1
ATOM 5764 C C . HIS B 1 284 ? 24.094 -22.938 9.75 1 53.62 284 HIS B C 1
ATOM 5766 O O . HIS B 1 284 ? 24.359 -23.922 9.07 1 53.62 284 HIS B O 1
ATOM 5772 N N . PRO B 1 285 ? 22.984 -22.609 10.25 1 54.66 285 PRO B N 1
ATOM 5773 C CA . PRO B 1 285 ? 21.938 -23.422 9.633 1 54.66 285 PRO B CA 1
ATOM 5774 C C . PRO B 1 285 ? 22.109 -23.547 8.117 1 54.66 285 PRO B C 1
ATOM 5776 O O . PRO B 1 285 ? 22.562 -22.609 7.461 1 54.66 285 PRO B O 1
ATOM 5779 N N . PRO B 1 286 ? 22.062 -24.844 7.656 1 57.44 286 PRO B N 1
ATOM 5780 C CA . PRO B 1 286 ? 22.156 -25.031 6.207 1 57.44 286 PRO B CA 1
ATOM 5781 C C . PRO B 1 286 ? 21.359 -23.984 5.422 1 57.44 286 PRO B C 1
ATOM 5783 O O . PRO B 1 286 ? 20.328 -23.5 5.902 1 57.44 286 PRO B O 1
ATOM 5786 N N . ALA B 1 287 ? 22.062 -23.438 4.469 1 60.88 287 ALA B N 1
ATOM 5787 C CA . ALA B 1 287 ? 21.438 -22.469 3.562 1 60.88 287 ALA B CA 1
ATOM 5788 C C . ALA B 1 287 ? 19.984 -22.812 3.293 1 60.88 287 ALA B C 1
ATOM 5790 O O . ALA B 1 287 ? 19.156 -21.922 3.104 1 60.88 287 ALA B O 1
ATOM 5791 N N . THR B 1 288 ? 19.781 -24.094 3.5 1 61.06 288 THR B N 1
ATOM 5792 C CA . THR B 1 288 ? 18.422 -24.578 3.24 1 61.06 288 THR B CA 1
ATOM 5793 C C . THR B 1 288 ? 17.469 -24.141 4.344 1 61.06 288 THR B C 1
ATOM 5795 O O . THR B 1 288 ? 16.344 -23.719 4.066 1 61.06 288 THR B O 1
ATOM 5798 N N . ILE B 1 289 ? 17.938 -24.188 5.52 1 62 289 ILE B N 1
ATOM 5799 C CA . ILE B 1 289 ? 17.078 -23.812 6.641 1 62 289 ILE B CA 1
ATOM 5800 C C . ILE B 1 289 ? 16.844 -22.297 6.625 1 62 289 ILE B C 1
ATOM 5802 O O . ILE B 1 289 ? 15.719 -21.844 6.891 1 62 289 ILE B O 1
ATOM 5806 N N . LYS B 1 290 ? 17.844 -21.641 6.332 1 64.06 290 LYS B N 1
ATOM 5807 C CA . LYS B 1 290 ? 17.688 -20.188 6.238 1 64.06 290 LYS B CA 1
ATOM 5808 C C . LYS B 1 290 ? 16.688 -19.812 5.148 1 64.06 290 LYS B C 1
ATOM 5810 O O . LYS B 1 290 ? 15.922 -18.859 5.309 1 64.06 290 LYS B O 1
ATOM 5815 N N . ARG B 1 291 ? 16.766 -20.672 4.227 1 66.5 291 ARG B N 1
ATOM 5816 C CA . ARG B 1 291 ? 15.844 -20.406 3.123 1 66.5 291 ARG B CA 1
ATOM 5817 C C . ARG B 1 291 ? 14.422 -20.812 3.484 1 66.5 291 ARG B C 1
ATOM 5819 O O . ARG B 1 291 ? 13.453 -20.172 3.064 1 66.5 291 ARG B O 1
ATOM 5826 N N . ILE B 1 292 ? 14.383 -21.828 4.273 1 67.06 292 ILE B N 1
ATOM 5827 C CA . ILE B 1 292 ? 13.07 -22.281 4.719 1 67.06 292 ILE B CA 1
ATOM 5828 C C . ILE B 1 292 ? 12.461 -21.25 5.664 1 67.06 292 ILE B C 1
ATOM 5830 O O . ILE B 1 292 ? 11.25 -21.031 5.648 1 67.06 292 ILE B O 1
ATOM 5834 N N . LEU B 1 293 ? 13.328 -20.562 6.363 1 79.69 293 LEU B N 1
ATOM 5835 C CA . LEU B 1 293 ? 12.805 -19.562 7.281 1 79.69 293 LEU B CA 1
ATOM 5836 C C . LEU B 1 293 ? 12.781 -18.188 6.621 1 79.69 293 LEU B C 1
ATOM 5838 O O . LEU B 1 293 ? 13.156 -17.188 7.238 1 79.69 293 LEU B O 1
ATOM 5842 N N . SER B 1 294 ? 12.352 -18.234 5.434 1 80.5 294 SER B N 1
ATOM 5843 C CA . SER B 1 294 ? 12.18 -16.984 4.711 1 80.5 294 SER B CA 1
ATOM 5844 C C . SER B 1 294 ? 11.109 -16.109 5.367 1 80.5 294 SER B C 1
ATOM 5846 O O . SER B 1 294 ? 10.234 -16.625 6.078 1 80.5 294 SER B O 1
ATOM 5848 N N . PRO B 1 295 ? 11.172 -14.797 5.188 1 87.88 295 PRO B N 1
ATOM 5849 C CA . PRO B 1 295 ? 10.234 -13.875 5.836 1 87.88 295 PRO B CA 1
ATOM 5850 C C . PRO B 1 295 ? 8.773 -14.266 5.605 1 87.88 295 PRO B C 1
ATOM 5852 O O . PRO B 1 295 ? 7.98 -14.297 6.555 1 87.88 295 PRO B O 1
ATOM 5855 N N . PRO B 1 296 ? 8.391 -14.617 4.398 1 84.19 296 PRO B N 1
ATOM 5856 C CA . PRO B 1 296 ? 6.988 -15.016 4.211 1 84.19 296 PRO B CA 1
ATOM 5857 C C . PRO B 1 296 ? 6.613 -16.25 5.02 1 84.19 296 PRO B C 1
ATOM 5859 O O . PRO B 1 296 ? 5.496 -16.344 5.531 1 84.19 296 PRO B O 1
ATOM 5862 N N . ILE B 1 297 ? 7.5 -17.203 5.094 1 84.38 297 ILE B N 1
ATOM 5863 C CA . ILE B 1 297 ? 7.234 -18.422 5.863 1 84.38 297 ILE B CA 1
ATOM 5864 C C . ILE B 1 297 ? 7.117 -18.078 7.348 1 84.38 297 ILE B C 1
ATOM 5866 O O . ILE B 1 297 ? 6.211 -18.547 8.031 1 84.38 297 ILE B O 1
ATOM 5870 N N . VAL B 1 298 ? 7.996 -17.25 7.793 1 90.38 298 VAL B N 1
ATOM 5871 C CA . VAL B 1 298 ? 7.957 -16.797 9.188 1 90.38 298 VAL B CA 1
ATOM 5872 C C . VAL B 1 298 ? 6.645 -16.078 9.461 1 90.38 298 VAL B C 1
ATOM 5874 O O . VAL B 1 298 ? 6.043 -16.25 10.523 1 90.38 298 VAL B O 1
ATOM 5877 N N . GLY B 1 299 ? 6.242 -15.234 8.531 1 91.88 299 GLY B N 1
ATOM 5878 C CA . GLY B 1 299 ? 4.957 -14.562 8.664 1 91.88 299 GLY B CA 1
ATOM 5879 C C . GLY B 1 299 ? 3.793 -15.531 8.773 1 91.88 299 GLY B C 1
ATOM 5880 O O . GLY B 1 299 ? 2.957 -15.406 9.672 1 91.88 299 GLY B O 1
ATOM 5881 N N . SER B 1 300 ? 3.781 -16.516 7.949 1 88.38 300 SER B N 1
ATOM 5882 C CA . SER B 1 300 ? 2.689 -17.484 7.926 1 88.38 300 SER B CA 1
ATOM 5883 C C . SER B 1 300 ? 2.689 -18.359 9.18 1 88.38 300 SER B C 1
ATOM 5885 O O . SER B 1 300 ? 1.64 -18.578 9.781 1 88.38 300 SER B O 1
ATOM 5887 N N . LEU B 1 301 ? 3.834 -18.859 9.484 1 88.31 301 LEU B N 1
ATOM 5888 C CA . LEU B 1 301 ? 3.941 -19.688 10.68 1 88.31 301 LEU B CA 1
ATOM 5889 C C . LEU B 1 301 ? 3.629 -18.875 11.93 1 88.31 301 LEU B C 1
ATOM 5891 O O . LEU B 1 301 ? 3.004 -19.391 12.867 1 88.31 301 LEU B O 1
ATOM 5895 N N . GLY B 1 302 ? 4.133 -17.656 11.953 1 93.69 302 GLY B N 1
ATOM 5896 C CA . GLY B 1 302 ? 3.764 -16.781 13.055 1 93.69 302 GLY B CA 1
ATOM 5897 C C . GLY B 1 302 ? 2.266 -16.578 13.188 1 93.69 302 GLY B C 1
ATOM 5898 O O . GLY B 1 302 ? 1.726 -16.625 14.289 1 93.69 302 GLY B O 1
ATOM 5899 N N . GLY B 1 303 ? 1.613 -16.312 12.031 1 94.69 303 GLY B N 1
ATOM 5900 C CA . GLY B 1 303 ? 0.163 -16.203 12.039 1 94.69 303 GLY B CA 1
ATOM 5901 C C . GLY B 1 303 ? -0.525 -17.453 12.547 1 94.69 303 GLY B C 1
ATOM 5902 O O . GLY B 1 303 ? -1.479 -17.375 13.328 1 94.69 303 GLY B O 1
ATOM 5903 N N . LEU B 1 304 ? 0.001 -18.625 12.141 1 92.06 304 LEU B N 1
ATOM 5904 C CA . LEU B 1 304 ? -0.552 -19.906 12.586 1 92.06 304 LEU B CA 1
ATOM 5905 C C . LEU B 1 304 ? -0.39 -20.062 14.094 1 92.06 304 LEU B C 1
ATOM 5907 O O . LEU B 1 304 ? -1.333 -20.453 14.789 1 92.06 304 LEU B O 1
ATOM 5911 N N . CYS B 1 305 ? 0.721 -19.703 14.609 1 94.88 305 CYS B N 1
ATOM 5912 C CA . CYS B 1 305 ? 1.005 -19.812 16.031 1 94.88 305 CYS B CA 1
ATOM 5913 C C . CYS B 1 305 ? 0.091 -18.906 16.844 1 94.88 305 CYS B C 1
ATOM 5915 O O . CYS B 1 305 ? -0.481 -19.328 17.844 1 94.88 305 CYS B O 1
ATOM 5917 N N . VAL B 1 306 ? -0.066 -17.734 16.406 1 95.31 306 VAL B N 1
ATOM 5918 C CA . VAL B 1 306 ? -0.899 -16.766 17.109 1 95.31 306 VAL B CA 1
ATOM 5919 C C . VAL B 1 306 ? -2.361 -17.203 17.062 1 95.31 306 VAL B C 1
ATOM 5921 O O . VAL B 1 306 ? -3.066 -17.172 18.062 1 95.31 306 VAL B O 1
ATOM 5924 N N . GLY B 1 307 ? -2.779 -17.594 15.898 1 94.19 307 GLY B N 1
ATOM 5925 C CA . GLY B 1 307 ? -4.18 -17.922 15.68 1 94.19 307 GLY B CA 1
ATOM 5926 C C . GLY B 1 307 ? -4.629 -19.156 16.438 1 94.19 307 GLY B C 1
ATOM 5927 O O . GLY B 1 307 ? -5.773 -19.219 16.891 1 94.19 307 GLY B O 1
ATOM 5928 N N . VAL B 1 308 ? -3.719 -20.141 16.625 1 93 308 VAL B N 1
ATOM 5929 C CA . VAL B 1 308 ? -4.082 -21.406 17.266 1 93 308 VAL B CA 1
ATOM 5930 C C . VAL B 1 308 ? -3.791 -21.312 18.766 1 93 308 VAL B C 1
ATOM 5932 O O . VAL B 1 308 ? -4.273 -22.141 19.531 1 93 308 VAL B O 1
ATOM 5935 N N . SER B 1 309 ? -3.076 -20.359 19.188 1 93.31 309 SER B N 1
ATOM 5936 C CA . SER B 1 309 ? -2.66 -20.219 20.578 1 93.31 309 SER B CA 1
ATOM 5937 C C . SER B 1 309 ? -3.814 -19.766 21.453 1 93.31 309 SER B C 1
ATOM 5939 O O . SER B 1 309 ? -4.727 -19.078 20.984 1 93.31 309 SER B O 1
ATOM 5941 N N . PRO B 1 310 ? -3.777 -20.156 22.719 1 91.12 310 PRO B N 1
ATOM 5942 C CA . PRO B 1 310 ? -4.781 -19.656 23.656 1 91.12 310 PRO B CA 1
ATOM 5943 C C . PRO B 1 310 ? -4.695 -18.156 23.859 1 91.12 310 PRO B C 1
ATOM 5945 O O . PRO B 1 310 ? -5.656 -17.531 24.328 1 91.12 310 PRO B O 1
ATOM 5948 N N . LEU B 1 311 ? -3.605 -17.609 23.438 1 92.62 311 LEU B N 1
ATOM 5949 C CA . LEU B 1 311 ? -3.41 -16.172 23.578 1 92.62 311 LEU B CA 1
ATOM 5950 C C . LEU B 1 311 ? -4 -15.414 22.406 1 92.62 311 LEU B C 1
ATOM 5952 O O . LEU B 1 311 ? -3.904 -14.188 22.328 1 92.62 311 LEU B O 1
ATOM 5956 N N . ALA B 1 312 ? -4.641 -16.078 21.562 1 94.38 312 ALA B N 1
ATOM 5957 C CA . ALA B 1 312 ? -5.184 -15.477 20.344 1 94.38 312 ALA B CA 1
ATOM 5958 C C . ALA B 1 312 ? -6.164 -14.352 20.672 1 94.38 312 ALA B C 1
ATOM 5960 O O . ALA B 1 312 ? -6.223 -13.344 19.969 1 94.38 312 ALA B O 1
ATOM 5961 N N . LYS B 1 313 ? -6.824 -14.469 21.75 1 92.75 313 LYS B N 1
ATOM 5962 C CA . LYS B 1 313 ? -7.852 -13.508 22.141 1 92.75 313 LYS B CA 1
ATOM 5963 C C . LYS B 1 313 ? -7.23 -12.156 22.5 1 92.75 313 LYS B C 1
ATOM 5965 O O . LYS B 1 313 ? -7.91 -11.133 22.469 1 92.75 313 LYS B O 1
ATOM 5970 N N . LEU B 1 314 ? -5.98 -12.227 22.844 1 94.12 314 LEU B N 1
ATOM 5971 C CA . LEU B 1 314 ? -5.281 -10.992 23.172 1 94.12 314 LEU B CA 1
ATOM 5972 C C . LEU B 1 314 ? -5.004 -10.164 21.922 1 94.12 314 LEU B C 1
ATOM 5974 O O . LEU B 1 314 ? -4.918 -8.938 21.984 1 94.12 314 LEU B O 1
ATOM 5978 N N . PHE B 1 315 ? -4.934 -10.812 20.766 1 95.31 315 PHE B N 1
ATOM 5979 C CA . PHE B 1 315 ? -4.461 -10.148 19.562 1 95.31 315 PHE B CA 1
ATOM 5980 C C . PHE B 1 315 ? -5.574 -10.055 18.516 1 95.31 315 PHE B C 1
ATOM 5982 O O . PHE B 1 315 ? -5.543 -9.195 17.641 1 95.31 315 PHE B O 1
ATOM 5989 N N . LEU B 1 316 ? -6.445 -10.977 18.688 1 9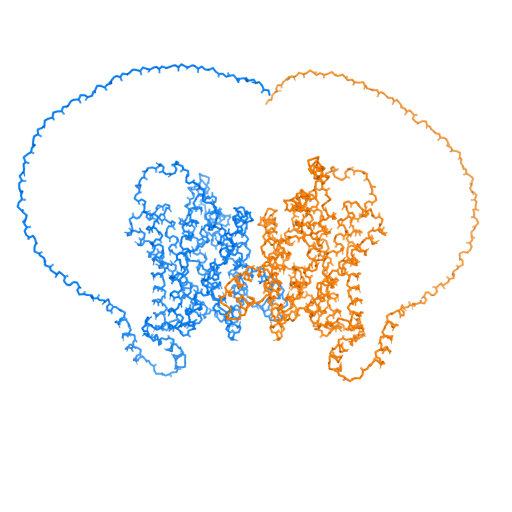3.88 316 LEU B N 1
ATOM 5990 C CA . LEU B 1 316 ? -7.438 -11.125 17.625 1 93.88 316 LEU B CA 1
ATOM 5991 C C . LEU B 1 316 ? -8.844 -10.883 18.156 1 93.88 316 LEU B C 1
ATOM 5993 O O . LEU B 1 316 ? -9.141 -11.203 19.312 1 93.88 316 LEU B O 1
ATOM 5997 N N . GLY B 1 317 ? -9.711 -10.195 17.359 1 87.25 317 GLY B N 1
ATOM 5998 C CA . GLY B 1 317 ? -11.086 -9.906 17.75 1 87.25 317 GLY B CA 1
ATOM 5999 C C . GLY B 1 317 ? -11.375 -8.422 17.828 1 87.25 317 GLY B C 1
ATOM 6000 O O . GLY B 1 317 ? -10.461 -7.602 17.828 1 87.25 317 GLY B O 1
ATOM 6001 N N . PRO B 1 318 ? -12.633 -8.047 17.922 1 78.44 318 PRO B N 1
ATOM 6002 C CA . PRO B 1 318 ? -13.039 -6.637 17.906 1 78.44 318 PRO B CA 1
ATOM 6003 C C . PRO B 1 318 ? -12.633 -5.891 19.188 1 78.44 318 PRO B C 1
ATOM 6005 O O . PRO B 1 318 ? -12.438 -4.676 19.156 1 78.44 318 PRO B O 1
ATOM 6008 N N . ARG B 1 319 ? -12.445 -6.613 20.328 1 82.31 319 ARG B N 1
ATOM 6009 C CA . ARG B 1 319 ? -12.125 -5.965 21.594 1 82.31 319 ARG B CA 1
ATOM 6010 C C . ARG B 1 319 ? -10.797 -6.457 22.156 1 82.31 319 ARG B C 1
ATOM 6012 O O . ARG B 1 319 ? -10.562 -6.43 23.359 1 82.31 319 ARG B O 1
ATOM 6019 N N . ALA B 1 320 ? -10 -6.938 21.281 1 91.31 320 ALA B N 1
ATOM 6020 C CA . ALA B 1 320 ? -8.719 -7.473 21.734 1 91.31 320 ALA B CA 1
ATOM 6021 C C . ALA B 1 320 ? -7.844 -6.371 22.328 1 91.31 320 ALA B C 1
ATOM 6023 O O . ALA B 1 320 ? -7.621 -5.336 21.688 1 91.31 320 ALA B O 1
ATOM 6024 N N . PRO B 1 321 ? -7.336 -6.559 23.531 1 90.31 321 PRO B N 1
ATOM 6025 C CA . PRO B 1 321 ? -6.52 -5.531 24.188 1 90.31 321 PRO B CA 1
ATOM 6026 C C . PRO B 1 321 ? -5.266 -5.184 23.391 1 90.31 321 PRO B C 1
ATOM 6028 O O . PRO B 1 321 ? -4.816 -4.035 23.406 1 90.31 321 PRO B O 1
ATOM 6031 N N . LEU B 1 322 ? -4.711 -6.172 22.703 1 93.94 322 LEU B N 1
ATOM 6032 C CA . LEU B 1 322 ? -3.52 -5.922 21.891 1 93.94 322 LEU B CA 1
ATOM 6033 C C . LEU B 1 322 ? -3.861 -5.902 20.406 1 93.94 322 LEU B C 1
ATOM 6035 O O . LEU B 1 322 ? -3.01 -6.199 19.562 1 93.94 322 LEU B O 1
ATOM 6039 N N . GLY B 1 323 ? -5.129 -5.559 20.172 1 94.25 323 GLY B N 1
ATOM 6040 C CA . GLY B 1 323 ? -5.598 -5.48 18.797 1 94.25 323 GLY B CA 1
ATOM 6041 C C . GLY B 1 323 ? -4.863 -4.434 17.969 1 94.25 323 GLY B C 1
ATOM 6042 O O . GLY B 1 323 ? -4.793 -4.539 16.75 1 94.25 323 GLY B O 1
ATOM 6043 N N . ILE B 1 324 ? -4.238 -3.475 18.656 1 94.06 324 ILE B N 1
ATOM 6044 C CA . ILE B 1 324 ? -3.521 -2.395 17.984 1 94.06 324 ILE B CA 1
ATOM 6045 C C . ILE B 1 324 ? -2.348 -2.969 17.188 1 94.06 324 ILE B C 1
ATOM 6047 O O . ILE B 1 324 ? -1.998 -2.453 16.125 1 94.06 324 ILE B O 1
ATOM 6051 N N . LEU B 1 325 ? -1.765 -4.023 17.672 1 95.75 325 LEU B N 1
ATOM 6052 C CA . LEU B 1 325 ? -0.649 -4.664 16.969 1 95.75 325 LEU B CA 1
ATOM 6053 C C . LEU B 1 325 ? -1.117 -5.328 15.688 1 95.75 325 LEU B C 1
ATOM 6055 O O . LEU B 1 325 ? -0.531 -5.117 14.625 1 95.75 325 LEU B O 1
ATOM 6059 N N . THR B 1 326 ? -2.215 -6.102 15.812 1 95.81 326 THR B N 1
ATOM 6060 C CA . THR B 1 326 ? -2.766 -6.805 14.664 1 95.81 326 THR B CA 1
ATOM 6061 C C . THR B 1 326 ? -3.23 -5.816 13.602 1 95.81 326 THR B C 1
ATOM 6063 O O . THR B 1 326 ? -2.955 -6 12.414 1 95.81 326 THR B O 1
ATOM 6066 N N . ASN B 1 327 ? -3.844 -4.781 14.039 1 95.31 327 ASN B N 1
ATOM 6067 C CA . ASN B 1 327 ? -4.387 -3.797 13.109 1 95.31 327 ASN B CA 1
ATOM 6068 C C . ASN B 1 327 ? -3.277 -3.014 12.414 1 95.31 327 ASN B C 1
ATOM 6070 O O . ASN B 1 327 ? -3.389 -2.691 11.234 1 95.31 327 ASN B O 1
ATOM 6074 N N . ALA B 1 328 ? -2.271 -2.688 13.117 1 95.62 328 ALA B N 1
ATOM 6075 C CA . ALA B 1 328 ? -1.139 -1.983 12.523 1 95.62 328 ALA B CA 1
ATOM 6076 C C . ALA B 1 328 ? -0.457 -2.844 11.461 1 95.62 328 ALA B C 1
ATOM 6078 O O . ALA B 1 328 ? -0.146 -2.363 10.367 1 95.62 328 ALA B O 1
ATOM 6079 N N . VAL B 1 329 ? -0.246 -4.105 11.766 1 96.94 329 VAL B N 1
ATOM 6080 C CA . VAL B 1 329 ? 0.388 -5.027 10.828 1 96.94 329 VAL B CA 1
ATOM 6081 C C . VAL B 1 329 ? -0.515 -5.23 9.609 1 96.94 329 VAL B C 1
ATOM 6083 O O . VAL B 1 329 ? -0.033 -5.328 8.484 1 96.94 329 VAL B O 1
ATOM 6086 N N . GLN B 1 330 ? -1.779 -5.27 9.891 1 95.38 330 GLN B N 1
ATOM 6087 C CA . GLN B 1 330 ? -2.744 -5.387 8.805 1 95.38 330 GLN B CA 1
ATOM 6088 C C . GLN B 1 330 ? -2.674 -4.184 7.871 1 95.38 330 GLN B C 1
ATOM 6090 O O . GLN B 1 330 ? -2.736 -4.336 6.648 1 95.38 330 GLN B O 1
ATOM 6095 N N . THR B 1 331 ? -2.561 -3.057 8.453 1 94.5 331 THR B N 1
ATOM 6096 C CA . THR B 1 331 ? -2.449 -1.837 7.664 1 94.5 331 THR B CA 1
ATOM 6097 C C . THR B 1 331 ? -1.203 -1.876 6.785 1 94.5 331 THR B C 1
ATOM 6099 O O . THR B 1 331 ? -1.269 -1.572 5.59 1 94.5 331 THR B O 1
ATOM 6102 N N . ILE B 1 332 ? -0.164 -2.266 7.316 1 96.88 332 ILE B N 1
ATOM 6103 C CA . ILE B 1 332 ? 1.087 -2.354 6.57 1 96.88 332 ILE B CA 1
ATOM 6104 C C . ILE B 1 332 ? 0.955 -3.391 5.457 1 96.88 332 ILE B C 1
ATOM 6106 O O . ILE B 1 332 ? 1.303 -3.125 4.305 1 96.88 332 ILE B O 1
ATOM 6110 N N . GLY B 1 333 ? 0.429 -4.535 5.73 1 96.31 333 GLY B N 1
ATOM 6111 C CA . GLY B 1 333 ? 0.302 -5.625 4.777 1 96.31 333 GLY B CA 1
ATOM 6112 C C . GLY B 1 333 ? -0.665 -5.32 3.65 1 96.31 333 GLY B C 1
ATOM 6113 O O . GLY B 1 333 ? -0.617 -5.961 2.596 1 96.31 333 GLY B O 1
ATOM 6114 N N . SER B 1 334 ? -1.538 -4.371 3.859 1 95 334 SER B N 1
ATOM 6115 C CA . SER B 1 334 ? -2.568 -4.059 2.875 1 95 334 SER B CA 1
ATOM 6116 C C . SER B 1 334 ? -1.959 -3.477 1.603 1 95 334 SER B C 1
ATOM 6118 O O . SER B 1 334 ? -2.617 -3.424 0.561 1 95 334 SER B O 1
ATOM 6120 N N . ALA B 1 335 ? -0.728 -3.07 1.689 1 97.19 335 ALA B N 1
ATOM 6121 C CA . ALA B 1 335 ? -0.058 -2.479 0.534 1 97.19 335 ALA B CA 1
ATOM 6122 C C . ALA B 1 335 ? 0.564 -3.557 -0.35 1 97.19 335 ALA B C 1
ATOM 6124 O O . ALA B 1 335 ? 1.076 -3.262 -1.433 1 97.19 335 ALA B O 1
ATOM 6125 N N . TYR B 1 336 ? 0.514 -4.758 0.036 1 95.56 336 TYR B N 1
ATOM 6126 C CA . TYR B 1 336 ? 1.207 -5.844 -0.645 1 95.56 336 TYR B CA 1
ATOM 6127 C C . TYR B 1 336 ? 0.814 -5.906 -2.117 1 95.56 336 TYR B C 1
ATOM 6129 O O . TYR B 1 336 ? 1.679 -5.934 -2.996 1 95.56 336 TYR B O 1
ATOM 6137 N N . THR B 1 337 ? -0.455 -5.887 -2.398 1 94.12 337 THR B N 1
ATOM 6138 C CA . THR B 1 337 ? -0.93 -6.062 -3.768 1 94.12 337 THR B CA 1
ATOM 6139 C C . THR B 1 337 ? -0.48 -4.902 -4.648 1 94.12 337 THR B C 1
ATOM 6141 O O . THR B 1 337 ? 0.072 -5.117 -5.73 1 94.12 337 THR B O 1
ATOM 6144 N N . SER B 1 338 ? -0.646 -3.703 -4.184 1 96.31 338 SER B N 1
ATOM 6145 C CA . SER B 1 338 ? -0.299 -2.512 -4.949 1 96.31 338 SER B CA 1
ATOM 6146 C C . SER B 1 338 ? 1.198 -2.453 -5.234 1 96.31 338 SER B C 1
ATOM 6148 O O . SER B 1 338 ? 1.612 -2.232 -6.375 1 96.31 338 SER B O 1
ATOM 6150 N N . MET B 1 339 ? 1.893 -2.668 -4.23 1 95.94 339 MET B N 1
ATOM 6151 C CA . MET B 1 339 ? 3.34 -2.576 -4.391 1 95.94 339 MET B CA 1
ATOM 6152 C C . MET B 1 339 ? 3.875 -3.756 -5.195 1 95.94 339 MET B C 1
ATOM 6154 O O . MET B 1 339 ? 4.816 -3.605 -5.977 1 95.94 339 MET B O 1
ATOM 6158 N N . GLY B 1 340 ? 3.273 -4.941 -4.938 1 93.25 340 GLY B N 1
ATOM 6159 C CA . GLY B 1 340 ? 3.633 -6.086 -5.762 1 93.25 340 GLY B CA 1
ATOM 6160 C C . GLY B 1 340 ? 3.393 -5.855 -7.242 1 93.25 340 GLY B C 1
ATOM 6161 O O . GLY B 1 340 ? 4.188 -6.285 -8.078 1 93.25 340 GLY B O 1
ATOM 6162 N N . LEU B 1 341 ? 2.352 -5.184 -7.57 1 92.94 341 LEU B N 1
ATOM 6163 C CA . LEU B 1 341 ? 2.029 -4.859 -8.953 1 92.94 341 LEU B CA 1
ATOM 6164 C C . LEU B 1 341 ? 3.062 -3.902 -9.547 1 92.94 341 LEU B C 1
ATOM 6166 O O . LEU B 1 341 ? 3.455 -4.043 -10.703 1 92.94 341 LEU B O 1
ATOM 6170 N N . LEU B 1 342 ? 3.447 -2.949 -8.75 1 94.31 342 LEU B N 1
ATOM 6171 C CA . LEU B 1 342 ? 4.445 -2.004 -9.242 1 94.31 342 LEU B CA 1
ATOM 6172 C C . LEU B 1 342 ? 5.785 -2.695 -9.461 1 94.31 342 LEU B C 1
ATOM 6174 O O . LEU B 1 342 ? 6.496 -2.387 -10.422 1 94.31 342 LEU B O 1
ATOM 6178 N N . VAL B 1 343 ? 6.125 -3.588 -8.562 1 90.69 343 VAL B N 1
ATOM 6179 C CA . VAL B 1 343 ? 7.352 -4.359 -8.734 1 90.69 343 VAL B CA 1
ATOM 6180 C C . VAL B 1 343 ? 7.258 -5.199 -10.008 1 90.69 343 VAL B C 1
ATOM 6182 O O . VAL B 1 343 ? 8.211 -5.262 -10.789 1 90.69 343 VAL B O 1
ATOM 6185 N N . LEU B 1 344 ? 6.109 -5.859 -10.141 1 88.69 344 LEU B N 1
ATOM 6186 C CA . LEU B 1 344 ? 5.887 -6.664 -11.336 1 88.69 344 LEU B CA 1
ATOM 6187 C C . LEU B 1 344 ? 6.016 -5.809 -12.594 1 88.69 344 LEU B C 1
ATOM 6189 O O . LEU B 1 344 ? 6.777 -6.148 -13.5 1 88.69 344 LEU B O 1
ATOM 6193 N N . ALA B 1 345 ? 5.359 -4.703 -12.625 1 91.31 345 ALA B N 1
ATOM 6194 C CA . ALA B 1 345 ? 5.363 -3.812 -13.781 1 91.31 345 ALA B CA 1
ATOM 6195 C C . ALA B 1 345 ? 6.766 -3.271 -14.055 1 91.31 345 ALA B C 1
ATOM 6197 O O . ALA B 1 345 ? 7.223 -3.256 -15.203 1 91.31 345 ALA B O 1
ATOM 6198 N N . GLY B 1 346 ? 7.391 -2.803 -13.008 1 89.56 346 GLY B N 1
ATOM 6199 C CA . GLY B 1 346 ? 8.734 -2.27 -13.164 1 89.56 346 GLY B CA 1
ATOM 6200 C C . GLY B 1 346 ? 9.734 -3.297 -13.664 1 89.56 346 GLY B C 1
ATOM 6201 O O . GLY B 1 346 ? 10.578 -2.992 -14.508 1 89.56 346 GLY B O 1
ATOM 6202 N N . SER B 1 347 ? 9.617 -4.496 -13.109 1 83.88 347 SER B N 1
ATOM 6203 C CA . SER B 1 347 ? 10.523 -5.562 -13.516 1 83.88 347 SER B CA 1
ATOM 6204 C C . SER B 1 347 ? 10.359 -5.902 -14.992 1 83.88 347 SER B C 1
ATOM 6206 O O . SER B 1 347 ? 11.328 -6.258 -15.664 1 83.88 347 SER B O 1
ATOM 6208 N N . LEU B 1 348 ? 9.164 -5.797 -15.453 1 84.38 348 LEU B N 1
ATOM 6209 C CA . LEU B 1 348 ? 8.867 -6.121 -16.844 1 84.38 348 LEU B CA 1
ATOM 6210 C C . LEU B 1 348 ? 9.281 -4.984 -17.766 1 84.38 348 LEU B C 1
ATOM 6212 O O . LEU B 1 348 ? 9.633 -5.215 -18.922 1 84.38 348 LEU B O 1
ATOM 6216 N N . ALA B 1 349 ? 9.297 -3.777 -17.25 1 86.81 349 ALA B N 1
ATOM 6217 C CA . ALA B 1 349 ? 9.477 -2.607 -18.094 1 86.81 349 ALA B CA 1
ATOM 6218 C C . ALA B 1 349 ? 10.93 -2.135 -18.094 1 86.81 349 ALA B C 1
ATOM 6220 O O . ALA B 1 349 ? 11.312 -1.26 -18.875 1 86.81 349 ALA B O 1
ATOM 6221 N N . LEU B 1 350 ? 11.703 -2.641 -17.203 1 82.69 350 LEU B N 1
ATOM 6222 C CA . LEU B 1 350 ? 13.109 -2.236 -17.156 1 82.69 350 LEU B CA 1
ATOM 6223 C C . LEU B 1 350 ? 13.797 -2.508 -18.484 1 82.69 350 LEU B C 1
ATOM 6225 O O . LEU B 1 350 ? 13.555 -3.541 -19.109 1 82.69 350 LEU B O 1
ATOM 6229 N N . PRO B 1 351 ? 14.594 -1.463 -18.922 1 75 351 PRO B N 1
ATOM 6230 C CA . PRO B 1 351 ? 15.289 -1.667 -20.188 1 75 351 PRO B CA 1
ATOM 6231 C C . PRO B 1 351 ? 16.25 -2.859 -20.156 1 75 351 PRO B C 1
ATOM 6233 O O . PRO B 1 351 ? 16.891 -3.111 -19.125 1 75 351 PRO B O 1
ATOM 6236 N N . LEU B 1 352 ? 16.125 -3.701 -21.125 1 63.66 352 LEU B N 1
ATOM 6237 C CA . LEU B 1 352 ? 16.984 -4.875 -21.266 1 63.66 352 LEU B CA 1
ATOM 6238 C C . LEU B 1 352 ? 18.344 -4.488 -21.828 1 63.66 352 LEU B C 1
ATOM 6240 O O . LEU B 1 352 ? 18.453 -3.621 -22.688 1 63.66 352 LEU B O 1
ATOM 6244 N N . PRO B 1 353 ? 19.375 -4.723 -20.969 1 56.09 353 PRO B N 1
ATOM 6245 C CA . PRO B 1 353 ? 20.672 -4.406 -21.578 1 56.09 353 PRO B CA 1
ATOM 6246 C C . PRO B 1 353 ? 20.812 -4.969 -23 1 56.09 353 PRO B C 1
ATOM 6248 O O . PRO B 1 353 ? 20.203 -5.996 -23.312 1 56.09 353 PRO B O 1
ATOM 6251 N N . THR B 1 354 ? 21.203 -4.125 -23.969 1 51.03 354 THR B N 1
ATOM 6252 C CA . THR B 1 354 ? 21.547 -4.598 -25.297 1 51.03 354 THR B CA 1
ATOM 6253 C C . THR B 1 354 ? 22.406 -5.852 -25.219 1 51.03 354 THR B C 1
ATOM 6255 O O . THR B 1 354 ? 23.312 -5.938 -24.391 1 51.03 354 THR B O 1
ATOM 6258 N N . PRO B 1 355 ? 21.906 -6.93 -25.672 1 46.34 355 PRO B N 1
ATOM 6259 C CA . PRO B 1 355 ? 22.75 -8.133 -25.656 1 46.34 355 PRO B CA 1
ATOM 6260 C C . PRO B 1 355 ? 24.203 -7.832 -25.969 1 46.34 355 PRO B C 1
ATOM 6262 O O . PRO B 1 355 ? 24.5 -6.984 -26.812 1 46.34 355 PRO B O 1
ATOM 6265 N N . SER B 1 356 ? 25.031 -7.801 -25.062 1 43.03 356 SER B N 1
ATOM 6266 C CA . SER B 1 356 ? 26.453 -7.699 -25.438 1 43.03 356 SER B CA 1
ATOM 6267 C C . SER B 1 356 ? 26.781 -8.633 -26.594 1 43.03 356 SER B C 1
ATOM 6269 O O . SER B 1 356 ? 26.219 -9.727 -26.703 1 43.03 356 SER B O 1
ATOM 6271 N N . PRO B 1 357 ? 27.359 -8.07 -27.672 1 38.75 357 PRO B N 1
ATOM 6272 C CA . PRO B 1 357 ? 27.812 -8.898 -28.781 1 38.75 357 PRO B CA 1
ATOM 6273 C C . PRO B 1 357 ? 28.453 -10.211 -28.328 1 38.75 357 PRO B C 1
ATOM 6275 O O . PRO B 1 357 ? 28.422 -11.203 -29.062 1 38.75 357 PRO B O 1
ATOM 6278 N N . LEU B 1 358 ? 29.234 -10.133 -27.328 1 40.38 358 LEU B N 1
ATOM 6279 C CA . LEU B 1 358 ? 29.984 -11.32 -26.938 1 40.38 358 LEU B CA 1
ATOM 6280 C C . LEU B 1 358 ? 29.062 -12.43 -26.469 1 40.38 358 LEU B C 1
ATOM 6282 O O . LEU B 1 358 ? 29.438 -13.602 -26.453 1 40.38 358 LEU B O 1
ATOM 6286 N N . GLU B 1 359 ? 27.984 -12.109 -25.828 1 43.06 359 GLU B N 1
ATOM 6287 C CA . GLU B 1 359 ? 27.078 -13.125 -25.312 1 43.06 359 GLU B CA 1
ATOM 6288 C C . GLU B 1 359 ? 26.375 -13.859 -26.453 1 43.06 359 GLU B C 1
ATOM 6290 O O . GLU B 1 359 ? 25.891 -14.984 -26.266 1 43.06 359 GLU B O 1
ATOM 6295 N N . GLU B 1 360 ? 26.172 -13.18 -27.562 1 39.78 360 GLU B N 1
ATOM 6296 C CA . GLU B 1 360 ? 25.703 -13.867 -28.766 1 39.78 360 GLU B CA 1
ATOM 6297 C C . GLU B 1 360 ? 26.75 -14.867 -29.266 1 39.78 360 GLU B C 1
ATOM 6299 O O . GLU B 1 360 ? 26.422 -15.82 -29.953 1 39.78 360 GLU B O 1
ATOM 6304 N N . VAL B 1 361 ? 28.109 -14.484 -29.219 1 35.5 361 VAL B N 1
ATOM 6305 C CA . VAL B 1 361 ? 29.156 -15.242 -29.875 1 35.5 361 VAL B CA 1
ATOM 6306 C C . VAL B 1 361 ? 29.438 -16.531 -29.109 1 35.5 361 VAL B C 1
ATOM 6308 O O . VAL B 1 361 ? 30.219 -17.375 -29.547 1 35.5 361 VAL B O 1
ATOM 6311 N N . SER B 1 362 ? 29.578 -16.453 -27.797 1 36.19 362 SER B N 1
ATOM 6312 C CA . SER B 1 362 ? 30.016 -17.781 -27.375 1 36.19 362 SER B CA 1
ATOM 6313 C C . SER B 1 362 ? 29.109 -18.875 -27.938 1 36.19 362 SER B C 1
ATOM 6315 O O . SER B 1 362 ? 27.891 -18.828 -27.75 1 36.19 362 SER B O 1
ATOM 6317 N N . GLY B 1 363 ? 29.266 -19.375 -29.078 1 35.47 363 GLY B N 1
ATOM 6318 C CA . GLY B 1 363 ? 28.984 -20.438 -30.016 1 35.47 363 GLY B CA 1
ATOM 6319 C C . GLY B 1 363 ? 28.484 -21.719 -29.359 1 35.47 363 GLY B C 1
ATOM 6320 O O . GLY B 1 363 ? 28.391 -22.766 -30 1 35.47 363 GLY B O 1
ATOM 6321 N N . ALA B 1 364 ? 29.188 -22.188 -28.312 1 36.62 364 ALA B N 1
ATOM 6322 C CA . ALA B 1 364 ? 28.688 -23.531 -28.047 1 36.62 364 ALA B CA 1
ATOM 6323 C C . ALA B 1 364 ? 27.172 -23.578 -28.109 1 36.62 364 ALA B C 1
ATOM 6325 O O . ALA B 1 364 ? 26.484 -22.984 -27.281 1 36.62 364 ALA B O 1
ATOM 6326 N N . GLU B 1 365 ? 26.609 -23.438 -29.297 1 41.09 365 GLU B N 1
ATOM 6327 C CA . GLU B 1 365 ? 25.328 -23.75 -29.953 1 41.09 365 GLU B CA 1
ATOM 6328 C C . GLU B 1 365 ? 24.547 -24.781 -29.141 1 41.09 365 GLU B C 1
ATOM 6330 O O . GLU B 1 365 ? 24.594 -25.984 -29.438 1 41.09 365 GLU B O 1
ATOM 6335 N N . SER B 1 366 ? 24.938 -25.125 -28.031 1 41.69 366 SER B N 1
ATOM 6336 C CA . SER B 1 366 ? 23.984 -26.125 -27.547 1 41.69 366 SER B CA 1
ATOM 6337 C C . SER B 1 366 ? 22.562 -25.812 -28.031 1 41.69 366 SER B C 1
ATOM 6339 O O . SER B 1 366 ? 22.234 -24.641 -28.266 1 41.69 366 SER B O 1
ATOM 6341 N N . LYS B 1 367 ? 21.844 -26.734 -28.547 1 50.69 367 LYS B N 1
ATOM 6342 C CA . LYS B 1 367 ? 20.469 -26.828 -29.031 1 50.69 367 LYS B CA 1
ATOM 6343 C C . LYS B 1 367 ? 19.562 -25.859 -28.297 1 50.69 367 LYS B C 1
ATOM 6345 O O . LYS B 1 367 ? 18.875 -26.234 -27.344 1 50.69 367 LYS B O 1
ATOM 6350 N N . SER B 1 368 ? 19.953 -24.562 -28.141 1 61.59 368 SER B N 1
ATOM 6351 C CA . SER B 1 368 ? 19.172 -23.578 -27.406 1 61.59 368 SER B CA 1
ATOM 6352 C C . SER B 1 368 ? 17.781 -23.406 -28.031 1 61.59 368 SER B C 1
ATOM 6354 O O . SER B 1 368 ? 17.656 -23.281 -29.25 1 61.59 368 SER B O 1
ATOM 6356 N N . ILE B 1 369 ? 16.922 -23.891 -27.453 1 72.69 369 ILE B N 1
ATOM 6357 C CA . ILE B 1 369 ? 15.523 -23.781 -27.859 1 72.69 369 ILE B CA 1
ATOM 6358 C C . ILE B 1 369 ? 15.195 -22.328 -28.172 1 72.69 369 ILE B C 1
ATOM 6360 O O . ILE B 1 369 ? 15.617 -21.422 -27.453 1 72.69 369 ILE B O 1
ATOM 6364 N N . HIS B 1 370 ? 14.695 -22.125 -29.453 1 81.06 370 HIS B N 1
ATOM 6365 C CA . HIS B 1 370 ? 14.258 -20.812 -29.891 1 81.06 370 HIS B CA 1
ATOM 6366 C C . HIS B 1 370 ? 13.438 -20.109 -28.812 1 81.06 370 HIS B C 1
ATOM 6368 O O . HIS B 1 370 ? 12.633 -20.75 -28.141 1 81.06 370 HIS B O 1
ATOM 6374 N N . PRO B 1 371 ? 13.656 -18.875 -28.594 1 82.62 371 PRO B N 1
ATOM 6375 C CA . PRO B 1 371 ? 12.945 -18.125 -27.547 1 82.62 371 PRO B CA 1
ATOM 6376 C C . PRO B 1 371 ? 11.43 -18.266 -27.656 1 82.62 371 PRO B C 1
ATOM 6378 O O . PRO B 1 371 ? 10.742 -18.344 -26.625 1 82.62 371 PRO B O 1
ATOM 6381 N N . TYR B 1 372 ? 10.93 -18.328 -28.859 1 87.69 372 TYR B N 1
ATOM 6382 C CA . TYR B 1 372 ? 9.492 -18.453 -29.031 1 87.69 372 TYR B CA 1
ATOM 6383 C C . TYR B 1 372 ? 8.984 -19.781 -28.5 1 87.69 372 TYR B C 1
ATOM 6385 O O . TYR B 1 372 ? 7.887 -19.875 -27.953 1 87.69 372 TYR B O 1
ATOM 6393 N N . LEU B 1 373 ? 9.844 -20.781 -28.734 1 90.81 373 LEU B N 1
ATOM 6394 C CA . LEU B 1 373 ? 9.453 -22.094 -28.25 1 90.81 373 LEU B CA 1
ATOM 6395 C C . LEU B 1 373 ? 9.5 -22.156 -26.734 1 90.81 373 LEU B C 1
ATOM 6397 O O . LEU B 1 373 ? 8.711 -22.859 -26.109 1 90.81 373 LEU B O 1
ATOM 6401 N N . GLN B 1 374 ? 10.398 -21.438 -26.156 1 92.44 374 GLN B N 1
ATOM 6402 C CA . GLN B 1 374 ? 10.469 -21.359 -24.703 1 92.44 374 GLN B CA 1
ATOM 6403 C C . GLN B 1 374 ? 9.211 -20.719 -24.125 1 92.44 374 GLN B C 1
ATOM 6405 O O . GLN B 1 374 ? 8.609 -21.25 -23.203 1 92.44 374 GLN B O 1
ATOM 6410 N N . ILE B 1 375 ? 8.828 -19.641 -24.734 1 94 375 ILE B N 1
ATOM 6411 C CA . ILE B 1 375 ? 7.641 -18.922 -24.281 1 94 375 ILE B CA 1
ATOM 6412 C C . ILE B 1 375 ? 6.406 -19.797 -24.469 1 94 375 ILE B C 1
ATOM 6414 O O . ILE B 1 375 ? 5.562 -19.891 -23.578 1 94 375 ILE B O 1
ATOM 6418 N N . ALA B 1 376 ? 6.344 -20.422 -25.609 1 94.44 376 ALA B N 1
ATOM 6419 C CA . ALA B 1 376 ? 5.207 -21.281 -25.906 1 94.44 376 ALA B CA 1
ATOM 6420 C C . ALA B 1 376 ? 5.109 -22.438 -24.906 1 94.44 376 ALA B C 1
ATOM 6422 O O . ALA B 1 376 ? 4.008 -22.828 -24.516 1 94.44 376 ALA B O 1
ATOM 6423 N N . SER B 1 377 ? 6.223 -23 -24.578 1 95.69 377 SER B N 1
ATOM 6424 C CA . SER B 1 377 ? 6.23 -24.125 -23.625 1 95.69 377 SER B CA 1
ATOM 6425 C C . SER B 1 377 ? 5.742 -23.688 -22.25 1 95.69 377 SER B C 1
ATOM 6427 O O . SER B 1 377 ? 5.012 -24.422 -21.578 1 95.69 377 SER B O 1
ATOM 6429 N N . VAL B 1 378 ? 6.152 -22.5 -21.812 1 96.75 378 VAL B N 1
ATOM 6430 C CA . VAL B 1 378 ? 5.699 -21.984 -20.531 1 96.75 378 VAL B CA 1
ATOM 6431 C C . VAL B 1 378 ? 4.195 -21.734 -20.578 1 96.75 378 VAL B C 1
ATOM 6433 O O . VAL B 1 378 ? 3.471 -22.094 -19.641 1 96.75 378 VAL B O 1
ATOM 6436 N N . CYS B 1 379 ? 3.73 -21.156 -21.656 1 96.75 379 CYS B N 1
ATOM 6437 C CA . CYS B 1 379 ? 2.309 -20.875 -21.812 1 96.75 379 CYS B CA 1
ATOM 6438 C C . CYS B 1 379 ? 1.498 -22.172 -21.828 1 96.75 379 CYS B C 1
ATOM 6440 O O . CYS B 1 379 ? 0.415 -22.234 -21.25 1 96.75 379 CYS B O 1
ATOM 6442 N N . LEU B 1 380 ? 2.043 -23.125 -22.5 1 96.69 380 LEU B N 1
ATOM 6443 C CA . LEU B 1 380 ? 1.366 -24.422 -22.562 1 96.69 380 LEU B CA 1
ATOM 6444 C C . LEU B 1 380 ? 1.203 -25.016 -21.172 1 96.69 380 LEU B C 1
ATOM 6446 O O . LEU B 1 380 ? 0.123 -25.5 -20.812 1 96.69 380 LEU B O 1
ATOM 6450 N N . VAL B 1 381 ? 2.229 -25 -20.406 1 97.44 381 VAL B N 1
ATOM 6451 C CA . VAL B 1 381 ? 2.195 -25.594 -19.078 1 97.44 381 VAL B CA 1
ATOM 6452 C C . VAL B 1 381 ? 1.307 -24.766 -18.156 1 97.44 381 VAL B C 1
ATOM 6454 O O . VAL B 1 381 ? 0.426 -25.297 -17.484 1 97.44 381 VAL B O 1
ATOM 6457 N N . ARG B 1 382 ? 1.394 -23.438 -18.172 1 96.94 382 ARG B N 1
ATOM 6458 C CA . ARG B 1 382 ? 0.742 -22.547 -17.219 1 96.94 382 ARG B CA 1
ATOM 6459 C C . ARG B 1 382 ? -0.734 -22.359 -17.562 1 96.94 382 ARG B C 1
ATOM 6461 O O . ARG B 1 382 ? -1.565 -22.203 -16.656 1 96.94 382 ARG B O 1
ATOM 6468 N N . PHE B 1 383 ? -1.06 -22.391 -18.859 1 97.12 383 PHE B N 1
ATOM 6469 C CA . PHE B 1 383 ? -2.416 -21.984 -19.203 1 97.12 383 PHE B CA 1
ATOM 6470 C C . PHE B 1 383 ? -3.215 -23.156 -19.75 1 97.12 383 PHE B C 1
ATOM 6472 O O . PHE B 1 383 ? -4.41 -23.031 -20.016 1 97.12 383 PHE B O 1
ATOM 6479 N N . CYS B 1 384 ? -2.59 -24.328 -19.859 1 96.44 384 CYS B N 1
ATOM 6480 C CA . CYS B 1 384 ? -3.316 -25.5 -20.312 1 96.44 384 CYS B CA 1
ATOM 6481 C C . CYS B 1 384 ? -3.115 -26.672 -19.359 1 96.44 384 CYS B C 1
AT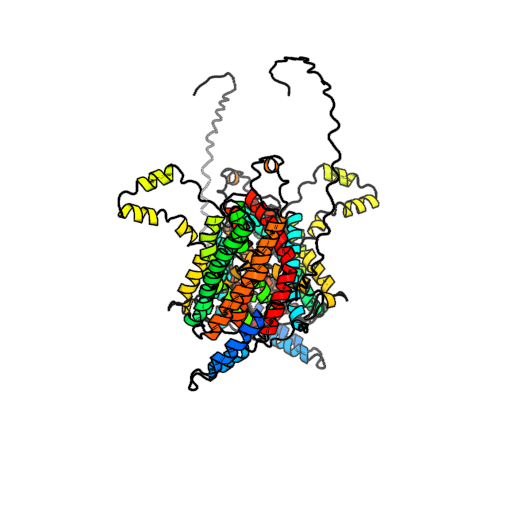OM 6483 O O . CYS B 1 384 ? -4.07 -27.141 -18.734 1 96.44 384 CYS B O 1
ATOM 6485 N N . LEU B 1 385 ? -1.914 -27.078 -19.156 1 97.5 385 LEU B N 1
ATOM 6486 C CA . LEU B 1 385 ? -1.639 -28.312 -18.438 1 97.5 385 LEU B CA 1
ATOM 6487 C C . LEU B 1 385 ? -1.878 -28.141 -16.938 1 97.5 385 LEU B C 1
ATOM 6489 O O . LEU B 1 385 ? -2.467 -29 -16.281 1 97.5 385 LEU B O 1
ATOM 6493 N N . CYS B 1 386 ? -1.454 -27.016 -16.391 1 96.69 386 CYS B N 1
ATOM 6494 C CA . CYS B 1 386 ? -1.598 -26.781 -14.961 1 96.69 386 CYS B CA 1
ATOM 6495 C C . CYS B 1 386 ? -3.064 -26.641 -14.578 1 96.69 386 CYS B C 1
ATOM 6497 O O . CYS B 1 386 ? -3.533 -27.297 -13.641 1 96.69 386 CYS B O 1
ATOM 6499 N N . PRO B 1 387 ? -3.844 -25.781 -15.25 1 96 387 PRO B N 1
ATOM 6500 C CA . PRO B 1 387 ? -5.27 -25.719 -14.914 1 96 387 PRO B CA 1
ATOM 6501 C C . PRO B 1 387 ? -5.98 -27.062 -15.094 1 96 387 PRO B C 1
ATOM 6503 O O . PRO B 1 387 ? -6.859 -27.406 -14.297 1 96 387 PRO B O 1
ATOM 6506 N N . ALA B 1 388 ? -5.578 -27.812 -16.109 1 95.31 388 ALA B N 1
ATOM 6507 C CA . ALA B 1 388 ? -6.172 -29.125 -16.312 1 95.31 388 ALA B CA 1
ATOM 6508 C C . ALA B 1 388 ? -5.84 -30.078 -15.172 1 95.31 388 ALA B C 1
ATOM 6510 O O . ALA B 1 388 ? -6.703 -30.828 -14.711 1 95.31 388 ALA B O 1
ATOM 6511 N N . LEU B 1 389 ? -4.66 -30.047 -14.797 1 94.88 389 LEU B N 1
ATOM 6512 C CA . LEU B 1 389 ? -4.223 -30.859 -13.672 1 94.88 389 LEU B CA 1
ATOM 6513 C C . LEU B 1 389 ? -4.977 -30.484 -12.398 1 94.88 389 LEU B C 1
ATOM 6515 O O . LEU B 1 389 ? -5.414 -31.375 -11.648 1 94.88 389 LEU B O 1
ATOM 6519 N N . CYS B 1 390 ? -5.066 -29.203 -12.156 1 92.62 390 CYS B N 1
ATOM 6520 C CA . CYS B 1 390 ? -5.773 -28.719 -10.977 1 92.62 390 CYS B CA 1
ATOM 6521 C C . CYS B 1 390 ? -7.23 -29.188 -10.984 1 92.62 390 CYS B C 1
ATOM 6523 O O . CYS B 1 390 ? -7.738 -29.672 -9.977 1 92.62 390 CYS B O 1
ATOM 6525 N N . LEU B 1 391 ? -7.828 -29.016 -12.109 1 90.62 391 LEU B N 1
ATOM 6526 C CA . LEU B 1 391 ? -9.211 -29.453 -12.242 1 90.62 391 LEU B CA 1
ATOM 6527 C C . LEU B 1 391 ? -9.352 -30.938 -11.969 1 90.62 391 LEU B C 1
ATOM 6529 O O . LEU B 1 391 ? -10.297 -31.375 -11.312 1 90.62 391 LEU B O 1
ATOM 6533 N N . SER B 1 392 ? -8.414 -31.688 -12.469 1 91.25 392 SER B N 1
ATOM 6534 C CA . SER B 1 392 ? -8.43 -33.125 -12.258 1 91.25 392 SER B CA 1
ATOM 6535 C C . SER B 1 392 ? -8.305 -33.469 -10.781 1 91.25 392 SER B C 1
ATOM 6537 O O . SER B 1 392 ? -9.008 -34.375 -10.281 1 91.25 392 SER B O 1
ATOM 6539 N N . ILE B 1 393 ? -7.477 -32.781 -10.102 1 89.44 393 ILE B N 1
ATOM 6540 C CA . ILE B 1 393 ? -7.254 -33.031 -8.68 1 89.44 393 ILE B CA 1
ATOM 6541 C C . ILE B 1 393 ? -8.5 -32.656 -7.887 1 89.44 393 ILE B C 1
ATOM 6543 O O . ILE B 1 393 ? -8.914 -33.375 -6.98 1 89.44 393 ILE B O 1
ATOM 6547 N N . ILE B 1 394 ? -9.062 -31.516 -8.211 1 88.19 394 ILE B N 1
ATOM 6548 C CA . ILE B 1 394 ? -10.25 -31.016 -7.52 1 88.19 394 ILE B CA 1
ATOM 6549 C C . ILE B 1 394 ? -11.406 -32 -7.719 1 88.19 394 ILE B C 1
ATOM 6551 O O . ILE B 1 394 ? -12.094 -32.375 -6.762 1 88.19 394 ILE B O 1
ATOM 6555 N N . LEU B 1 395 ? -11.594 -32.438 -8.93 1 85.81 395 LEU B N 1
ATOM 6556 C CA . LEU B 1 395 ? -12.688 -33.344 -9.242 1 85.81 395 LEU B CA 1
ATOM 6557 C C . LEU B 1 395 ? -12.492 -34.688 -8.547 1 85.81 395 LEU B C 1
ATOM 6559 O O . LEU B 1 395 ? -13.453 -35.281 -8.031 1 85.81 395 LEU B O 1
ATOM 6563 N N . ARG B 1 396 ? -11.305 -35.156 -8.516 1 87.25 396 ARG B N 1
ATOM 6564 C CA . ARG B 1 396 ? -11.016 -36.406 -7.824 1 87.25 396 ARG B CA 1
ATOM 6565 C C . ARG B 1 396 ? -11.234 -36.281 -6.32 1 87.25 396 ARG B C 1
ATOM 6567 O O . ARG B 1 396 ? -11.742 -37.188 -5.672 1 87.25 396 ARG B O 1
ATOM 6574 N N . ALA B 1 397 ? -10.82 -35.156 -5.762 1 86.38 397 ALA B N 1
ATOM 6575 C CA . ALA B 1 397 ? -11.008 -34.906 -4.336 1 86.38 397 ALA B CA 1
ATOM 6576 C C . ALA B 1 397 ? -12.484 -34.844 -3.982 1 86.38 397 ALA B C 1
ATOM 6578 O O . ALA B 1 397 ? -12.906 -35.375 -2.955 1 86.38 397 ALA B O 1
ATOM 6579 N N . MET B 1 398 ? -13.203 -34.188 -4.801 1 82.38 398 MET B N 1
ATOM 6580 C CA . MET B 1 398 ? -14.641 -34.031 -4.566 1 82.38 398 MET B CA 1
ATOM 6581 C C . MET B 1 398 ? -15.352 -35.375 -4.711 1 82.38 398 MET B C 1
ATOM 6583 O O . MET B 1 398 ? -16.297 -35.656 -3.98 1 82.38 398 MET B O 1
ATOM 6587 N N . SER B 1 399 ? -14.891 -36.188 -5.578 1 85.44 399 SER B N 1
ATOM 6588 C CA . SER B 1 399 ? -15.531 -37.5 -5.836 1 85.44 399 SER B CA 1
ATOM 6589 C C . SER B 1 399 ? -15.227 -38.5 -4.719 1 85.44 399 SER B C 1
ATOM 6591 O O . SER B 1 399 ? -16.078 -39.312 -4.383 1 85.44 399 SER B O 1
ATOM 6593 N N . THR B 1 400 ? -14.086 -38.469 -4.184 1 84.5 400 THR B N 1
ATOM 6594 C CA . THR B 1 400 ? -13.695 -39.406 -3.154 1 84.5 400 THR B CA 1
ATOM 6595 C C . THR B 1 400 ? -14.188 -38.969 -1.781 1 84.5 400 THR B C 1
ATOM 6597 O O . THR B 1 400 ? -14.25 -39.781 -0.848 1 84.5 400 THR B O 1
ATOM 6600 N N . GLY B 1 401 ? -14.578 -37.75 -1.571 1 77.44 401 GLY B N 1
ATOM 6601 C CA . GLY B 1 401 ? -15.078 -37.219 -0.315 1 77.44 401 GLY B CA 1
ATOM 6602 C C . GLY B 1 401 ? -14 -37.031 0.74 1 77.44 401 GLY B C 1
ATOM 6603 O O . GLY B 1 401 ? -14.305 -36.75 1.901 1 77.44 401 GLY B O 1
ATOM 6604 N N . TRP B 1 402 ? -12.82 -37.344 0.464 1 74.75 402 TRP B N 1
ATOM 6605 C CA . TRP B 1 402 ? -11.727 -37.281 1.431 1 74.75 402 TRP B CA 1
ATOM 6606 C C . TRP B 1 402 ? -11.492 -35.844 1.897 1 74.75 402 TRP B C 1
ATOM 6608 O O . TRP B 1 402 ? -11.172 -35.594 3.066 1 74.75 402 TRP B O 1
ATOM 6618 N N . VAL B 1 403 ? -11.75 -34.938 0.962 1 81.81 403 VAL B N 1
ATOM 6619 C CA . VAL B 1 403 ? -11.508 -33.531 1.292 1 81.81 403 VAL B CA 1
ATOM 6620 C C . VAL B 1 403 ? -12.758 -32.688 0.977 1 81.81 403 VAL B C 1
ATOM 6622 O O . VAL B 1 403 ? -13.32 -32.812 -0.113 1 81.81 403 VAL B O 1
ATOM 6625 N N . LYS B 1 404 ? -13.227 -32.094 2.047 1 84.25 404 LYS B N 1
ATOM 6626 C CA . LYS B 1 404 ? -14.352 -31.203 1.835 1 84.25 404 LYS B CA 1
ATOM 6627 C C . LYS B 1 404 ? -13.883 -29.828 1.351 1 84.25 404 LYS B C 1
ATOM 6629 O O . LYS B 1 404 ? -13.125 -29.141 2.041 1 84.25 404 LYS B O 1
ATOM 6634 N N . LEU B 1 405 ? -14.242 -29.531 0.141 1 89.12 405 LEU B N 1
ATOM 6635 C CA . LEU B 1 405 ? -13.922 -28.234 -0.442 1 89.12 405 LEU B CA 1
ATOM 6636 C C . LEU B 1 405 ? -15.188 -27.391 -0.606 1 89.12 405 LEU B C 1
ATOM 6638 O O . LEU B 1 405 ? -16.188 -27.875 -1.142 1 89.12 405 LEU B O 1
ATOM 6642 N N . ASP B 1 406 ? -15.156 -26.219 -0.023 1 89.31 406 ASP B N 1
ATOM 6643 C CA . ASP B 1 406 ? -16.266 -25.312 -0.298 1 89.31 406 ASP B CA 1
ATOM 6644 C C . ASP B 1 406 ? -16.078 -24.578 -1.624 1 89.31 406 ASP B C 1
ATOM 6646 O O . ASP B 1 406 ? -15.016 -24.672 -2.24 1 89.31 406 ASP B O 1
ATOM 6650 N N . ARG B 1 407 ? -17.062 -23.906 -2.105 1 89.81 407 ARG B N 1
ATOM 6651 C CA . ARG B 1 407 ? -17.078 -23.281 -3.418 1 89.81 407 ARG B CA 1
ATOM 6652 C C . ARG B 1 407 ? -15.977 -22.234 -3.533 1 89.81 407 ARG B C 1
ATOM 6654 O O . ARG B 1 407 ? -15.359 -22.078 -4.59 1 89.81 407 ARG B O 1
ATOM 6661 N N . LEU B 1 408 ? -15.766 -21.531 -2.486 1 93.19 408 LEU B N 1
ATOM 6662 C CA . LEU B 1 408 ? -14.75 -20.484 -2.508 1 93.19 408 LEU B CA 1
ATOM 6663 C C . LEU B 1 408 ? -13.352 -21.078 -2.564 1 93.19 408 LEU B C 1
ATOM 6665 O O . LEU B 1 408 ? -12.461 -20.531 -3.217 1 93.19 408 LEU B O 1
ATOM 6669 N N . MET B 1 409 ? -13.18 -22.234 -1.875 1 94.25 409 MET B N 1
ATOM 6670 C CA . MET B 1 409 ? -11.891 -22.922 -1.936 1 94.25 409 MET B CA 1
ATOM 6671 C C . MET B 1 409 ? -11.602 -23.406 -3.354 1 94.25 409 MET B C 1
ATOM 6673 O O . MET B 1 409 ? -10.484 -23.266 -3.844 1 94.25 409 MET B O 1
ATOM 6677 N N . VAL B 1 410 ? -12.617 -23.953 -3.939 1 93.38 410 VAL B N 1
ATOM 6678 C CA . VAL B 1 410 ? -12.484 -24.422 -5.312 1 93.38 410 VAL B CA 1
ATOM 6679 C C . VAL B 1 410 ? -12.109 -23.25 -6.23 1 93.38 410 VAL B C 1
ATOM 6681 O O . VAL B 1 410 ? -11.234 -23.391 -7.086 1 93.38 410 VAL B O 1
ATOM 6684 N N . PHE B 1 411 ? -12.75 -22.172 -6.035 1 94.44 411 PHE B N 1
ATOM 6685 C CA . PHE B 1 411 ? -12.469 -20.953 -6.801 1 94.44 411 PHE B CA 1
ATOM 6686 C C . PHE B 1 411 ? -11.008 -20.531 -6.637 1 94.44 411 PHE B C 1
ATOM 6688 O O . PHE B 1 411 ? -10.312 -20.281 -7.625 1 94.44 411 PHE B O 1
ATOM 6695 N N . VAL B 1 412 ? -10.508 -20.453 -5.418 1 96.19 412 VAL B N 1
ATOM 6696 C CA . VAL B 1 412 ? -9.156 -19.984 -5.125 1 96.19 412 VAL B CA 1
ATOM 6697 C C . VAL B 1 412 ? -8.133 -20.953 -5.711 1 96.19 412 VAL B C 1
ATOM 6699 O O . VAL B 1 412 ? -7.129 -20.531 -6.289 1 96.19 412 VAL B O 1
ATOM 6702 N N . LEU B 1 413 ? -8.414 -22.25 -5.57 1 95.38 413 LEU B N 1
ATOM 6703 C CA . LEU B 1 413 ? -7.484 -23.25 -6.09 1 95.38 413 LEU B CA 1
ATOM 6704 C C . LEU B 1 413 ? -7.395 -23.172 -7.609 1 95.38 413 LEU B C 1
ATOM 6706 O O . LEU B 1 413 ? -6.301 -23.25 -8.172 1 95.38 413 LEU B O 1
ATOM 6710 N N . PHE B 1 414 ? -8.484 -23.047 -8.227 1 94.62 414 PHE B N 1
ATOM 6711 C CA . PHE B 1 414 ? -8.477 -22.906 -9.68 1 94.62 414 PHE B CA 1
ATOM 6712 C C . PHE B 1 414 ? -7.789 -21.609 -10.102 1 94.62 414 PHE B C 1
ATOM 6714 O O . PHE B 1 414 ? -7.008 -21.609 -11.055 1 94.62 414 PHE B O 1
ATOM 6721 N N . LEU B 1 415 ? -8.148 -20.562 -9.414 1 95.5 415 LEU B N 1
ATOM 6722 C CA . LEU B 1 415 ? -7.531 -19.266 -9.688 1 95.5 415 LEU B CA 1
ATOM 6723 C C . LEU B 1 415 ? -6.012 -19.359 -9.625 1 95.5 415 LEU B C 1
ATOM 6725 O O . LEU B 1 415 ? -5.312 -18.844 -10.492 1 95.5 415 LEU B O 1
ATOM 6729 N N . GLN B 1 416 ? -5.516 -20.062 -8.633 1 96.69 416 GLN B N 1
ATOM 6730 C CA . GLN B 1 416 ? -4.078 -20.234 -8.445 1 96.69 416 GLN B CA 1
ATOM 6731 C C . GLN B 1 416 ? -3.459 -21.016 -9.594 1 96.69 416 GLN B C 1
ATOM 6733 O O . GLN B 1 416 ? -2.299 -20.781 -9.953 1 96.69 416 GLN B O 1
ATOM 6738 N N . SER B 1 417 ? -4.199 -21.875 -10.203 1 95.75 417 SER B N 1
ATOM 6739 C CA . SER B 1 417 ? -3.67 -22.766 -11.227 1 95.75 417 SER B CA 1
ATOM 6740 C C . SER B 1 417 ? -3.523 -22.047 -12.562 1 95.75 417 SER B C 1
ATOM 6742 O O . SER B 1 417 ? -2.785 -22.516 -13.438 1 95.75 417 SER B O 1
ATOM 6744 N N . CYS B 1 418 ? -4.188 -20.922 -12.766 1 95.19 418 CYS B N 1
ATOM 6745 C CA . CYS B 1 418 ? -4.191 -20.297 -14.078 1 95.19 418 CYS B CA 1
ATOM 6746 C C . CYS B 1 418 ? -3.361 -19.016 -14.07 1 95.19 418 CYS B C 1
ATOM 6748 O O . CYS B 1 418 ? -3.432 -18.219 -15.008 1 95.19 418 CYS B O 1
ATOM 6750 N N . MET B 1 419 ? -2.611 -18.75 -13.047 1 96.38 419 MET B N 1
ATOM 6751 C CA . MET B 1 419 ? -1.79 -17.547 -12.953 1 96.38 419 MET B CA 1
ATOM 6752 C C . MET B 1 419 ? -0.546 -17.672 -13.828 1 96.38 419 MET B C 1
ATOM 6754 O O . MET B 1 419 ? -0.041 -18.781 -14.047 1 96.38 419 MET B O 1
ATOM 6758 N N . PRO B 1 420 ? -0.096 -16.531 -14.375 1 95.44 420 PRO B N 1
ATOM 6759 C CA . PRO B 1 420 ? 1.192 -16.578 -15.07 1 95.44 420 PRO B CA 1
ATOM 6760 C C . PRO B 1 420 ? 2.359 -16.891 -14.133 1 95.44 420 PRO B C 1
ATOM 6762 O O . PRO B 1 420 ? 2.164 -17.031 -12.93 1 95.44 420 PRO B O 1
ATOM 6765 N N . SER B 1 421 ? 3.473 -17.016 -14.734 1 96.31 421 SER B N 1
ATOM 6766 C CA . SER B 1 421 ? 4.676 -17.391 -13.992 1 96.31 421 SER B CA 1
ATOM 6767 C C . SER B 1 421 ? 4.945 -16.422 -12.852 1 96.31 421 SER B C 1
ATOM 6769 O O . SER B 1 421 ? 4.586 -15.242 -12.93 1 96.31 421 SER B O 1
ATOM 6771 N N . ALA B 1 422 ? 5.578 -16.844 -11.844 1 94.06 422 ALA B N 1
ATOM 6772 C CA . ALA B 1 422 ? 5.867 -16.094 -10.633 1 94.06 422 ALA B CA 1
ATOM 6773 C C . ALA B 1 422 ? 6.863 -14.969 -10.906 1 94.06 422 ALA B C 1
ATOM 6775 O O . ALA B 1 422 ? 8.016 -15.227 -11.258 1 94.06 422 ALA B O 1
ATOM 6776 N N . GLN B 1 423 ? 6.477 -13.797 -10.688 1 86.69 423 GLN B N 1
ATOM 6777 C CA . GLN B 1 423 ? 7.359 -12.656 -10.883 1 86.69 423 GLN B CA 1
ATOM 6778 C C . GLN B 1 423 ? 8.492 -12.648 -9.859 1 86.69 423 GLN B C 1
ATOM 6780 O O . GLN B 1 423 ? 9.547 -12.055 -10.094 1 86.69 423 GLN B O 1
ATOM 6785 N N . ASN B 1 424 ? 8.297 -13.289 -8.734 1 84.62 424 ASN B N 1
ATOM 6786 C CA . ASN B 1 424 ? 9.305 -13.359 -7.68 1 84.62 424 ASN B CA 1
ATOM 6787 C C . ASN B 1 424 ? 10.57 -14.062 -8.164 1 84.62 424 ASN B C 1
ATOM 6789 O O . ASN B 1 424 ? 11.617 -13.977 -7.516 1 84.62 424 ASN B O 1
ATOM 6793 N N . SER B 1 425 ? 10.453 -14.773 -9.25 1 89.81 425 SER B N 1
ATOM 6794 C CA . SER B 1 425 ? 11.633 -15.422 -9.812 1 89.81 425 SER B CA 1
ATOM 6795 C C . SER B 1 425 ? 12.703 -14.398 -10.188 1 89.81 425 SER B C 1
ATOM 6797 O O . SER B 1 425 ? 13.891 -14.625 -9.969 1 89.81 425 SER B O 1
ATOM 6799 N N . VAL B 1 426 ? 12.227 -13.289 -10.734 1 84 426 VAL B N 1
ATOM 6800 C CA . VAL B 1 426 ? 13.156 -12.227 -11.102 1 84 426 VAL B CA 1
ATOM 6801 C C . VAL B 1 426 ? 13.789 -11.633 -9.836 1 84 426 VAL B C 1
ATOM 6803 O O . VAL B 1 426 ? 15 -11.398 -9.797 1 84 426 VAL B O 1
ATOM 6806 N N . LEU B 1 427 ? 12.961 -11.422 -8.898 1 75.44 427 LEU B N 1
ATOM 6807 C CA . LEU B 1 427 ? 13.43 -10.883 -7.629 1 75.44 427 LEU B CA 1
ATOM 6808 C C . LEU B 1 427 ? 14.477 -11.797 -7.004 1 75.44 427 LEU B C 1
ATOM 6810 O O . LEU B 1 427 ? 15.492 -11.328 -6.484 1 75.44 427 LEU B O 1
ATOM 6814 N N . MET B 1 428 ? 14.188 -13.023 -7 1 81.81 428 MET B N 1
ATOM 6815 C CA . MET B 1 428 ? 15.078 -14.023 -6.418 1 81.81 428 MET B CA 1
ATOM 6816 C C . MET B 1 428 ? 16.453 -13.977 -7.082 1 81.81 428 MET B C 1
ATOM 6818 O O . MET B 1 428 ? 17.469 -14.008 -6.402 1 81.81 428 MET B O 1
ATOM 6822 N N . VAL B 1 429 ? 16.453 -13.883 -8.352 1 82.62 429 VAL B N 1
ATOM 6823 C CA . VAL B 1 429 ? 17.703 -13.867 -9.109 1 82.62 429 VAL B CA 1
ATOM 6824 C C . VAL B 1 429 ? 18.406 -12.523 -8.914 1 82.62 429 VAL B C 1
ATOM 6826 O O . VAL B 1 429 ? 19.641 -12.477 -8.805 1 82.62 429 VAL B O 1
ATOM 6829 N N . GLN B 1 430 ? 17.609 -11.484 -8.805 1 74.44 430 GLN B N 1
ATOM 6830 C CA . GLN B 1 430 ? 18.172 -10.156 -8.555 1 74.44 430 GLN B CA 1
ATOM 6831 C C . GLN B 1 430 ? 18.859 -10.102 -7.191 1 74.44 430 GLN B C 1
ATOM 6833 O O . GLN B 1 430 ? 19.953 -9.547 -7.059 1 74.44 430 GLN B O 1
ATOM 6838 N N . LEU B 1 431 ? 18.25 -10.625 -6.262 1 71.75 431 LEU B N 1
ATOM 6839 C CA . LEU B 1 431 ? 18.781 -10.617 -4.902 1 71.75 431 LEU B CA 1
ATOM 6840 C C . LEU B 1 431 ? 20.047 -11.461 -4.801 1 71.75 431 LEU B C 1
ATOM 6842 O O . LEU B 1 431 ? 20.844 -11.266 -3.887 1 71.75 431 LEU B O 1
ATOM 6846 N N . SER B 1 432 ? 20.234 -12.375 -5.73 1 75.75 432 SER B N 1
ATOM 6847 C CA . SER B 1 432 ? 21.422 -13.227 -5.742 1 75.75 432 SER B CA 1
ATOM 6848 C C . SER B 1 432 ? 22.578 -12.562 -6.496 1 75.75 432 SER B C 1
ATOM 6850 O O . SER B 1 432 ? 23.641 -13.148 -6.652 1 75.75 432 SER B O 1
ATOM 6852 N N . GLY B 1 433 ? 22.344 -11.406 -7.039 1 73.12 433 GLY B N 1
ATOM 6853 C CA . GLY B 1 433 ? 23.391 -10.633 -7.676 1 73.12 433 GLY B CA 1
ATOM 6854 C C . GLY B 1 433 ? 23.594 -10.977 -9.141 1 73.12 433 GLY B C 1
ATOM 6855 O O . GLY B 1 433 ? 24.578 -10.586 -9.75 1 73.12 433 GLY B O 1
ATOM 6856 N N . ARG B 1 434 ? 22.75 -11.781 -9.672 1 79.62 434 ARG B N 1
ATOM 6857 C CA . ARG B 1 434 ? 22.859 -12.195 -11.07 1 79.62 434 ARG B CA 1
ATOM 6858 C C . ARG B 1 434 ? 21.969 -11.328 -11.961 1 79.62 434 ARG B C 1
ATOM 6860 O O . ARG B 1 434 ? 20.953 -11.797 -12.469 1 79.62 434 ARG B O 1
ATOM 6867 N N . GLN B 1 435 ? 22.438 -10.227 -12.32 1 75.44 435 GLN B N 1
ATOM 6868 C CA . GLN B 1 435 ? 21.641 -9.203 -12.977 1 75.44 435 GLN B CA 1
ATOM 6869 C C . GLN B 1 435 ? 21.281 -9.609 -14.406 1 75.44 435 GLN B C 1
ATOM 6871 O O . GLN B 1 435 ? 20.172 -9.359 -14.875 1 75.44 435 GLN B O 1
ATOM 6876 N N . ALA B 1 436 ? 22.266 -10.227 -15.078 1 75.56 436 ALA B N 1
ATOM 6877 C CA . ALA B 1 436 ? 22.016 -10.633 -16.453 1 75.56 436 ALA B CA 1
ATOM 6878 C C . ALA B 1 436 ? 20.891 -11.656 -16.531 1 75.56 436 ALA B C 1
ATOM 6880 O O . ALA B 1 436 ? 20 -11.555 -17.391 1 75.56 436 ALA B O 1
ATOM 6881 N N . ASP B 1 437 ? 20.906 -12.609 -15.625 1 82.62 437 ASP B N 1
ATOM 6882 C CA . ASP B 1 437 ? 19.859 -13.633 -15.57 1 82.62 437 ASP B CA 1
ATOM 6883 C C . ASP B 1 437 ? 18.516 -13.023 -15.203 1 82.62 437 ASP B C 1
ATOM 6885 O O . ASP B 1 437 ? 17.484 -13.43 -15.734 1 82.62 437 ASP B O 1
ATOM 6889 N N . ALA B 1 438 ? 18.547 -12.07 -14.336 1 82.38 438 ALA B N 1
ATOM 6890 C CA . ALA B 1 438 ? 17.312 -11.398 -13.914 1 82.38 438 ALA B CA 1
ATOM 6891 C C . ALA B 1 438 ? 16.672 -10.656 -15.07 1 82.38 438 ALA B C 1
ATOM 6893 O O . ALA B 1 438 ? 15.445 -10.688 -15.234 1 82.38 438 ALA B O 1
ATOM 6894 N N . THR B 1 439 ? 17.531 -10.094 -15.828 1 78.38 439 THR B N 1
ATOM 6895 C CA . THR B 1 439 ? 17.031 -9.336 -16.969 1 78.38 439 THR B CA 1
ATOM 6896 C C . THR B 1 439 ? 16.406 -10.273 -18 1 78.38 439 THR B C 1
ATOM 6898 O O . THR B 1 439 ? 15.367 -9.961 -18.578 1 78.38 439 THR B O 1
ATOM 6901 N N . ARG B 1 440 ? 17.062 -11.344 -18.219 1 82 440 ARG B N 1
ATOM 6902 C CA . ARG B 1 440 ? 16.531 -12.32 -19.156 1 82 440 ARG B CA 1
ATOM 6903 C C . ARG B 1 440 ? 15.195 -12.875 -18.688 1 82 440 ARG B C 1
ATOM 6905 O O . ARG B 1 440 ? 14.258 -13.008 -19.469 1 82 440 ARG B O 1
ATOM 6912 N N . LEU B 1 441 ? 15.133 -13.195 -17.484 1 88.31 441 LEU B N 1
ATOM 6913 C CA . LEU B 1 441 ? 13.898 -13.711 -16.891 1 88.31 441 LEU B CA 1
ATOM 6914 C C . LEU B 1 441 ? 12.781 -12.68 -16.984 1 88.31 441 LEU B C 1
ATOM 6916 O O . LEU B 1 441 ? 11.633 -13.031 -17.25 1 88.31 441 LEU B O 1
ATOM 6920 N N . ALA B 1 442 ? 13.125 -11.484 -16.75 1 84.38 442 ALA B N 1
ATOM 6921 C CA . ALA B 1 442 ? 12.133 -10.406 -16.812 1 84.38 442 ALA B CA 1
ATOM 6922 C C . ALA B 1 442 ? 11.562 -10.273 -18.219 1 84.38 442 ALA B C 1
ATOM 6924 O O . ALA B 1 442 ? 10.367 -10.023 -18.391 1 84.38 442 ALA B O 1
ATOM 6925 N N . ARG B 1 443 ? 12.383 -10.445 -19.156 1 84.25 443 ARG B N 1
ATOM 6926 C CA . ARG B 1 443 ? 11.93 -10.375 -20.547 1 84.25 443 ARG B CA 1
ATOM 6927 C C . ARG B 1 443 ? 10.953 -11.5 -20.859 1 84.25 443 ARG B C 1
ATOM 6929 O O . ARG B 1 443 ? 9.938 -11.281 -21.531 1 84.25 443 ARG B O 1
ATOM 6936 N N . MET B 1 444 ? 11.344 -12.648 -20.438 1 89.38 444 MET B N 1
ATOM 6937 C CA . MET B 1 444 ? 10.453 -13.781 -20.656 1 89.38 444 MET B CA 1
ATOM 6938 C C . MET B 1 444 ? 9.102 -13.547 -19.969 1 89.38 444 MET B C 1
ATOM 6940 O O . MET B 1 444 ? 8.055 -13.828 -20.562 1 89.38 444 MET B O 1
ATOM 6944 N N . LEU B 1 445 ? 9.148 -12.992 -18.812 1 90.81 445 LEU B N 1
ATOM 6945 C CA . LEU B 1 445 ? 7.93 -12.734 -18.047 1 90.81 445 LEU B CA 1
ATOM 6946 C C . LEU B 1 445 ? 7.062 -11.688 -18.734 1 90.81 445 LEU B C 1
ATOM 6948 O O . LEU B 1 445 ? 5.836 -11.781 -18.719 1 90.81 445 LEU B O 1
ATOM 6952 N N . LEU B 1 446 ? 7.754 -10.734 -19.312 1 86.06 446 LEU B N 1
ATOM 6953 C CA . LEU B 1 446 ? 7.008 -9.719 -20.047 1 86.06 446 LEU B CA 1
ATOM 6954 C C . LEU B 1 446 ? 6.164 -10.352 -21.156 1 86.06 446 LEU B C 1
ATOM 6956 O O . LEU B 1 446 ? 4.984 -10.023 -21.297 1 86.06 446 LEU B O 1
ATOM 6960 N N . TYR B 1 447 ? 6.773 -11.258 -21.875 1 88.69 447 TYR B N 1
ATOM 6961 C CA . TYR B 1 447 ? 6.055 -11.945 -22.938 1 88.69 447 TYR B CA 1
ATOM 6962 C C . TYR B 1 447 ? 4.941 -12.82 -22.375 1 88.69 447 TYR B C 1
ATOM 6964 O O . TYR B 1 447 ? 3.824 -12.828 -22.891 1 88.69 447 TYR B O 1
ATOM 6972 N N . ILE B 1 448 ? 5.219 -13.492 -21.375 1 93.12 448 ILE B N 1
ATOM 6973 C CA . ILE B 1 448 ? 4.266 -14.414 -20.781 1 93.12 448 ILE B CA 1
ATOM 6974 C C . ILE B 1 448 ? 3.061 -13.641 -20.25 1 93.12 448 ILE B C 1
ATOM 6976 O O . ILE B 1 448 ? 1.913 -14.023 -20.484 1 93.12 448 ILE B O 1
ATOM 6980 N N . TYR B 1 449 ? 3.268 -12.531 -19.516 1 90.31 449 TYR B N 1
ATOM 6981 C CA . TYR B 1 449 ? 2.186 -11.734 -18.953 1 90.31 449 TYR B CA 1
ATOM 6982 C C . TYR B 1 449 ? 1.377 -11.055 -20.047 1 90.31 449 TYR B C 1
ATOM 6984 O O . TYR B 1 449 ? 0.152 -10.945 -19.953 1 90.31 449 TYR B O 1
ATOM 6992 N N . SER B 1 450 ? 2.066 -10.68 -21.109 1 87.88 450 SER B N 1
ATOM 6993 C CA . SER B 1 450 ? 1.355 -10.078 -22.234 1 87.88 450 SER B CA 1
ATOM 6994 C C . SER B 1 450 ? 0.453 -11.094 -22.922 1 87.88 450 SER B C 1
ATOM 6996 O O . SER B 1 450 ? -0.683 -10.781 -23.281 1 87.88 450 SER B O 1
ATOM 6998 N N . LEU B 1 451 ? 0.899 -12.289 -23.047 1 91.31 451 LEU B N 1
ATOM 6999 C CA . LEU B 1 451 ? 0.159 -13.336 -23.75 1 91.31 451 LEU B CA 1
ATOM 7000 C C . LEU B 1 451 ? -0.897 -13.953 -22.844 1 91.31 451 LEU B C 1
ATOM 7002 O O . LEU B 1 451 ? -1.84 -14.586 -23.328 1 91.31 451 LEU B O 1
ATOM 7006 N N . SER B 1 452 ? -0.722 -13.805 -21.578 1 92.88 452 SER B N 1
ATOM 7007 C CA . SER B 1 452 ? -1.563 -14.492 -20.594 1 92.88 452 SER B CA 1
ATOM 7008 C C . SER B 1 452 ? -2.973 -13.914 -20.578 1 92.88 452 SER B C 1
ATOM 7010 O O . SER B 1 452 ? -3.904 -14.547 -20.078 1 92.88 452 SER B O 1
ATOM 7012 N N . CYS B 1 453 ? -3.176 -12.781 -21.125 1 89.38 453 CYS B N 1
ATOM 7013 C CA . CYS B 1 453 ? -4.453 -12.086 -21.047 1 89.38 453 CYS B CA 1
ATOM 7014 C C . CYS B 1 453 ? -5.57 -12.93 -21.656 1 89.38 453 CYS B C 1
ATOM 7016 O O . CYS B 1 453 ? -6.633 -13.086 -21.047 1 89.38 453 CYS B O 1
ATOM 7018 N N . ILE B 1 454 ? -5.348 -13.523 -22.703 1 90.94 454 ILE B N 1
ATOM 7019 C CA . ILE B 1 454 ? -6.375 -14.258 -23.438 1 90.94 454 ILE B CA 1
ATOM 7020 C C . ILE B 1 454 ? -6.656 -15.586 -22.75 1 90.94 454 ILE B C 1
ATOM 7022 O O . ILE B 1 454 ? -7.797 -15.867 -22.359 1 90.94 454 ILE B O 1
ATOM 7026 N N . PRO B 1 455 ? -5.688 -16.375 -22.531 1 94.31 455 PRO B N 1
ATOM 7027 C CA . PRO B 1 455 ? -5.988 -17.672 -21.922 1 94.31 455 PRO B CA 1
ATOM 7028 C C . PRO B 1 455 ? -6.555 -17.531 -20.5 1 94.31 455 PRO B C 1
ATOM 7030 O O . PRO B 1 455 ? -7.434 -18.297 -20.109 1 94.31 455 PRO B O 1
ATOM 7033 N N . ILE B 1 456 ? -6.086 -16.609 -19.734 1 94.62 456 ILE B N 1
ATOM 7034 C CA . ILE B 1 456 ? -6.602 -16.438 -18.375 1 94.62 456 ILE B CA 1
ATOM 7035 C C . ILE B 1 456 ? -8.07 -16.031 -18.422 1 94.62 456 ILE B C 1
ATOM 7037 O O . ILE B 1 456 ? -8.891 -16.547 -17.656 1 94.62 456 ILE B O 1
ATOM 7041 N N . SER B 1 457 ? -8.398 -15.102 -19.344 1 92.5 457 SER B N 1
ATOM 7042 C CA . SER B 1 457 ? -9.781 -14.68 -19.5 1 92.5 457 SER B CA 1
ATOM 7043 C C . SER B 1 457 ? -10.68 -15.852 -19.891 1 92.5 457 SER B C 1
ATOM 7045 O O . SER B 1 457 ? -11.781 -16 -19.359 1 92.5 457 SER B O 1
ATOM 7047 N N . ILE B 1 458 ? -10.211 -16.672 -20.734 1 92.88 458 ILE B N 1
ATOM 7048 C CA . ILE B 1 458 ? -10.969 -17.812 -21.203 1 92.88 458 ILE B CA 1
ATOM 7049 C C . ILE B 1 458 ? -11.133 -18.828 -20.062 1 92.88 458 ILE B C 1
ATOM 7051 O O . ILE B 1 458 ? -12.242 -19.297 -19.797 1 92.88 458 ILE B O 1
ATOM 7055 N N . LEU B 1 459 ? -10.117 -19.141 -19.406 1 94.25 459 LEU B N 1
ATOM 7056 C CA . LEU B 1 459 ? -10.133 -20.125 -18.328 1 94.25 459 LEU B CA 1
ATOM 7057 C C . LEU B 1 459 ? -11.039 -19.656 -17.188 1 94.25 459 LEU B C 1
ATOM 7059 O O . LEU B 1 459 ? -11.828 -20.438 -16.656 1 94.25 459 LEU B O 1
ATOM 7063 N N . LEU B 1 460 ? -10.883 -18.344 -16.828 1 91.81 460 LEU B N 1
ATOM 7064 C CA . LEU B 1 460 ? -11.711 -17.797 -15.766 1 91.81 460 LEU B CA 1
ATOM 7065 C C . LEU B 1 460 ? -13.188 -17.828 -16.156 1 91.81 460 LEU B C 1
ATOM 7067 O O . LEU B 1 460 ? -14.039 -18.188 -15.328 1 91.81 460 LEU B O 1
ATOM 7071 N N . THR B 1 461 ? -13.461 -17.516 -17.375 1 90.38 461 THR B N 1
ATOM 7072 C CA . THR B 1 461 ? -14.844 -17.531 -17.859 1 90.38 461 THR B CA 1
ATOM 7073 C C . THR B 1 461 ? -15.414 -18.938 -17.797 1 90.38 461 THR B C 1
ATOM 7075 O O . THR B 1 461 ? -16.516 -19.156 -17.266 1 90.38 461 THR B O 1
ATOM 7078 N N . LEU B 1 462 ? -14.672 -19.891 -18.25 1 88.31 462 LEU B N 1
ATOM 7079 C CA . LEU B 1 462 ? -15.117 -21.266 -18.281 1 88.31 462 LEU B CA 1
ATOM 7080 C C . LEU B 1 462 ? -15.32 -21.812 -16.875 1 88.31 462 LEU B C 1
ATOM 7082 O O . LEU B 1 462 ? -16.297 -22.516 -16.609 1 88.31 462 LEU B O 1
ATOM 7086 N N . PHE B 1 463 ? -14.469 -21.453 -16.062 1 87.31 463 PHE B N 1
ATOM 7087 C CA . PHE B 1 463 ? -14.539 -21.969 -14.703 1 87.31 463 PHE B CA 1
ATOM 7088 C C . PHE B 1 463 ? -15.688 -21.328 -13.945 1 87.31 463 PHE B C 1
ATOM 7090 O O . PHE B 1 463 ? -16.469 -22.016 -13.281 1 87.31 463 PHE B O 1
ATOM 7097 N N . LEU B 1 464 ? -15.75 -20 -14 1 86.38 464 LEU B N 1
ATOM 7098 C CA . LEU B 1 464 ? -16.797 -19.281 -13.281 1 86.38 464 LEU B CA 1
ATOM 7099 C C . LEU B 1 464 ? -18.188 -19.703 -13.758 1 86.38 464 LEU B C 1
ATOM 7101 O O . LEU B 1 464 ? -19.109 -19.828 -12.953 1 86.38 464 LEU B O 1
ATOM 7105 N N . GLN B 1 465 ? -18.297 -19.875 -14.984 1 84.25 465 GLN B N 1
ATOM 7106 C CA . GLN B 1 465 ? -19.578 -20.281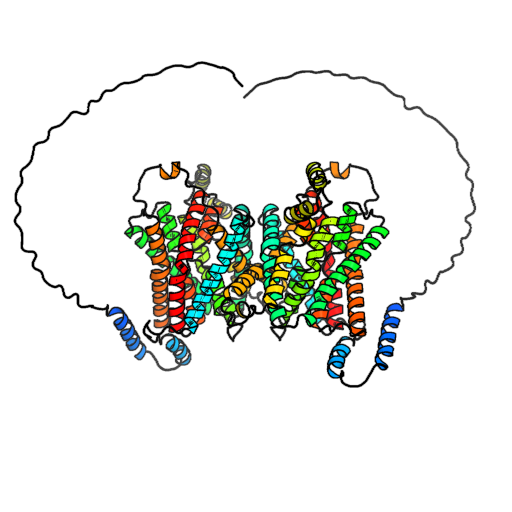 -15.555 1 84.25 465 GLN B CA 1
ATOM 7107 C C . GLN B 1 465 ? -19.938 -21.703 -15.148 1 84.25 465 GLN B C 1
ATOM 7109 O O . GLN B 1 465 ? -21.094 -21.984 -14.812 1 84.25 465 GLN B O 1
ATOM 7114 N N . ASN B 1 466 ? -19 -22.578 -15.094 1 78.38 466 ASN B N 1
ATOM 7115 C CA . ASN B 1 466 ? -19.266 -24 -14.859 1 78.38 466 ASN B CA 1
ATOM 7116 C C . ASN B 1 466 ? -19.422 -24.297 -13.367 1 78.38 466 ASN B C 1
ATOM 7118 O O . ASN B 1 466 ? -20.094 -25.266 -12.992 1 78.38 466 ASN B O 1
ATOM 7122 N N . PHE B 1 467 ? -18.859 -23.484 -12.555 1 73.56 467 PHE B N 1
ATOM 7123 C CA . PHE B 1 467 ? -18.953 -23.75 -11.125 1 73.56 467 PHE B CA 1
ATOM 7124 C C . PHE B 1 467 ? -19.938 -22.781 -10.461 1 73.56 467 PHE B C 1
ATOM 7126 O O . PHE B 1 467 ? -20.094 -22.781 -9.234 1 73.56 467 PHE B O 1
ATOM 7133 N N . SER B 1 468 ? -20.719 -22.094 -11.195 1 66 468 SER B N 1
ATOM 7134 C CA . SER B 1 468 ? -21.797 -21.203 -10.766 1 66 468 SER B CA 1
ATOM 7135 C C . SER B 1 468 ? -21.312 -20.234 -9.68 1 66 468 SER B C 1
ATOM 7137 O O . SER B 1 468 ? -21.953 -20.109 -8.633 1 66 468 SER B O 1
ATOM 7139 N N . LEU B 1 469 ? -20.203 -19.812 -9.953 1 68.12 469 LEU B N 1
ATOM 7140 C CA . LEU B 1 469 ? -19.656 -18.844 -9.016 1 68.12 469 LEU B CA 1
ATOM 7141 C C . LEU B 1 469 ? -19.891 -17.422 -9.508 1 68.12 469 LEU B C 1
ATOM 7143 O O . LEU B 1 469 ? -19.953 -17.172 -10.711 1 68.12 469 LEU B O 1
#

Secondary structure (DSSP, 8-state):
----------------------------------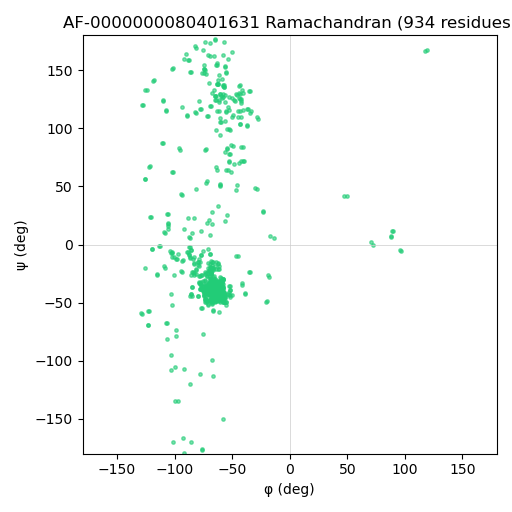----------------THHHHHHHHHHHHTTTS--SSTHHHHHHHHHHT------TT---HHHHHHHHHHHHHHHHHHHHHHHHHHTTTT-HHHHHHHHHHIIIIIHHHHHHHHHHHHHHHS-HHHHTHHHHHHHHHHHHHHHHHHHHHHHTT--TTSHHHHHHHHHHH-B--SHHHHHHHHHHHTT-SSTTHHHHHHHHHHHHHHHHHHHIIIIIHHHHS------HHHHHHHHT--SHHHHHHHHHHS--HHHHHHT-HHHHHHHHHHHHHHSTTHHHHSSTT-TTHHHHHHHHHHHTTHHHHHHHHHHHHHHSPPP---HHHHH---------HHHHHHHHHHIIIIIHHHHHHHHHHHHHHHTSS---HHHHHHHHHHHT--B-THHHHHHHHTT-HHHHHHHHHHHHHHHHHTHHHHHHHHHHHHHHTT-/--------------------------------------------------THHHHHHHHHHHHTTSS--STTHHHHHHHHHHT------TT---HHHHHHHHHHHHHHHHHHHHHHHHHHTTTT-HHHHHHHHHHIIIIIHHHHHHHHHHHHHHHS-HHHHTHHHHHHHHHHHHHHHHHHHHHHHTT--TTSHHHHHHHHHHH-B--SHHHHHHHHHHHTT-SSTTHHHHHHHHHHHHHHHHHHHIIIIIHHHHS------HHHHHHHHT--SHHHHHHHHHHS--HHHHHHT-HHHHHHHHHHHHHHSTTHHHHSSTT-TTHHHHHHHHHHHTTHHHHHHHHHHHHHHSPPP---HHHHH---------HHHHHHHHHHIIIIIHHHHHHHHHHHHHHH-SS---HHHHHHHHHHHT--B-THHHHHHHHTT-HHHHHHHHHHHHHHHHHTHHHHHHHHHHHHHHTT-

Foldseek 3Di:
DDDDDDDDDDDDDDDDDPDDDDDDDDDDDDDDPDPPPPDPPPPPPPPPPPCVVVVVVVVLVVVVVPDDPDDCPPLVVQLVVLPPLVPPPPPDFDVVLLVLLLQLLVVLVVLLVVLLVVLVVVVCDPVNLLVLLVCLFQAQLLLLLLLLLQQDVLVDPPQQLVVQLVLLQVLLVVQLVVLQVLLVVLVHDCLDLLNLLLSQQLRAFALAQSLLSSLCSNCVPPPDNVLSSVLNSSSSSNCLNNVLCCLQVVLCSNPPPDDPDPVNVVQVVVQPDPVSVVVCCVVPPPPSVVSSCGNNNVSNVNSNCLNVDPCVQCCDDPPRVNVVVSVVSNVSNVCSNSSVSSSLSSLLNHDQPDPDPVNVPPPPPPVPRDLVVSLVSSCCSQLPVSLVVLVVVVVVCSSVVPHDDDLSSSVSSSSRSNGGGHLCSLSSCVVVVNNNSSSVSSNSSNVNSVVSSVSSSSSSSSSCVSSVD/DDDDDDDDDDDDPDDPPPPPDDDDDDDDDDPPPDDPDPPPPPPPPPPPPPCPVVVVVVVLVVVVVPDDDDDCPPLVVQLVVLPCLVPPPPVDFDVVLLVLLLQLLVVLVVLLVVLLVVLVVVNCDPVNLLVLLVCLFQAQLLLLLLLLLQQCVLVDPPQQLQVQLVLLQVLLVVQLVVLQVLLVVLVHDCQDLLNLLLSQQLRAFALAQSLLSSLCSNCVPPPDNVLSSVLNSSSSSNCLNNVLCCLQVVLCSNPPPDDPDPVNVVQVVVQPDPVSVVVCCVVPVPPSVVSSCGSNNVSNVNSNCLNVDPCVQCCDDPPRVNVVVSVVSNVSNVCSNSSVSSSLSSLLNHDQPDPDPVNVPPPPPPVPRDLVVSLVSSCCSQLPVSLVVLVVVVVVCSSVVPHDDDLSSSVSSSSRSNGGGHLCSLSSCVVVVNNNSSSVSSNSSSVNSVVSSVSSSSSSSSSCVSSVD

pLDDT: mean 73.49, std 27.19, range [13.89, 97.5]

Organism: NCBI:txid72520

Radius of gyration: 36.27 Å; Cα contacts (8 Å, |Δi|>4): 1049; chains: 2; bounding box: 104×95×120 Å

Sequence (938 aa):
MLLFYGIFEQQGRQDAPVSMSSFVPSPAHQQRIPRSPLCRDRFVVENKVMPFAKFAAQRIIDVHARTHLKSGIMYAEQSSALLSVRGGSVANLDPVVVKASLTAVGELLVACGIGAWFTRRGILGREAIANLSSIVYHILLPSLLVVNVAKTVYTTPLRTLLPLPLFGTMQILLCSCIAWVVTFLMGADVNSAKGRQLRVLQTFGNGGVAPILFATVLLRNHPDPSVLPLAISYISFYLLGWTPIFWTYGYSLLVPAEAPTAQSIAEKESVVTLADRIKYFIRHPPATIKRILSPPIVGSLGGLCVGVSPLAKLFLGPRAPLGILTNAVQTIGSAYTSMGLLVLAGSLALPLPTPSPLEEVSGAESKSIHPYLQIASVCLVRFCLCPALCLSIILRAMSTGWVKLDRLMVFVLFLQSCMPSAQNSVLMVQLSGRQADATRLARMLLYIYSLSCIPISILLTLFLQNFSLMLLFYGIFEQQGRQDAPVSMSSFVPSPAHQQRIPRSPLCRDRFVVENKVMPFAKFAAQRIIDVHARTHLKSGIMYAEQSSALLSVRGGSVANLDPVVVKASLTAVGELLVACGIGAWFTRRGILGREAIANLSSIVYHILLPSLLVVNVAKTVYTTPLRTLLPLPLFGTMQILLCSCIAWVVTFLMGADVNSAKGRQLRVLQTFGNGGVAPILFATVLLRNHPDPSVLPLAISYISFYLLGWTPIFWTYGYSLLVPAEAPTAQSIAEKESVVTLADRIKYFIRHPPATIKRILSPPIVGSLGGLCVGVSPLAKLFLGPRAPLGILTNAVQTIGSAYTSMGLLVLAGSLALPLPTPSPLEEVSGAESKSIHPYLQIASVCLVRFCLCPALCLSIILRAMSTGWVKLDRLMVFVLFLQSCMPSAQNSVLMVQLSGRQADATRLARMLLYIYSLSCIPISILLTLFLQNFSL

Nearest PDB structures (foldseek):
  8u5n-assembly1_A  TM=6.997E-01  e=1.822E-04  Homo sapiens
  8xq8-assembly1_A  TM=5.376E-01  e=8.470E-04  Strongylocentrotus purpuratus
  8pdv-assembly1_A  TM=5.195E-01  e=1.721E-03  Strongylocentrotus purpuratus
  8pd7-assembly1_A  TM=5.464E-01  e=3.938E-03  Strongylocentrotus purpuratus
  8pd9-assembly1_A  TM=4.545E-01  e=2.319E-02  Strongylocentrotus purpuratus